Protein AF-0000000072574750 (afdb_homodimer)

InterPro domains:
  IPR000183 Ornithine/DAP/Arg decarboxylase [PR01179] (50-68)
  IPR000183 Ornithine/DAP/Arg decarboxylase [PR01179] (70-82)
  IPR000183 Ornithine/DAP/Arg decarboxylase [PR01179] (172-185)
  IPR000183 Ornithine/DAP/Arg decarboxylase [PR01179] (263-282)
  IPR002433 Ornithine decarboxylase [PR01182] (22-46)
  IPR002433 Ornithine decarboxylase [PR01182] (48-75)
  IPR002433 Ornithine decarboxylase [PR01182] (92-116)
  IPR002433 Ornithine decarboxylase [PR01182] (122-144)
  IPR002433 Ornithine decarboxylase [PR01182] (333-343)
  IPR002433 Ornithine decarboxylase [PTHR11482] (25-386)
  IPR009006 Alanine racemase/group IV decarboxylase, C-terminal [G3DSA:2.40.37.10] (25-384)
  IPR009006 Alanine racemase/group IV decarboxylase, C-terminal [SSF50621] (253-389)
  IPR022644 Orn/DAP/Arg decarboxylase 2, N-terminal [PF02784] (30-273)
  IPR022653 Orn/DAP/Arg decarboxylase 2, pyridoxal-phosphate binding site [PS00878] (50-68)
  IPR029066 PLP-binding barrel [G3DSA:3.20.20.10] (30-271)
  IPR029066 PLP-binding barrel [SSF51419] (25-275)

Secondary structure (DSSP, 8-state):
-PPPPGGGS-HHHHHHHHH--S-EEEE-HHHHHHHHHHHHHHSTTPEEEEEGGG---HHHHHHHHHTT-EEEESSHHHHHHHHHTT--GGGEEE--S---HHHHHHHHHTT--EEEE-SHHHHHHHHHHSTT-EEEEEBP---TTEEE---SSS-B-HHHHHHHHHHHHHTT-EEEEEE----EEE--SHHHHHHHHHHHHHHHHHHHTT---SEEE--S-PPPSS-B-TTSPBP---HHHHHHHHHHHHHHHHHHH-S--EEEE--SHHHHGGGEEEEEEEEEEEEEE-TTS-EEEEEEES--GGGT-GGGGT-B--EE-TT-SSS-EEEEEEE-SSS-TTSB--TTT-EEEEETT--TT-EEEEPS--SSTTTS-BS-GGGPPPPPEEETTS----TT--/-PPPPGGGS-HHHHHHHHH--S-EEEE-HHHHHHHHHHHHHHSTTPEEEEEGGG---HHHHHHHHHTT-EEEESSHHHHHHHHHTT--GGGEEE--S---HHHHHHHHHTT--EEEE-SHHHHHHHHHHSTT-EEEEEBP---TTEEE---SSS-B-HHHHHHHHHHHHHTT-EEEEEE----EEE--SHHHHHHHHHHHHHHHHHHHTT---SEEE--S-PPPSS-B-TTSPBP---HHHHHHHHHHHHHHHHHHH-S--EEEE--SHHHHGGGEEEEEEEEEEEEEE-TTS-EEEEEEES--GGGT-GGGGT-B--EE-TT-SSS-EEEEEEE-SSS-TTSB--TTT--EEEETT--TT-EEEEPS--SSTTTS-BS-GGGPPPPPEEETTS----GGG-

Sequence (804 aa):
MSPLTAADLGAPLAAALAAATEDRLVYDLAGIERRHDTLRNELPGVHVRFAMKACPVDEVLAALAGRGAGADAASPGEVEQALRAGVPAGRVHYGNTVKSDRNIAEAHRLGVRTFATDSLQDVAALAVHAPGARVFCRVATGGAGALWGLSNKFGCPPGDAVRVLVAARDAGLVPAGLSVHVGSQQMTSEAWHGAVDDLGDVLRALGRHGIRVDHVNLGGGLPALGYRDRHGAPLDPPLDKIFAVIREGMDELRRIHGGHLDFVVEPGRHLVADHGAIRAHVVRLTERRAADGERQHWLYLSCGKFNGLYEMDALQYRLVFPGHPDGPCVPAVVAGPTCDSDDAYSHEEGLVPVPAALASGDPVWVLSCGAYATSYTTRGFNGFAPLPYAFAGRPERTGADDMSPLTAADLGAPLAAALAAATEDRLVYDLAGIERRHDTLRNELPGVHVRFAMKACPVDEVLAALAGRGAGADAASPGEVEQALRAGVPAGRVHYGNTVKSDRNIAEAHRLGVRTFATDSLQDVAALAVHAPGARVFCRVATGGAGALWGLSNKFGCPPGDAVRVLVAARDAGLVPAGLSVHVGSQQMTSEAWHGAVDDLGDVLRALGRHGIRVDHVNLGGGLPALGYRDRHGAPLDPPLDKIFAVIREGMDELRRIHGGHLDFVVEPGRHLVADHGAIRAHVVRLTERRAADGERQHWLYLSCGKFNGLYEMDALQYRLVFPGHPDGPCVPAVVAGPTCDSDDAYSHEEGLVPVPAALASGDPVWVLSCGAYATSYTTRGFNGFAPLPYAFAGRPERTGADD

Organism: Streptomyces coelicolor (strain ATCC BAA-471 / A3(2) / M145) (NCBI:txid100226)

Nearest PDB structures (foldseek):
  5gjo-assembly1_B  TM=8.994E-01  e=1.526E-34  Selenomonas ruminantium
  2nva-assembly4_H  TM=9.047E-01  e=6.661E-31  Paramecium bursaria Chlorella virus 1
  2nv9-assembly2_C  TM=8.948E-01  e=1.513E-30  Paramecium bursaria Chlorella virus 1
  2nv9-assembly4_H  TM=8.990E-01  e=2.029E-30  Paramecium bursaria Chlorella virus 1
  2nv9-assembly1_B  TM=8.860E-01  e=1.197E-30  Paramecium bursaria Chlorella virus 1

Structure (mmCIF, N/CA/C/O backbone):
data_AF-0000000072574750-model_v1
#
loop_
_entity.id
_entity.type
_entity.pdbx_description
1 polymer 'ornithine decarboxylase'
#
loop_
_atom_site.group_PDB
_atom_site.id
_atom_site.type_symbol
_atom_site.label_atom_id
_atom_site.label_alt_id
_atom_site.label_comp_id
_atom_site.label_asym_id
_atom_site.label_entity_id
_atom_site.label_seq_id
_atom_site.pdbx_PDB_ins_code
_atom_site.Cartn_x
_atom_site.Cartn_y
_atom_site.Cartn_z
_atom_site.occupancy
_atom_site.B_iso_or_equiv
_atom_site.auth_seq_id
_atom_site.auth_comp_id
_atom_site.auth_asym_id
_atom_site.auth_atom_id
_atom_site.pdbx_PDB_model_num
ATOM 1 N N . MET A 1 1 ? -24.797 -9.68 15.492 1 36 1 MET A N 1
ATOM 2 C CA . MET A 1 1 ? -25.016 -8.344 14.938 1 36 1 MET A CA 1
ATOM 3 C C . MET A 1 1 ? -25.797 -8.422 13.633 1 36 1 MET A C 1
ATOM 5 O O . MET A 1 1 ? -25.5 -9.266 12.781 1 36 1 MET A O 1
ATOM 9 N N . SER A 1 2 ? -27.016 -7.941 13.664 1 45.25 2 SER A N 1
ATOM 10 C CA . SER A 1 2 ? -27.922 -7.965 12.516 1 45.25 2 SER A CA 1
ATOM 11 C C . SER A 1 2 ? -27.219 -7.434 11.266 1 45.25 2 SER A C 1
ATOM 13 O O . SER A 1 2 ? -26.375 -6.535 11.352 1 45.25 2 SER A O 1
ATOM 15 N N . PRO A 1 3 ? -27.328 -8.203 10.125 1 52.53 3 PRO A N 1
ATOM 16 C CA . PRO A 1 3 ? -26.766 -7.672 8.883 1 52.53 3 PRO A CA 1
ATOM 17 C C . PRO A 1 3 ? -27.172 -6.223 8.617 1 52.53 3 PRO A C 1
ATOM 19 O O . PRO A 1 3 ? -28.281 -5.824 8.969 1 52.53 3 PRO A O 1
ATOM 22 N N . LEU A 1 4 ? -26.234 -5.352 8.406 1 60.41 4 LEU A N 1
ATOM 23 C CA . LEU A 1 4 ? -26.484 -3.957 8.055 1 60.41 4 LEU A CA 1
ATOM 24 C C . LEU A 1 4 ? -27.344 -3.861 6.809 1 60.41 4 LEU A C 1
ATOM 26 O O . LEU A 1 4 ? -27.297 -4.742 5.945 1 60.41 4 LEU A O 1
ATOM 30 N N . THR A 1 5 ? -28.391 -3.027 6.883 1 65.69 5 THR A N 1
ATOM 31 C CA . THR A 1 5 ? -29.25 -2.789 5.734 1 65.69 5 THR A CA 1
ATOM 32 C C . THR A 1 5 ? -28.938 -1.439 5.094 1 65.69 5 THR A C 1
ATOM 34 O O . THR A 1 5 ? -28.156 -0.651 5.641 1 65.69 5 THR A O 1
ATOM 37 N N . ALA A 1 6 ? -29.391 -1.285 3.928 1 65.44 6 ALA A N 1
ATOM 38 C CA . ALA A 1 6 ? -29.266 -0.043 3.17 1 65.44 6 ALA A CA 1
ATOM 39 C C . ALA A 1 6 ? -29.75 1.151 3.99 1 65.44 6 ALA A C 1
ATOM 41 O O . ALA A 1 6 ? -29.344 2.289 3.736 1 65.44 6 ALA A O 1
ATOM 42 N N . ALA A 1 7 ? -30.391 0.957 5.031 1 55.91 7 ALA A N 1
ATOM 43 C CA . ALA A 1 7 ? -30.953 2.037 5.836 1 55.91 7 ALA A CA 1
ATOM 44 C C . ALA A 1 7 ? -29.859 2.758 6.625 1 55.91 7 ALA A C 1
ATOM 46 O O . ALA A 1 7 ? -30.062 3.877 7.098 1 55.91 7 ALA A O 1
ATOM 47 N N . ASP A 1 8 ? -28.672 2.246 6.633 1 68.25 8 ASP A N 1
ATOM 48 C CA . ASP A 1 8 ? -27.562 2.818 7.383 1 68.25 8 ASP A CA 1
ATOM 49 C C . ASP A 1 8 ? -26.828 3.865 6.551 1 68.25 8 ASP A C 1
ATOM 51 O O . ASP A 1 8 ? -25.938 4.555 7.059 1 68.25 8 ASP A O 1
ATOM 55 N N . LEU A 1 9 ? -27.297 3.943 5.371 1 77.19 9 LEU A N 1
ATOM 56 C CA . LEU A 1 9 ? -26.703 4.898 4.441 1 77.19 9 LEU A CA 1
ATOM 57 C C . LEU A 1 9 ? -27.641 6.086 4.215 1 77.19 9 LEU A C 1
ATOM 59 O O . LEU A 1 9 ? -28.859 5.957 4.348 1 77.19 9 LEU A O 1
ATOM 63 N N . GLY A 1 10 ? -27.016 7.199 3.98 1 83.5 10 GLY A N 1
ATOM 64 C CA . GLY A 1 10 ? -27.828 8.297 3.486 1 83.5 10 GLY A CA 1
ATOM 65 C C . GLY A 1 10 ? -28.562 7.969 2.199 1 83.5 10 GLY A C 1
ATOM 66 O O . GLY A 1 10 ? -28.062 7.211 1.371 1 83.5 10 GLY A O 1
ATOM 67 N N . ALA A 1 11 ? -29.688 8.562 2.025 1 86.81 11 ALA A N 1
ATOM 68 C CA . ALA A 1 11 ? -30.578 8.234 0.915 1 86.81 11 ALA A CA 1
ATOM 69 C C . ALA A 1 11 ? -29.891 8.438 -0.427 1 86.81 11 ALA A C 1
ATOM 71 O O . ALA A 1 11 ? -29.953 7.574 -1.303 1 86.81 11 ALA A O 1
ATOM 72 N N . PRO A 1 12 ? -29.141 9.5 -0.582 1 90.94 12 PRO A N 1
ATOM 73 C CA . PRO A 1 12 ? -28.516 9.711 -1.889 1 90.94 12 PRO A CA 1
ATOM 74 C C . PRO A 1 12 ? -27.469 8.648 -2.213 1 90.94 12 PRO A C 1
ATOM 76 O O . PRO A 1 12 ? -27.391 8.172 -3.348 1 90.94 12 PRO A O 1
ATOM 79 N N . LEU A 1 13 ? -26.688 8.328 -1.253 1 93.06 13 LEU A N 1
ATOM 80 C CA . LEU A 1 13 ? -25.641 7.332 -1.451 1 93.06 13 LEU A CA 1
ATOM 81 C C . LEU A 1 13 ? -26.25 5.961 -1.728 1 93.06 13 LEU A C 1
ATOM 83 O O . LEU A 1 13 ? -25.797 5.246 -2.629 1 93.06 13 LEU A O 1
ATOM 87 N N . ALA A 1 14 ? -27.25 5.629 -0.996 1 93.94 14 ALA A N 1
ATOM 88 C CA . ALA A 1 14 ? -27.938 4.352 -1.186 1 93.94 14 ALA A CA 1
ATOM 89 C C . ALA A 1 14 ? -28.531 4.25 -2.586 1 93.94 14 ALA A C 1
ATOM 91 O O . ALA A 1 14 ? -28.422 3.211 -3.242 1 93.94 14 ALA A O 1
ATOM 92 N N . ALA A 1 15 ? -29.141 5.293 -3.016 1 94.69 15 ALA A N 1
ATOM 93 C CA . ALA A 1 15 ? -29.75 5.312 -4.336 1 94.69 15 ALA A CA 1
ATOM 94 C C . ALA A 1 15 ? -28.703 5.164 -5.438 1 94.69 15 ALA A C 1
ATOM 96 O O . ALA A 1 15 ? -28.922 4.445 -6.414 1 94.69 15 ALA A O 1
ATOM 97 N N . ALA A 1 16 ? -27.641 5.848 -5.262 1 95.44 16 ALA A N 1
ATOM 98 C CA . ALA A 1 16 ? -26.578 5.793 -6.254 1 95.44 16 ALA A CA 1
ATOM 99 C C . ALA A 1 16 ? -25.969 4.395 -6.328 1 95.44 16 ALA A C 1
ATOM 101 O O . ALA A 1 16 ? -25.688 3.891 -7.418 1 95.44 16 ALA A O 1
ATOM 102 N N . LEU A 1 17 ? -25.75 3.799 -5.203 1 95.88 17 LEU A N 1
ATOM 103 C CA . LEU A 1 17 ? -25.188 2.451 -5.145 1 95.88 17 LEU A CA 1
ATOM 104 C C . LEU A 1 17 ? -26.141 1.441 -5.777 1 95.88 17 LEU A C 1
ATOM 106 O O . LEU A 1 17 ? -25.703 0.545 -6.504 1 95.88 17 LEU A O 1
ATOM 110 N N . ALA A 1 18 ? -27.375 1.605 -5.539 1 94.81 18 ALA A N 1
ATOM 111 C CA . ALA A 1 18 ? -28.391 0.719 -6.109 1 94.81 18 ALA A CA 1
ATOM 112 C C . ALA A 1 18 ? -28.438 0.857 -7.629 1 94.81 18 ALA A C 1
ATOM 114 O O . ALA A 1 18 ? -28.688 -0.121 -8.336 1 94.81 18 ALA A O 1
ATOM 115 N N . ALA A 1 19 ? -28.188 2.033 -8.094 1 94.44 19 ALA A N 1
ATOM 116 C CA . ALA A 1 19 ? -28.281 2.316 -9.523 1 94.44 19 ALA A CA 1
ATOM 117 C C . ALA A 1 19 ? -27.016 1.874 -10.258 1 94.44 19 ALA A C 1
ATOM 119 O O . ALA A 1 19 ? -27.047 1.62 -11.461 1 94.44 19 ALA A O 1
ATOM 120 N N . ALA A 1 20 ? -25.938 1.776 -9.547 1 93.56 20 ALA A N 1
ATOM 121 C CA . ALA A 1 20 ? -24.672 1.432 -10.172 1 93.56 20 ALA A CA 1
ATOM 122 C C . ALA A 1 20 ? -24.688 -0.007 -10.68 1 93.56 20 ALA A C 1
ATOM 124 O O . ALA A 1 20 ? -25.172 -0.908 -10 1 93.56 20 ALA A O 1
ATOM 125 N N . THR A 1 21 ? -24.078 -0.237 -11.898 1 92.19 21 THR A N 1
ATOM 126 C CA . THR A 1 21 ? -24.031 -1.575 -12.477 1 92.19 21 THR A CA 1
ATOM 127 C C . THR A 1 21 ? -22.609 -2.107 -12.516 1 92.19 21 THR A C 1
ATOM 129 O O . THR A 1 21 ? -22.391 -3.297 -12.758 1 92.19 21 THR A O 1
ATOM 132 N N . GLU A 1 22 ? -21.703 -1.204 -12.297 1 95 22 GLU A N 1
ATOM 133 C CA . GLU A 1 22 ? -20.281 -1.572 -12.297 1 95 22 GLU A CA 1
ATOM 134 C C . GLU A 1 22 ? -19.625 -1.218 -10.969 1 95 22 GLU A C 1
ATOM 136 O O . GLU A 1 22 ? -20.156 -0.414 -10.195 1 95 22 GLU A O 1
ATOM 141 N N . ASP A 1 23 ? -18.562 -1.897 -10.711 1 97.31 23 ASP A N 1
ATOM 142 C CA . ASP A 1 23 ? -17.781 -1.574 -9.516 1 97.31 23 ASP A CA 1
ATOM 143 C C . ASP A 1 23 ? -17.297 -0.129 -9.547 1 97.31 23 ASP A C 1
ATOM 145 O O . ASP A 1 23 ? -16.719 0.314 -10.547 1 97.31 23 ASP A O 1
ATOM 149 N N . ARG A 1 24 ? -17.484 0.576 -8.477 1 97.31 24 ARG A N 1
ATOM 150 C CA . ARG A 1 24 ? -17.078 1.975 -8.445 1 97.31 24 ARG A CA 1
ATOM 151 C C . ARG A 1 24 ? -17.172 2.539 -7.031 1 97.31 24 ARG A C 1
ATOM 153 O O . ARG A 1 24 ? -17.875 1.977 -6.18 1 97.31 24 ARG A O 1
ATOM 160 N N . LEU A 1 25 ? -16.469 3.545 -6.832 1 97.75 25 LEU A N 1
ATOM 161 C CA . LEU A 1 25 ? -16.578 4.371 -5.633 1 97.75 25 LEU A CA 1
ATOM 162 C C . LEU A 1 25 ? -17.578 5.508 -5.84 1 97.75 25 LEU A C 1
ATOM 164 O O . LEU A 1 25 ? -17.578 6.152 -6.891 1 97.75 25 LEU A O 1
ATOM 168 N N . VAL A 1 26 ? -18.469 5.691 -4.855 1 97.69 26 VAL A N 1
ATOM 169 C CA . VAL A 1 26 ? -19.453 6.758 -4.957 1 97.69 26 VAL A CA 1
ATOM 170 C C . VAL A 1 26 ? -19.297 7.723 -3.787 1 97.69 26 VAL A C 1
ATOM 172 O O . VAL A 1 26 ? -19.219 7.301 -2.631 1 97.69 26 VAL A O 1
ATOM 175 N N . TYR A 1 27 ? -19.266 8.984 -4.086 1 98.12 27 TYR A N 1
ATOM 176 C CA . TYR A 1 27 ? -19.188 10.016 -3.059 1 98.12 27 TYR A CA 1
ATOM 177 C C . TYR A 1 27 ? -20.5 10.789 -2.963 1 98.12 27 TYR A C 1
ATOM 179 O O . TYR A 1 27 ? -21.141 11.086 -3.982 1 98.12 27 TYR A O 1
ATOM 187 N N . ASP A 1 28 ? -20.891 11.117 -1.805 1 97.69 28 ASP A N 1
ATOM 188 C CA . ASP A 1 28 ? -21.984 12.031 -1.516 1 97.69 28 ASP A CA 1
ATOM 189 C C . ASP A 1 28 ? -21.469 13.43 -1.2 1 97.69 28 ASP A C 1
ATOM 191 O O . ASP A 1 28 ? -21.25 13.766 -0.036 1 97.69 28 ASP A O 1
ATOM 195 N N . LEU A 1 29 ? -21.406 14.273 -2.227 1 98 29 LEU A N 1
ATOM 196 C CA . LEU A 1 29 ? -20.828 15.609 -2.062 1 98 29 LEU A CA 1
ATOM 197 C C . LEU A 1 29 ? -21.672 16.438 -1.095 1 98 29 LEU A C 1
ATOM 199 O O . LEU A 1 29 ? -21.125 17.172 -0.268 1 98 29 LEU A O 1
ATOM 203 N N . ALA A 1 30 ? -22.953 16.328 -1.163 1 97.12 30 ALA A N 1
ATOM 204 C CA . ALA A 1 30 ? -23.812 17.078 -0.259 1 97.12 30 ALA A CA 1
ATOM 205 C C . ALA A 1 30 ? -23.578 16.688 1.193 1 97.12 30 ALA A C 1
ATOM 207 O O . ALA A 1 30 ? -23.594 17.531 2.088 1 97.12 30 ALA A O 1
ATOM 208 N N . GLY A 1 31 ? -23.438 15.414 1.355 1 97.12 31 GLY A N 1
ATOM 209 C CA . GLY A 1 31 ? -23.109 14.938 2.689 1 97.12 31 GLY A CA 1
ATOM 210 C C . GLY A 1 31 ? -21.797 15.477 3.215 1 97.12 31 GLY A C 1
ATOM 211 O O . GLY A 1 31 ? -21.688 15.844 4.387 1 97.12 31 GLY A O 1
ATOM 212 N N . ILE A 1 32 ? -20.812 15.531 2.406 1 98.44 32 ILE A N 1
ATOM 213 C CA . ILE A 1 32 ? -19.5 16.078 2.76 1 98.44 32 ILE A CA 1
ATOM 214 C C . ILE A 1 32 ? -19.641 17.547 3.127 1 98.44 32 ILE A C 1
ATOM 216 O O . ILE A 1 32 ? -19.094 18 4.141 1 98.44 32 ILE A O 1
ATOM 220 N N . GLU A 1 33 ? -20.375 18.297 2.365 1 98.38 33 GLU A N 1
ATOM 221 C CA . GLU A 1 33 ? -20.609 19.703 2.643 1 98.38 33 GLU A CA 1
ATOM 222 C C . GLU A 1 33 ? -21.328 19.891 3.975 1 98.38 33 GLU A C 1
ATOM 224 O O . GLU A 1 33 ? -20.969 20.781 4.758 1 98.38 33 GLU A O 1
ATOM 229 N N . ARG A 1 34 ? -22.297 19.062 4.219 1 97.62 34 ARG A N 1
ATOM 230 C CA . ARG A 1 34 ? -23.031 19.156 5.477 1 97.62 34 ARG A CA 1
ATOM 231 C C . ARG A 1 34 ? -22.125 18.859 6.664 1 97.62 34 ARG A C 1
ATOM 233 O O . ARG A 1 34 ? -22.234 19.516 7.707 1 97.62 34 ARG A O 1
ATOM 240 N N . ARG A 1 35 ? -21.297 17.906 6.48 1 98 35 ARG A N 1
ATOM 241 C CA . ARG A 1 35 ? -20.359 17.562 7.547 1 98 35 ARG A CA 1
ATOM 242 C C . ARG A 1 35 ? -19.406 18.734 7.828 1 98 35 ARG A C 1
ATOM 244 O O . ARG A 1 35 ? -19.078 19 8.984 1 98 35 ARG A O 1
ATOM 251 N N . HIS A 1 36 ? -18.953 19.375 6.82 1 98.69 36 HIS A N 1
ATOM 252 C CA . HIS A 1 36 ? -18.141 20.562 6.973 1 98.69 36 HIS A CA 1
ATOM 253 C C . HIS A 1 36 ? -18.875 21.641 7.754 1 98.69 36 HIS A C 1
ATOM 255 O O . HIS A 1 36 ? -18.312 22.234 8.68 1 98.69 36 HIS A O 1
ATOM 261 N N . ASP A 1 37 ? -20.094 21.875 7.422 1 98.56 37 ASP A N 1
ATOM 262 C CA . ASP A 1 37 ? -20.891 22.891 8.109 1 98.56 37 ASP A CA 1
ATOM 263 C C . ASP A 1 37 ? -21.094 22.516 9.578 1 98.56 37 ASP A C 1
ATOM 265 O O . ASP A 1 37 ? -21.016 23.391 10.453 1 98.56 37 ASP A O 1
ATOM 269 N N . THR A 1 38 ? -21.328 21.281 9.766 1 98.25 38 THR A N 1
ATOM 270 C CA . THR A 1 38 ? -21.5 20.797 11.141 1 98.25 38 THR A CA 1
ATOM 271 C C . THR A 1 38 ? -20.234 21.031 11.945 1 98.25 38 THR A C 1
ATOM 273 O O . THR A 1 38 ? -20.281 21.438 13.109 1 98.25 38 THR A O 1
ATOM 276 N N . LEU A 1 39 ? -19.125 20.766 11.352 1 98.69 39 LEU A N 1
ATOM 277 C CA . LEU A 1 39 ? -17.844 20.969 12.016 1 98.69 39 LEU A CA 1
ATOM 278 C C . LEU A 1 39 ? -17.656 22.422 12.398 1 98.69 39 LEU A C 1
ATOM 280 O O . LEU A 1 39 ? -17.234 22.734 13.516 1 98.69 39 LEU A O 1
ATOM 284 N N . ARG A 1 40 ? -17.969 23.297 11.531 1 98.25 40 ARG A N 1
ATOM 285 C CA . ARG A 1 40 ? -17.812 24.734 11.789 1 98.25 40 ARG A CA 1
ATOM 286 C C . ARG A 1 40 ? -18.75 25.188 12.914 1 98.25 40 ARG A C 1
ATOM 288 O O . ARG A 1 40 ? -18.406 26.078 13.688 1 98.25 40 ARG A O 1
ATOM 295 N N . ASN A 1 41 ? -19.891 24.562 12.938 1 98.25 41 ASN A N 1
ATOM 296 C CA . ASN A 1 41 ? -20.812 24.859 14.023 1 98.25 41 ASN A CA 1
ATOM 297 C C . ASN A 1 41 ? -20.297 24.344 15.367 1 98.25 41 ASN A C 1
ATOM 299 O O . ASN A 1 41 ? -20.484 24.984 16.406 1 98.25 41 ASN A O 1
ATOM 303 N N . GLU A 1 42 ? -19.688 23.203 15.312 1 98.5 42 GLU A N 1
ATOM 304 C CA . GLU A 1 42 ? -19.172 22.594 16.531 1 98.5 42 GLU A CA 1
ATOM 305 C C . GLU A 1 42 ? -17.938 23.344 17.047 1 98.5 42 GLU A C 1
ATOM 307 O O . GLU A 1 42 ? -17.672 23.359 18.25 1 98.5 42 GLU A O 1
ATOM 312 N N . LEU A 1 43 ? -17.203 23.938 16.141 1 98.5 43 LEU A N 1
ATOM 313 C CA . LEU A 1 43 ? -16 24.703 16.484 1 98.5 43 LEU A CA 1
ATOM 314 C C . LEU A 1 43 ? -16.047 26.094 15.867 1 98.5 43 LEU A C 1
ATOM 316 O O . LEU A 1 43 ? -15.281 26.406 14.953 1 98.5 43 LEU A O 1
ATOM 320 N N . PRO A 1 44 ? -16.844 26.922 16.453 1 96.81 44 PRO A N 1
ATOM 321 C CA . PRO A 1 44 ? -17.016 28.266 15.875 1 96.81 44 PRO A CA 1
ATOM 322 C C . PRO A 1 44 ? -15.711 29.047 15.82 1 96.81 44 PRO A C 1
ATOM 324 O O . PRO A 1 44 ? -14.945 29.047 16.781 1 96.81 44 PRO A O 1
ATOM 327 N N . GLY A 1 45 ? -15.492 29.578 14.648 1 95.5 45 GLY A N 1
ATOM 328 C CA . GLY A 1 45 ? -14.352 30.484 14.5 1 95.5 45 GLY A CA 1
ATOM 329 C C . GLY A 1 45 ? -13.109 29.797 13.969 1 95.5 45 GLY A C 1
ATOM 330 O O . GLY A 1 45 ? -12.133 30.453 13.609 1 95.5 45 GLY A O 1
ATOM 331 N N . VAL A 1 46 ? -13.148 28.516 13.859 1 97.69 46 VAL A N 1
ATOM 332 C CA . VAL A 1 46 ? -11.961 27.812 13.391 1 97.69 46 VAL A CA 1
ATOM 333 C C . VAL A 1 46 ? -11.883 27.891 11.867 1 97.69 46 VAL A C 1
ATOM 335 O O . VAL A 1 46 ? -12.906 27.953 11.188 1 97.69 46 VAL A O 1
ATOM 338 N N . HIS A 1 47 ? -10.688 27.953 11.344 1 98.31 47 HIS A N 1
ATOM 339 C CA . HIS A 1 47 ? -10.445 27.781 9.914 1 98.31 47 HIS A CA 1
ATOM 340 C C . HIS A 1 47 ? -10.234 26.312 9.562 1 98.31 47 HIS A C 1
ATOM 342 O O . HIS A 1 47 ? -9.422 25.625 10.188 1 98.31 47 HIS A O 1
ATOM 348 N N . VAL A 1 48 ? -10.969 25.906 8.57 1 98.81 48 VAL A N 1
ATOM 349 C CA . VAL A 1 48 ? -10.852 24.516 8.141 1 98.81 48 VAL A CA 1
ATOM 350 C C . VAL A 1 48 ? -9.898 24.422 6.949 1 98.81 48 VAL A C 1
ATOM 352 O O . VAL A 1 48 ? -10.062 25.141 5.953 1 98.81 48 VAL A O 1
ATOM 355 N N . ARG A 1 49 ? -8.891 23.688 7.055 1 98.88 49 ARG A N 1
ATOM 356 C CA . ARG A 1 49 ? -8.031 23.25 5.961 1 98.88 49 ARG A CA 1
ATOM 357 C C . ARG A 1 49 ? -8.18 21.75 5.727 1 98.88 49 ARG A C 1
ATOM 359 O O . ARG A 1 49 ? -7.676 20.938 6.516 1 98.88 49 ARG A O 1
ATOM 366 N N . PHE A 1 50 ? -8.75 21.406 4.691 1 98.94 50 PHE A N 1
ATOM 367 C CA . PHE A 1 50 ? -9.008 20 4.398 1 98.94 50 PHE A CA 1
ATOM 368 C C . PHE A 1 50 ? -7.707 19.25 4.125 1 98.94 50 PHE A C 1
ATOM 370 O O . PHE A 1 50 ? -6.93 19.656 3.256 1 98.94 50 PHE A O 1
ATOM 377 N N . ALA A 1 51 ? -7.453 18.188 4.945 1 98.69 51 ALA A N 1
ATOM 378 C CA . ALA A 1 51 ? -6.328 17.312 4.629 1 98.69 51 ALA A CA 1
ATOM 379 C C . ALA A 1 51 ? -6.586 16.531 3.348 1 98.69 51 ALA A C 1
ATOM 381 O O . ALA A 1 51 ? -7.145 15.43 3.389 1 98.69 51 ALA A O 1
ATOM 382 N N . MET A 1 52 ? -6.078 16.922 2.281 1 97.94 52 MET A N 1
ATOM 383 C CA . MET A 1 52 ? -6.57 16.438 0.997 1 97.94 52 MET A CA 1
ATOM 384 C C . MET A 1 52 ? -6.051 15.031 0.716 1 97.94 52 MET A C 1
ATOM 386 O O . MET A 1 52 ? -6.586 14.328 -0.145 1 97.94 52 MET A O 1
ATOM 390 N N . LYS A 1 53 ? -5.039 14.578 1.489 1 97.38 53 LYS A N 1
ATOM 391 C CA . LYS A 1 53 ? -4.582 13.203 1.325 1 97.38 53 LYS A CA 1
ATOM 392 C C . LYS A 1 53 ? -5.723 12.211 1.562 1 97.38 53 LYS A C 1
ATOM 394 O O . LYS A 1 53 ? -5.688 11.086 1.062 1 97.38 53 LYS A O 1
ATOM 399 N N . ALA A 1 54 ? -6.688 12.578 2.336 1 98.25 54 ALA A N 1
ATOM 400 C CA . ALA A 1 54 ? -7.801 11.688 2.658 1 98.25 54 ALA A CA 1
ATOM 401 C C . ALA A 1 54 ? -8.664 11.414 1.427 1 98.25 54 ALA A C 1
ATOM 403 O O . ALA A 1 54 ? -9.258 10.352 1.306 1 98.25 54 ALA A O 1
ATOM 404 N N . CYS A 1 55 ? -8.781 12.391 0.597 1 98.62 55 CYS A N 1
ATOM 405 C CA . CYS A 1 55 ? -9.617 12.273 -0.591 1 98.62 55 CYS A CA 1
ATOM 406 C C . CYS A 1 55 ? -9.234 13.312 -1.637 1 98.62 55 CYS A C 1
ATOM 408 O O . CYS A 1 55 ? -9.945 14.305 -1.824 1 98.62 55 CYS A O 1
ATOM 410 N N . PRO A 1 56 ? -8.172 13.086 -2.389 1 98.44 56 PRO A N 1
ATOM 411 C CA . PRO A 1 56 ? -7.727 14.039 -3.404 1 98.44 56 PRO A CA 1
ATOM 412 C C . PRO A 1 56 ? -8.555 13.969 -4.688 1 98.44 56 PRO A C 1
ATOM 414 O O . PRO A 1 56 ? -8 13.742 -5.766 1 98.44 56 PRO A O 1
ATOM 417 N N . VAL A 1 57 ? -9.805 14.117 -4.59 1 98.25 57 VAL A N 1
ATOM 418 C CA . VAL A 1 57 ? -10.766 14.148 -5.688 1 98.25 57 VAL A CA 1
ATOM 419 C C . VAL A 1 57 ? -11.164 15.586 -5.988 1 98.25 57 VAL A C 1
ATOM 421 O O . VAL A 1 57 ? -11.609 16.312 -5.098 1 98.25 57 VAL A O 1
ATOM 424 N N . ASP A 1 58 ? -11.055 16 -7.203 1 98.38 58 ASP A N 1
ATOM 425 C CA . ASP A 1 58 ? -11.234 17.391 -7.59 1 98.38 58 ASP A CA 1
ATOM 426 C C . ASP A 1 58 ? -12.602 17.922 -7.156 1 98.38 58 ASP A C 1
ATOM 428 O O . ASP A 1 58 ? -12.711 19.031 -6.633 1 98.38 58 ASP A O 1
ATOM 432 N N . GLU A 1 59 ? -13.617 17.141 -7.359 1 98.38 59 GLU A N 1
ATOM 433 C CA . GLU A 1 59 ? -14.977 17.562 -7.043 1 98.38 59 GLU A CA 1
ATOM 434 C C . GLU A 1 59 ? -15.164 17.734 -5.539 1 98.38 59 GLU A C 1
ATOM 436 O O . GLU A 1 59 ? -15.906 18.625 -5.098 1 98.38 59 GLU A O 1
ATOM 441 N N . VAL A 1 60 ? -14.516 16.906 -4.762 1 98.81 60 VAL A N 1
ATOM 442 C CA . VAL A 1 60 ? -14.57 17.031 -3.307 1 98.81 60 VAL A CA 1
ATOM 443 C C . VAL A 1 60 ? -13.852 18.297 -2.865 1 98.81 60 VAL A C 1
ATOM 445 O O . VAL A 1 60 ? -14.375 19.062 -2.055 1 98.81 60 VAL A O 1
ATOM 448 N N . LEU A 1 61 ? -12.641 18.516 -3.436 1 98.88 61 LEU A N 1
ATOM 449 C CA . LEU A 1 61 ? -11.875 19.719 -3.131 1 98.88 61 LEU A CA 1
ATOM 450 C C . LEU A 1 61 ? -12.68 20.984 -3.477 1 98.88 61 LEU A C 1
ATOM 452 O O . LEU A 1 61 ? -12.75 21.922 -2.68 1 98.88 61 LEU A O 1
ATOM 456 N N . ALA A 1 62 ? -13.266 20.938 -4.613 1 98.81 62 ALA A N 1
ATOM 457 C CA . ALA A 1 62 ? -14.039 22.078 -5.078 1 98.81 62 ALA A CA 1
ATOM 458 C C . ALA A 1 62 ? -15.242 22.344 -4.176 1 98.81 62 ALA A C 1
ATOM 460 O O . ALA A 1 62 ? -15.555 23.484 -3.852 1 98.81 62 ALA A O 1
ATOM 461 N N . ALA A 1 63 ? -15.93 21.297 -3.82 1 98.56 63 ALA A N 1
ATOM 462 C CA . ALA A 1 63 ? -17.094 21.422 -2.949 1 98.56 63 ALA A CA 1
ATOM 463 C C . ALA A 1 63 ? -16.719 22.047 -1.612 1 98.56 63 ALA A C 1
ATOM 465 O O . ALA A 1 63 ? -17.391 22.953 -1.134 1 98.56 63 ALA A O 1
ATOM 466 N N . LEU A 1 64 ? -15.688 21.594 -1.049 1 98.88 64 LEU A N 1
ATOM 467 C CA . LEU A 1 64 ? -15.242 22.109 0.244 1 98.88 64 LEU A CA 1
ATOM 468 C C . LEU A 1 64 ? -14.719 23.531 0.115 1 98.88 64 LEU A C 1
ATOM 470 O O . LEU A 1 64 ? -14.977 24.375 0.979 1 98.88 64 LEU A O 1
ATOM 474 N N . ALA A 1 65 ? -13.953 23.781 -0.932 1 98.81 65 ALA A N 1
ATOM 475 C CA . ALA A 1 65 ? -13.492 25.141 -1.191 1 98.81 65 ALA A CA 1
ATOM 476 C C . ALA A 1 65 ? -14.664 26.109 -1.302 1 98.81 65 ALA A C 1
ATOM 478 O O . ALA A 1 65 ? -14.602 27.234 -0.79 1 98.81 65 ALA A O 1
ATOM 479 N N . GLY A 1 66 ? -15.68 25.672 -1.955 1 98.44 66 GLY A N 1
ATOM 480 C CA . GLY A 1 66 ? -16.875 26.484 -2.1 1 98.44 66 GLY A CA 1
ATOM 481 C C . GLY A 1 66 ? -17.531 26.828 -0.773 1 98.44 66 GLY A C 1
ATOM 482 O O . GLY A 1 66 ? -18.234 27.844 -0.659 1 98.44 66 GLY A O 1
ATOM 483 N N . ARG A 1 67 ? -17.297 26.016 0.181 1 98.19 67 ARG A N 1
ATOM 484 C CA . ARG A 1 67 ? -17.844 26.234 1.514 1 98.19 67 ARG A CA 1
ATOM 485 C C . ARG A 1 67 ? -16.875 27.047 2.377 1 98.19 67 ARG A C 1
ATOM 487 O O . ARG A 1 67 ? -17.125 27.25 3.566 1 98.19 67 ARG A O 1
ATOM 494 N N . GLY A 1 68 ? -15.727 27.375 1.812 1 98.06 68 GLY A N 1
ATOM 495 C CA . GLY A 1 68 ? -14.812 28.25 2.521 1 98.06 68 GLY A CA 1
ATOM 496 C C . GLY A 1 68 ? -13.602 27.516 3.082 1 98.06 68 GLY A C 1
ATOM 497 O O . GLY A 1 68 ? -12.719 28.141 3.674 1 98.06 68 GLY A O 1
ATOM 498 N N . ALA A 1 69 ? -13.5 26.25 2.848 1 98.81 69 ALA A N 1
ATOM 499 C CA . ALA A 1 69 ? -12.367 25.484 3.361 1 98.81 69 ALA A CA 1
ATOM 500 C C . ALA A 1 69 ? -11.102 25.766 2.545 1 98.81 69 ALA A C 1
ATOM 502 O O . ALA A 1 69 ? -11.18 26.078 1.355 1 98.81 69 ALA A O 1
ATOM 503 N N . GLY A 1 70 ? -9.992 25.734 3.188 1 98.81 70 GLY A N 1
ATOM 504 C CA . GLY A 1 70 ? -8.711 25.609 2.508 1 98.81 70 GLY A CA 1
ATOM 505 C C . GLY A 1 70 ? -8.234 24.172 2.395 1 98.81 70 GLY A C 1
ATOM 506 O O . GLY A 1 70 ? -9.039 23.234 2.49 1 98.81 70 GLY A O 1
ATOM 507 N N . ALA A 1 71 ? -6.93 24.047 2.098 1 98.88 71 ALA A N 1
ATOM 508 C CA . ALA A 1 71 ? -6.359 22.719 1.931 1 98.88 71 ALA A CA 1
ATOM 509 C C . ALA A 1 71 ? -5.039 22.578 2.682 1 98.88 71 ALA A C 1
ATOM 511 O O . ALA A 1 71 ? -4.238 23.516 2.715 1 98.88 71 ALA A O 1
ATOM 512 N N . ASP A 1 72 ? -4.879 21.5 3.348 1 98.81 72 ASP A N 1
ATOM 513 C CA . ASP A 1 72 ? -3.574 21.016 3.799 1 98.81 72 ASP A CA 1
ATOM 514 C C . ASP A 1 72 ? -2.936 20.094 2.76 1 98.81 72 ASP A C 1
ATOM 516 O O . ASP A 1 72 ? -3.412 18.984 2.533 1 98.81 72 ASP A O 1
ATOM 520 N N . ALA A 1 73 ? -1.864 20.562 2.158 1 98.75 73 ALA A N 1
ATOM 521 C CA . ALA A 1 73 ? -1.217 19.859 1.056 1 98.75 73 ALA A CA 1
ATOM 522 C C . ALA A 1 73 ? 0.164 19.359 1.464 1 98.75 73 ALA A C 1
ATOM 524 O O . ALA A 1 73 ? 0.852 19.984 2.268 1 98.75 73 ALA A O 1
ATOM 525 N N . ALA A 1 74 ? 0.567 18.25 0.815 1 98.31 74 ALA A N 1
ATOM 526 C CA . ALA A 1 74 ? 1.795 17.578 1.247 1 98.31 74 ALA A CA 1
ATOM 527 C C . ALA A 1 74 ? 2.902 17.75 0.211 1 98.31 74 ALA A C 1
ATOM 529 O O . ALA A 1 74 ? 4.059 17.406 0.466 1 98.31 74 ALA A O 1
ATOM 530 N N . SER A 1 75 ? 2.65 18.266 -0.923 1 98.5 75 SER A N 1
ATOM 531 C CA . SER A 1 75 ? 3.598 18.391 -2.027 1 98.5 75 SER A CA 1
ATOM 532 C C . SER A 1 75 ? 3.17 19.469 -3.014 1 98.5 75 SER A C 1
ATOM 534 O O . SER A 1 75 ? 2.027 19.938 -2.975 1 98.5 75 SER A O 1
ATOM 536 N N . PRO A 1 76 ? 4.09 19.875 -3.898 1 98.5 76 PRO A N 1
ATOM 537 C CA . PRO A 1 76 ? 3.674 20.781 -4.969 1 98.5 76 PRO A CA 1
ATOM 538 C C . PRO A 1 76 ? 2.572 20.188 -5.848 1 98.5 76 PRO A C 1
ATOM 540 O O . PRO A 1 76 ? 1.706 20.922 -6.332 1 98.5 76 PRO A O 1
ATOM 543 N N . GLY A 1 77 ? 2.639 18.891 -6.039 1 98.31 77 GLY A N 1
ATOM 544 C CA . GLY A 1 77 ? 1.567 18.25 -6.789 1 98.31 77 GLY A CA 1
ATOM 545 C C . GLY A 1 77 ? 0.199 18.453 -6.168 1 98.31 77 GLY A C 1
ATOM 546 O O . GLY A 1 77 ? -0.76 18.797 -6.867 1 98.31 77 GLY A O 1
ATOM 547 N N . GLU A 1 78 ? 0.093 18.297 -4.926 1 98.75 78 GLU A N 1
ATOM 548 C CA . GLU A 1 78 ? -1.174 18.531 -4.238 1 98.75 78 GLU A CA 1
ATOM 549 C C . GLU A 1 78 ? -1.54 20.016 -4.234 1 98.75 78 GLU A C 1
ATOM 551 O O . GLU A 1 78 ? -2.715 20.359 -4.355 1 98.75 78 GLU A O 1
ATOM 556 N N . VAL A 1 79 ? -0.519 20.875 -4.043 1 98.81 79 VAL A N 1
ATOM 557 C CA . VAL A 1 79 ? -0.768 22.312 -4.094 1 98.81 79 VAL A CA 1
ATOM 558 C C . VAL A 1 79 ? -1.4 22.688 -5.434 1 98.81 79 VAL A C 1
ATOM 560 O O . VAL A 1 79 ? -2.43 23.359 -5.477 1 98.81 79 VAL A O 1
ATOM 563 N N . GLU A 1 80 ? -0.835 22.203 -6.473 1 98.75 80 GLU A N 1
ATOM 564 C CA . GLU A 1 80 ? -1.351 22.5 -7.809 1 98.75 80 GLU A CA 1
ATOM 565 C C . GLU A 1 80 ? -2.785 22 -7.965 1 98.75 80 GLU A C 1
ATOM 567 O O . GLU A 1 80 ? -3.629 22.688 -8.539 1 98.75 80 GLU A O 1
ATOM 572 N N . GLN A 1 81 ? -3.029 20.844 -7.477 1 98.69 81 GLN A N 1
ATOM 573 C CA . GLN A 1 81 ? -4.375 20.281 -7.57 1 98.69 81 GLN A CA 1
ATOM 574 C C . GLN A 1 81 ? -5.375 21.125 -6.793 1 98.69 81 GLN A C 1
ATOM 576 O O . GLN A 1 81 ? -6.477 21.406 -7.281 1 98.69 81 GLN A O 1
ATOM 581 N N . ALA A 1 82 ? -5.016 21.484 -5.594 1 98.88 82 ALA A N 1
ATOM 582 C CA . ALA A 1 82 ? -5.891 22.312 -4.773 1 98.88 82 ALA A CA 1
ATOM 583 C C . ALA A 1 82 ? -6.219 23.625 -5.48 1 98.88 82 ALA A C 1
ATOM 585 O O . ALA A 1 82 ? -7.379 24.047 -5.523 1 98.88 82 ALA A O 1
ATOM 586 N N . LEU A 1 83 ? -5.195 24.266 -6.008 1 98.81 83 LEU A N 1
ATOM 587 C CA . LEU A 1 83 ? -5.391 25.516 -6.719 1 98.81 83 LEU A CA 1
ATOM 588 C C . LEU A 1 83 ? -6.316 25.328 -7.918 1 98.81 83 LEU A C 1
ATOM 590 O O . LEU A 1 83 ? -7.238 26.125 -8.125 1 98.81 83 LEU A O 1
ATOM 594 N N . ARG A 1 84 ? -6.086 24.281 -8.68 1 98.56 84 ARG A N 1
ATOM 595 C CA . ARG A 1 84 ? -6.918 24 -9.844 1 98.56 84 ARG A CA 1
ATOM 596 C C . ARG A 1 84 ? -8.367 23.766 -9.438 1 98.56 84 ARG A C 1
ATOM 598 O O . ARG A 1 84 ? -9.289 24.141 -10.164 1 98.56 84 ARG A O 1
ATOM 605 N N . ALA A 1 85 ? -8.547 23.234 -8.266 1 98.38 85 ALA A N 1
ATOM 606 C CA . ALA A 1 85 ? -9.883 22.906 -7.785 1 98.38 85 ALA A CA 1
ATOM 607 C C . ALA A 1 85 ? -10.57 24.125 -7.188 1 98.38 85 ALA A C 1
ATOM 609 O O . ALA A 1 85 ? -11.719 24.062 -6.758 1 98.38 85 ALA A O 1
ATOM 610 N N . GLY A 1 86 ? -9.859 25.25 -7.051 1 98.5 86 GLY A N 1
ATOM 611 C CA . GLY A 1 86 ? -10.5 26.484 -6.66 1 98.5 86 GLY A CA 1
ATOM 612 C C . GLY A 1 86 ? -10.125 26.938 -5.258 1 98.5 86 GLY A C 1
ATOM 613 O O . GLY A 1 86 ? -10.672 27.922 -4.75 1 98.5 86 GLY A O 1
ATOM 614 N N . VAL A 1 87 ? -9.242 26.312 -4.621 1 98.81 87 VAL A N 1
ATOM 615 C CA . VAL A 1 87 ? -8.766 26.766 -3.316 1 98.81 87 VAL A CA 1
ATOM 616 C C . VAL A 1 87 ? -7.84 27.953 -3.488 1 98.81 87 VAL A C 1
ATOM 618 O O . VAL A 1 87 ? -6.848 27.891 -4.215 1 98.81 87 VAL A O 1
ATOM 621 N N . PRO A 1 88 ? -8.141 29.078 -2.844 1 98.5 88 PRO A N 1
ATOM 622 C CA . PRO A 1 88 ? -7.195 30.188 -2.912 1 98.5 88 PRO A CA 1
ATOM 623 C C . PRO A 1 88 ? -5.832 29.859 -2.307 1 98.5 88 PRO A C 1
ATOM 625 O O . PRO A 1 88 ? -5.762 29.172 -1.28 1 98.5 88 PRO A O 1
ATOM 628 N N . ALA A 1 89 ? -4.773 30.312 -2.949 1 98.38 89 ALA A N 1
ATOM 629 C CA . ALA A 1 89 ? -3.416 30.016 -2.502 1 98.38 89 ALA A CA 1
ATOM 630 C C . ALA A 1 89 ? -3.221 30.391 -1.039 1 98.38 89 ALA A C 1
ATOM 632 O O . ALA A 1 89 ? -2.523 29.703 -0.293 1 98.38 89 ALA A O 1
ATOM 633 N N . GLY A 1 90 ? -3.885 31.453 -0.643 1 98.06 90 GLY A N 1
ATOM 634 C CA . GLY A 1 90 ? -3.756 31.953 0.719 1 98.06 90 GLY A CA 1
ATOM 635 C C . GLY A 1 90 ? -4.383 31.031 1.75 1 98.06 90 GLY A C 1
ATOM 636 O O . GLY A 1 90 ? -4.129 31.172 2.947 1 98.06 90 GLY A O 1
ATOM 637 N N . ARG A 1 91 ? -5.141 30.047 1.286 1 98.44 91 ARG A N 1
ATOM 638 C CA . ARG A 1 91 ? -5.77 29.109 2.203 1 98.44 91 ARG A CA 1
ATOM 639 C C . ARG A 1 91 ? -5.152 27.719 2.068 1 98.44 91 ARG A C 1
ATOM 641 O O . ARG A 1 91 ? -5.719 26.734 2.545 1 98.44 91 ARG A O 1
ATOM 648 N N . VAL A 1 92 ? -4.035 27.641 1.399 1 98.69 92 VAL A N 1
ATOM 649 C CA . VAL A 1 92 ? -3.303 26.375 1.293 1 98.69 92 VAL A CA 1
ATOM 650 C C . VAL A 1 92 ? -2.133 26.375 2.275 1 98.69 92 VAL A C 1
ATOM 652 O O . VAL A 1 92 ? -1.333 27.312 2.299 1 98.69 92 VAL A O 1
ATOM 655 N N . HIS A 1 93 ? -2.121 25.406 3.074 1 98.31 93 HIS A N 1
ATOM 656 C CA . HIS A 1 93 ? -0.995 25.141 3.961 1 98.31 93 HIS A CA 1
ATOM 657 C C . HIS A 1 93 ? -0.136 24 3.426 1 98.31 93 HIS A C 1
ATOM 659 O O . HIS A 1 93 ? -0.646 22.906 3.135 1 98.31 93 HIS A O 1
ATOM 665 N N . TYR A 1 94 ? 1.134 24.297 3.184 1 98.56 94 TYR A N 1
ATOM 666 C CA . TYR A 1 94 ? 2.045 23.172 2.949 1 98.56 94 TYR A CA 1
ATOM 667 C C . TYR A 1 94 ? 2.422 22.5 4.258 1 98.56 94 TYR A C 1
ATOM 669 O O . TYR A 1 94 ? 3.447 22.828 4.863 1 98.56 94 TYR A O 1
ATOM 677 N N . GLY A 1 95 ? 1.672 21.469 4.602 1 98 95 GLY A N 1
ATOM 678 C CA . GLY A 1 95 ? 1.699 20.922 5.949 1 98 95 GLY A CA 1
ATOM 679 C C . GLY A 1 95 ? 2.752 19.844 6.137 1 98 95 GLY A C 1
ATOM 680 O O . GLY A 1 95 ? 3.08 19.484 7.266 1 98 95 GLY A O 1
ATOM 681 N N . ASN A 1 96 ? 3.287 19.281 5.094 1 97.88 96 ASN A N 1
ATOM 682 C CA . ASN A 1 96 ? 4.324 18.25 5.168 1 97.88 96 ASN A CA 1
ATOM 683 C C . ASN A 1 96 ? 5.66 18.844 5.617 1 97.88 96 ASN A C 1
ATOM 685 O O . ASN A 1 96 ? 6.18 19.766 4.992 1 97.88 96 ASN A O 1
ATOM 689 N N . THR A 1 97 ? 6.254 18.344 6.641 1 97.12 97 THR A N 1
ATOM 690 C CA . THR A 1 97 ? 7.508 18.875 7.148 1 97.12 97 THR A CA 1
ATOM 691 C C . THR A 1 97 ? 8.695 18.359 6.344 1 97.12 97 THR A C 1
ATOM 693 O O . THR A 1 97 ? 9.812 18.844 6.484 1 97.12 97 THR A O 1
ATOM 696 N N . VAL A 1 98 ? 8.43 17.406 5.488 1 96.25 98 VAL A N 1
ATOM 697 C CA . VAL A 1 98 ? 9.445 16.844 4.602 1 96.25 98 VAL A CA 1
ATOM 698 C C . VAL A 1 98 ? 9.367 17.531 3.236 1 96.25 98 VAL A C 1
ATOM 700 O O . VAL A 1 98 ? 8.453 17.266 2.449 1 96.25 98 VAL A O 1
ATOM 703 N N . LYS A 1 99 ? 10.344 18.328 2.945 1 97.94 99 LYS A N 1
ATOM 704 C CA . LYS A 1 99 ? 10.352 19.078 1.696 1 97.94 99 LYS A CA 1
ATOM 705 C C . LYS A 1 99 ? 11.781 19.234 1.168 1 97.94 99 LYS A C 1
ATOM 707 O O . LYS A 1 99 ? 12.688 19.578 1.924 1 97.94 99 LYS A O 1
ATOM 712 N N . SER A 1 100 ? 11.898 19.031 -0.072 1 98.38 100 SER A N 1
ATOM 713 C CA . SER A 1 100 ? 13.164 19.375 -0.722 1 98.38 100 SER A CA 1
ATOM 714 C C . SER A 1 100 ? 13.258 20.875 -0.992 1 98.38 100 SER A C 1
ATOM 716 O O . SER A 1 100 ? 12.258 21.578 -0.926 1 98.38 100 SER A O 1
ATOM 718 N N . ASP A 1 101 ? 14.5 21.312 -1.3 1 98.81 101 ASP A N 1
ATOM 719 C CA . ASP A 1 101 ? 14.68 22.703 -1.698 1 98.81 101 ASP A CA 1
ATOM 720 C C . ASP A 1 101 ? 13.812 23.047 -2.908 1 98.81 101 ASP A C 1
ATOM 722 O O . ASP A 1 101 ? 13.141 24.078 -2.924 1 98.81 101 ASP A O 1
ATOM 726 N N . ARG A 1 102 ? 13.812 22.156 -3.811 1 98.19 102 ARG A N 1
ATOM 727 C CA . ARG A 1 102 ? 13.039 22.359 -5.035 1 98.19 102 ARG A CA 1
ATOM 728 C C . ARG A 1 102 ? 11.547 22.438 -4.734 1 98.19 102 ARG A C 1
ATOM 730 O O . ARG A 1 102 ? 10.836 23.266 -5.305 1 98.19 102 ARG A O 1
ATOM 737 N N . ASN A 1 103 ? 11.078 21.562 -3.904 1 98.62 103 ASN A N 1
ATOM 738 C CA . ASN A 1 103 ? 9.664 21.562 -3.551 1 98.62 103 ASN A CA 1
ATOM 739 C C . ASN A 1 103 ? 9.25 22.859 -2.865 1 98.62 103 ASN A C 1
ATOM 741 O O . ASN A 1 103 ? 8.164 23.391 -3.129 1 98.62 103 ASN A O 1
ATOM 745 N N . ILE A 1 104 ? 10.078 23.328 -1.952 1 98.88 104 ILE A N 1
ATOM 746 C CA . ILE A 1 104 ? 9.789 24.578 -1.262 1 98.88 104 ILE A CA 1
ATOM 747 C C . ILE A 1 104 ? 9.672 25.719 -2.277 1 98.88 104 ILE A C 1
ATOM 749 O O . ILE A 1 104 ? 8.688 26.453 -2.275 1 98.88 104 ILE A O 1
ATOM 753 N N . ALA A 1 105 ? 10.648 25.812 -3.123 1 98.88 105 ALA A N 1
ATOM 754 C CA . ALA A 1 105 ? 10.664 26.875 -4.121 1 98.88 105 ALA A CA 1
ATOM 755 C C . ALA A 1 105 ? 9.445 26.812 -5.031 1 98.88 105 ALA A C 1
ATOM 757 O O . ALA A 1 105 ? 8.836 27.828 -5.355 1 98.88 105 ALA A O 1
ATOM 758 N N . GLU A 1 106 ? 9.133 25.641 -5.418 1 98.75 106 GLU A N 1
ATOM 759 C CA . GLU A 1 106 ? 7.996 25.438 -6.312 1 98.75 106 GLU A CA 1
ATOM 760 C C . GLU A 1 106 ? 6.688 25.844 -5.641 1 98.75 106 GLU A C 1
ATOM 762 O O . GLU A 1 106 ? 5.859 26.531 -6.238 1 98.75 106 GLU A O 1
ATOM 767 N N . ALA A 1 107 ? 6.48 25.375 -4.453 1 98.81 107 ALA A N 1
ATOM 768 C CA . ALA A 1 107 ? 5.27 25.734 -3.723 1 98.81 107 ALA A CA 1
ATOM 769 C C . ALA A 1 107 ? 5.176 27.25 -3.531 1 98.81 107 ALA A C 1
ATOM 771 O O . ALA A 1 107 ? 4.102 27.828 -3.68 1 98.81 107 ALA A O 1
ATOM 772 N N . HIS A 1 108 ? 6.281 27.859 -3.199 1 98.88 108 HIS A N 1
ATOM 773 C CA . HIS A 1 108 ? 6.332 29.297 -3.029 1 98.88 108 HIS A CA 1
ATOM 774 C C . HIS A 1 108 ? 5.973 30.016 -4.324 1 98.88 108 HIS A C 1
ATOM 776 O O . HIS A 1 108 ? 5.23 31 -4.309 1 98.88 108 HIS A O 1
ATOM 782 N N . ARG A 1 109 ? 6.469 29.531 -5.402 1 98.62 109 ARG A N 1
ATOM 783 C CA . ARG A 1 109 ? 6.168 30.109 -6.707 1 98.62 109 ARG A CA 1
ATOM 784 C C . ARG A 1 109 ? 4.68 30 -7.023 1 98.62 109 ARG A C 1
ATOM 786 O O . ARG A 1 109 ? 4.105 30.875 -7.656 1 98.62 109 ARG A O 1
ATOM 793 N N . LEU A 1 110 ? 4.047 28.938 -6.539 1 98.62 110 LEU A N 1
ATOM 794 C CA . LEU A 1 110 ? 2.629 28.703 -6.785 1 98.62 110 LEU A CA 1
ATOM 795 C C . LEU A 1 110 ? 1.762 29.594 -5.902 1 98.62 110 LEU A C 1
ATOM 797 O O . LEU A 1 110 ? 0.536 29.609 -6.035 1 98.62 110 LEU A O 1
ATOM 801 N N . GLY A 1 111 ? 2.383 30.266 -4.953 1 98.62 111 GLY A N 1
ATOM 802 C CA . GLY A 1 111 ? 1.655 31.266 -4.18 1 98.62 111 GLY A CA 1
ATOM 803 C C . GLY A 1 111 ? 1.484 30.875 -2.723 1 98.62 111 GLY A C 1
ATOM 804 O O . GLY A 1 111 ? 0.929 31.641 -1.931 1 98.62 111 GLY A O 1
ATOM 805 N N . VAL A 1 112 ? 1.951 29.719 -2.367 1 98.75 112 VAL A N 1
ATOM 806 C CA . VAL A 1 112 ? 1.867 29.281 -0.977 1 98.75 112 VAL A CA 1
ATOM 807 C C . VAL A 1 112 ? 2.785 30.141 -0.111 1 98.75 112 VAL A C 1
ATOM 809 O O . VAL A 1 112 ? 3.934 30.406 -0.479 1 98.75 112 VAL A O 1
ATOM 812 N N . ARG A 1 113 ? 2.279 30.531 1.058 1 98.69 113 ARG A N 1
ATOM 813 C CA . ARG A 1 113 ? 3.076 31.391 1.934 1 98.69 113 ARG A CA 1
ATOM 814 C C . ARG A 1 113 ? 3.17 30.797 3.336 1 98.69 113 ARG A C 1
ATOM 816 O O . ARG A 1 113 ? 3.895 31.328 4.188 1 98.69 113 ARG A O 1
ATOM 823 N N . THR A 1 114 ? 2.455 29.766 3.586 1 98.69 114 THR A N 1
ATOM 824 C CA . THR A 1 114 ? 2.438 29.125 4.898 1 98.69 114 THR A CA 1
ATOM 825 C C . THR A 1 114 ? 3.014 27.719 4.824 1 98.69 114 THR A C 1
ATOM 827 O O . THR A 1 114 ? 2.5 26.859 4.09 1 98.69 114 THR A O 1
ATOM 830 N N . PHE A 1 115 ? 4.062 27.469 5.582 1 98.88 115 PHE A N 1
ATOM 831 C CA . PHE A 1 115 ? 4.789 26.203 5.57 1 98.88 115 PHE A CA 1
ATOM 832 C C . PHE A 1 115 ? 4.918 25.641 6.98 1 98.88 115 PHE A C 1
ATOM 834 O O . PHE A 1 115 ? 5.145 26.391 7.938 1 98.88 115 PHE A O 1
ATOM 841 N N . ALA A 1 116 ? 4.797 24.375 7.094 1 98.69 116 ALA A N 1
ATOM 842 C CA . ALA A 1 116 ? 5.121 23.688 8.344 1 98.69 116 ALA A CA 1
ATOM 843 C C . ALA A 1 116 ? 6.586 23.266 8.375 1 98.69 116 ALA A C 1
ATOM 845 O O . ALA A 1 116 ? 7.168 22.953 7.34 1 98.69 116 ALA A O 1
ATOM 846 N N . THR A 1 117 ? 7.168 23.25 9.523 1 98.12 117 THR A N 1
ATOM 847 C CA . THR A 1 117 ? 8.531 22.781 9.742 1 98.12 117 THR A CA 1
ATOM 848 C C . THR A 1 117 ? 8.664 22.156 11.125 1 98.12 117 THR A C 1
ATOM 850 O O . THR A 1 117 ? 7.75 22.25 11.953 1 98.12 117 THR A O 1
ATOM 853 N N . ASP A 1 118 ? 9.758 21.406 11.336 1 96.81 118 ASP A N 1
ATOM 854 C CA . ASP A 1 118 ? 10.016 20.812 12.648 1 96.81 118 ASP A CA 1
ATOM 855 C C . ASP A 1 118 ? 11.516 20.656 12.891 1 96.81 118 ASP A C 1
ATOM 857 O O . ASP A 1 118 ? 11.93 19.906 13.773 1 96.81 118 ASP A O 1
ATOM 861 N N . SER A 1 119 ? 12.32 21.328 12.008 1 96.44 119 SER A N 1
ATOM 862 C CA . SER A 1 119 ? 13.766 21.188 12.133 1 96.44 119 SER A CA 1
ATOM 863 C C . SER A 1 119 ? 14.492 22.453 11.688 1 96.44 119 SER A C 1
ATOM 865 O O . SER A 1 119 ? 13.961 23.219 10.891 1 96.44 119 SER A O 1
ATOM 867 N N . LEU A 1 120 ? 15.688 22.609 12.234 1 97.19 120 LEU A N 1
ATOM 868 C CA . LEU A 1 120 ? 16.5 23.766 11.875 1 97.19 120 LEU A CA 1
ATOM 869 C C . LEU A 1 120 ? 16.938 23.672 10.414 1 97.19 120 LEU A C 1
ATOM 871 O O . LEU A 1 120 ? 17.078 24.703 9.742 1 97.19 120 LEU A O 1
ATOM 875 N N . GLN A 1 121 ? 17.156 22.5 9.922 1 97.88 121 GLN A N 1
ATOM 876 C CA . GLN A 1 121 ? 17.578 22.297 8.547 1 97.88 121 GLN A CA 1
ATOM 877 C C . GLN A 1 121 ? 16.5 22.75 7.566 1 97.88 121 GLN A C 1
ATOM 879 O O . GLN A 1 121 ? 16.797 23.375 6.543 1 97.88 121 GLN A O 1
ATOM 884 N N . ASP A 1 122 ? 15.289 22.453 7.895 1 98.25 122 ASP A N 1
ATOM 885 C CA . ASP A 1 122 ? 14.188 22.875 7.047 1 98.25 122 ASP A CA 1
ATOM 886 C C . ASP A 1 122 ? 13.984 24.391 7.125 1 98.25 122 ASP A C 1
ATOM 888 O O . ASP A 1 122 ? 13.656 25.031 6.125 1 98.25 122 ASP A O 1
ATOM 892 N N . VAL A 1 123 ? 14.156 24.953 8.305 1 98.62 123 VAL A N 1
ATOM 893 C CA . VAL A 1 123 ? 14.055 26.391 8.469 1 98.62 123 VAL A CA 1
ATOM 894 C C . VAL A 1 123 ? 15.078 27.094 7.566 1 98.62 123 VAL A C 1
ATOM 896 O O . VAL A 1 123 ? 14.742 28.047 6.875 1 98.62 123 VAL A O 1
ATOM 899 N N . ALA A 1 124 ? 16.281 26.578 7.594 1 98.62 124 ALA A N 1
ATOM 900 C CA . ALA A 1 124 ? 17.328 27.172 6.758 1 98.62 124 ALA A CA 1
ATOM 901 C C . ALA A 1 124 ? 16.938 27.109 5.281 1 98.62 124 ALA A C 1
ATOM 903 O O . ALA A 1 124 ? 17.172 28.062 4.535 1 98.62 124 ALA A O 1
ATOM 904 N N . ALA A 1 125 ? 16.391 26.047 4.863 1 98.81 125 ALA A N 1
ATOM 905 C CA . ALA A 1 125 ? 15.969 25.891 3.477 1 98.81 125 ALA A CA 1
ATOM 906 C C . ALA A 1 125 ? 14.828 26.844 3.141 1 98.81 125 ALA A C 1
ATOM 908 O O . ALA A 1 125 ? 14.82 27.469 2.07 1 98.81 125 ALA A O 1
ATOM 909 N N . LEU A 1 126 ? 13.875 26.922 4.023 1 98.88 126 LEU A N 1
ATOM 910 C CA . LEU A 1 126 ? 12.75 27.828 3.818 1 98.88 126 LEU A CA 1
ATOM 911 C C . LEU A 1 126 ? 13.234 29.266 3.672 1 98.88 126 LEU A C 1
ATOM 913 O O . LEU A 1 126 ? 12.734 30.016 2.828 1 98.88 126 LEU A O 1
ATOM 917 N N . ALA A 1 127 ? 14.164 29.656 4.488 1 98.88 127 ALA A N 1
ATOM 918 C CA . ALA A 1 127 ? 14.695 31.016 4.445 1 98.88 127 ALA A CA 1
ATOM 919 C C . ALA A 1 127 ? 15.258 31.344 3.066 1 98.88 127 ALA A C 1
ATOM 921 O O . ALA A 1 127 ? 15.156 32.469 2.602 1 98.88 127 ALA A O 1
ATOM 922 N N . VAL A 1 128 ? 15.828 30.344 2.447 1 98.81 128 VAL A N 1
ATOM 923 C CA . VAL A 1 128 ? 16.469 30.547 1.152 1 98.81 128 VAL A CA 1
ATOM 924 C C . VAL A 1 128 ? 15.43 30.453 0.039 1 98.81 128 VAL A C 1
ATOM 926 O O . VAL A 1 128 ? 15.391 31.297 -0.855 1 98.81 128 VAL A O 1
ATOM 929 N N . HIS A 1 129 ? 14.539 29.5 0.069 1 98.88 129 HIS A N 1
ATOM 930 C CA . HIS A 1 129 ? 13.742 29.141 -1.095 1 98.88 129 HIS A CA 1
ATOM 931 C C . HIS A 1 129 ? 12.32 29.672 -0.986 1 98.88 129 HIS A C 1
ATOM 933 O O . HIS A 1 129 ? 11.57 29.656 -1.964 1 98.88 129 HIS A O 1
ATOM 939 N N . ALA A 1 130 ? 11.914 30.156 0.158 1 98.88 130 ALA A N 1
ATOM 940 C CA . ALA A 1 130 ? 10.648 30.844 0.399 1 98.88 130 ALA A CA 1
ATOM 941 C C . ALA A 1 130 ? 10.828 32.031 1.349 1 98.88 130 ALA A C 1
ATOM 943 O O . ALA A 1 130 ? 10.242 32.062 2.432 1 98.88 130 ALA A O 1
ATOM 944 N N . PRO A 1 131 ? 11.578 33 0.938 1 98.62 131 PRO A N 1
ATOM 945 C CA . PRO A 1 131 ? 11.891 34.125 1.833 1 98.62 131 PRO A CA 1
ATOM 946 C C . PRO A 1 131 ? 10.641 34.844 2.324 1 98.62 131 PRO A C 1
ATOM 948 O O . PRO A 1 131 ? 9.727 35.094 1.539 1 98.62 131 PRO A O 1
ATOM 951 N N . GLY A 1 132 ? 10.586 35.094 3.621 1 98.62 132 GLY A N 1
ATOM 952 C CA . GLY A 1 132 ? 9.484 35.844 4.227 1 98.62 132 GLY A CA 1
ATOM 953 C C . GLY A 1 132 ? 8.273 34.969 4.52 1 98.62 132 GLY A C 1
ATOM 954 O O . GLY A 1 132 ? 7.246 35.469 4.98 1 98.62 132 GLY A O 1
ATOM 955 N N . ALA A 1 133 ? 8.422 33.719 4.301 1 98.75 133 ALA A N 1
ATOM 956 C CA . ALA A 1 133 ? 7.297 32.812 4.484 1 98.75 133 ALA A CA 1
ATOM 957 C C . ALA A 1 133 ? 6.855 32.75 5.945 1 98.75 133 ALA A C 1
ATOM 959 O O . ALA A 1 133 ? 7.648 33.062 6.848 1 98.75 133 ALA A O 1
ATOM 960 N N . ARG A 1 134 ? 5.598 32.5 6.078 1 98.81 134 ARG A N 1
ATOM 961 C CA . ARG A 1 134 ? 5.023 32.188 7.383 1 98.81 134 ARG A CA 1
ATOM 962 C C . ARG A 1 134 ? 5.258 30.719 7.754 1 98.81 134 ARG A C 1
ATOM 964 O O . ARG A 1 134 ? 5.023 29.828 6.945 1 98.81 134 ARG A O 1
ATOM 971 N N . VAL A 1 135 ? 5.734 30.453 9.008 1 98.69 135 VAL A N 1
ATOM 972 C CA . VAL A 1 135 ? 6.109 29.078 9.336 1 98.69 135 VAL A CA 1
ATOM 973 C C . VAL A 1 135 ? 5.359 28.625 10.578 1 98.69 135 VAL A C 1
ATOM 975 O O . VAL A 1 135 ? 5.191 29.391 11.531 1 98.69 135 VAL A O 1
ATOM 978 N N . PHE A 1 136 ? 4.828 27.453 10.492 1 98.75 136 PHE A N 1
ATOM 979 C CA . PHE A 1 136 ? 4.273 26.719 11.617 1 98.75 136 PHE A CA 1
ATOM 980 C C . PHE A 1 136 ? 5.242 25.641 12.094 1 98.75 136 PHE A C 1
ATOM 982 O O . PHE A 1 136 ? 5.723 24.828 11.297 1 98.75 136 PHE A O 1
ATOM 989 N N . CYS A 1 137 ? 5.516 25.609 13.359 1 98.44 137 CYS A N 1
ATOM 990 C CA . CYS A 1 137 ? 6.32 24.5 13.883 1 98.44 137 CYS A CA 1
ATOM 991 C C . CYS A 1 137 ? 5.438 23.344 14.344 1 98.44 137 CYS A C 1
ATOM 993 O O . CYS A 1 137 ? 4.551 23.531 15.172 1 98.44 137 CYS A O 1
ATOM 995 N N . ARG A 1 138 ? 5.641 22.203 13.758 1 97.12 138 ARG A N 1
ATOM 996 C CA . ARG A 1 138 ? 4.93 21 14.156 1 97.12 138 ARG A CA 1
ATOM 997 C C . ARG A 1 138 ? 5.492 20.422 15.453 1 97.12 138 ARG A C 1
ATOM 999 O O . ARG A 1 138 ? 6.668 20.062 15.516 1 97.12 138 ARG A O 1
ATOM 1006 N N . VAL A 1 139 ? 4.605 20.359 16.453 1 95.62 139 VAL A N 1
ATOM 1007 C CA . VAL A 1 139 ? 4.977 19.797 17.75 1 95.62 139 VAL A CA 1
ATOM 1008 C C . VAL A 1 139 ? 4.566 18.328 17.828 1 95.62 139 VAL A C 1
ATOM 1010 O O . VAL A 1 139 ? 3.439 17.984 17.469 1 95.62 139 VAL A O 1
ATOM 1013 N N . ALA A 1 140 ? 5.484 17.5 18.297 1 92.38 140 ALA A N 1
ATOM 1014 C CA . ALA A 1 140 ? 5.23 16.062 18.359 1 92.38 140 ALA A CA 1
ATOM 1015 C C . ALA A 1 140 ? 4.188 15.727 19.422 1 92.38 140 ALA A C 1
ATOM 1017 O O . ALA A 1 140 ? 4.18 16.328 20.5 1 92.38 140 ALA A O 1
ATOM 1018 N N . THR A 1 141 ? 3.354 14.805 19.016 1 87.94 141 THR A N 1
ATOM 1019 C CA . THR A 1 141 ? 2.398 14.242 19.969 1 87.94 141 THR A CA 1
ATOM 1020 C C . THR A 1 141 ? 2.559 12.727 20.062 1 87.94 141 THR A C 1
ATOM 1022 O O . THR A 1 141 ? 3.205 12.117 19.203 1 87.94 141 THR A O 1
ATOM 1025 N N . GLY A 1 142 ? 2.061 12.047 21.094 1 82.12 142 GLY A N 1
ATOM 1026 C CA . GLY A 1 142 ? 2.24 10.617 21.281 1 82.12 142 GLY A CA 1
ATOM 1027 C C . GLY A 1 142 ? 1.312 9.781 20.422 1 82.12 142 GLY A C 1
ATOM 1028 O O . GLY A 1 142 ? 1.606 8.617 20.141 1 82.12 142 GLY A O 1
ATOM 1029 N N . GLY A 1 143 ? 0.211 10.258 20.016 1 83.88 143 GLY A N 1
ATOM 1030 C CA . GLY A 1 143 ? -0.699 9.516 19.156 1 83.88 143 GLY A CA 1
ATOM 1031 C C . GLY A 1 143 ? -1.557 8.523 19.906 1 83.88 143 GLY A C 1
ATOM 1032 O O . GLY A 1 143 ? -2.33 7.773 19.312 1 83.88 143 GLY A O 1
ATOM 1033 N N . ALA A 1 144 ? -1.38 8.391 21.219 1 90.44 144 ALA A N 1
ATOM 1034 C CA . ALA A 1 144 ? -2.145 7.43 22 1 90.44 144 ALA A CA 1
ATOM 1035 C C . ALA A 1 144 ? -3.645 7.609 21.781 1 90.44 144 ALA A C 1
ATOM 1037 O O . ALA A 1 144 ? -4.133 8.742 21.703 1 90.44 144 ALA A O 1
ATOM 1038 N N . GLY A 1 145 ? -4.344 6.48 21.641 1 94.19 145 GLY A N 1
ATOM 1039 C CA . GLY A 1 145 ? -5.785 6.516 21.453 1 94.19 145 GLY A CA 1
ATOM 1040 C C . GLY A 1 145 ? -6.199 6.441 20 1 94.19 145 GLY A C 1
ATOM 1041 O O . GLY A 1 145 ? -7.344 6.105 19.688 1 94.19 145 GLY A O 1
ATOM 1042 N N . ALA A 1 146 ? -5.289 6.812 19.125 1 95.5 146 ALA A N 1
ATOM 1043 C CA . ALA A 1 146 ? -5.594 6.777 17.703 1 95.5 146 ALA A CA 1
ATOM 1044 C C . ALA A 1 146 ? -5.383 5.379 17.125 1 95.5 146 ALA A C 1
ATOM 1046 O O . ALA A 1 146 ? -4.621 4.582 17.672 1 95.5 146 ALA A O 1
ATOM 1047 N N . LEU A 1 147 ? -6.082 5.047 16.047 1 94.56 147 LEU A N 1
ATOM 1048 C CA . LEU A 1 147 ? -5.785 3.803 15.352 1 94.56 147 LEU A CA 1
ATOM 1049 C C . LEU A 1 147 ? -4.414 3.871 14.688 1 94.56 147 LEU A C 1
ATOM 1051 O O . LEU A 1 147 ? -3.672 2.887 14.68 1 94.56 147 LEU A O 1
ATOM 1055 N N . TRP A 1 148 ? -4.137 5.043 14.102 1 92.62 148 TRP A N 1
ATOM 1056 C CA . TRP A 1 148 ? -2.816 5.312 13.547 1 92.62 148 TRP A CA 1
ATOM 1057 C C . TRP A 1 148 ? -2.172 6.512 14.234 1 92.62 148 TRP A C 1
ATOM 1059 O O . TRP A 1 148 ? -2.613 7.648 14.062 1 92.62 148 TRP A O 1
ATOM 1069 N N . GLY A 1 149 ? -1.133 6.348 14.859 1 86 149 GLY A N 1
ATOM 1070 C CA . GLY A 1 149 ? -0.505 7.363 15.688 1 86 149 GLY A CA 1
ATOM 1071 C C . GLY A 1 149 ? 0.221 8.43 14.883 1 86 149 GLY A C 1
ATOM 1072 O O . GLY A 1 149 ? 0.31 9.578 15.305 1 86 149 GLY A O 1
ATOM 1073 N N . LEU A 1 150 ? 0.738 8.055 13.727 1 77.31 150 LEU A N 1
ATOM 1074 C CA . LEU A 1 150 ? 1.472 8.953 12.844 1 77.31 150 LEU A CA 1
ATOM 1075 C C . LEU A 1 150 ? 2.588 9.664 13.594 1 77.31 150 LEU A C 1
ATOM 1077 O O . LEU A 1 150 ? 2.752 10.883 13.461 1 77.31 150 LEU A O 1
ATOM 1081 N N . SER A 1 151 ? 3.342 8.953 14.391 1 78.56 151 SER A N 1
ATOM 1082 C CA . SER A 1 151 ? 4.328 9.578 15.273 1 78.56 151 SER A CA 1
ATOM 1083 C C . SER A 1 151 ? 5.75 9.305 14.789 1 78.56 151 SER A C 1
ATOM 1085 O O . SER A 1 151 ? 5.949 8.586 13.812 1 78.56 151 SER A O 1
ATOM 1087 N N . ASN A 1 152 ? 6.602 10.078 15.281 1 84.94 152 ASN A N 1
ATOM 1088 C CA . ASN A 1 152 ? 8.047 9.898 15.188 1 84.94 152 ASN A CA 1
ATOM 1089 C C . ASN A 1 152 ? 8.609 10.539 13.922 1 84.94 152 ASN A C 1
ATOM 1091 O O . ASN A 1 152 ? 9.641 11.203 13.961 1 84.94 152 ASN A O 1
ATOM 1095 N N . LYS A 1 153 ? 7.938 10.312 12.812 1 91.44 153 LYS A N 1
ATOM 1096 C CA . LYS A 1 153 ? 8.477 10.828 11.562 1 91.44 153 LYS A CA 1
ATOM 1097 C C . LYS A 1 153 ? 8.367 12.344 11.5 1 91.44 153 LYS A C 1
ATOM 1099 O O . LYS A 1 153 ? 9.141 13 10.797 1 91.44 153 LYS A O 1
ATOM 1104 N N . PHE A 1 154 ? 7.43 12.859 12.281 1 91.19 154 PHE A N 1
ATOM 1105 C CA . PHE A 1 154 ? 7.117 14.281 12.188 1 91.19 154 PHE A CA 1
ATOM 1106 C C . PHE A 1 154 ? 7.082 14.922 13.57 1 91.19 154 PHE A C 1
ATOM 1108 O O . PHE A 1 154 ? 6.723 14.273 14.555 1 91.19 154 PHE A O 1
ATOM 1115 N N . GLY A 1 155 ? 7.383 16.188 13.539 1 92.44 155 GLY A N 1
ATOM 1116 C CA . GLY A 1 155 ? 7.238 16.953 14.773 1 92.44 155 GLY A CA 1
ATOM 1117 C C . GLY A 1 155 ? 8.477 16.938 15.641 1 92.44 155 GLY A C 1
ATOM 1118 O O . GLY A 1 155 ? 9.219 15.945 15.656 1 92.44 155 GLY A O 1
ATOM 1119 N N . CYS A 1 156 ? 8.719 17.953 16.375 1 92.19 156 CYS A N 1
ATOM 1120 C CA . CYS A 1 156 ? 9.797 18.031 17.344 1 92.19 156 CYS A CA 1
ATOM 1121 C C . CYS A 1 156 ? 9.25 18.188 18.75 1 92.19 156 CYS A C 1
ATOM 1123 O O . CYS A 1 156 ? 8.094 18.547 18.938 1 92.19 156 CYS A O 1
ATOM 1125 N N . PRO A 1 157 ? 10.016 17.828 19.688 1 90.5 157 PRO A N 1
ATOM 1126 C CA . PRO A 1 157 ? 9.57 18.047 21.078 1 90.5 157 PRO A CA 1
ATOM 1127 C C . PRO A 1 157 ? 9.281 19.516 21.375 1 90.5 157 PRO A C 1
ATOM 1129 O O . PRO A 1 157 ? 9.867 20.406 20.75 1 90.5 157 PRO A O 1
ATOM 1132 N N . PRO A 1 158 ? 8.398 19.734 22.359 1 88.38 158 PRO A N 1
ATOM 1133 C CA . PRO A 1 158 ? 8.008 21.109 22.688 1 88.38 158 PRO A CA 1
ATOM 1134 C C . PRO A 1 158 ? 9.203 22.016 22.938 1 88.38 158 PRO A C 1
ATOM 1136 O O . PRO A 1 158 ? 9.219 23.156 22.469 1 88.38 158 PRO A O 1
ATOM 1139 N N . GLY A 1 159 ? 10.188 21.578 23.672 1 86.69 159 GLY A N 1
ATOM 1140 C CA . GLY A 1 159 ? 11.367 22.391 23.906 1 86.69 159 GLY A CA 1
ATOM 1141 C C . GLY A 1 159 ? 12.094 22.797 22.641 1 86.69 159 GLY A C 1
ATOM 1142 O O . GLY A 1 159 ? 12.609 23.906 22.531 1 86.69 159 GLY A O 1
ATOM 1143 N N . ASP A 1 160 ? 12.078 22 21.656 1 93.31 160 ASP A N 1
ATOM 1144 C CA . ASP A 1 160 ? 12.742 22.266 20.375 1 93.31 160 ASP A CA 1
ATOM 1145 C C . ASP A 1 160 ? 11.906 23.203 19.516 1 93.31 160 ASP A C 1
ATOM 1147 O O . ASP A 1 160 ? 12.445 23.906 18.656 1 93.31 160 ASP A O 1
ATOM 1151 N N . ALA A 1 161 ? 10.68 23.188 19.75 1 96.5 161 ALA A N 1
ATOM 1152 C CA . ALA A 1 161 ? 9.805 24.031 18.953 1 96.5 161 ALA A CA 1
ATOM 1153 C C . ALA A 1 161 ? 10.164 25.516 19.141 1 96.5 161 ALA A C 1
ATOM 1155 O O . ALA A 1 161 ? 10.133 26.281 18.188 1 96.5 161 ALA A O 1
ATOM 1156 N N . VAL A 1 162 ? 10.508 25.891 20.375 1 97.12 162 VAL A N 1
ATOM 1157 C CA . VAL A 1 162 ? 10.922 27.266 20.656 1 97.12 162 VAL A CA 1
ATOM 1158 C C . VAL A 1 162 ? 12.188 27.594 19.859 1 97.12 162 VAL A C 1
ATOM 1160 O O . VAL A 1 162 ? 12.266 28.641 19.203 1 97.12 162 VAL A O 1
ATOM 1163 N N . ARG A 1 163 ? 13.109 26.672 19.875 1 96.5 163 ARG A N 1
ATOM 1164 C CA . ARG A 1 163 ? 14.359 26.859 19.156 1 96.5 163 ARG A CA 1
ATOM 1165 C C . ARG A 1 163 ? 14.102 27.016 17.656 1 96.5 163 ARG A C 1
ATOM 1167 O O . ARG A 1 163 ? 14.711 27.859 17 1 96.5 163 ARG A O 1
ATOM 1174 N N . VAL A 1 164 ? 13.234 26.297 17.109 1 98 164 VAL A N 1
ATOM 1175 C CA . VAL A 1 164 ? 12.906 26.281 15.695 1 98 164 VAL A CA 1
ATOM 1176 C C . VAL A 1 164 ? 12.289 27.625 15.297 1 98 164 VAL A C 1
ATOM 1178 O O . VAL A 1 164 ? 12.695 28.234 14.305 1 98 164 VAL A O 1
ATOM 1181 N N . LEU A 1 165 ? 11.367 28.125 16.062 1 98.69 165 LEU A N 1
ATOM 1182 C CA . LEU A 1 165 ? 10.672 29.344 15.695 1 98.69 165 LEU A CA 1
ATOM 1183 C C . LEU A 1 165 ? 11.57 30.562 15.93 1 98.69 165 LEU A C 1
ATOM 1185 O O . LEU A 1 165 ? 11.492 31.547 15.188 1 98.69 165 LEU A O 1
ATOM 1189 N N . VAL A 1 166 ? 12.414 30.5 16.953 1 98.5 166 VAL A N 1
ATOM 1190 C CA . VAL A 1 166 ? 13.398 31.562 17.141 1 98.5 166 VAL A CA 1
ATOM 1191 C C . VAL A 1 166 ? 14.344 31.609 15.938 1 98.5 166 VAL A C 1
ATOM 1193 O O . VAL A 1 166 ? 14.609 32.688 15.391 1 98.5 166 VAL A O 1
ATOM 1196 N N . ALA A 1 167 ? 14.812 30.469 15.523 1 98.44 167 ALA A N 1
ATOM 1197 C CA . ALA A 1 167 ? 15.664 30.375 14.344 1 98.44 167 ALA A CA 1
ATOM 1198 C C . ALA A 1 167 ? 14.953 30.922 13.109 1 98.44 167 ALA A C 1
ATOM 1200 O O . ALA A 1 167 ? 15.562 31.562 12.258 1 98.44 167 ALA A O 1
ATOM 1201 N N . ALA A 1 168 ? 13.695 30.609 12.984 1 98.81 168 ALA A N 1
ATOM 1202 C CA . ALA A 1 168 ? 12.906 31.109 11.852 1 98.81 168 ALA A CA 1
ATOM 1203 C C . ALA A 1 168 ? 12.867 32.625 11.836 1 98.81 168 ALA A C 1
ATOM 1205 O O . ALA A 1 168 ? 13.117 33.25 10.797 1 98.81 168 ALA A O 1
ATOM 1206 N N . ARG A 1 169 ? 12.539 33.188 12.984 1 98.69 169 ARG A N 1
ATOM 1207 C CA . ARG A 1 169 ? 12.531 34.625 13.102 1 98.69 169 ARG A CA 1
ATOM 1208 C C . ARG A 1 169 ? 13.883 35.219 12.695 1 98.69 169 ARG A C 1
ATOM 1210 O O . ARG A 1 169 ? 13.945 36.156 11.891 1 98.69 169 ARG A O 1
ATOM 1217 N N . ASP A 1 170 ? 14.906 34.656 13.234 1 98.56 170 ASP A N 1
ATOM 1218 C CA . ASP A 1 170 ? 16.25 35.156 13.008 1 98.56 170 ASP A CA 1
ATOM 1219 C C . ASP A 1 170 ? 16.656 35.031 11.539 1 98.56 170 ASP A C 1
ATOM 1221 O O . ASP A 1 170 ? 17.531 35.75 11.055 1 98.56 170 ASP A O 1
ATOM 1225 N N . ALA A 1 171 ? 16.062 34.125 10.836 1 98.69 171 ALA A N 1
ATOM 1226 C CA . ALA A 1 171 ? 16.375 33.875 9.438 1 98.69 171 ALA A CA 1
ATOM 1227 C C . ALA A 1 171 ? 15.5 34.688 8.508 1 98.69 171 ALA A C 1
ATOM 1229 O O . ALA A 1 171 ? 15.57 34.562 7.285 1 98.69 171 ALA A O 1
ATOM 1230 N N . GLY A 1 172 ? 14.625 35.5 9.031 1 98.62 172 GLY A N 1
ATOM 1231 C CA . GLY A 1 172 ? 13.805 36.375 8.227 1 98.62 172 GLY A CA 1
ATOM 1232 C C . GLY A 1 172 ? 12.453 35.812 7.883 1 98.62 172 GLY A C 1
ATOM 1233 O O . GLY A 1 172 ? 11.719 36.344 7.059 1 98.62 172 GLY A O 1
ATOM 1234 N N . LEU A 1 173 ? 12.141 34.688 8.461 1 98.88 173 LEU A N 1
ATOM 1235 C CA . LEU A 1 173 ? 10.812 34.125 8.305 1 98.88 173 LEU A CA 1
ATOM 1236 C C . LEU A 1 173 ? 9.859 34.656 9.375 1 98.88 173 LEU A C 1
ATOM 1238 O O . LEU A 1 173 ? 10.289 35.344 10.297 1 98.88 173 LEU A O 1
ATOM 1242 N N . VAL A 1 174 ? 8.562 34.406 9.195 1 98.81 174 VAL A N 1
ATOM 1243 C CA . VAL A 1 174 ? 7.559 34.844 10.164 1 98.81 174 VAL A CA 1
ATOM 1244 C C . VAL A 1 174 ? 7.121 33.656 11.023 1 98.81 174 VAL A C 1
ATOM 1246 O O . VAL A 1 174 ? 6.441 32.75 10.531 1 98.81 174 VAL A O 1
ATOM 1249 N N . PRO A 1 175 ? 7.516 33.625 12.289 1 98.69 175 PRO A N 1
ATOM 1250 C CA . PRO A 1 175 ? 6.938 32.594 13.172 1 98.69 175 PRO A CA 1
ATOM 1251 C C . PRO A 1 175 ? 5.434 32.781 13.367 1 98.69 175 PRO A C 1
ATOM 1253 O O . PRO A 1 175 ? 5.004 33.5 14.266 1 98.69 175 PRO A O 1
ATOM 1256 N N . ALA A 1 176 ? 4.695 32.062 12.617 1 98.44 176 ALA A N 1
ATOM 1257 C CA . ALA A 1 176 ? 3.268 32.344 12.5 1 98.44 176 ALA A CA 1
ATOM 1258 C C . ALA A 1 176 ? 2.457 31.438 13.445 1 98.44 176 ALA A C 1
ATOM 1260 O O . ALA A 1 176 ? 1.36 31.812 13.867 1 98.44 176 ALA A O 1
ATOM 1261 N N . GLY A 1 177 ? 3.01 30.266 13.703 1 98.56 177 GLY A N 1
ATOM 1262 C CA . GLY A 1 177 ? 2.133 29.438 14.516 1 98.56 177 GLY A CA 1
ATOM 1263 C C . GLY A 1 177 ? 2.76 28.109 14.914 1 98.56 177 GLY A C 1
ATOM 1264 O O . GLY A 1 177 ? 3.945 27.891 14.672 1 98.56 177 GLY A O 1
ATOM 1265 N N . LEU A 1 178 ? 1.943 27.297 15.672 1 98.62 178 LEU A N 1
ATOM 1266 C CA . LEU A 1 178 ? 2.227 25.922 16.078 1 98.62 178 LEU A CA 1
ATOM 1267 C C . LEU A 1 178 ? 1.204 24.953 15.477 1 98.62 178 LEU A C 1
ATOM 1269 O O . LEU A 1 178 ? 0.047 25.328 15.273 1 98.62 178 LEU A O 1
ATOM 1273 N N . SER A 1 179 ? 1.688 23.812 15.156 1 98.06 179 SER A N 1
ATOM 1274 C CA . SER A 1 179 ? 0.772 22.781 14.664 1 98.06 179 SER A CA 1
ATOM 1275 C C . SER A 1 179 ? 0.993 21.453 15.375 1 98.06 179 SER A C 1
ATOM 1277 O O . SER A 1 179 ? 2.096 21.172 15.844 1 98.06 179 SER A O 1
ATOM 1279 N N . VAL A 1 180 ? -0.093 20.656 15.477 1 96.88 180 VAL A N 1
ATOM 1280 C CA . VAL A 1 180 ? -0.038 19.312 16.047 1 96.88 180 VAL A CA 1
ATOM 1281 C C . VAL A 1 180 ? -0.883 18.359 15.203 1 96.88 180 VAL A C 1
ATOM 1283 O O . VAL A 1 180 ? -1.667 18.797 14.359 1 96.88 180 VAL A O 1
ATOM 1286 N N . HIS A 1 181 ? -0.693 17.141 15.367 1 95.81 181 HIS A N 1
ATOM 1287 C CA . HIS A 1 181 ? -1.556 16.062 14.891 1 95.81 181 HIS A CA 1
ATOM 1288 C C . HIS A 1 181 ? -1.669 14.945 15.93 1 95.81 181 HIS A C 1
ATOM 1290 O O . HIS A 1 181 ? -0.658 14.383 16.359 1 95.81 181 HIS A O 1
ATOM 1296 N N . VAL A 1 182 ? -2.846 14.594 16.266 1 95.88 182 VAL A N 1
ATOM 1297 C CA . VAL A 1 182 ? -3.037 13.719 17.422 1 95.88 182 VAL A CA 1
ATOM 1298 C C . VAL A 1 182 ? -3.203 12.273 16.953 1 95.88 182 VAL A C 1
ATOM 1300 O O . VAL A 1 182 ? -3.586 11.406 17.75 1 95.88 182 VAL A O 1
ATOM 1303 N N . GLY A 1 183 ? -2.971 12.031 15.711 1 95.5 183 GLY A N 1
ATOM 1304 C CA . GLY A 1 183 ? -3.166 10.703 15.148 1 95.5 183 GLY A CA 1
ATOM 1305 C C . GLY A 1 183 ? -4.473 10.562 14.383 1 95.5 183 GLY A C 1
ATOM 1306 O O . GLY A 1 183 ? -5.398 11.352 14.586 1 95.5 183 GLY A O 1
ATOM 1307 N N . SER A 1 184 ? -4.547 9.555 13.516 1 96.19 184 SER A N 1
ATOM 1308 C CA . SER A 1 184 ? -5.723 9.359 12.672 1 96.19 184 SER A CA 1
ATOM 1309 C C . SER A 1 184 ? -6.75 8.469 13.359 1 96.19 184 SER A C 1
ATOM 1311 O O . SER A 1 184 ? -6.387 7.496 14.031 1 96.19 184 SER A O 1
ATOM 1313 N N . GLN A 1 185 ? -8.031 8.773 13.18 1 97.69 185 GLN A N 1
ATOM 1314 C CA . GLN A 1 185 ? -9.117 8.039 13.836 1 97.69 185 GLN A CA 1
ATOM 1315 C C . GLN A 1 185 ? -8.922 8.016 15.344 1 97.69 185 GLN A C 1
ATOM 1317 O O . GLN A 1 185 ? -8.859 6.945 15.953 1 97.69 185 GLN A O 1
ATOM 1322 N N . GLN A 1 186 ? -8.828 9.219 15.875 1 97.69 186 GLN A N 1
ATOM 1323 C CA . GLN A 1 186 ? -8.609 9.359 17.312 1 97.69 186 GLN A CA 1
ATOM 1324 C C . GLN A 1 186 ? -9.852 8.938 18.094 1 97.69 186 GLN A C 1
ATOM 1326 O O . GLN A 1 186 ? -10.945 9.453 17.859 1 97.69 186 GLN A O 1
ATOM 1331 N N . MET A 1 187 ? -9.656 8.078 19.047 1 97.62 187 MET A N 1
ATOM 1332 C CA . MET A 1 187 ? -10.789 7.465 19.75 1 97.62 187 MET A CA 1
ATOM 1333 C C . MET A 1 187 ? -10.977 8.086 21.125 1 97.62 187 MET A C 1
ATOM 1335 O O . MET A 1 187 ? -11.906 7.727 21.844 1 97.62 187 MET A O 1
ATOM 1339 N N . THR A 1 188 ? -10.133 9.07 21.484 1 96.94 188 THR A N 1
ATOM 1340 C CA . THR A 1 188 ? -10.227 9.641 22.812 1 96.94 188 THR A CA 1
ATOM 1341 C C . THR A 1 188 ? -10.078 11.156 22.781 1 96.94 188 THR A C 1
ATOM 1343 O O . THR A 1 188 ? -9.477 11.703 21.859 1 96.94 188 THR A O 1
ATOM 1346 N N . SER A 1 189 ? -10.641 11.789 23.781 1 96.88 189 SER A N 1
ATOM 1347 C CA . SER A 1 189 ? -10.477 13.227 23.922 1 96.88 189 SER A CA 1
ATOM 1348 C C . SER A 1 189 ? -9.156 13.562 24.609 1 96.88 189 SER A C 1
ATOM 1350 O O . SER A 1 189 ? -8.648 14.68 24.5 1 96.88 189 SER A O 1
ATOM 1352 N N . GLU A 1 190 ? -8.539 12.625 25.297 1 96.19 190 GLU A N 1
ATOM 1353 C CA . GLU A 1 190 ? -7.316 12.82 26.078 1 96.19 190 GLU A CA 1
ATOM 1354 C C . GLU A 1 190 ? -6.16 13.266 25.188 1 96.19 190 GLU A C 1
ATOM 1356 O O . GLU A 1 190 ? -5.297 14.031 25.625 1 96.19 190 GLU A O 1
ATOM 1361 N N . ALA A 1 191 ? -6.207 12.812 24.031 1 95.44 191 ALA A N 1
ATOM 1362 C CA . ALA A 1 191 ? -5.152 13.188 23.094 1 95.44 191 ALA A CA 1
ATOM 1363 C C . ALA A 1 191 ? -5.121 14.703 22.875 1 95.44 191 ALA A C 1
ATOM 1365 O O . ALA A 1 191 ? -4.047 15.305 22.828 1 95.44 191 ALA A O 1
ATOM 1366 N N . TRP A 1 192 ? -6.254 15.344 22.797 1 96.25 192 TRP A N 1
ATOM 1367 C CA . TRP A 1 192 ? -6.305 16.797 22.594 1 96.25 192 TRP A CA 1
ATOM 1368 C C . TRP A 1 192 ? -5.961 17.531 23.891 1 96.25 192 TRP A C 1
ATOM 1370 O O . TRP A 1 192 ? -5.383 18.609 23.859 1 96.25 192 TRP A O 1
ATOM 1380 N N . HIS A 1 193 ? -6.285 16.938 25.031 1 96.25 193 HIS A N 1
ATOM 1381 C CA . HIS A 1 193 ? -5.84 17.516 26.281 1 96.25 193 HIS A CA 1
ATOM 1382 C C . HIS A 1 193 ? -4.32 17.609 26.344 1 96.25 193 HIS A C 1
ATOM 1384 O O . HIS A 1 193 ? -3.771 18.656 26.703 1 96.25 193 HIS A O 1
ATOM 1390 N N . GLY A 1 194 ? -3.742 16.531 26.047 1 95.06 194 GLY A N 1
ATOM 1391 C CA . GLY A 1 194 ? -2.287 16.5 26.031 1 95.06 194 GLY A CA 1
ATOM 1392 C C . GLY A 1 194 ? -1.691 17.484 25.031 1 95.06 194 GLY A C 1
ATOM 1393 O O . GLY A 1 194 ? -0.708 18.172 25.344 1 95.06 194 GLY A O 1
ATOM 1394 N N . ALA A 1 195 ? -2.26 17.578 23.875 1 95.62 195 ALA A N 1
ATOM 1395 C CA . ALA A 1 195 ? -1.791 18.516 22.859 1 95.62 195 ALA A CA 1
ATOM 1396 C C . ALA A 1 195 ? -1.894 19.953 23.344 1 95.62 195 ALA A C 1
ATOM 1398 O O . ALA A 1 195 ? -0.97 20.75 23.141 1 95.62 195 ALA A O 1
ATOM 1399 N N . VAL A 1 196 ? -3.01 20.297 23.953 1 97 196 VAL A N 1
ATOM 1400 C CA . VAL A 1 196 ? -3.244 21.641 24.469 1 97 196 VAL A CA 1
ATOM 1401 C C . VAL A 1 196 ? -2.203 21.984 25.531 1 97 196 VAL A C 1
ATOM 1403 O O . VAL A 1 196 ? -1.663 23.094 25.547 1 97 196 VAL A O 1
ATOM 1406 N N . ASP A 1 197 ? -1.915 21 26.359 1 96.69 197 ASP A N 1
ATOM 1407 C CA . ASP A 1 197 ? -0.899 21.203 27.391 1 96.69 197 ASP A CA 1
ATOM 1408 C C . ASP A 1 197 ? 0.459 21.516 26.766 1 96.69 197 ASP A C 1
ATOM 1410 O O . ASP A 1 197 ? 1.12 22.484 27.156 1 96.69 197 ASP A O 1
ATOM 1414 N N . ASP A 1 198 ? 0.85 20.75 25.859 1 95.38 198 ASP A N 1
ATOM 1415 C CA . ASP A 1 198 ? 2.131 20.922 25.188 1 95.38 198 ASP A CA 1
ATOM 1416 C C . ASP A 1 198 ? 2.184 22.266 24.469 1 95.38 198 ASP A C 1
ATOM 1418 O O . ASP A 1 198 ? 3.176 23 24.562 1 95.38 198 ASP A O 1
ATOM 1422 N N . LEU A 1 199 ? 1.135 22.578 23.75 1 97.75 199 LEU A N 1
ATOM 1423 C CA . LEU A 1 199 ? 1.063 23.828 23.016 1 97.75 199 LEU A CA 1
ATOM 1424 C C . LEU A 1 199 ? 1.127 25.016 23.969 1 97.75 199 LEU A C 1
ATOM 1426 O O . LEU A 1 199 ? 1.791 26.016 23.672 1 97.75 199 LEU A O 1
ATOM 1430 N N . GLY A 1 200 ? 0.393 24.891 25.062 1 97.75 200 GLY A N 1
ATOM 1431 C CA . GLY A 1 200 ? 0.435 25.953 26.062 1 97.75 200 GLY A CA 1
ATOM 1432 C C . GLY A 1 200 ? 1.833 26.219 26.578 1 97.75 200 GLY A C 1
ATOM 1433 O O . GLY A 1 200 ? 2.242 27.375 26.719 1 97.75 200 GLY A O 1
ATOM 1434 N N . ASP A 1 201 ? 2.539 25.188 26.844 1 96.94 201 ASP A N 1
ATOM 1435 C CA . ASP A 1 201 ? 3.914 25.312 27.312 1 96.94 201 ASP A CA 1
ATOM 1436 C C . ASP A 1 201 ? 4.785 26.016 26.281 1 96.94 201 ASP A C 1
ATOM 1438 O O . ASP A 1 201 ? 5.578 26.906 26.641 1 96.94 201 ASP A O 1
ATOM 1442 N N . VAL A 1 202 ? 4.625 25.688 25.094 1 97.69 202 VAL A N 1
ATOM 1443 C CA . VAL A 1 202 ? 5.426 26.297 24.031 1 97.69 202 VAL A CA 1
ATOM 1444 C C . VAL A 1 202 ? 5.047 27.766 23.859 1 97.69 202 VAL A C 1
ATOM 1446 O O . VAL A 1 202 ? 5.922 28.609 23.703 1 97.69 202 VAL A O 1
ATOM 1449 N N . LEU A 1 203 ? 3.76 28.047 23.922 1 97.94 203 LEU A N 1
ATOM 1450 C CA . LEU A 1 203 ? 3.297 29.438 23.781 1 97.94 203 LEU A CA 1
ATOM 1451 C C . LEU A 1 203 ? 3.891 30.312 24.875 1 97.94 203 LEU A C 1
ATOM 1453 O O . LEU A 1 203 ? 4.344 31.422 24.594 1 97.94 203 LEU A O 1
ATOM 1457 N N . ARG A 1 204 ? 3.898 29.797 26.125 1 97.12 204 ARG A N 1
ATOM 1458 C CA . ARG A 1 204 ? 4.488 30.531 27.234 1 97.12 204 ARG A CA 1
ATOM 1459 C C . ARG A 1 204 ? 5.969 30.812 26.984 1 97.12 204 ARG A C 1
ATOM 1461 O O . ARG A 1 204 ? 6.441 31.938 27.172 1 97.12 204 ARG A O 1
ATOM 1468 N N . ALA A 1 205 ? 6.613 29.797 26.547 1 97.25 205 ALA A N 1
ATOM 1469 C CA . ALA A 1 205 ? 8.047 29.922 26.312 1 97.25 205 ALA A CA 1
ATOM 1470 C C . ALA A 1 205 ? 8.344 30.891 25.172 1 97.25 205 ALA A C 1
ATOM 1472 O O . ALA A 1 205 ? 9.297 31.656 25.234 1 97.25 205 ALA A O 1
ATOM 1473 N N . LEU A 1 206 ? 7.59 30.844 24.094 1 97.62 206 LEU A N 1
ATOM 1474 C CA . LEU A 1 206 ? 7.75 31.75 22.969 1 97.62 206 LEU A CA 1
ATOM 1475 C C . LEU A 1 206 ? 7.551 33.188 23.406 1 97.62 206 LEU A C 1
ATOM 1477 O O . LEU A 1 206 ? 8.266 34.094 22.938 1 97.62 206 LEU A O 1
ATOM 1481 N N . GLY A 1 207 ? 6.559 33.406 24.281 1 95.88 207 GLY A N 1
ATOM 1482 C CA . GLY A 1 207 ? 6.336 34.75 24.812 1 95.88 207 GLY A CA 1
ATOM 1483 C C . GLY A 1 207 ? 7.562 35.312 25.484 1 95.88 207 GLY A C 1
ATOM 1484 O O . GLY A 1 207 ? 7.84 36.531 25.359 1 95.88 207 GLY A O 1
ATOM 1485 N N . ARG A 1 208 ? 8.328 34.531 26.125 1 95.88 208 ARG A N 1
ATOM 1486 C CA . ARG A 1 208 ? 9.539 34.969 26.812 1 95.88 208 ARG A CA 1
ATOM 1487 C C . ARG A 1 208 ? 10.617 35.344 25.828 1 95.88 208 ARG A C 1
ATOM 1489 O O . ARG A 1 208 ? 11.547 36.094 26.172 1 95.88 208 ARG A O 1
ATOM 1496 N N . HIS A 1 209 ? 10.508 34.875 24.672 1 96.31 209 HIS A N 1
ATOM 1497 C CA . HIS A 1 209 ? 11.469 35.219 23.625 1 96.31 209 HIS A CA 1
ATOM 1498 C C . HIS A 1 209 ? 10.938 36.312 22.719 1 96.31 209 HIS A C 1
ATOM 1500 O O . HIS A 1 209 ? 11.508 36.594 21.672 1 96.31 209 HIS A O 1
ATOM 1506 N N . GLY A 1 210 ? 9.758 36.875 23.062 1 96.06 210 GLY A N 1
ATOM 1507 C CA . GLY A 1 210 ? 9.188 38 22.328 1 96.06 210 GLY A CA 1
ATOM 1508 C C . GLY A 1 210 ? 8.492 37.562 21.047 1 96.06 210 GLY A C 1
ATOM 1509 O O . GLY A 1 210 ? 8.289 38.375 20.141 1 96.06 210 GLY A O 1
ATOM 1510 N N . ILE A 1 211 ? 8.234 36.312 20.906 1 97 211 ILE A N 1
ATOM 1511 C CA . ILE A 1 211 ? 7.539 35.781 19.734 1 97 211 ILE A CA 1
ATOM 1512 C C . ILE A 1 211 ? 6.066 35.562 20.062 1 97 211 ILE A C 1
ATOM 1514 O O . ILE A 1 211 ? 5.738 34.812 20.984 1 97 211 ILE A O 1
ATOM 1518 N N . ARG A 1 212 ? 5.215 36.219 19.359 1 96.06 212 ARG A N 1
ATOM 1519 C CA . ARG A 1 212 ? 3.77 36.062 19.469 1 96.06 212 ARG A CA 1
ATOM 1520 C C . ARG A 1 212 ? 3.195 35.469 18.172 1 96.06 212 ARG A C 1
ATOM 1522 O O . ARG A 1 212 ? 3.064 36.188 17.188 1 96.06 212 ARG A O 1
ATOM 1529 N N . VAL A 1 213 ? 2.844 34.281 18.219 1 98 213 VAL A N 1
ATOM 1530 C CA . VAL A 1 213 ? 2.277 33.656 17.016 1 98 213 VAL A CA 1
ATOM 1531 C C . VAL A 1 213 ? 0.835 34.125 16.828 1 98 213 VAL A C 1
ATOM 1533 O O . VAL A 1 213 ? 0.212 34.625 17.766 1 98 213 VAL A O 1
ATOM 1536 N N . ASP A 1 214 ? 0.305 33.938 15.664 1 97.69 214 ASP A N 1
ATOM 1537 C CA . ASP A 1 214 ? -1.061 34.406 15.445 1 97.69 214 ASP A CA 1
ATOM 1538 C C . ASP A 1 214 ? -2.006 33.25 15.188 1 97.69 214 ASP A C 1
ATOM 1540 O O . ASP A 1 214 ? -3.225 33.406 15.156 1 97.69 214 ASP A O 1
ATOM 1544 N N . HIS A 1 215 ? -1.396 32.031 15.062 1 98.38 215 HIS A N 1
ATOM 1545 C CA . HIS A 1 215 ? -2.246 30.875 14.797 1 98.38 215 HIS A CA 1
ATOM 1546 C C . HIS A 1 215 ? -1.798 29.656 15.609 1 98.38 215 HIS A C 1
ATOM 1548 O O . HIS A 1 215 ? -0.61 29.516 15.898 1 98.38 215 HIS A O 1
ATOM 1554 N N . VAL A 1 216 ? -2.77 28.812 15.914 1 98.69 216 VAL A N 1
ATOM 1555 C CA . VAL A 1 216 ? -2.543 27.438 16.328 1 98.69 216 VAL A CA 1
ATOM 1556 C C . VAL A 1 216 ? -3.344 26.484 15.445 1 98.69 216 VAL A C 1
ATOM 1558 O O . VAL A 1 216 ? -4.547 26.672 15.258 1 98.69 216 VAL A O 1
ATOM 1561 N N . ASN A 1 217 ? -2.646 25.562 14.836 1 98.69 217 ASN A N 1
ATOM 1562 C CA . ASN A 1 217 ? -3.25 24.516 14.039 1 98.69 217 ASN A CA 1
ATOM 1563 C C . ASN A 1 217 ? -3.42 23.219 14.844 1 98.69 217 ASN A C 1
ATOM 1565 O O . ASN A 1 217 ? -2.441 22.531 15.133 1 98.69 217 ASN A O 1
ATOM 1569 N N . LEU A 1 218 ? -4.652 22.938 15.094 1 98 218 LEU A N 1
ATOM 1570 C CA . LEU A 1 218 ? -4.953 21.812 15.969 1 98 218 LEU A CA 1
ATOM 1571 C C . LEU A 1 218 ? -4.973 20.5 15.18 1 98 218 LEU A C 1
ATOM 1573 O O . LEU A 1 218 ? -5.309 19.453 15.719 1 98 218 LEU A O 1
ATOM 1577 N N . GLY A 1 219 ? -4.676 20.547 13.953 1 96.75 219 GLY A N 1
ATOM 1578 C CA . GLY A 1 219 ? -4.383 19.391 13.117 1 96.75 219 GLY A CA 1
ATOM 1579 C C . GLY A 1 219 ? -5.609 18.547 12.828 1 96.75 219 GLY A C 1
ATOM 1580 O O . GLY A 1 219 ? -6.73 19.047 12.805 1 96.75 219 GLY A O 1
ATOM 1581 N N . GLY A 1 220 ? -5.289 17.312 12.367 1 95.69 220 GLY A N 1
ATOM 1582 C CA . GLY A 1 220 ? -6.309 16.312 12.102 1 95.69 220 GLY A CA 1
ATOM 1583 C C . GLY A 1 220 ? -6.504 15.336 13.25 1 95.69 220 GLY A C 1
ATOM 1584 O O . GLY A 1 220 ? -6.164 15.648 14.398 1 95.69 220 GLY A O 1
ATOM 1585 N N . GLY A 1 221 ? -7.207 14.266 12.859 1 96.69 221 GLY A N 1
ATOM 1586 C CA . GLY A 1 221 ? -7.395 13.203 13.828 1 96.69 221 GLY A CA 1
ATOM 1587 C C . GLY A 1 221 ? -8.852 12.945 14.164 1 96.69 221 GLY A C 1
ATOM 1588 O O . GLY A 1 221 ? -9.188 11.898 14.727 1 96.69 221 GLY A O 1
ATOM 1589 N N . LEU A 1 222 ? -9.734 13.922 13.812 1 98.44 222 LEU A N 1
ATOM 1590 C CA . LEU A 1 222 ? -11.156 13.734 14.07 1 98.44 222 LEU A CA 1
ATOM 1591 C C . LEU A 1 222 ? -11.664 12.453 13.406 1 98.44 222 LEU A C 1
ATOM 1593 O O . LEU A 1 222 ? -11.359 12.195 12.242 1 98.44 222 LEU A O 1
ATOM 1597 N N . PRO A 1 223 ? -12.391 11.695 14.078 1 98.31 223 PRO A N 1
ATOM 1598 C CA . PRO A 1 223 ? -12.719 10.336 13.641 1 98.31 223 PRO A CA 1
ATOM 1599 C C . PRO A 1 223 ? -13.945 10.289 12.727 1 98.31 223 PRO A C 1
ATOM 1601 O O . PRO A 1 223 ? -14.773 11.211 12.75 1 98.31 223 PRO A O 1
ATOM 1604 N N . ALA A 1 224 ? -13.945 9.297 11.906 1 97.69 224 ALA A N 1
ATOM 1605 C CA . ALA A 1 224 ? -15.172 8.859 11.25 1 97.69 224 ALA A CA 1
ATOM 1606 C C . ALA A 1 224 ? -16.016 8 12.18 1 97.69 224 ALA A C 1
ATOM 1608 O O . ALA A 1 224 ? -15.562 7.59 13.25 1 97.69 224 ALA A O 1
ATOM 1609 N N . LEU A 1 225 ? -17.234 7.738 11.773 1 96.06 225 LEU A N 1
ATOM 1610 C CA . LEU A 1 225 ? -18.156 7.121 12.719 1 96.06 225 LEU A CA 1
ATOM 1611 C C . LEU A 1 225 ? -18.594 5.746 12.227 1 96.06 225 LEU A C 1
ATOM 1613 O O . LEU A 1 225 ? -19.188 4.969 12.984 1 96.06 225 LEU A O 1
ATOM 1617 N N . GLY A 1 226 ? -18.234 5.363 11.055 1 95.31 226 GLY A N 1
ATOM 1618 C CA . GLY A 1 226 ? -18.844 4.184 10.453 1 95.31 226 GLY A CA 1
ATOM 1619 C C . GLY A 1 226 ? -17.922 2.973 10.461 1 95.31 226 GLY A C 1
ATOM 1620 O O . GLY A 1 226 ? -18.266 1.928 9.906 1 95.31 226 GLY A O 1
ATOM 1621 N N . TYR A 1 227 ? -16.797 3.045 11.164 1 96.75 227 TYR A N 1
ATOM 1622 C CA . TYR A 1 227 ? -15.805 1.973 11.117 1 96.75 227 TYR A CA 1
ATOM 1623 C C . TYR A 1 227 ? -16.078 0.928 12.195 1 96.75 227 TYR A C 1
ATOM 1625 O O . TYR A 1 227 ? -16.75 1.216 13.188 1 96.75 227 TYR A O 1
ATOM 1633 N N . ARG A 1 228 ? -15.586 -0.252 11.938 1 97.06 228 ARG A N 1
ATOM 1634 C CA . ARG A 1 228 ? -15.422 -1.3 12.938 1 97.06 228 ARG A CA 1
ATOM 1635 C C . ARG A 1 228 ? -13.945 -1.571 13.211 1 97.06 228 ARG A C 1
ATOM 1637 O O . ARG A 1 228 ? -13.094 -1.295 12.359 1 97.06 228 ARG A O 1
ATOM 1644 N N . ASP A 1 229 ? -13.68 -2.039 14.398 1 96.38 229 ASP A N 1
ATOM 1645 C CA . ASP A 1 229 ? -12.289 -2.391 14.672 1 96.38 229 ASP A CA 1
ATOM 1646 C C . ASP A 1 229 ? -11.914 -3.715 14.008 1 96.38 229 ASP A C 1
ATOM 1648 O O . ASP A 1 229 ? -12.734 -4.324 13.32 1 96.38 229 ASP A O 1
ATOM 1652 N N . ARG A 1 230 ? -10.727 -4.18 14.164 1 94.69 230 ARG A N 1
ATOM 1653 C CA . ARG A 1 230 ? -10.188 -5.344 13.469 1 94.69 230 ARG A CA 1
ATOM 1654 C C . ARG A 1 230 ? -10.922 -6.617 13.883 1 94.69 230 ARG A C 1
ATOM 1656 O O . ARG A 1 230 ? -10.805 -7.648 13.219 1 94.69 230 ARG A O 1
ATOM 1663 N N . HIS A 1 231 ? -11.711 -6.566 14.961 1 94.88 231 HIS A N 1
ATOM 1664 C CA . HIS A 1 231 ? -12.453 -7.723 15.461 1 94.88 231 HIS A CA 1
ATOM 1665 C C . HIS A 1 231 ? -13.922 -7.641 15.078 1 94.88 231 HIS A C 1
ATOM 1667 O O . HIS A 1 231 ? -14.703 -8.547 15.391 1 94.88 231 HIS A O 1
ATOM 1673 N N . GLY A 1 232 ? -14.266 -6.582 14.445 1 95 232 GLY A N 1
ATOM 1674 C CA . GLY A 1 232 ? -15.633 -6.461 13.953 1 95 232 GLY A CA 1
ATOM 1675 C C . GLY A 1 232 ? -16.531 -5.652 14.875 1 95 232 GLY A C 1
ATOM 1676 O O . GLY A 1 232 ? -17.703 -5.461 14.578 1 95 232 GLY A O 1
ATOM 1677 N N . ALA A 1 233 ? -16.047 -5.148 15.914 1 96 233 ALA A N 1
ATOM 1678 C CA . ALA A 1 233 ? -16.828 -4.324 16.828 1 96 233 ALA A CA 1
ATOM 1679 C C . ALA A 1 233 ? -16.906 -2.879 16.344 1 96 233 ALA A C 1
ATOM 1681 O O . ALA A 1 233 ? -15.914 -2.336 15.844 1 96 233 ALA A O 1
ATOM 1682 N N . PRO A 1 234 ? -18.047 -2.252 16.516 1 95.75 234 PRO A N 1
ATOM 1683 C CA . PRO A 1 234 ? -18.156 -0.854 16.109 1 95.75 234 PRO A CA 1
ATOM 1684 C C . PRO A 1 234 ? -17.172 0.061 16.828 1 95.75 234 PRO A C 1
ATOM 1686 O O . PRO A 1 234 ? -16.953 -0.097 18.047 1 95.75 234 PRO A O 1
ATOM 1689 N N . LEU A 1 235 ? -16.578 0.963 16.109 1 96.69 235 LEU A N 1
ATOM 1690 C CA . LEU A 1 235 ? -15.805 2.047 16.703 1 96.69 235 LEU A CA 1
ATOM 1691 C C . LEU A 1 235 ? -16.703 3.24 17.031 1 96.69 235 LEU A C 1
ATOM 1693 O O . LEU A 1 235 ? -17.297 3.832 16.125 1 96.69 235 LEU A O 1
ATOM 1697 N N . ASP A 1 236 ? -16.75 3.586 18.297 1 96.44 236 ASP A N 1
ATOM 1698 C CA . ASP A 1 236 ? -17.656 4.641 18.75 1 96.44 236 ASP A CA 1
ATOM 1699 C C . ASP A 1 236 ? -16.891 5.742 19.484 1 96.44 236 ASP A C 1
ATOM 1701 O O . ASP A 1 236 ? -16.953 5.836 20.703 1 96.44 236 ASP A O 1
ATOM 1705 N N . PRO A 1 237 ? -16.234 6.598 18.719 1 97.31 237 PRO A N 1
ATOM 1706 C CA . PRO A 1 237 ? -15.523 7.695 19.391 1 97.31 237 PRO A CA 1
ATOM 1707 C C . PRO A 1 237 ? -16.469 8.688 20.062 1 97.31 237 PRO A C 1
ATOM 1709 O O . PRO A 1 237 ? -17.547 8.977 19.547 1 97.31 237 PRO A O 1
ATOM 1712 N N . PRO A 1 238 ? -16.109 9.203 21.234 1 97.56 238 PRO A N 1
ATOM 1713 C CA . PRO A 1 238 ? -16.922 10.219 21.906 1 97.56 238 PRO A CA 1
ATOM 1714 C C . PRO A 1 238 ? -16.781 11.602 21.266 1 97.56 238 PRO A C 1
ATOM 1716 O O . PRO A 1 238 ? -16.203 12.508 21.875 1 97.56 238 PRO A O 1
ATOM 1719 N N . LEU A 1 239 ? -17.438 11.805 20.188 1 97.56 239 LEU A N 1
ATOM 1720 C CA . LEU A 1 239 ? -17.234 12.977 19.344 1 97.56 239 LEU A CA 1
ATOM 1721 C C . LEU A 1 239 ? -17.656 14.25 20.078 1 97.56 239 LEU A C 1
ATOM 1723 O O . LEU A 1 239 ? -16.953 15.266 20.016 1 97.56 239 LEU A O 1
ATOM 1727 N N . ASP A 1 240 ? -18.75 14.203 20.781 1 97.75 240 ASP A N 1
ATOM 1728 C CA . ASP A 1 240 ? -19.219 15.375 21.516 1 97.75 240 ASP A CA 1
ATOM 1729 C C . ASP A 1 240 ? -18.188 15.805 22.562 1 97.75 240 ASP A C 1
ATOM 1731 O O . ASP A 1 240 ? -17.922 17 22.719 1 97.75 240 ASP A O 1
ATOM 1735 N N . LYS A 1 241 ? -17.734 14.852 23.25 1 98.31 241 LYS A N 1
ATOM 1736 C CA . LYS A 1 241 ? -16.719 15.148 24.266 1 98.31 241 LYS A CA 1
ATOM 1737 C C . LYS A 1 241 ? -15.445 15.672 23.609 1 98.31 241 LYS A C 1
ATOM 1739 O O . LYS A 1 241 ? -14.797 16.562 24.156 1 98.31 241 LYS A O 1
ATOM 1744 N N . ILE A 1 242 ? -15.07 15.133 22.516 1 98.38 242 ILE A N 1
ATOM 1745 C CA . ILE A 1 242 ? -13.898 15.586 21.781 1 98.38 242 ILE A CA 1
ATOM 1746 C C . ILE A 1 242 ? -14.055 17.062 21.422 1 98.38 242 ILE A C 1
ATOM 1748 O O . ILE A 1 242 ? -13.164 17.875 21.688 1 98.38 242 ILE A O 1
ATOM 1752 N N . PHE A 1 243 ? -15.188 17.438 20.875 1 98.62 243 PHE A N 1
ATOM 1753 C CA . PHE A 1 243 ? -15.414 18.828 20.484 1 98.62 243 PHE A CA 1
ATOM 1754 C C . PHE A 1 243 ? -15.406 19.734 21.719 1 98.62 243 PHE A C 1
ATOM 1756 O O . PHE A 1 243 ? -14.883 20.844 21.656 1 98.62 243 PHE A O 1
ATOM 1763 N N . ALA A 1 244 ? -15.938 19.25 22.766 1 98.5 244 ALA A N 1
ATOM 1764 C CA . ALA A 1 244 ? -15.93 20.031 23.984 1 98.5 244 ALA A CA 1
ATOM 1765 C C . ALA A 1 244 ? -14.508 20.312 24.453 1 98.5 244 ALA A C 1
ATOM 1767 O O . ALA A 1 244 ? -14.172 21.453 24.812 1 98.5 244 ALA A O 1
ATOM 1768 N N . VAL A 1 245 ? -13.742 19.297 24.438 1 98.19 245 VAL A N 1
ATOM 1769 C CA . VAL A 1 245 ? -12.359 19.406 24.891 1 98.19 245 VAL A CA 1
ATOM 1770 C C . VAL A 1 245 ? -11.586 20.344 23.969 1 98.19 245 VAL A C 1
ATOM 1772 O O . VAL A 1 245 ? -10.766 21.141 24.422 1 98.19 245 VAL A O 1
ATOM 1775 N N . ILE A 1 246 ? -11.836 20.297 22.719 1 98.56 246 ILE A N 1
ATOM 1776 C CA . ILE A 1 246 ? -11.172 21.172 21.75 1 98.56 246 ILE A CA 1
ATOM 1777 C C . ILE A 1 246 ? -11.57 22.625 22.016 1 98.56 246 ILE A C 1
ATOM 1779 O O . ILE A 1 246 ? -10.711 23.5 22.062 1 98.56 246 ILE A O 1
ATOM 1783 N N . ARG A 1 247 ? -12.844 22.891 22.25 1 98.5 247 ARG A N 1
ATOM 1784 C CA . ARG A 1 247 ? -13.312 24.234 22.531 1 98.5 247 ARG A CA 1
ATOM 1785 C C . ARG A 1 247 ? -12.664 24.781 23.812 1 98.5 247 ARG A C 1
ATOM 1787 O O . ARG A 1 247 ? -12.18 25.906 23.828 1 98.5 247 ARG A O 1
ATOM 1794 N N . GLU A 1 248 ? -12.664 23.938 24.781 1 98.25 248 GLU A N 1
ATOM 1795 C CA . GLU A 1 248 ? -12.047 24.344 26.047 1 98.25 248 GLU A CA 1
ATOM 1796 C C . GLU A 1 248 ? -10.555 24.594 25.859 1 98.25 248 GLU A C 1
ATOM 1798 O O . GLU A 1 248 ? -10.008 25.531 26.453 1 98.25 248 GLU A O 1
ATOM 1803 N N . GLY A 1 249 ? -9.961 23.75 25.109 1 98.31 249 GLY A N 1
ATOM 1804 C CA . GLY A 1 249 ? -8.547 23.922 24.828 1 98.31 249 GLY A CA 1
ATOM 1805 C C . GLY A 1 249 ? -8.242 25.219 24.078 1 98.31 249 GLY A C 1
ATOM 1806 O O . GLY A 1 249 ? -7.258 25.891 24.391 1 98.31 249 GLY A O 1
ATOM 1807 N N . MET A 1 250 ? -9.055 25.578 23.141 1 98.38 250 MET A N 1
ATOM 1808 C CA . MET A 1 250 ? -8.898 26.828 22.406 1 98.38 250 MET A CA 1
ATOM 1809 C C . MET A 1 250 ? -8.969 28.016 23.359 1 98.38 250 MET A C 1
ATOM 1811 O O . MET A 1 250 ? -8.148 28.938 23.281 1 98.38 250 MET A O 1
ATOM 1815 N N . ASP A 1 251 ? -9.922 27.969 24.234 1 97.94 251 ASP A N 1
ATOM 1816 C CA . ASP A 1 251 ? -10.07 29.031 25.219 1 97.94 251 ASP A CA 1
ATOM 1817 C C . ASP A 1 251 ? -8.844 29.109 26.125 1 97.94 251 ASP A C 1
ATOM 1819 O O . ASP A 1 251 ? -8.359 30.203 26.438 1 97.94 251 ASP A O 1
ATOM 1823 N N . GLU A 1 252 ? -8.391 28 26.516 1 98.12 252 GLU A N 1
ATOM 1824 C CA . GLU A 1 252 ? -7.211 27.953 27.375 1 98.12 252 GLU A CA 1
ATOM 1825 C C . GLU A 1 252 ? -5.988 28.531 26.672 1 98.12 252 GLU A C 1
ATOM 1827 O O . GLU A 1 252 ? -5.238 29.312 27.266 1 98.12 252 GLU A O 1
ATOM 1832 N N . LEU A 1 253 ? -5.797 28.156 25.469 1 98.5 253 LEU A N 1
ATOM 1833 C CA . LEU A 1 253 ? -4.648 28.641 24.703 1 98.5 253 LEU A CA 1
ATOM 1834 C C . LEU A 1 253 ? -4.742 30.141 24.484 1 98.5 253 LEU A C 1
ATOM 1836 O O . LEU A 1 253 ? -3.727 30.844 24.5 1 98.5 253 LEU A O 1
ATOM 1840 N N . ARG A 1 254 ? -5.93 30.688 24.312 1 97.62 254 ARG A N 1
ATOM 1841 C CA . ARG A 1 254 ? -6.113 32.125 24.188 1 97.62 254 ARG A CA 1
ATOM 1842 C C . ARG A 1 254 ? -5.715 32.844 25.469 1 97.62 254 ARG A C 1
ATOM 1844 O O . ARG A 1 254 ? -5.078 33.906 25.438 1 97.62 254 ARG A O 1
ATOM 1851 N N . ARG A 1 255 ? -6.082 32.25 26.516 1 97.5 255 ARG A N 1
ATOM 1852 C CA . ARG A 1 255 ? -5.742 32.844 27.797 1 97.5 255 ARG A CA 1
ATOM 1853 C C . ARG A 1 255 ? -4.23 32.875 28 1 97.5 255 ARG A C 1
ATOM 1855 O O . ARG A 1 255 ? -3.684 33.875 28.438 1 97.5 255 ARG A O 1
ATOM 1862 N N . ILE A 1 256 ? -3.631 31.797 27.672 1 97.12 256 ILE A N 1
ATOM 1863 C CA . ILE A 1 256 ? -2.186 31.688 27.828 1 97.12 256 ILE A CA 1
ATOM 1864 C C . ILE A 1 256 ? -1.495 32.688 26.906 1 97.12 256 ILE A C 1
ATOM 1866 O O . ILE A 1 256 ? -0.547 33.375 27.312 1 97.12 256 ILE A O 1
ATOM 1870 N N . HIS A 1 257 ? -2.016 32.781 25.719 1 95.44 257 HIS A N 1
ATOM 1871 C CA . HIS A 1 257 ? -1.441 33.656 24.688 1 95.44 257 HIS A CA 1
ATOM 1872 C C . HIS A 1 257 ? -1.628 35.125 25.062 1 95.44 257 HIS A C 1
ATOM 1874 O O . HIS A 1 257 ? -0.722 35.938 24.859 1 95.44 257 HIS A O 1
ATOM 1880 N N . GLY A 1 258 ? -2.734 35.531 25.531 1 92.38 258 GLY A N 1
ATOM 1881 C CA . GLY A 1 258 ? -3.023 36.875 26 1 92.38 258 GLY A CA 1
ATOM 1882 C C . GLY A 1 258 ? -3.389 37.812 24.891 1 92.38 258 GLY A C 1
ATOM 1883 O O . GLY A 1 258 ? -3.514 39.031 25.125 1 92.38 258 GLY A O 1
ATOM 1884 N N . GLY A 1 259 ? -3.494 37.375 23.672 1 88.31 259 GLY A N 1
ATOM 1885 C CA . GLY A 1 259 ? -3.887 38.188 22.531 1 88.31 259 GLY A CA 1
ATOM 1886 C C . GLY A 1 259 ? -4.742 37.438 21.531 1 88.31 259 GLY A C 1
ATOM 1887 O O . GLY A 1 259 ? -5.422 36.469 21.875 1 88.31 259 GLY A O 1
ATOM 1888 N N . HIS A 1 260 ? -4.773 38.031 20.422 1 92.81 260 HIS A N 1
ATOM 1889 C CA . HIS A 1 260 ? -5.551 37.406 19.344 1 92.81 260 HIS A CA 1
ATOM 1890 C C . HIS A 1 260 ? -4.883 36.125 18.844 1 92.81 260 HIS A C 1
ATOM 1892 O O . HIS A 1 260 ? -3.693 36.125 18.516 1 92.81 260 HIS A O 1
ATOM 1898 N N . LEU A 1 261 ? -5.562 35.094 18.891 1 97.56 261 LEU A N 1
ATOM 1899 C CA . LEU A 1 261 ? -5.082 33.781 18.438 1 97.56 261 LEU A CA 1
ATOM 1900 C C . LEU A 1 261 ? -6.137 33.062 17.609 1 97.56 261 LEU A C 1
ATOM 1902 O O . LEU A 1 261 ? -7.242 32.812 18.078 1 97.56 261 LEU A O 1
ATOM 1906 N N . ASP A 1 262 ? -5.812 32.844 16.328 1 98.25 262 ASP A N 1
ATOM 1907 C CA . ASP A 1 262 ? -6.707 32.094 15.438 1 98.25 262 ASP A CA 1
ATOM 1908 C C . ASP A 1 262 ? -6.414 30.594 15.484 1 98.25 262 ASP A C 1
ATOM 1910 O O . ASP A 1 262 ? -5.301 30.188 15.836 1 98.25 262 ASP A O 1
ATOM 1914 N N . PHE A 1 263 ? -7.434 29.828 15.156 1 98.69 263 PHE A N 1
ATOM 1915 C CA . PHE A 1 263 ? -7.281 28.375 15.203 1 98.69 263 PHE A CA 1
ATOM 1916 C C . PHE A 1 263 ? -7.609 27.75 13.859 1 98.69 263 PHE A C 1
ATOM 1918 O O . PHE A 1 263 ? -8.539 28.188 13.172 1 98.69 263 PHE A O 1
ATOM 1925 N N . VAL A 1 264 ? -6.812 26.75 13.484 1 98.62 264 VAL A N 1
ATOM 1926 C CA . VAL A 1 264 ? -6.992 25.953 12.281 1 98.62 264 VAL A CA 1
ATOM 1927 C C . VAL A 1 264 ? -7.188 24.484 12.656 1 98.62 264 VAL A C 1
ATOM 1929 O O . VAL A 1 264 ? -6.609 24.016 13.633 1 98.62 264 VAL A O 1
ATOM 1932 N N . VAL A 1 265 ? -8.055 23.797 11.984 1 98.69 265 VAL A N 1
ATOM 1933 C CA . VAL A 1 265 ? -8.141 22.344 12.055 1 98.69 265 VAL A CA 1
ATOM 1934 C C . VAL A 1 265 ? -7.969 21.75 10.656 1 98.69 265 VAL A C 1
ATOM 1936 O O . VAL A 1 265 ? -8.273 22.406 9.656 1 98.69 265 VAL A O 1
ATOM 1939 N N . GLU A 1 266 ? -7.477 20.516 10.625 1 98.62 266 GLU A N 1
ATOM 1940 C CA . GLU A 1 266 ? -7.203 19.875 9.344 1 98.62 266 GLU A CA 1
ATOM 1941 C C . GLU A 1 266 ? -7.926 18.531 9.242 1 98.62 266 GLU A C 1
ATOM 1943 O O . GLU A 1 266 ? -7.293 17.5 9.047 1 98.62 266 GLU A O 1
ATOM 1948 N N . PRO A 1 267 ? -9.25 18.547 9.242 1 98.69 267 PRO A N 1
ATOM 1949 C CA . PRO A 1 267 ? -9.992 17.281 9.125 1 98.69 267 PRO A CA 1
ATOM 1950 C C . PRO A 1 267 ? -9.844 16.641 7.75 1 98.69 267 PRO A C 1
ATOM 1952 O O . PRO A 1 267 ? -9.773 17.344 6.734 1 98.69 267 PRO A O 1
ATOM 1955 N N . GLY A 1 268 ? -9.641 15.32 7.691 1 98.44 268 GLY A N 1
ATOM 1956 C CA . GLY A 1 268 ? -9.711 14.5 6.496 1 98.44 268 GLY A CA 1
ATOM 1957 C C . GLY A 1 268 ? -10.812 13.453 6.555 1 98.44 268 GLY A C 1
ATOM 1958 O O . GLY A 1 268 ? -11.953 13.727 6.18 1 98.44 268 GLY A O 1
ATOM 1959 N N . ARG A 1 269 ? -10.461 12.414 7.324 1 97.62 269 ARG A N 1
ATOM 1960 C CA . ARG A 1 269 ? -11.352 11.273 7.52 1 97.62 269 ARG A CA 1
ATOM 1961 C C . ARG A 1 269 ? -12.727 11.719 8.008 1 97.62 269 ARG A C 1
ATOM 1963 O O . ARG A 1 269 ? -13.75 11.234 7.523 1 97.62 269 ARG A O 1
ATOM 1970 N N . HIS A 1 270 ? -12.789 12.617 8.859 1 98.62 270 HIS A N 1
ATOM 1971 C CA . HIS A 1 270 ? -14.016 13.078 9.5 1 98.62 270 HIS A CA 1
ATOM 1972 C C . HIS A 1 270 ? -15 13.633 8.477 1 98.62 270 HIS A C 1
ATOM 1974 O O . HIS A 1 270 ? -16.219 13.469 8.625 1 98.62 270 HIS A O 1
ATOM 1980 N N . LEU A 1 271 ? -14.5 14.219 7.461 1 98.75 271 LEU A N 1
ATOM 1981 C CA . LEU A 1 271 ? -15.367 14.906 6.508 1 98.75 271 LEU A CA 1
ATOM 1982 C C . LEU A 1 271 ? -15.852 13.945 5.426 1 98.75 271 LEU A C 1
ATOM 1984 O O . LEU A 1 271 ? -16.953 14.109 4.898 1 98.75 271 LEU A O 1
ATOM 1988 N N . VAL A 1 272 ? -15.039 12.922 5.094 1 98.69 272 VAL A N 1
ATOM 1989 C CA . VAL A 1 272 ? -15.344 12.289 3.812 1 98.69 272 VAL A CA 1
ATOM 1990 C C . VAL A 1 272 ? -15.602 10.797 4.023 1 98.69 272 VAL A C 1
ATOM 1992 O O . VAL A 1 272 ? -16.25 10.156 3.195 1 98.69 272 VAL A O 1
ATOM 1995 N N . ALA A 1 273 ? -15.133 10.164 5.051 1 98.25 273 ALA A N 1
ATOM 1996 C CA . ALA A 1 273 ? -15.133 8.711 5.195 1 98.25 273 ALA A CA 1
ATOM 1997 C C . ALA A 1 273 ? -16.547 8.148 5.066 1 98.25 273 ALA A C 1
ATOM 1999 O O . ALA A 1 273 ? -16.797 7.262 4.242 1 98.25 273 ALA A O 1
ATOM 2000 N N . ASP A 1 274 ? -17.516 8.734 5.805 1 97.56 274 ASP A N 1
ATOM 2001 C CA . ASP A 1 274 ? -18.859 8.18 5.902 1 97.56 274 ASP A CA 1
ATOM 2002 C C . ASP A 1 274 ? -19.719 8.617 4.719 1 97.56 274 ASP A C 1
ATOM 2004 O O . ASP A 1 274 ? -20.875 8.203 4.602 1 97.56 274 ASP A O 1
ATOM 2008 N N . HIS A 1 275 ? -19.141 9.398 3.832 1 97.94 275 HIS A N 1
ATOM 2009 C CA . HIS A 1 275 ? -19.891 9.914 2.695 1 97.94 275 HIS A CA 1
ATOM 2010 C C . HIS A 1 275 ? -19.344 9.367 1.38 1 97.94 275 HIS A C 1
ATOM 2012 O O . HIS A 1 275 ? -19.547 9.969 0.323 1 97.94 275 HIS A O 1
ATOM 2018 N N . GLY A 1 276 ? -18.594 8.312 1.471 1 97.62 276 GLY A N 1
ATOM 2019 C CA . GLY A 1 276 ? -18.156 7.492 0.352 1 97.62 276 GLY A CA 1
ATOM 2020 C C . GLY A 1 276 ? -18.406 6.012 0.562 1 97.62 276 GLY A C 1
ATOM 2021 O O . GLY A 1 276 ? -18.25 5.504 1.675 1 97.62 276 GLY A O 1
ATOM 2022 N N . ALA A 1 277 ? -18.797 5.367 -0.487 1 97.62 277 ALA A N 1
ATOM 2023 C CA . ALA A 1 277 ? -19.016 3.926 -0.454 1 97.62 277 ALA A CA 1
ATOM 2024 C C . ALA A 1 277 ? -18.641 3.279 -1.783 1 97.62 277 ALA A C 1
ATOM 2026 O O . ALA A 1 277 ? -18.625 3.945 -2.822 1 97.62 277 ALA A O 1
ATOM 2027 N N . ILE A 1 278 ? -18.328 2.004 -1.71 1 97.94 278 ILE A N 1
ATOM 2028 C CA . ILE A 1 278 ? -17.938 1.266 -2.906 1 97.94 278 ILE A CA 1
ATOM 2029 C C . ILE A 1 278 ? -19.016 0.251 -3.264 1 97.94 278 ILE A C 1
ATOM 2031 O O . ILE A 1 278 ? -19.5 -0.484 -2.396 1 97.94 278 ILE A O 1
ATOM 2035 N N . ARG A 1 279 ? -19.484 0.302 -4.449 1 97.62 279 ARG A N 1
ATOM 2036 C CA . ARG A 1 279 ? -20.172 -0.841 -5.031 1 97.62 279 ARG A CA 1
ATOM 2037 C C . ARG A 1 279 ? -19.188 -1.834 -5.637 1 97.62 279 ARG A C 1
ATOM 2039 O O . ARG A 1 279 ? -18.469 -1.504 -6.578 1 97.62 279 ARG A O 1
ATOM 2046 N N . ALA A 1 280 ? -19.094 -2.953 -5.066 1 98.19 280 ALA A N 1
ATOM 2047 C CA . ALA A 1 280 ? -18.297 -4.074 -5.547 1 98.19 280 ALA A CA 1
ATOM 2048 C C . ALA A 1 280 ? -19.172 -5.297 -5.812 1 98.19 280 ALA A C 1
ATOM 2050 O O . ALA A 1 280 ? -20.391 -5.188 -5.895 1 98.19 280 ALA A O 1
ATOM 2051 N N . HIS A 1 281 ? -18.578 -6.398 -6.094 1 98.69 281 HIS A N 1
ATOM 2052 C CA . HIS A 1 281 ? -19.328 -7.633 -6.242 1 98.69 281 HIS A CA 1
ATOM 2053 C C . HIS A 1 281 ? -18.578 -8.82 -5.66 1 98.69 281 HIS A C 1
ATOM 2055 O O . HIS A 1 281 ? -17.359 -8.734 -5.438 1 98.69 281 HIS A O 1
ATOM 2061 N N . VAL A 1 282 ? -19.312 -9.836 -5.363 1 98.75 282 VAL A N 1
ATOM 2062 C CA . VAL A 1 282 ? -18.781 -11.086 -4.844 1 98.75 282 VAL A CA 1
ATOM 2063 C C . VAL A 1 282 ? -18.031 -11.828 -5.953 1 98.75 282 VAL A C 1
ATOM 2065 O O . VAL A 1 282 ? -18.562 -12.039 -7.039 1 98.75 282 VAL A O 1
ATOM 2068 N N . VAL A 1 283 ? -16.766 -12.117 -5.668 1 98.75 283 VAL A N 1
ATOM 2069 C CA . VAL A 1 283 ? -16 -12.984 -6.559 1 98.75 283 VAL A CA 1
ATOM 2070 C C . VAL A 1 283 ? -16.406 -14.438 -6.328 1 98.75 283 VAL A C 1
ATOM 2072 O O . VAL A 1 283 ? -16.812 -15.133 -7.266 1 98.75 283 VAL A O 1
ATOM 2075 N N . ARG A 1 284 ? -16.297 -14.859 -5.043 1 98.62 284 ARG A N 1
ATOM 2076 C CA . ARG A 1 284 ? -16.719 -16.219 -4.703 1 98.62 284 ARG A CA 1
ATOM 2077 C C . ARG A 1 284 ? -16.734 -16.422 -3.193 1 98.62 284 ARG A C 1
ATOM 2079 O O . ARG A 1 284 ? -15.922 -15.836 -2.473 1 98.62 284 ARG A O 1
ATOM 2086 N N . LEU A 1 285 ? -17.688 -17.109 -2.682 1 98.44 285 LEU A N 1
ATOM 2087 C CA . LEU A 1 285 ? -17.688 -17.656 -1.33 1 98.44 285 LEU A CA 1
ATOM 2088 C C . LEU A 1 285 ? -17.234 -19.109 -1.337 1 98.44 285 LEU A C 1
ATOM 2090 O O . LEU A 1 285 ? -17.812 -19.938 -2.031 1 98.44 285 LEU A O 1
ATOM 2094 N N . THR A 1 286 ? -16.156 -19.375 -0.625 1 97.06 286 THR A N 1
ATOM 2095 C CA . THR A 1 286 ? -15.609 -20.734 -0.601 1 97.06 286 THR A CA 1
ATOM 2096 C C . THR A 1 286 ? -15.578 -21.281 0.824 1 97.06 286 THR A C 1
ATOM 2098 O O . THR A 1 286 ? -15.789 -20.531 1.784 1 97.06 286 THR A O 1
ATOM 2101 N N . GLU A 1 287 ? -15.422 -22.562 0.864 1 93.69 287 GLU A N 1
ATOM 2102 C CA . GLU A 1 287 ? -15.219 -23.281 2.123 1 93.69 287 GLU A CA 1
ATOM 2103 C C . GLU A 1 287 ? -13.953 -24.125 2.078 1 93.69 287 GLU A C 1
ATOM 2105 O O . GLU A 1 287 ? -13.734 -24.875 1.121 1 93.69 287 GLU A O 1
ATOM 2110 N N . ARG A 1 288 ? -13.094 -23.891 3.049 1 85 288 ARG A N 1
ATOM 2111 C CA . ARG A 1 288 ? -11.867 -24.672 3.156 1 85 288 ARG A CA 1
ATOM 2112 C C . ARG A 1 288 ? -11.672 -25.188 4.574 1 85 288 ARG A C 1
ATOM 2114 O O . ARG A 1 288 ? -12.234 -24.641 5.527 1 85 288 ARG A O 1
ATOM 2121 N N . ARG A 1 289 ? -10.945 -26.234 4.633 1 83 289 ARG A N 1
ATOM 2122 C CA . ARG A 1 289 ? -10.602 -26.734 5.961 1 83 289 ARG A CA 1
ATOM 2123 C C . ARG A 1 289 ? -9.344 -26.047 6.492 1 83 289 ARG A C 1
ATOM 2125 O O . ARG A 1 289 ? -8.328 -25.969 5.801 1 83 289 ARG A O 1
ATOM 2132 N N . ALA A 1 290 ? -9.469 -25.547 7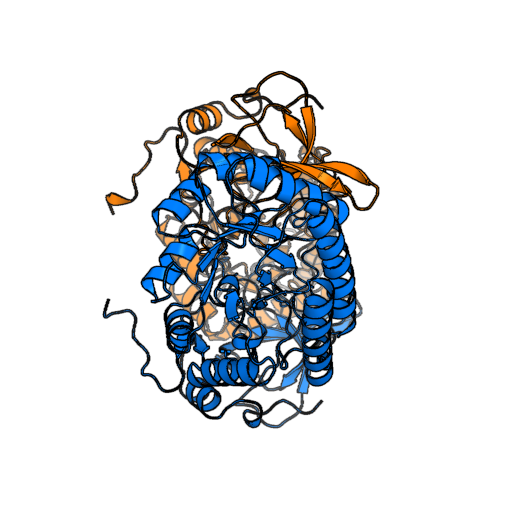.652 1 74.31 290 ALA A N 1
ATOM 2133 C CA . ALA A 1 290 ? -8.305 -24.938 8.297 1 74.31 290 ALA A CA 1
ATOM 2134 C C . ALA A 1 290 ? -7.332 -26.016 8.781 1 74.31 290 ALA A C 1
ATOM 2136 O O . ALA A 1 290 ? -7.605 -27.203 8.656 1 74.31 290 ALA A O 1
ATOM 2137 N N . ALA A 1 291 ? -6.164 -25.516 9.109 1 66.06 291 ALA A N 1
ATOM 2138 C CA . ALA A 1 291 ? -5.109 -26.422 9.57 1 66.06 291 ALA A CA 1
ATOM 2139 C C . ALA A 1 291 ? -5.605 -27.312 10.703 1 66.06 291 ALA A C 1
ATOM 2141 O O . ALA A 1 291 ? -5.176 -28.453 10.8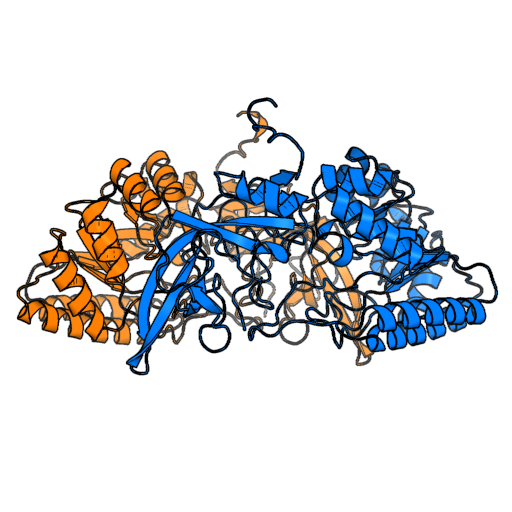36 1 66.06 291 ALA A O 1
ATOM 2142 N N . ASP A 1 292 ? -6.566 -26.812 11.484 1 72 292 ASP A N 1
ATOM 2143 C CA . ASP A 1 292 ? -7.078 -27.547 12.633 1 72 292 ASP A CA 1
ATOM 2144 C C . ASP A 1 292 ? -8.242 -28.453 12.227 1 72 292 ASP A C 1
ATOM 2146 O O . ASP A 1 292 ? -8.844 -29.125 13.07 1 72 292 ASP A O 1
ATOM 2150 N N . GLY A 1 293 ? -8.531 -28.422 11.008 1 77.25 293 GLY A N 1
ATOM 2151 C CA . GLY A 1 293 ? -9.57 -29.297 10.5 1 77.25 293 GLY A CA 1
ATOM 2152 C C . GLY A 1 293 ? -10.938 -28.641 10.453 1 77.25 293 GLY A C 1
ATOM 2153 O O . GLY A 1 293 ? -11.883 -29.203 9.891 1 77.25 293 GLY A O 1
ATOM 2154 N N . GLU A 1 294 ? -10.961 -27.5 11.031 1 84 294 GLU A N 1
ATOM 2155 C CA . GLU A 1 294 ? -12.25 -26.812 11.07 1 84 294 GLU A CA 1
ATOM 2156 C C . GLU A 1 294 ? -12.562 -26.141 9.742 1 84 294 GLU A C 1
ATOM 2158 O O . GLU A 1 294 ? -11.664 -25.641 9.062 1 84 294 GLU A O 1
ATOM 2163 N N . ARG A 1 295 ? -13.844 -26.156 9.469 1 88.81 295 ARG A N 1
ATOM 2164 C CA . ARG A 1 295 ? -14.312 -25.5 8.25 1 88.81 295 ARG A CA 1
ATOM 2165 C C . ARG A 1 295 ? -14.273 -23.984 8.383 1 88.81 295 ARG A C 1
ATOM 2167 O O . ARG A 1 295 ? -14.68 -23.438 9.414 1 88.81 295 ARG A O 1
ATOM 2174 N N . GLN A 1 296 ? -13.727 -23.406 7.406 1 92.56 296 GLN A N 1
ATOM 2175 C CA . GLN A 1 296 ? -13.641 -21.938 7.371 1 92.56 296 GLN A CA 1
ATOM 2176 C C . GLN A 1 296 ? -14.125 -21.391 6.031 1 92.56 296 GLN A C 1
ATOM 2178 O O . GLN A 1 296 ? -13.727 -21.875 4.973 1 92.56 296 GLN A O 1
ATOM 2183 N N . HIS A 1 297 ? -15.016 -20.391 6.129 1 96.38 297 HIS A N 1
ATOM 2184 C CA . HIS A 1 297 ? -15.508 -19.734 4.922 1 96.38 297 HIS A CA 1
ATOM 2185 C C . HIS A 1 297 ? -14.609 -18.562 4.535 1 96.38 297 HIS A C 1
ATOM 2187 O O . HIS A 1 297 ? -14.125 -17.844 5.402 1 96.38 297 HIS A O 1
ATOM 2193 N N . TRP A 1 298 ? -14.383 -18.453 3.262 1 97.25 298 TRP A N 1
ATOM 2194 C CA . TRP A 1 298 ? -13.688 -17.312 2.684 1 97.25 298 TRP A CA 1
ATOM 2195 C C . TRP A 1 298 ? -14.562 -16.594 1.656 1 97.25 298 TRP A C 1
ATOM 2197 O O . TRP A 1 298 ? -15.039 -17.219 0.703 1 97.25 298 TRP A O 1
ATOM 2207 N N . LEU A 1 299 ? -14.797 -15.344 1.882 1 98.5 299 LEU A N 1
ATOM 2208 C CA . LEU A 1 299 ? -15.5 -14.5 0.915 1 98.5 299 LEU A CA 1
ATOM 2209 C C . LEU A 1 299 ? -14.523 -13.594 0.172 1 98.5 299 LEU A C 1
ATOM 2211 O O . LEU A 1 299 ? -13.883 -12.734 0.778 1 98.5 299 LEU A O 1
ATOM 2215 N N . TYR A 1 300 ? -14.445 -13.836 -1.084 1 98.62 300 TYR A N 1
ATOM 2216 C CA . TYR A 1 300 ? -13.594 -13 -1.931 1 98.62 300 TYR A CA 1
ATOM 2217 C C . TYR A 1 300 ? -14.414 -11.938 -2.648 1 98.62 300 TYR A C 1
ATOM 2219 O O . TYR A 1 300 ? -15.453 -12.242 -3.24 1 98.62 300 TYR A O 1
ATOM 2227 N N . LEU A 1 301 ? -13.922 -10.719 -2.605 1 98.75 301 LEU A N 1
ATOM 2228 C CA . LEU A 1 301 ? -14.586 -9.586 -3.232 1 98.75 301 LEU A CA 1
ATOM 2229 C C . LEU A 1 301 ? -13.766 -9.047 -4.395 1 98.75 301 LEU A C 1
ATOM 2231 O O . LEU A 1 301 ? -12.586 -9.383 -4.539 1 98.75 301 LEU A O 1
ATOM 2235 N N . SER A 1 302 ? -14.406 -8.242 -5.199 1 98.44 302 SER A N 1
ATOM 2236 C CA . SER A 1 302 ? -13.758 -7.652 -6.367 1 98.44 302 SER A CA 1
ATOM 2237 C C . SER A 1 302 ? -12.883 -6.465 -5.977 1 98.44 302 SER A C 1
ATOM 2239 O O . SER A 1 302 ? -12.109 -5.961 -6.793 1 98.44 302 SER A O 1
ATOM 2241 N N . CYS A 1 303 ? -12.977 -6.055 -4.766 1 97.38 303 CYS A N 1
ATOM 2242 C CA . CYS A 1 303 ? -12.18 -4.949 -4.246 1 97.38 303 CYS A CA 1
ATOM 2243 C C . CYS A 1 303 ? -11.523 -5.328 -2.924 1 97.38 303 CYS A C 1
ATOM 2245 O O . CYS A 1 303 ? -12.109 -6.055 -2.121 1 97.38 303 CYS A O 1
ATOM 2247 N N . GLY A 1 304 ? -10.281 -4.844 -2.746 1 97.94 304 GLY A N 1
ATOM 2248 C CA . GLY A 1 304 ? -9.547 -5.129 -1.524 1 97.94 304 GLY A CA 1
ATOM 2249 C C . GLY A 1 304 ? -8.492 -4.09 -1.211 1 97.94 304 GLY A C 1
ATOM 2250 O O . GLY A 1 304 ? -8.68 -2.902 -1.476 1 97.94 304 GLY A O 1
ATOM 2251 N N . LYS A 1 305 ? -7.473 -4.512 -0.593 1 97.62 305 LYS A N 1
ATOM 2252 C CA . LYS A 1 305 ? -6.43 -3.66 -0.024 1 97.62 305 LYS A CA 1
ATOM 2253 C C . LYS A 1 305 ? -5.832 -2.74 -1.083 1 97.62 305 LYS A C 1
ATOM 2255 O O . LYS A 1 305 ? -5.625 -1.551 -0.834 1 97.62 305 LYS A O 1
ATOM 2260 N N . PHE A 1 306 ? -5.645 -3.18 -2.291 1 97.69 306 PHE A N 1
ATOM 2261 C CA . PHE A 1 306 ? -4.77 -2.486 -3.227 1 97.69 306 PHE A CA 1
ATOM 2262 C C . PHE A 1 306 ? -5.582 -1.663 -4.219 1 97.69 306 PHE A C 1
ATOM 2264 O O . PHE A 1 306 ? -5.016 -0.942 -5.047 1 97.69 306 PHE A O 1
ATOM 2271 N N . ASN A 1 307 ? -6.855 -1.731 -4.176 1 94.06 307 ASN A N 1
ATOM 2272 C CA . ASN A 1 307 ? -7.664 -0.938 -5.094 1 94.06 307 ASN A CA 1
ATOM 2273 C C . ASN A 1 307 ? -8.859 -0.302 -4.379 1 94.06 307 ASN A C 1
ATOM 2275 O O . ASN A 1 307 ? -9.945 -0.214 -4.945 1 94.06 307 ASN A O 1
ATOM 2279 N N . GLY A 1 308 ? -8.625 0.04 -3.041 1 91.31 308 GLY A N 1
ATOM 2280 C CA . GLY A 1 308 ? -9.68 0.841 -2.439 1 91.31 308 GLY A CA 1
ATOM 2281 C C . GLY A 1 308 ? -9.773 0.675 -0.935 1 91.31 308 GLY A C 1
ATOM 2282 O O . GLY A 1 308 ? -10.32 1.536 -0.241 1 91.31 308 GLY A O 1
ATOM 2283 N N . LEU A 1 309 ? -9.266 -0.418 -0.426 1 97.25 309 LEU A N 1
ATOM 2284 C CA . LEU A 1 309 ? -9.445 -0.71 0.993 1 97.25 309 LEU A CA 1
ATOM 2285 C C . LEU A 1 309 ? -8.094 -0.914 1.678 1 97.25 309 LEU A C 1
ATOM 2287 O O . LEU A 1 309 ? -7.895 -1.916 2.367 1 97.25 309 LEU A O 1
ATOM 2291 N N . TYR A 1 310 ? -7.246 0.027 1.468 1 96.94 310 TYR A N 1
ATOM 2292 C CA . TYR A 1 310 ? -5.871 -0.082 1.938 1 96.94 310 TYR A CA 1
ATOM 2293 C C . TYR A 1 310 ? -5.824 -0.273 3.449 1 96.94 310 TYR A C 1
ATOM 2295 O O . TYR A 1 310 ? -4.957 -0.984 3.965 1 96.94 310 TYR A O 1
ATOM 2303 N N . GLU A 1 311 ? -6.781 0.247 4.207 1 96.69 311 GLU A N 1
ATOM 2304 C CA . GLU A 1 311 ? -6.711 0.309 5.664 1 96.69 311 GLU A CA 1
ATOM 2305 C C . GLU A 1 311 ? -7.348 -0.923 6.301 1 96.69 311 GLU A C 1
ATOM 2307 O O . GLU A 1 311 ? -7.539 -0.971 7.52 1 96.69 311 GLU A O 1
ATOM 2312 N N . MET A 1 312 ? -7.59 -1.941 5.555 1 96.31 312 MET A N 1
ATOM 2313 C CA . MET A 1 312 ? -8.305 -3.121 6.031 1 96.31 312 MET A CA 1
ATOM 2314 C C . MET A 1 312 ? -7.461 -3.902 7.031 1 96.31 312 MET A C 1
ATOM 2316 O O . MET A 1 312 ? -7.965 -4.797 7.711 1 96.31 312 MET A O 1
ATOM 2320 N N . ASP A 1 313 ? -6.219 -3.555 7.141 1 92.81 313 ASP A N 1
ATOM 2321 C CA . ASP A 1 313 ? -5.387 -4.227 8.133 1 92.81 313 ASP A CA 1
ATOM 2322 C C . ASP A 1 313 ? -5.695 -3.725 9.539 1 92.81 313 ASP A C 1
ATOM 2324 O O . ASP A 1 313 ? -5.371 -4.387 10.531 1 92.81 313 ASP A O 1
ATOM 2328 N N . ALA A 1 314 ? -6.312 -2.537 9.617 1 94.06 314 ALA A N 1
ATOM 2329 C CA . ALA A 1 314 ? -6.496 -1.93 10.93 1 94.06 314 ALA A CA 1
ATOM 2330 C C . ALA A 1 314 ? -7.977 -1.815 11.281 1 94.06 314 ALA A C 1
ATOM 2332 O O . ALA A 1 314 ? -8.336 -1.623 12.445 1 94.06 314 ALA A O 1
ATOM 2333 N N . LEU A 1 315 ? -8.789 -1.89 10.258 1 95.69 315 LEU A N 1
ATOM 2334 C CA . LEU A 1 315 ? -10.219 -1.748 10.516 1 95.69 315 LEU A CA 1
ATOM 2335 C C . LEU A 1 315 ? -11.031 -2.598 9.547 1 95.69 315 LEU A C 1
ATOM 2337 O O . LEU A 1 315 ? -10.492 -3.121 8.57 1 95.69 315 LEU A O 1
ATOM 2341 N N . GLN A 1 316 ? -12.289 -2.805 9.938 1 97.19 316 GLN A N 1
ATOM 2342 C CA . GLN A 1 316 ? -13.25 -3.449 9.047 1 97.19 316 GLN A CA 1
ATOM 2343 C C . GLN A 1 316 ? -14.297 -2.451 8.555 1 97.19 316 GLN A C 1
ATOM 2345 O O . GLN A 1 316 ? -14.758 -1.602 9.32 1 97.19 316 GLN A O 1
ATOM 2350 N N . TYR A 1 317 ? -14.586 -2.557 7.332 1 97.25 317 TYR A N 1
ATOM 2351 C CA . TYR A 1 317 ? -15.688 -1.804 6.742 1 97.25 317 TYR A CA 1
ATOM 2352 C C . TYR A 1 317 ? -17 -2.58 6.84 1 97.25 317 TYR A C 1
ATOM 2354 O O . TYR A 1 317 ? -17 -3.811 6.75 1 97.25 317 TYR A O 1
ATOM 2362 N N . ARG A 1 318 ? -18.062 -1.885 7.051 1 96.12 318 ARG A N 1
ATOM 2363 C CA . ARG A 1 318 ? -19.375 -2.533 7.027 1 96.12 318 ARG A CA 1
ATOM 2364 C C . ARG A 1 318 ? -19.75 -2.951 5.609 1 96.12 318 ARG A C 1
ATOM 2366 O O . ARG A 1 318 ? -19.516 -2.205 4.656 1 96.12 318 ARG A O 1
ATOM 2373 N N . LEU A 1 319 ? -20.328 -4.133 5.52 1 97 319 LEU A N 1
ATOM 2374 C CA . LEU A 1 319 ? -20.75 -4.672 4.23 1 97 319 LEU A CA 1
ATOM 2375 C C . LEU A 1 319 ? -22.266 -4.805 4.164 1 97 319 LEU A C 1
ATOM 2377 O O . LEU A 1 319 ? -22.906 -5.199 5.141 1 97 319 LEU A O 1
ATOM 2381 N N . VAL A 1 320 ? -22.797 -4.402 3.037 1 96.44 320 VAL A N 1
ATOM 2382 C CA . VAL A 1 320 ? -24.203 -4.594 2.748 1 96.44 320 VAL A CA 1
ATOM 2383 C C . VAL A 1 320 ? -24.375 -5.449 1.495 1 96.44 320 VAL A C 1
ATOM 2385 O O . VAL A 1 320 ? -23.719 -5.203 0.477 1 96.44 320 VAL A O 1
ATOM 2388 N N . PHE A 1 321 ? -25.188 -6.473 1.636 1 97.06 321 PHE A N 1
ATOM 2389 C CA . PHE A 1 321 ? -25.531 -7.324 0.506 1 97.06 321 PHE A CA 1
ATOM 2390 C C . PHE A 1 321 ? -26.969 -7.102 0.08 1 97.06 321 PHE A C 1
ATOM 2392 O O . PHE A 1 321 ? -27.875 -7.816 0.52 1 97.06 321 PHE A O 1
ATOM 2399 N N . PRO A 1 322 ? -27.141 -6.176 -0.888 1 95.12 322 PRO A N 1
ATOM 2400 C CA . PRO A 1 322 ? -28.516 -5.754 -1.198 1 95.12 322 PRO A CA 1
ATOM 2401 C C . PRO A 1 322 ? -29.359 -6.891 -1.761 1 95.12 322 PRO A C 1
ATOM 2403 O O . PRO A 1 322 ? -30.594 -6.867 -1.631 1 95.12 322 PRO A O 1
ATOM 2406 N N . GLY A 1 323 ? -28.812 -7.883 -2.33 1 95.12 323 GLY A N 1
ATOM 2407 C CA . GLY A 1 323 ? -29.547 -9.016 -2.881 1 95.12 323 GLY A CA 1
ATOM 2408 C C . GLY A 1 323 ? -29.875 -10.07 -1.846 1 95.12 323 GLY A C 1
ATOM 2409 O O . GLY A 1 323 ? -30.594 -11.031 -2.139 1 95.12 323 GLY A O 1
ATOM 2410 N N . HIS A 1 324 ? -29.328 -9.914 -0.677 1 95.88 324 HIS A N 1
ATOM 2411 C CA . HIS A 1 324 ? -29.516 -10.891 0.394 1 95.88 324 HIS A CA 1
ATOM 2412 C C . HIS A 1 324 ? -29.844 -10.195 1.713 1 95.88 324 HIS A C 1
ATOM 2414 O O . HIS A 1 324 ? -29.109 -10.336 2.693 1 95.88 324 HIS A O 1
ATOM 2420 N N . PRO A 1 325 ? -31.016 -9.555 1.834 1 89.56 325 PRO A N 1
ATOM 2421 C CA . PRO A 1 325 ? -31.359 -8.781 3.027 1 89.56 325 PRO A CA 1
ATOM 2422 C C . PRO A 1 325 ? -31.703 -9.672 4.227 1 89.56 325 PRO A C 1
ATOM 2424 O O . PRO A 1 325 ? -31.594 -9.227 5.375 1 89.56 325 PRO A O 1
ATOM 2427 N N . ASP A 1 326 ? -32.031 -10.938 3.896 1 89 326 ASP A N 1
ATOM 2428 C CA . ASP A 1 326 ? -32.406 -11.883 4.945 1 89 326 ASP A CA 1
ATOM 2429 C C . ASP A 1 326 ? -31.781 -13.258 4.695 1 89 326 ASP A C 1
ATOM 2431 O O . ASP A 1 326 ? -31.062 -13.445 3.713 1 89 326 ASP A O 1
ATOM 2435 N N . GLY A 1 327 ? -31.812 -14.07 5.699 1 91.38 327 GLY A N 1
ATOM 2436 C CA . GLY A 1 327 ? -31.312 -15.422 5.555 1 91.38 327 GLY A CA 1
ATOM 2437 C C . GLY A 1 327 ? -30.156 -15.734 6.492 1 91.38 327 GLY A C 1
ATOM 2438 O O . GLY A 1 327 ? -29.672 -14.852 7.195 1 91.38 327 GLY A O 1
ATOM 2439 N N . PRO A 1 328 ? -29.781 -16.938 6.457 1 96.5 328 PRO A N 1
ATOM 2440 C CA . PRO A 1 328 ? -28.703 -17.344 7.355 1 96.5 328 PRO A CA 1
ATOM 2441 C C . PRO A 1 328 ? -27.344 -16.797 6.945 1 96.5 328 PRO A C 1
ATOM 2443 O O . PRO A 1 328 ? -27.078 -16.641 5.75 1 96.5 328 PRO A O 1
ATOM 2446 N N . CYS A 1 329 ? -26.547 -16.5 7.934 1 96.81 329 CYS A N 1
ATOM 2447 C CA . CYS A 1 329 ? -25.188 -16.016 7.715 1 96.81 329 CYS A CA 1
ATOM 2448 C C . CYS A 1 329 ? -24.156 -17.016 8.227 1 96.81 329 CYS A C 1
ATOM 2450 O O . CYS A 1 329 ? -24.484 -17.859 9.062 1 96.81 329 CYS A O 1
ATOM 2452 N N . VAL A 1 330 ? -23.031 -16.906 7.695 1 96.75 330 VAL A N 1
ATOM 2453 C CA . VAL A 1 330 ? -21.891 -17.688 8.172 1 96.75 330 VAL A CA 1
ATOM 2454 C C . VAL A 1 330 ? -20.719 -16.75 8.43 1 96.75 330 VAL A C 1
ATOM 2456 O O . VAL A 1 330 ? -20.547 -15.75 7.734 1 96.75 330 VAL A O 1
ATOM 2459 N N . PRO A 1 331 ? -19.922 -17.062 9.43 1 95.94 331 PRO A N 1
ATOM 2460 C CA . PRO A 1 331 ? -18.672 -16.297 9.602 1 95.94 331 PRO A CA 1
ATOM 2461 C C . PRO A 1 331 ? -17.656 -16.562 8.492 1 95.94 331 PRO A C 1
ATOM 2463 O O . PRO A 1 331 ? -17.406 -17.719 8.148 1 95.94 331 PRO A O 1
ATOM 2466 N N . ALA A 1 332 ? -17.109 -15.555 7.926 1 97.38 332 ALA A N 1
ATOM 2467 C CA . ALA A 1 332 ? -16.172 -15.727 6.82 1 97.38 332 ALA A CA 1
ATOM 2468 C C . ALA A 1 332 ? -14.992 -14.758 6.938 1 97.38 332 ALA A C 1
ATOM 2470 O O . ALA A 1 332 ? -15.133 -13.672 7.496 1 97.38 332 ALA A O 1
ATOM 2471 N N . VAL A 1 333 ? -13.828 -15.234 6.469 1 96.69 333 VAL A N 1
ATOM 2472 C CA . VAL A 1 333 ? -12.727 -14.312 6.191 1 96.69 333 VAL A CA 1
ATOM 2473 C C . VAL A 1 333 ? -13.008 -13.547 4.902 1 96.69 333 VAL A C 1
ATOM 2475 O O . VAL A 1 333 ? -13.227 -14.148 3.848 1 96.69 333 VAL A O 1
ATOM 2478 N N . VAL A 1 334 ? -13 -12.258 4.98 1 98.12 334 VAL A N 1
ATOM 2479 C CA . VAL A 1 334 ? -13.234 -11.438 3.797 1 98.12 334 VAL A CA 1
ATOM 2480 C C . VAL A 1 334 ? -11.898 -11.016 3.188 1 98.12 334 VAL A C 1
ATOM 2482 O O . VAL A 1 334 ? -11.008 -10.547 3.896 1 98.12 334 VAL A O 1
ATOM 2485 N N . ALA A 1 335 ? -11.773 -11.234 1.881 1 98 335 ALA A N 1
ATOM 2486 C CA . ALA A 1 335 ? -10.523 -10.961 1.178 1 98 335 ALA A CA 1
ATOM 2487 C C . ALA A 1 335 ? -10.781 -10.305 -0.172 1 98 335 ALA A C 1
ATOM 2489 O O . ALA A 1 335 ? -11.891 -10.391 -0.708 1 98 335 ALA A O 1
ATOM 2490 N N . GLY A 1 336 ? -9.75 -9.594 -0.627 1 98.25 336 GLY A N 1
ATOM 2491 C CA . GLY A 1 336 ? -9.812 -8.992 -1.951 1 98.25 336 GLY A CA 1
ATOM 2492 C C . GLY A 1 336 ? -9.391 -9.945 -3.057 1 98.25 336 GLY A C 1
ATOM 2493 O O . GLY A 1 336 ? -9.156 -11.133 -2.809 1 98.25 336 GLY A O 1
ATOM 2494 N N . PRO A 1 337 ? -9.242 -9.414 -4.223 1 98.12 337 PRO A N 1
ATOM 2495 C CA . PRO A 1 337 ? -9.133 -10.289 -5.395 1 98.12 337 PRO A CA 1
ATOM 2496 C C . PRO A 1 337 ? -7.684 -10.641 -5.73 1 98.12 337 PRO A C 1
ATOM 2498 O O . PRO A 1 337 ? -7.438 -11.516 -6.566 1 98.12 337 PRO A O 1
ATOM 2501 N N . THR A 1 338 ? -6.695 -10.016 -5.109 1 97.56 338 THR A N 1
ATOM 2502 C CA . THR A 1 338 ? -5.316 -10.164 -5.555 1 97.56 338 THR A CA 1
ATOM 2503 C C . THR A 1 338 ? -4.699 -11.438 -4.992 1 97.56 338 THR A C 1
ATOM 2505 O O . THR A 1 338 ? -5.289 -12.094 -4.129 1 97.56 338 THR A O 1
ATOM 2508 N N . CYS A 1 339 ? -3.498 -11.781 -5.457 1 95.19 339 CYS A N 1
ATOM 2509 C CA . CYS A 1 339 ? -2.793 -12.969 -4.996 1 95.19 339 CYS A CA 1
ATOM 2510 C C . CYS A 1 339 ? -1.875 -12.641 -3.824 1 95.19 339 CYS A C 1
ATOM 2512 O O . CYS A 1 339 ? -0.909 -13.359 -3.566 1 95.19 339 CYS A O 1
ATOM 2514 N N . ASP A 1 340 ? -2.143 -11.523 -3.201 1 95.62 340 ASP A N 1
ATOM 2515 C CA . ASP A 1 340 ? -1.407 -11.125 -2.006 1 95.62 340 ASP A CA 1
ATOM 2516 C C . ASP A 1 340 ? -2.197 -11.445 -0.741 1 95.62 340 ASP A C 1
ATOM 2518 O O . ASP A 1 340 ? -3.344 -11.016 -0.59 1 95.62 340 ASP A O 1
ATOM 2522 N N . SER A 1 341 ? -1.564 -12.141 0.15 1 93.25 341 SER A N 1
ATOM 2523 C CA . SER A 1 341 ? -2.248 -12.594 1.356 1 93.25 341 SER A CA 1
ATOM 2524 C C . SER A 1 341 ? -2.596 -11.422 2.268 1 93.25 341 SER A C 1
ATOM 2526 O O . SER A 1 341 ? -3.428 -11.555 3.17 1 93.25 341 SER A O 1
ATOM 2528 N N . ASP A 1 342 ? -1.976 -10.234 2.045 1 93.88 342 ASP A N 1
ATOM 2529 C CA . ASP A 1 342 ? -2.301 -9.039 2.82 1 93.88 342 ASP A CA 1
ATOM 2530 C C . ASP A 1 342 ? -3.654 -8.469 2.406 1 93.88 342 ASP A C 1
ATOM 2532 O O . ASP A 1 342 ? -4.215 -7.621 3.105 1 93.88 342 ASP A O 1
ATOM 2536 N N . ASP A 1 343 ? -4.113 -8.938 1.32 1 97.06 343 ASP A N 1
ATOM 2537 C CA . ASP A 1 343 ? -5.395 -8.484 0.793 1 97.06 343 ASP A CA 1
ATOM 2538 C C . ASP A 1 343 ? -6.551 -9.242 1.435 1 97.06 343 ASP A C 1
ATOM 2540 O O . ASP A 1 343 ? -7.395 -9.812 0.733 1 97.06 343 ASP A O 1
ATOM 2544 N N . ALA A 1 344 ? -6.551 -9.258 2.826 1 97.38 344 ALA A N 1
ATOM 2545 C CA . ALA A 1 344 ? -7.566 -9.984 3.586 1 97.38 344 ALA A CA 1
ATOM 2546 C C . ALA A 1 344 ? -7.645 -9.477 5.023 1 97.38 344 ALA A C 1
ATOM 2548 O O . ALA A 1 344 ? -6.66 -8.969 5.562 1 97.38 344 ALA A O 1
ATOM 2549 N N . TYR A 1 345 ? -8.875 -9.609 5.625 1 96.88 345 TYR A N 1
ATOM 2550 C CA . TYR A 1 345 ? -8.969 -9.484 7.074 1 96.88 345 TYR A CA 1
ATOM 2551 C C . TYR A 1 345 ? -8.266 -10.641 7.766 1 96.88 345 TYR A C 1
ATOM 2553 O O . TYR A 1 345 ? -7.914 -11.633 7.125 1 96.88 345 TYR A O 1
ATOM 2561 N N . SER A 1 346 ? -8.094 -10.492 9.047 1 92.81 346 SER A N 1
ATOM 2562 C CA . SER A 1 346 ? -7.488 -11.562 9.828 1 92.81 346 SER A CA 1
ATOM 2563 C C . SER A 1 346 ? -8.367 -12.812 9.828 1 92.81 346 SER A C 1
ATOM 2565 O O . SER A 1 346 ? -9.555 -12.742 10.148 1 92.81 346 SER A O 1
ATOM 2567 N N . HIS A 1 347 ? -7.734 -13.898 9.508 1 88.81 347 HIS A N 1
ATOM 2568 C CA . HIS A 1 347 ? -8.477 -15.156 9.469 1 88.81 347 HIS A CA 1
ATOM 2569 C C . HIS A 1 347 ? -8.742 -15.68 10.875 1 88.81 347 HIS A C 1
ATOM 2571 O O . HIS A 1 347 ? -9.594 -16.562 11.07 1 88.81 347 HIS A O 1
ATOM 2577 N N . GLU A 1 348 ? -8.055 -15.156 11.781 1 87.06 348 GLU A N 1
ATOM 2578 C CA . GLU A 1 348 ? -8.211 -15.617 13.156 1 87.06 348 GLU A CA 1
ATOM 2579 C C . GLU A 1 348 ? -9.172 -14.727 13.93 1 87.06 348 GLU A C 1
ATOM 2581 O O . GLU A 1 348 ? -10.016 -15.219 14.688 1 87.06 348 GLU A O 1
ATOM 2586 N N . GLU A 1 349 ? -9.109 -13.43 13.68 1 90.12 349 GLU A N 1
ATOM 2587 C CA . GLU A 1 349 ? -9.805 -12.5 14.57 1 90.12 349 GLU A CA 1
ATOM 2588 C C . GLU A 1 349 ? -10.773 -11.617 13.797 1 90.12 349 GLU A C 1
ATOM 2590 O O . GLU A 1 349 ? -11.547 -10.867 14.398 1 90.12 349 GLU A O 1
ATOM 2595 N N . GLY A 1 350 ? -10.758 -11.75 12.539 1 93.31 350 GLY A N 1
ATOM 2596 C CA . GLY A 1 350 ? -11.492 -10.773 11.742 1 93.31 350 GLY A CA 1
ATOM 2597 C C . GLY A 1 350 ? -12.609 -11.398 10.922 1 93.31 350 GLY A C 1
ATOM 2598 O O . GLY A 1 350 ? -12.82 -11.016 9.766 1 93.31 350 GLY A O 1
ATOM 2599 N N . LEU A 1 351 ? -13.328 -12.344 11.445 1 95.38 351 LEU A N 1
ATOM 2600 C CA . LEU A 1 351 ? -14.398 -12.977 10.688 1 95.38 351 LEU A CA 1
ATOM 2601 C C . LEU A 1 351 ? -15.609 -12.055 10.586 1 95.38 351 LEU A C 1
ATOM 2603 O O . LEU A 1 351 ? -15.945 -11.359 11.547 1 95.38 351 LEU A O 1
ATOM 2607 N N . VAL A 1 352 ? -16.25 -12.078 9.469 1 97.06 352 VAL A N 1
ATOM 2608 C CA . VAL A 1 352 ? -17.406 -11.234 9.188 1 97.06 352 VAL A CA 1
ATOM 2609 C C . VAL A 1 352 ? -18.609 -12.109 8.875 1 97.06 352 VAL A C 1
ATOM 2611 O O . VAL A 1 352 ? -18.516 -13.055 8.086 1 97.06 352 VAL A O 1
ATOM 2614 N N . PRO A 1 353 ? -19.75 -11.867 9.531 1 96.62 353 PRO A N 1
ATOM 2615 C CA . PRO A 1 353 ? -20.969 -12.578 9.109 1 96.62 353 PRO A CA 1
ATOM 2616 C C . PRO A 1 353 ? -21.406 -12.203 7.695 1 96.62 353 PRO A C 1
ATOM 2618 O O . PRO A 1 353 ? -21.609 -11.023 7.402 1 96.62 353 PRO A O 1
ATOM 2621 N N . VAL A 1 354 ? -21.531 -13.156 6.844 1 97.81 354 VAL A N 1
ATOM 2622 C CA . VAL A 1 354 ? -21.953 -12.914 5.469 1 97.81 354 VAL A CA 1
ATOM 2623 C C . VAL A 1 354 ? -23.078 -13.883 5.086 1 97.81 354 VAL A C 1
ATOM 2625 O O . VAL A 1 354 ? -23.172 -14.977 5.645 1 97.81 354 VAL A O 1
ATOM 2628 N N . PRO A 1 355 ? -23.953 -13.477 4.152 1 98 355 PRO A N 1
ATOM 2629 C CA . PRO A 1 355 ? -25 -14.414 3.73 1 98 355 PRO A CA 1
ATOM 2630 C C . PRO A 1 355 ? -24.438 -15.719 3.17 1 98 355 PRO A C 1
ATOM 2632 O O . PRO A 1 355 ? -23.547 -15.695 2.33 1 98 355 PRO A O 1
ATOM 2635 N N . ALA A 1 356 ? -25 -16.828 3.549 1 97.62 356 ALA A N 1
ATOM 2636 C CA . ALA A 1 356 ? -24.531 -18.141 3.139 1 97.62 356 ALA A CA 1
ATOM 2637 C C . ALA A 1 356 ? -24.844 -18.406 1.669 1 97.62 356 ALA A C 1
ATOM 2639 O O . ALA A 1 356 ? -24.219 -19.25 1.031 1 97.62 356 ALA A O 1
ATOM 2640 N N . ALA A 1 357 ? -25.781 -17.672 1.116 1 97.56 357 ALA A N 1
ATOM 2641 C CA . ALA A 1 357 ? -26.297 -17.953 -0.221 1 97.56 357 ALA A CA 1
ATOM 2642 C C . ALA A 1 357 ? -25.609 -17.078 -1.27 1 97.56 357 ALA A C 1
ATOM 2644 O O . ALA A 1 357 ? -26.062 -16.984 -2.41 1 97.56 357 ALA A O 1
ATOM 2645 N N . LEU A 1 358 ? -24.531 -16.469 -0.902 1 98.31 358 LEU A N 1
ATOM 2646 C CA . LEU A 1 358 ? -23.859 -15.57 -1.836 1 98.31 358 LEU A CA 1
ATOM 2647 C C . LEU A 1 358 ? -23.359 -16.328 -3.064 1 98.31 358 LEU A C 1
ATOM 2649 O O . LEU A 1 358 ? -22.875 -17.453 -2.945 1 98.31 358 LEU A O 1
ATOM 2653 N N . ALA A 1 359 ? -23.516 -15.68 -4.195 1 97.81 359 ALA A N 1
ATOM 2654 C CA . ALA A 1 359 ? -23.031 -16.203 -5.469 1 97.81 359 ALA A CA 1
ATOM 2655 C C . ALA A 1 359 ? -22.109 -15.211 -6.164 1 97.81 359 ALA A C 1
ATOM 2657 O O . ALA A 1 359 ? -22.172 -14.008 -5.91 1 97.81 359 ALA A O 1
ATOM 2658 N N . SER A 1 360 ? -21.25 -15.742 -7.043 1 98.5 360 SER A N 1
ATOM 2659 C CA . SER A 1 360 ? -20.375 -14.883 -7.836 1 98.5 360 SER A CA 1
ATOM 2660 C C . SER A 1 360 ? -21.172 -13.852 -8.617 1 98.5 360 SER A C 1
ATOM 2662 O O . SER A 1 360 ? -22.172 -14.188 -9.258 1 98.5 360 SER A O 1
ATOM 2664 N N . GLY A 1 361 ? -20.781 -12.594 -8.508 1 97.94 361 GLY A N 1
ATOM 2665 C CA . GLY A 1 361 ? -21.469 -11.523 -9.227 1 97.94 361 GLY A CA 1
ATOM 2666 C C . GLY A 1 361 ? -22.422 -10.734 -8.359 1 97.94 361 GLY A C 1
ATOM 2667 O O . GLY A 1 361 ? -22.828 -9.625 -8.727 1 97.94 361 GLY A O 1
ATOM 2668 N N . ASP A 1 362 ? -22.875 -11.305 -7.188 1 98.12 362 ASP A N 1
ATOM 2669 C CA . ASP A 1 362 ? -23.75 -10.562 -6.289 1 98.12 362 ASP A CA 1
ATOM 2670 C C . ASP A 1 362 ? -23.125 -9.227 -5.902 1 98.12 362 ASP A C 1
ATOM 2672 O O . ASP A 1 362 ? -21.938 -9.148 -5.621 1 98.12 362 ASP A O 1
ATOM 2676 N N . PRO A 1 363 ? -23.969 -8.18 -5.926 1 97.81 363 PRO A N 1
ATOM 2677 C CA . PRO A 1 363 ? -23.438 -6.883 -5.488 1 97.81 363 PRO A CA 1
ATOM 2678 C C . PRO A 1 363 ? -23.156 -6.836 -3.988 1 97.81 363 PRO A C 1
ATOM 2680 O O . PRO A 1 363 ? -23.844 -7.496 -3.207 1 97.81 363 PRO A O 1
ATOM 2683 N N . VAL A 1 364 ? -22.203 -6.09 -3.633 1 98 364 VAL A N 1
ATOM 2684 C CA . VAL A 1 364 ? -21.875 -5.781 -2.244 1 98 364 VAL A CA 1
ATOM 2685 C C . VAL A 1 364 ? -21.516 -4.305 -2.115 1 98 364 VAL A C 1
ATOM 2687 O O . VAL A 1 364 ? -20.812 -3.752 -2.971 1 98 364 VAL A O 1
ATOM 2690 N N . TRP A 1 365 ? -22.078 -3.693 -1.122 1 97.75 365 TRP A N 1
ATOM 2691 C CA . TRP A 1 365 ? -21.719 -2.312 -0.81 1 97.75 365 TRP A CA 1
ATOM 2692 C C . TRP A 1 365 ? -20.781 -2.252 0.388 1 97.75 365 TRP A C 1
ATOM 2694 O O . TRP A 1 365 ? -21.047 -2.844 1.435 1 97.75 365 TRP A O 1
ATOM 2704 N N . VAL A 1 366 ? -19.656 -1.638 0.203 1 97.81 366 VAL A N 1
ATOM 2705 C CA . VAL A 1 366 ? -18.703 -1.385 1.285 1 97.81 366 VAL A CA 1
ATOM 2706 C C . VAL A 1 366 ? -18.859 0.053 1.776 1 97.81 366 VAL A C 1
ATOM 2708 O O . VAL A 1 366 ? -18.641 1.001 1.018 1 97.81 366 VAL A O 1
ATOM 2711 N N . LEU A 1 367 ? -19.141 0.212 3.043 1 96.94 367 LEU A N 1
ATOM 2712 C CA . LEU A 1 367 ? -19.531 1.521 3.557 1 96.94 367 LEU A CA 1
ATOM 2713 C C . LEU A 1 367 ? -18.344 2.23 4.195 1 96.94 367 LEU A C 1
ATOM 2715 O O . LEU A 1 367 ? -17.328 1.604 4.488 1 96.94 367 LEU A O 1
ATOM 2719 N N . SER A 1 368 ? -18.406 3.586 4.293 1 96.94 368 SER A N 1
ATOM 2720 C CA . SER A 1 368 ? -17.453 4.445 4.98 1 96.94 368 SER A CA 1
ATOM 2721 C C . SER A 1 368 ? -16.078 4.367 4.332 1 96.94 368 SER A C 1
ATOM 2723 O O . SER A 1 368 ? -15.062 4.297 5.031 1 96.94 368 SER A O 1
ATOM 2725 N N . CYS A 1 369 ? -16.094 4.312 3.002 1 96.06 369 CYS A N 1
ATOM 2726 C CA . CYS A 1 369 ? -14.844 4.199 2.254 1 96.06 369 CYS A CA 1
ATOM 2727 C C . CYS A 1 369 ? -14.477 5.523 1.598 1 96.06 369 CYS A C 1
ATOM 2729 O O . CYS A 1 369 ? -13.75 5.551 0.604 1 96.06 369 CYS A O 1
ATOM 2731 N N . GLY A 1 370 ? -14.984 6.562 2.115 1 97.75 370 GLY A N 1
ATOM 2732 C CA . GLY A 1 370 ? -14.75 7.836 1.451 1 97.75 370 GLY A CA 1
ATOM 2733 C C . GLY A 1 370 ? -13.336 8.359 1.654 1 97.75 370 GLY A C 1
ATOM 2734 O O . GLY A 1 370 ? -12.859 9.195 0.882 1 97.75 370 GLY A O 1
ATOM 2735 N N . ALA A 1 371 ? -12.75 7.906 2.695 1 98.31 371 ALA A N 1
ATOM 2736 C CA . ALA A 1 371 ? -11.398 8.367 3 1 98.31 371 ALA A CA 1
ATOM 2737 C C . ALA A 1 371 ? -10.352 7.344 2.57 1 98.31 371 ALA A C 1
ATOM 2739 O O . ALA A 1 371 ? -10.508 6.148 2.828 1 98.31 371 ALA A O 1
ATOM 2740 N N . TYR A 1 372 ? -9.289 7.812 1.828 1 97.38 372 TYR A N 1
ATOM 2741 C CA . TYR A 1 372 ? -8.023 7.141 1.534 1 97.38 372 TYR A CA 1
ATOM 2742 C C . TYR A 1 372 ? -8.227 6.016 0.529 1 97.38 372 TYR A C 1
ATOM 2744 O O . TYR A 1 372 ? -7.273 5.344 0.139 1 97.38 372 TYR A O 1
ATOM 2752 N N . ALA A 1 373 ? -9.469 5.824 0.039 1 96.81 373 ALA A N 1
ATOM 2753 C CA . ALA A 1 373 ? -9.711 4.816 -0.991 1 96.81 373 ALA A CA 1
ATOM 2754 C C . ALA A 1 373 ? -9.031 5.199 -2.303 1 96.81 373 ALA A C 1
ATOM 2756 O O . ALA A 1 373 ? -8.383 4.363 -2.936 1 96.81 373 ALA A O 1
ATOM 2757 N N . THR A 1 374 ? -9.125 6.426 -2.676 1 96.25 374 THR A N 1
ATOM 2758 C CA . THR A 1 374 ? -8.508 6.883 -3.918 1 96.25 374 THR A CA 1
ATOM 2759 C C . THR A 1 374 ? -7.027 7.184 -3.709 1 96.25 374 THR A C 1
ATOM 2761 O O . THR A 1 374 ? -6.223 7.043 -4.633 1 96.25 374 THR A O 1
ATOM 2764 N N . SER A 1 375 ? -6.68 7.582 -2.506 1 96 375 SER A N 1
ATOM 2765 C CA . SER A 1 375 ? -5.328 8.055 -2.221 1 96 375 SER A CA 1
ATOM 2766 C C . SER A 1 375 ? -4.324 6.906 -2.244 1 96 375 SER A C 1
ATOM 2768 O O . SER A 1 375 ? -3.262 7.016 -2.859 1 96 375 SER A O 1
ATOM 2770 N N . TYR A 1 376 ? -4.676 5.809 -1.603 1 96.25 376 TYR A N 1
ATOM 2771 C CA . TYR A 1 376 ? -3.742 4.699 -1.444 1 96.25 376 TYR A CA 1
ATOM 2772 C C . TYR A 1 376 ? -3.895 3.691 -2.576 1 96.25 376 TYR A C 1
ATOM 2774 O O . TYR A 1 376 ? -3.16 2.703 -2.639 1 96.25 376 TYR A O 1
ATOM 2782 N N . THR A 1 377 ? -4.691 3.889 -3.555 1 96.69 377 THR A N 1
ATOM 2783 C CA . THR A 1 377 ? -4.961 2.916 -4.605 1 96.69 377 THR A CA 1
ATOM 2784 C C . THR A 1 377 ? -3.748 2.752 -5.516 1 96.69 377 THR A C 1
ATOM 2786 O O . THR A 1 377 ? -3.102 3.736 -5.883 1 96.69 377 THR A O 1
ATOM 2789 N N . THR A 1 378 ? -3.424 1.458 -5.809 1 97.19 378 THR A N 1
ATOM 2790 C CA . THR A 1 378 ? -2.305 1.17 -6.699 1 97.19 378 THR A CA 1
ATOM 2791 C C . THR A 1 378 ? -2.697 1.412 -8.156 1 97.19 378 THR A C 1
ATOM 2793 O O . THR A 1 378 ? -3.883 1.525 -8.477 1 97.19 378 THR A O 1
ATOM 2796 N N . ARG A 1 379 ? -1.721 1.457 -8.992 1 95.19 379 ARG A N 1
ATOM 2797 C CA . ARG A 1 379 ? -1.93 1.688 -10.422 1 95.19 379 ARG A CA 1
ATOM 2798 C C . ARG A 1 379 ? -2.596 0.484 -11.078 1 95.19 379 ARG A C 1
ATOM 2800 O O . ARG A 1 379 ? -3.34 0.633 -12.047 1 95.19 379 ARG A O 1
ATOM 2807 N N . GLY A 1 380 ? -2.371 -0.688 -10.602 1 95.75 380 GLY A N 1
ATOM 2808 C CA . GLY A 1 380 ? -2.895 -1.884 -11.242 1 95.75 380 GLY A CA 1
ATOM 2809 C C . GLY A 1 380 ? -2.273 -3.164 -10.719 1 95.75 380 GLY A C 1
ATOM 2810 O O . GLY A 1 380 ? -1.966 -4.074 -11.484 1 95.75 380 GLY A O 1
ATOM 2811 N N . PHE A 1 381 ? -2.123 -3.25 -9.422 1 97.12 381 PHE A N 1
ATOM 2812 C CA . PHE A 1 381 ? -1.514 -4.438 -8.836 1 97.12 381 PHE A CA 1
ATOM 2813 C C . PHE A 1 381 ? -2.273 -5.695 -9.242 1 97.12 381 PHE A C 1
ATOM 2815 O O . PHE A 1 381 ? -3.502 -5.746 -9.141 1 97.12 381 PHE A O 1
ATOM 2822 N N . ASN A 1 382 ? -1.603 -6.762 -9.773 1 97.69 382 ASN A N 1
ATOM 2823 C CA . ASN A 1 382 ? -2.119 -8.047 -10.227 1 97.69 382 ASN A CA 1
ATOM 2824 C C . ASN A 1 382 ? -3.098 -7.887 -11.391 1 97.69 382 ASN A C 1
ATOM 2826 O O . ASN A 1 382 ? -3.918 -8.766 -11.641 1 97.69 382 ASN A O 1
ATOM 2830 N N . GLY A 1 383 ? -3.023 -6.691 -12.008 1 97.25 383 GLY A N 1
ATOM 2831 C CA . GLY A 1 383 ? -3.875 -6.461 -13.156 1 97.25 383 GLY A CA 1
ATOM 2832 C C . GLY A 1 383 ? -5.258 -5.957 -12.789 1 97.25 383 GLY A C 1
ATOM 2833 O O . GLY A 1 383 ? -6.16 -5.938 -13.633 1 97.25 383 GLY A O 1
ATOM 2834 N N . PHE A 1 384 ? -5.457 -5.609 -11.555 1 97.06 384 PHE A N 1
ATOM 2835 C CA . PHE A 1 384 ? -6.719 -5.031 -11.109 1 97.06 384 PHE A CA 1
ATOM 2836 C C . PHE A 1 384 ? -6.652 -3.51 -11.133 1 97.06 384 PHE A C 1
ATOM 2838 O O . PHE A 1 384 ? -5.922 -2.904 -10.344 1 97.06 384 PHE A O 1
ATOM 2845 N N . ALA A 1 385 ? -7.465 -2.922 -11.922 1 94.5 385 ALA A N 1
ATOM 2846 C CA . ALA A 1 385 ? -7.449 -1.479 -12.141 1 94.5 385 ALA A CA 1
ATOM 2847 C C . ALA A 1 385 ? -8.016 -0.735 -10.93 1 94.5 385 ALA A C 1
ATOM 2849 O O . ALA A 1 385 ? -8.82 -1.289 -10.172 1 94.5 385 ALA A O 1
ATOM 2850 N N . PRO A 1 386 ? -7.59 0.522 -10.758 1 95.31 386 PRO A N 1
ATOM 2851 C CA . PRO A 1 386 ? -8.273 1.354 -9.758 1 95.31 386 PRO A CA 1
ATOM 2852 C C . PRO A 1 386 ? -9.766 1.498 -10.031 1 95.31 386 PRO A C 1
ATOM 2854 O O . PRO A 1 386 ? -10.188 1.47 -11.195 1 95.31 386 PRO A O 1
ATOM 2857 N N . LEU A 1 387 ? -10.539 1.702 -8.984 1 96.31 387 LEU A N 1
ATOM 2858 C CA . LEU A 1 387 ? -11.969 1.919 -9.148 1 96.31 387 LEU A CA 1
ATOM 2859 C C . LEU A 1 387 ? -12.25 3.311 -9.703 1 96.31 387 LEU A C 1
ATOM 2861 O O . LEU A 1 387 ? -11.68 4.297 -9.242 1 96.31 387 LEU A O 1
ATOM 2865 N N . PRO A 1 388 ? -13.078 3.35 -10.695 1 95.56 388 PRO A N 1
ATOM 2866 C CA . PRO A 1 388 ? -13.602 4.676 -11.031 1 95.56 388 PRO A CA 1
ATOM 2867 C C . PRO A 1 388 ? -14.5 5.25 -9.938 1 95.56 388 PRO A C 1
ATOM 2869 O O . PRO A 1 388 ? -15.008 4.508 -9.094 1 95.56 388 PRO A O 1
ATOM 2872 N N . TYR A 1 389 ? -14.617 6.555 -9.836 1 95.62 389 TYR A N 1
ATOM 2873 C CA . TYR A 1 389 ? -15.508 7.121 -8.836 1 95.62 389 TYR A CA 1
ATOM 2874 C C . TYR A 1 389 ? -16.609 7.953 -9.492 1 95.62 389 TYR A C 1
ATOM 2876 O O . TYR A 1 389 ? -16.453 8.406 -10.633 1 95.62 389 TYR A O 1
ATOM 2884 N N . ALA A 1 390 ? -17.719 8.023 -8.836 1 96.94 390 ALA A N 1
ATOM 2885 C CA . ALA A 1 390 ? -18.906 8.781 -9.227 1 96.94 390 ALA A CA 1
ATOM 2886 C C . ALA A 1 390 ? -19.469 9.562 -8.039 1 96.94 390 ALA A C 1
ATOM 2888 O O . ALA A 1 390 ? -18.953 9.477 -6.926 1 96.94 390 ALA A O 1
ATOM 2889 N N . PHE A 1 391 ? -20.5 10.383 -8.359 1 97.06 391 PHE A N 1
ATOM 2890 C CA . PHE A 1 391 ? -21.094 11.234 -7.332 1 97.06 391 PHE A CA 1
ATOM 2891 C C . PHE A 1 391 ? -22.594 11.008 -7.238 1 97.06 391 PHE A C 1
ATOM 2893 O O . PHE A 1 391 ? -23.281 10.969 -8.258 1 97.06 391 PHE A O 1
ATOM 2900 N N . ALA A 1 392 ? -23.016 10.852 -6.031 1 94.81 392 ALA A N 1
ATOM 2901 C CA . ALA A 1 392 ? -24.438 10.641 -5.809 1 94.81 392 ALA A CA 1
ATOM 2902 C C . ALA A 1 392 ? -25.25 11.805 -6.355 1 94.81 392 ALA A C 1
ATOM 2904 O O . ALA A 1 392 ? -24.938 12.969 -6.094 1 94.81 392 ALA A O 1
ATOM 2905 N N . GLY A 1 393 ? -26.312 11.469 -7.086 1 89.81 393 GLY A N 1
ATOM 2906 C CA . GLY A 1 393 ? -27.203 12.484 -7.609 1 89.81 393 GLY A CA 1
ATOM 2907 C C . GLY A 1 393 ? -26.703 13.117 -8.898 1 89.81 393 GLY A C 1
ATOM 2908 O O . GLY A 1 393 ? -27.344 14.031 -9.43 1 89.81 393 GLY A O 1
ATOM 2909 N N . ARG A 1 394 ? -25.547 12.75 -9.391 1 87.12 394 ARG A N 1
ATOM 2910 C CA . ARG A 1 394 ? -25.016 13.258 -10.648 1 87.12 394 ARG A CA 1
ATOM 2911 C C . ARG A 1 394 ? -24.875 12.141 -11.672 1 87.12 394 ARG A C 1
ATOM 2913 O O . ARG A 1 394 ? -24.641 10.984 -11.312 1 87.12 394 ARG A O 1
ATOM 2920 N N . PRO A 1 395 ? -25.141 12.586 -12.891 1 76.5 395 PRO A N 1
ATOM 2921 C CA . PRO A 1 395 ? -24.984 11.547 -13.914 1 76.5 395 PRO A CA 1
ATOM 2922 C C . PRO A 1 395 ? -23.562 11.023 -14.008 1 76.5 395 PRO A C 1
ATOM 2924 O O . PRO A 1 395 ? -22.609 11.742 -13.68 1 76.5 395 PRO A O 1
ATOM 2927 N N . GLU A 1 396 ? -23.391 9.836 -14.242 1 67.62 396 GLU A N 1
ATOM 2928 C CA . GLU A 1 396 ? -22.078 9.211 -14.391 1 67.62 396 GLU A CA 1
ATOM 2929 C C . GLU A 1 396 ? -21.312 9.805 -15.57 1 67.62 396 GLU A C 1
ATOM 2931 O O . GLU A 1 396 ? -21.906 10.117 -16.609 1 67.62 396 GLU A O 1
ATOM 2936 N N . ARG A 1 397 ? -20.25 10.625 -15.312 1 52.72 397 ARG A N 1
ATOM 2937 C CA . ARG A 1 397 ? -19.469 11.078 -16.453 1 52.72 397 ARG A CA 1
ATOM 2938 C C . ARG A 1 397 ? -18.781 9.898 -17.141 1 52.72 397 ARG A C 1
ATOM 2940 O O . ARG A 1 397 ? -18.125 9.086 -16.484 1 52.72 397 ARG A O 1
ATOM 2947 N N . THR A 1 398 ? -19.297 9.375 -18.062 1 44.56 398 THR A N 1
ATOM 2948 C CA . THR A 1 398 ? -18.594 8.383 -18.875 1 44.56 398 THR A CA 1
ATOM 2949 C C . THR A 1 398 ? -17.312 8.961 -19.438 1 44.56 398 THR A C 1
ATOM 2951 O O . THR A 1 398 ? -17.266 10.133 -19.828 1 44.56 398 THR A O 1
ATOM 2954 N N . GLY A 1 399 ? -16.156 8.688 -18.797 1 38.22 399 GLY A N 1
ATOM 2955 C CA . GLY A 1 399 ? -14.812 9.039 -19.219 1 38.22 399 GLY A CA 1
ATOM 2956 C C . GLY A 1 399 ? -14.695 9.211 -20.719 1 38.22 399 GLY A C 1
ATOM 2957 O O . GLY A 1 399 ? -13.594 9.383 -21.25 1 38.22 399 GLY A O 1
ATOM 2958 N N . ALA A 1 400 ? -15.492 8.82 -21.641 1 33.72 400 ALA A N 1
ATOM 2959 C CA . ALA A 1 400 ? -15.266 8.992 -23.078 1 33.72 400 ALA A CA 1
ATOM 2960 C C . ALA A 1 400 ? -15.227 10.477 -23.453 1 33.72 400 ALA A C 1
ATOM 2962 O O . ALA A 1 400 ? -14.891 10.82 -24.594 1 33.72 400 ALA A O 1
ATOM 2963 N N . ASP A 1 401 ? -15.906 11.344 -22.719 1 31.92 401 ASP A N 1
ATOM 2964 C CA . ASP A 1 401 ? -16.016 12.68 -23.297 1 31.92 401 ASP A CA 1
ATOM 2965 C C . ASP A 1 401 ? -14.75 13.492 -23.047 1 31.92 401 ASP A C 1
ATOM 2967 O O . ASP A 1 401 ? -14.695 14.68 -23.375 1 31.92 401 ASP A O 1
ATOM 2971 N N . ASP A 1 402 ? -13.867 13.188 -22.125 1 26.52 402 ASP A N 1
ATOM 2972 C CA . ASP A 1 402 ? -12.688 14.023 -22.312 1 26.52 402 ASP A CA 1
ATOM 2973 C C . ASP A 1 402 ? -11.766 13.445 -23.391 1 26.52 402 ASP A C 1
ATOM 2975 O O . ASP A 1 402 ? -11.547 12.234 -23.438 1 26.52 402 ASP A O 1
ATOM 2979 N N . MET B 1 1 ? 29.984 -1.463 8.477 1 36.06 1 MET B N 1
ATOM 2980 C CA . MET B 1 1 ? 29.828 -1.939 7.105 1 36.06 1 MET B CA 1
ATOM 2981 C C . MET B 1 1 ? 30.156 -0.834 6.105 1 36.06 1 MET B C 1
ATOM 2983 O O . MET B 1 1 ? 29.734 0.311 6.281 1 36.06 1 MET B O 1
ATOM 2987 N N . SER B 1 2 ? 31.234 -1 5.387 1 45.06 2 SER B N 1
ATOM 2988 C CA . SER B 1 2 ? 31.703 -0.027 4.402 1 45.06 2 SER B CA 1
ATOM 2989 C C . SER B 1 2 ? 30.578 0.422 3.484 1 45.06 2 SER B C 1
ATOM 2991 O O . SER B 1 2 ? 29.672 -0.361 3.17 1 45.06 2 SER B O 1
ATOM 2993 N N . PRO B 1 3 ? 30.422 1.777 3.305 1 52.19 3 PRO B N 1
ATOM 2994 C CA . PRO B 1 3 ? 29.422 2.244 2.346 1 52.19 3 PRO B CA 1
ATOM 2995 C C . PRO B 1 3 ? 29.5 1.519 1.004 1 52.19 3 PRO B C 1
ATOM 2997 O O . PRO B 1 3 ? 30.594 1.154 0.563 1 52.19 3 PRO B O 1
ATOM 3000 N N . LEU B 1 4 ? 28.422 0.941 0.552 1 60.44 4 LEU B N 1
ATOM 3001 C CA . LEU B 1 4 ? 28.328 0.292 -0.751 1 60.44 4 LEU B CA 1
ATOM 3002 C C . LEU B 1 4 ? 28.75 1.252 -1.863 1 60.44 4 LEU B C 1
ATOM 3004 O O . LEU B 1 4 ? 28.578 2.467 -1.735 1 60.44 4 LEU B O 1
ATOM 3008 N N . THR B 1 5 ? 29.625 0.771 -2.756 1 65.25 5 THR B N 1
ATOM 3009 C CA . THR B 1 5 ? 30.031 1.564 -3.906 1 65.25 5 THR B CA 1
ATOM 3010 C C . THR B 1 5 ? 29.344 1.074 -5.18 1 65.25 5 THR B C 1
ATOM 3012 O O . THR B 1 5 ? 28.672 0.04 -5.172 1 65.25 5 THR B O 1
ATOM 3015 N N . ALA B 1 6 ? 29.391 1.876 -6.156 1 64.69 6 ALA B N 1
ATOM 3016 C CA . ALA B 1 6 ? 28.859 1.569 -7.48 1 64.69 6 ALA B CA 1
ATOM 3017 C C . ALA B 1 6 ? 29.391 0.233 -7.988 1 64.69 6 ALA B C 1
ATOM 3019 O O . ALA B 1 6 ? 28.766 -0.408 -8.836 1 64.69 6 ALA B O 1
ATOM 3020 N N . ALA B 1 7 ? 30.359 -0.277 -7.418 1 55.59 7 ALA B N 1
ATOM 3021 C CA . ALA B 1 7 ? 30.969 -1.514 -7.883 1 55.59 7 ALA B CA 1
ATOM 3022 C C . ALA B 1 7 ? 30.094 -2.721 -7.57 1 55.59 7 ALA B C 1
ATOM 3024 O O . ALA B 1 7 ? 30.266 -3.793 -8.156 1 55.59 7 ALA B O 1
ATOM 3025 N N . ASP B 1 8 ? 29.078 -2.545 -6.801 1 68.31 8 ASP B N 1
ATOM 3026 C CA . ASP B 1 8 ? 28.172 -3.627 -6.398 1 68.31 8 ASP B CA 1
ATOM 3027 C C . ASP B 1 8 ? 27.078 -3.836 -7.43 1 68.31 8 ASP B C 1
ATOM 3029 O O . ASP B 1 8 ? 26.312 -4.797 -7.34 1 68.31 8 ASP B O 1
ATOM 3033 N N . LEU B 1 9 ? 27.125 -2.957 -8.359 1 77.12 9 LEU B N 1
ATOM 3034 C CA . LEU B 1 9 ? 26.156 -3.018 -9.438 1 77.12 9 LEU B CA 1
ATOM 3035 C C . LEU B 1 9 ? 26.781 -3.525 -10.727 1 77.12 9 LEU B C 1
ATOM 3037 O O . LEU B 1 9 ? 28 -3.361 -10.93 1 77.12 9 LEU B O 1
ATOM 3041 N N . GLY B 1 10 ? 25.984 -4.207 -11.477 1 83.62 10 GLY B N 1
ATOM 3042 C CA . GLY B 1 10 ? 26.438 -4.484 -12.828 1 83.62 10 GLY B CA 1
ATOM 3043 C C . GLY B 1 10 ? 26.766 -3.229 -13.617 1 83.62 10 GLY B C 1
ATOM 3044 O O . GLY B 1 10 ? 26.141 -2.189 -13.422 1 83.62 10 GLY B O 1
ATOM 3045 N N . ALA B 1 11 ? 27.688 -3.344 -14.516 1 86.81 11 ALA B N 1
ATOM 3046 C CA . ALA B 1 11 ? 28.219 -2.199 -15.258 1 86.81 11 ALA B CA 1
ATOM 3047 C C . ALA B 1 11 ? 27.109 -1.469 -16 1 86.81 11 ALA B C 1
ATOM 3049 O O . ALA B 1 11 ? 27 -0.241 -15.938 1 86.81 11 ALA B O 1
ATOM 3050 N N . PRO B 1 12 ? 26.203 -2.186 -16.625 1 90.94 12 PRO B N 1
ATOM 3051 C CA . PRO B 1 12 ? 25.172 -1.47 -17.375 1 90.94 12 PRO B CA 1
ATOM 3052 C C . PRO B 1 12 ? 24.234 -0.665 -16.484 1 90.94 12 PRO B C 1
ATOM 3054 O O . PRO B 1 12 ? 23.891 0.47 -16.812 1 90.94 12 PRO B O 1
ATOM 3057 N N . LEU B 1 13 ? 23.859 -1.242 -15.422 1 93.12 13 LEU B N 1
ATOM 3058 C CA . LEU B 1 13 ? 22.953 -0.571 -14.492 1 93.12 13 LEU B CA 1
ATOM 3059 C C . LEU B 1 13 ? 23.641 0.643 -13.859 1 93.12 13 LEU B C 1
ATOM 3061 O O . LEU B 1 13 ? 23.031 1.711 -13.758 1 93.12 13 LEU B O 1
ATOM 3065 N N . ALA B 1 14 ? 24.859 0.479 -13.484 1 93.94 14 ALA B N 1
ATOM 3066 C CA . ALA B 1 14 ? 25.625 1.577 -12.891 1 93.94 14 ALA B CA 1
ATOM 3067 C C . ALA B 1 14 ? 25.75 2.74 -13.867 1 93.94 14 ALA B C 1
ATOM 3069 O O . ALA B 1 14 ? 25.594 3.902 -13.492 1 93.94 14 ALA B O 1
ATOM 3070 N N . ALA B 1 15 ? 26.031 2.426 -15.086 1 94.62 15 ALA B N 1
ATOM 3071 C CA . ALA B 1 15 ? 26.188 3.455 -16.109 1 94.62 15 ALA B CA 1
ATOM 3072 C C . ALA B 1 15 ? 24.875 4.203 -16.344 1 94.62 15 ALA B C 1
ATOM 3074 O O . ALA B 1 15 ? 24.875 5.43 -16.5 1 94.62 15 ALA B O 1
ATOM 3075 N N . ALA B 1 16 ? 23.844 3.465 -16.391 1 95.44 16 ALA B N 1
ATOM 3076 C CA . ALA B 1 16 ? 22.531 4.074 -16.625 1 95.44 16 ALA B CA 1
ATOM 3077 C C . ALA B 1 16 ? 22.141 4.988 -15.469 1 95.44 16 ALA B C 1
ATOM 3079 O O . ALA B 1 16 ? 21.609 6.078 -15.688 1 95.44 16 ALA B O 1
ATOM 3080 N N . LEU B 1 17 ? 22.375 4.547 -14.273 1 95.88 17 LEU B N 1
ATOM 3081 C CA . LEU B 1 17 ? 22.062 5.34 -13.086 1 95.88 17 LEU B CA 1
ATOM 3082 C C . LEU B 1 17 ? 22.891 6.613 -13.055 1 95.88 17 LEU B C 1
ATOM 3084 O O . LEU B 1 17 ? 22.391 7.688 -12.711 1 95.88 17 LEU B O 1
ATOM 3088 N N . ALA B 1 18 ? 24.109 6.512 -13.414 1 94.75 18 ALA B N 1
ATOM 3089 C CA . ALA B 1 18 ? 25 7.664 -13.453 1 94.75 18 ALA B CA 1
ATOM 3090 C C . ALA B 1 18 ? 24.562 8.672 -14.5 1 94.75 18 ALA B C 1
ATOM 3092 O O . ALA B 1 18 ? 24.703 9.883 -14.312 1 94.75 18 ALA B O 1
ATOM 3093 N N . ALA B 1 19 ? 24 8.172 -15.555 1 94.38 19 ALA B N 1
ATOM 3094 C CA . ALA B 1 19 ? 23.609 9.023 -16.672 1 94.38 19 ALA B CA 1
ATOM 3095 C C . ALA B 1 19 ? 22.25 9.68 -16.406 1 94.38 19 ALA B C 1
ATOM 3097 O O . ALA B 1 19 ? 21.938 10.727 -16.984 1 94.38 19 ALA B O 1
ATOM 3098 N N . ALA B 1 20 ? 21.469 9.078 -15.555 1 93.56 20 ALA B N 1
ATOM 3099 C CA . ALA B 1 20 ? 20.125 9.586 -15.289 1 93.56 20 ALA B CA 1
ATOM 3100 C C . ALA B 1 20 ? 20.188 10.938 -14.578 1 93.56 20 ALA B C 1
ATOM 3102 O O . ALA B 1 20 ? 21 11.133 -13.672 1 93.56 20 ALA B O 1
ATOM 3103 N N . THR B 1 21 ? 19.25 11.875 -14.969 1 92.06 21 THR B N 1
ATOM 3104 C CA . THR B 1 21 ? 19.219 13.195 -14.352 1 92.06 21 THR B CA 1
ATOM 3105 C C . THR B 1 21 ? 17.953 13.383 -13.539 1 92.06 21 THR B C 1
ATOM 3107 O O . THR B 1 21 ? 17.828 14.336 -12.766 1 92.06 21 THR B O 1
ATOM 3110 N N . GLU B 1 22 ? 17.031 12.484 -13.766 1 94.94 22 GLU B N 1
ATOM 3111 C CA . GLU B 1 22 ? 15.758 12.539 -13.047 1 94.94 22 GLU B CA 1
ATOM 3112 C C . GLU B 1 22 ? 15.516 11.242 -12.273 1 94.94 22 GLU B C 1
ATOM 3114 O O . GLU B 1 22 ? 16.141 10.219 -12.547 1 94.94 22 GLU B O 1
ATOM 3119 N N . ASP B 1 23 ? 14.688 11.375 -11.281 1 97.31 23 ASP B N 1
ATOM 3120 C CA . ASP B 1 23 ? 14.305 10.18 -10.531 1 97.31 23 ASP B CA 1
ATOM 3121 C C . ASP B 1 23 ? 13.625 9.156 -11.438 1 97.31 23 ASP B C 1
ATOM 3123 O O . ASP B 1 23 ? 12.703 9.5 -12.188 1 97.31 23 ASP B O 1
ATOM 3127 N N . ARG B 1 24 ? 14.039 7.938 -11.344 1 97.31 24 ARG B N 1
ATOM 3128 C CA . ARG B 1 24 ? 13.469 6.906 -12.203 1 97.31 24 ARG B CA 1
ATOM 3129 C C . ARG B 1 24 ? 13.93 5.516 -11.773 1 97.31 24 ARG B C 1
ATOM 3131 O O . ARG B 1 24 ? 14.93 5.383 -11.062 1 97.31 24 ARG B O 1
ATOM 3138 N N . LEU B 1 25 ? 13.188 4.59 -12.164 1 97.69 25 LEU B N 1
ATOM 3139 C CA . LEU B 1 25 ? 13.547 3.18 -12.055 1 97.69 25 LEU B CA 1
ATOM 3140 C C . LEU B 1 25 ? 14.258 2.699 -13.32 1 97.69 25 LEU B C 1
ATOM 3142 O O . LEU B 1 25 ? 13.836 3.023 -14.43 1 97.69 25 LEU B O 1
ATOM 3146 N N . VAL B 1 26 ? 15.391 1.991 -13.125 1 97.69 26 VAL B N 1
ATOM 3147 C CA . VAL B 1 26 ? 16.141 1.484 -14.273 1 97.69 26 VAL B CA 1
ATOM 3148 C C . VAL B 1 26 ? 16.219 -0.039 -14.203 1 97.69 26 VAL B C 1
ATOM 3150 O O . VAL B 1 26 ? 16.578 -0.598 -13.156 1 97.69 26 VAL B O 1
ATOM 3153 N N . TYR B 1 27 ? 15.922 -0.686 -15.289 1 98.19 27 TYR B N 1
ATOM 3154 C CA . TYR B 1 27 ? 16.031 -2.139 -15.375 1 98.19 27 TYR B CA 1
ATOM 3155 C C . TYR B 1 27 ? 17.172 -2.547 -16.281 1 98.19 27 TYR B C 1
ATOM 3157 O O . TYR B 1 27 ? 17.406 -1.927 -17.328 1 98.19 27 TYR B O 1
ATOM 3165 N N . ASP B 1 28 ? 17.859 -3.545 -15.93 1 97.69 28 ASP B N 1
ATOM 3166 C CA . ASP B 1 28 ? 18.859 -4.215 -16.75 1 97.69 28 ASP B CA 1
ATOM 3167 C C . ASP B 1 28 ? 18.281 -5.465 -17.406 1 97.69 28 ASP B C 1
ATOM 3169 O O . ASP B 1 28 ? 18.375 -6.566 -16.859 1 97.69 28 ASP B O 1
ATOM 3173 N N . LEU B 1 29 ? 17.766 -5.309 -18.625 1 98.06 29 LEU B N 1
ATOM 3174 C CA . LEU B 1 29 ? 17.094 -6.406 -19.312 1 98.06 29 LEU B CA 1
ATOM 3175 C C . LEU B 1 29 ? 18.062 -7.555 -19.578 1 98.06 29 LEU B C 1
ATOM 3177 O O . LEU B 1 29 ? 17.703 -8.727 -19.422 1 98.06 29 LEU B O 1
ATOM 3181 N N . ALA B 1 30 ? 19.266 -7.258 -19.938 1 97.12 30 ALA B N 1
ATOM 3182 C CA . ALA B 1 30 ? 20.25 -8.297 -20.203 1 97.12 30 ALA B CA 1
ATOM 3183 C C . ALA B 1 30 ? 20.547 -9.109 -18.938 1 97.12 30 ALA B C 1
ATOM 3185 O O . ALA B 1 30 ? 20.719 -10.328 -19 1 97.12 30 ALA B O 1
ATOM 3186 N N . GLY B 1 31 ? 20.641 -8.375 -17.875 1 97.12 31 GLY B N 1
ATOM 3187 C CA . GLY B 1 31 ? 20.828 -9.055 -16.609 1 97.12 31 GLY B CA 1
ATOM 3188 C C . GLY B 1 31 ? 19.688 -9.984 -16.266 1 97.12 31 GLY B C 1
ATOM 3189 O O . GLY B 1 31 ? 19.906 -11.094 -15.766 1 97.12 31 GLY B O 1
ATOM 3190 N N . ILE B 1 32 ? 18.484 -9.586 -16.484 1 98.44 32 ILE B N 1
ATOM 3191 C CA . ILE B 1 32 ? 17.297 -10.391 -16.25 1 98.44 32 ILE B CA 1
ATOM 3192 C C . ILE B 1 32 ? 17.328 -11.641 -17.125 1 98.44 32 ILE B C 1
ATOM 3194 O O . ILE B 1 32 ? 17.078 -12.75 -16.656 1 98.44 32 ILE B O 1
ATOM 3198 N N . GLU B 1 33 ? 17.672 -11.477 -18.359 1 98.38 33 GLU B N 1
ATOM 3199 C CA . GLU B 1 33 ? 17.781 -12.609 -19.281 1 98.38 33 GLU B CA 1
ATOM 3200 C C . GLU B 1 33 ? 18.844 -13.602 -18.828 1 98.38 33 GLU B C 1
ATOM 3202 O O . GLU B 1 33 ? 18.625 -14.812 -18.875 1 98.38 33 GLU B O 1
ATOM 3207 N N . ARG B 1 34 ? 19.953 -13.078 -18.391 1 97.62 34 ARG B N 1
ATOM 3208 C CA . ARG B 1 34 ? 21.031 -13.945 -17.906 1 97.62 34 ARG B CA 1
ATOM 3209 C C . ARG B 1 34 ? 20.594 -14.734 -16.672 1 97.62 34 ARG B C 1
ATOM 3211 O O . ARG B 1 34 ? 20.922 -15.914 -16.531 1 97.62 34 ARG B O 1
ATOM 3218 N N . ARG B 1 35 ? 19.891 -14.062 -15.836 1 98 35 ARG B N 1
ATOM 3219 C CA . ARG B 1 35 ? 19.391 -14.742 -14.641 1 98 35 ARG B CA 1
ATOM 3220 C C . ARG B 1 35 ? 18.438 -15.867 -15.008 1 98 35 ARG B C 1
ATOM 3222 O O . ARG B 1 35 ? 18.453 -16.922 -14.391 1 98 35 ARG B O 1
ATOM 3229 N N . HIS B 1 36 ? 17.609 -15.633 -15.945 1 98.69 36 HIS B N 1
ATOM 3230 C CA . HIS B 1 36 ? 16.703 -16.672 -16.453 1 98.69 36 HIS B CA 1
ATOM 3231 C C . HIS B 1 36 ? 17.5 -17.859 -16.984 1 98.69 36 HIS B C 1
ATOM 3233 O O . HIS B 1 36 ? 17.172 -19.016 -16.672 1 98.69 36 HIS B O 1
ATOM 3239 N N . ASP B 1 37 ? 18.516 -17.594 -17.75 1 98.56 37 ASP B N 1
ATOM 3240 C CA . ASP B 1 37 ? 19.344 -18.672 -18.312 1 98.56 37 ASP B CA 1
ATOM 3241 C C . ASP B 1 37 ? 20.031 -19.453 -17.203 1 98.56 37 ASP B C 1
ATOM 3243 O O . ASP B 1 37 ? 20.109 -20.688 -17.266 1 98.56 37 ASP B O 1
ATOM 3247 N N . THR B 1 38 ? 20.5 -18.719 -16.266 1 98.19 38 THR B N 1
ATOM 3248 C CA . THR B 1 38 ? 21.156 -19.359 -15.133 1 98.19 38 THR B CA 1
ATOM 3249 C C . THR B 1 38 ? 20.188 -20.281 -14.391 1 98.19 38 THR B C 1
ATOM 3251 O O . THR B 1 38 ? 20.547 -21.391 -13.992 1 98.19 38 THR B O 1
ATOM 3254 N N . LEU B 1 39 ? 19 -19.828 -14.219 1 98.69 39 LEU B N 1
ATOM 3255 C CA . LEU B 1 39 ? 17.969 -20.609 -13.547 1 98.69 39 LEU B CA 1
ATOM 3256 C C . LEU B 1 39 ? 17.703 -21.906 -14.305 1 98.69 39 LEU B C 1
ATOM 3258 O O . LEU B 1 39 ? 17.625 -22.984 -13.703 1 98.69 39 LEU B O 1
ATOM 3262 N N . ARG B 1 40 ? 17.609 -21.828 -15.57 1 98.31 40 ARG B N 1
ATOM 3263 C CA . ARG B 1 40 ? 17.344 -23.016 -16.391 1 98.31 40 ARG B CA 1
ATOM 3264 C C . ARG B 1 40 ? 18.516 -24 -16.328 1 98.31 40 ARG B C 1
ATOM 3266 O O . ARG B 1 40 ? 18.297 -25.203 -16.375 1 98.31 40 ARG B O 1
ATOM 3273 N N . ASN B 1 41 ? 19.672 -23.422 -16.219 1 98.25 41 ASN B N 1
ATOM 3274 C CA . ASN B 1 41 ? 20.844 -24.297 -16.062 1 98.25 41 ASN B CA 1
ATOM 3275 C C . ASN B 1 41 ? 20.844 -24.984 -14.703 1 98.25 41 ASN B C 1
ATOM 3277 O O . ASN B 1 41 ? 21.266 -26.141 -14.586 1 98.25 41 ASN B O 1
ATOM 3281 N N . GLU B 1 42 ? 20.438 -24.266 -13.719 1 98.5 42 GLU B N 1
ATOM 3282 C CA . GLU B 1 42 ? 20.406 -24.797 -12.359 1 98.5 42 GLU B CA 1
ATOM 3283 C C . GLU B 1 42 ? 19.312 -25.844 -12.203 1 98.5 42 GLU B C 1
ATOM 3285 O O . GLU B 1 42 ? 19.453 -26.766 -11.391 1 98.5 42 GLU B O 1
ATOM 3290 N N . LEU B 1 43 ? 18.25 -25.688 -12.953 1 98.5 43 LEU B N 1
ATOM 3291 C CA . LEU B 1 43 ? 17.125 -26.625 -12.906 1 98.5 43 LEU B CA 1
ATOM 3292 C C . LEU B 1 43 ? 16.781 -27.125 -14.305 1 98.5 43 LEU B C 1
ATOM 3294 O O . LEU B 1 43 ? 15.727 -26.781 -14.852 1 98.5 43 LEU B O 1
ATOM 3298 N N . PRO B 1 44 ? 17.594 -28 -14.797 1 96.81 44 PRO B N 1
ATOM 3299 C CA . PRO B 1 44 ? 17.375 -28.469 -16.172 1 96.81 44 PRO B CA 1
ATOM 3300 C C . PRO B 1 44 ? 16.031 -29.141 -16.359 1 96.81 44 PRO B C 1
ATOM 3302 O O . PRO B 1 44 ? 15.609 -29.953 -15.523 1 96.81 44 PRO B O 1
ATOM 3305 N N . GLY B 1 45 ? 15.352 -28.688 -17.391 1 95.5 45 GLY B N 1
ATOM 3306 C CA . GLY B 1 45 ? 14.117 -29.359 -17.766 1 95.5 45 GLY B CA 1
ATOM 3307 C C . GLY B 1 45 ? 12.875 -28.688 -17.219 1 95.5 45 GLY B C 1
ATOM 3308 O O . GLY B 1 45 ? 11.758 -29 -17.594 1 95.5 45 GLY B O 1
ATOM 3309 N N . VAL B 1 46 ? 13.07 -27.734 -16.375 1 97.69 46 VAL B N 1
ATOM 3310 C CA . VAL B 1 46 ? 11.914 -27.078 -15.773 1 97.69 46 VAL B CA 1
ATOM 3311 C C . VAL B 1 46 ? 11.344 -26.047 -16.75 1 97.69 46 VAL B C 1
ATOM 3313 O O . VAL B 1 46 ? 12.086 -25.469 -17.547 1 97.69 46 VAL B O 1
ATOM 3316 N N . HIS B 1 47 ? 10.07 -25.875 -16.734 1 98.31 47 HIS B N 1
ATOM 3317 C CA . HIS B 1 47 ? 9.414 -24.766 -17.422 1 98.31 47 HIS B CA 1
ATOM 3318 C C . HIS B 1 47 ? 9.305 -23.547 -16.516 1 98.31 47 HIS B C 1
ATOM 3320 O O . HIS B 1 47 ? 8.836 -23.641 -15.383 1 98.31 47 HIS B O 1
ATOM 3326 N N . VAL B 1 48 ? 9.734 -22.453 -17.078 1 98.81 48 VAL B N 1
ATOM 3327 C CA . VAL B 1 48 ? 9.688 -21.219 -16.297 1 98.81 48 VAL B CA 1
ATOM 3328 C C . VAL B 1 48 ? 8.43 -20.422 -16.656 1 98.81 48 VAL B C 1
ATOM 3330 O O . VAL B 1 48 ? 8.172 -20.172 -17.844 1 98.81 48 VAL B O 1
ATOM 3333 N N . ARG B 1 49 ? 7.621 -20.141 -15.75 1 98.88 49 ARG B N 1
ATOM 3334 C CA . ARG B 1 49 ? 6.539 -19.172 -15.836 1 98.88 49 ARG B CA 1
ATOM 3335 C C . ARG B 1 49 ? 6.812 -17.969 -14.945 1 98.88 49 ARG B C 1
ATOM 3337 O O . ARG B 1 49 ? 6.719 -18.062 -13.719 1 98.88 49 ARG B O 1
ATOM 3344 N N . PHE B 1 50 ? 7.07 -16.906 -15.516 1 98.94 50 PHE B N 1
ATOM 3345 C CA . PHE B 1 50 ? 7.418 -15.703 -14.766 1 98.94 50 PHE B CA 1
ATOM 3346 C C . PHE B 1 50 ? 6.215 -15.188 -13.984 1 98.94 50 PHE B C 1
ATOM 3348 O O . PHE B 1 50 ? 5.152 -14.938 -14.562 1 98.94 50 PHE B O 1
ATOM 3355 N N . ALA B 1 51 ? 6.383 -15.109 -12.625 1 98.69 51 ALA B N 1
ATOM 3356 C CA . ALA B 1 51 ? 5.352 -14.445 -11.828 1 98.69 51 ALA B CA 1
ATOM 3357 C C . ALA B 1 51 ? 5.301 -12.953 -12.133 1 98.69 51 ALA B C 1
ATOM 3359 O O . ALA B 1 51 ? 5.992 -12.156 -11.492 1 98.69 51 ALA B O 1
ATOM 3360 N N . MET B 1 52 ? 4.438 -12.523 -12.93 1 98 52 MET B N 1
ATOM 3361 C CA . MET B 1 52 ? 4.562 -11.195 -13.523 1 98 52 MET B CA 1
ATOM 3362 C C . MET B 1 52 ? 4.191 -10.109 -12.516 1 98 52 MET B C 1
ATOM 3364 O O . MET B 1 52 ? 4.523 -8.938 -12.703 1 98 52 MET B O 1
ATOM 3368 N N . LYS B 1 53 ? 3.543 -10.508 -11.391 1 97.44 53 LYS B N 1
ATOM 3369 C CA . LYS B 1 53 ? 3.256 -9.516 -10.359 1 97.44 53 LYS B CA 1
ATOM 3370 C C . LYS B 1 53 ? 4.539 -8.859 -9.859 1 97.44 53 LYS B C 1
ATOM 3372 O O . LYS B 1 53 ? 4.504 -7.738 -9.344 1 97.44 53 LYS B O 1
ATOM 3377 N N . ALA B 1 54 ? 5.645 -9.523 -9.945 1 98.25 54 ALA B N 1
ATOM 3378 C CA . ALA B 1 54 ? 6.918 -8.992 -9.461 1 98.25 54 ALA B CA 1
ATOM 3379 C C . ALA B 1 54 ? 7.367 -7.801 -10.289 1 98.25 54 ALA B C 1
ATOM 3381 O O . ALA B 1 54 ? 8.047 -6.902 -9.789 1 98.25 54 ALA B O 1
ATOM 3382 N N . CYS B 1 55 ? 7.074 -7.848 -11.547 1 98.62 55 CYS B N 1
ATOM 3383 C CA . CYS B 1 55 ? 7.504 -6.789 -12.453 1 98.62 55 CYS B CA 1
ATOM 3384 C C . CYS B 1 55 ? 6.668 -6.797 -13.727 1 98.62 55 CYS B C 1
ATOM 3386 O O . CYS B 1 55 ? 7.141 -7.227 -14.781 1 98.62 55 CYS B O 1
ATOM 3388 N N . PRO B 1 56 ? 5.461 -6.254 -13.688 1 98.44 56 PRO B N 1
ATOM 3389 C CA . PRO B 1 56 ? 4.59 -6.23 -14.867 1 98.44 56 PRO B CA 1
ATOM 3390 C C . PRO B 1 56 ? 4.973 -5.137 -15.859 1 98.44 56 PRO B C 1
ATOM 3392 O O . PRO B 1 56 ? 4.148 -4.277 -16.188 1 98.44 56 PRO B O 1
ATOM 3395 N N . VAL B 1 57 ? 6.152 -5.133 -16.312 1 98.25 57 VAL B N 1
ATOM 3396 C CA . VAL B 1 57 ? 6.703 -4.223 -17.297 1 98.25 57 VAL B CA 1
ATOM 3397 C C . VAL B 1 57 ? 6.781 -4.926 -18.656 1 98.25 57 VAL B C 1
ATOM 3399 O O . VAL B 1 57 ? 7.379 -5.996 -18.766 1 98.25 57 VAL B O 1
ATOM 3402 N N . ASP B 1 58 ? 6.238 -4.352 -19.672 1 98.38 58 ASP B N 1
ATOM 3403 C CA . ASP B 1 58 ? 6.086 -4.992 -20.969 1 98.38 58 ASP B CA 1
ATOM 3404 C C . ASP B 1 58 ? 7.434 -5.465 -21.5 1 98.38 58 ASP B C 1
ATOM 3406 O O . ASP B 1 58 ? 7.547 -6.578 -22.031 1 98.38 58 ASP B O 1
ATOM 3410 N N . GLU B 1 59 ? 8.43 -4.641 -21.391 1 98.38 59 GLU B N 1
ATOM 3411 C CA . GLU B 1 59 ? 9.75 -4.965 -21.938 1 98.38 59 GLU B CA 1
ATOM 3412 C C . GLU B 1 59 ? 10.367 -6.145 -21.203 1 98.38 59 GLU B C 1
ATOM 3414 O O . GLU B 1 59 ? 11.078 -6.957 -21.797 1 98.38 59 GLU B O 1
ATOM 3419 N N . VAL B 1 60 ? 10.117 -6.23 -19.906 1 98.81 60 VAL B N 1
ATOM 3420 C CA . VAL B 1 60 ? 10.617 -7.352 -19.109 1 98.81 60 VAL B CA 1
ATOM 3421 C C . VAL B 1 60 ? 9.898 -8.633 -19.531 1 98.81 60 VAL B C 1
ATOM 3423 O O . VAL B 1 60 ? 10.539 -9.664 -19.75 1 98.81 60 VAL B O 1
ATOM 3426 N N . LEU B 1 61 ? 8.555 -8.547 -19.672 1 98.88 61 LEU B N 1
ATOM 3427 C CA . LEU B 1 61 ? 7.766 -9.695 -20.109 1 98.88 61 LEU B CA 1
ATOM 3428 C C . LEU B 1 61 ? 8.234 -10.18 -21.484 1 98.88 61 LEU B C 1
ATOM 3430 O O . LEU B 1 61 ? 8.422 -11.383 -21.688 1 98.88 61 LEU B O 1
ATOM 3434 N N . ALA B 1 62 ? 8.43 -9.242 -22.344 1 98.81 62 ALA B N 1
ATOM 3435 C CA . ALA B 1 62 ? 8.852 -9.578 -23.703 1 98.81 62 ALA B CA 1
ATOM 3436 C C . ALA B 1 62 ? 10.227 -10.234 -23.703 1 98.81 62 ALA B C 1
ATOM 3438 O O . ALA B 1 62 ? 10.461 -11.203 -24.438 1 98.81 62 ALA B O 1
ATOM 3439 N N . ALA B 1 63 ? 11.133 -9.688 -22.938 1 98.56 63 ALA B N 1
ATOM 3440 C CA . ALA B 1 63 ? 12.484 -10.234 -22.859 1 98.56 63 ALA B CA 1
ATOM 3441 C C . ALA B 1 63 ? 12.461 -11.68 -22.375 1 98.56 63 ALA B C 1
ATOM 3443 O O . ALA B 1 63 ? 13.125 -12.547 -22.953 1 98.56 63 ALA B O 1
ATOM 3444 N N . LEU B 1 64 ? 11.734 -11.922 -21.375 1 98.88 64 LEU B N 1
ATOM 3445 C CA . LEU B 1 64 ? 11.656 -13.266 -20.797 1 98.88 64 LEU B CA 1
ATOM 3446 C C . LEU B 1 64 ? 10.93 -14.211 -21.75 1 98.88 64 LEU B C 1
ATOM 3448 O O . LEU B 1 64 ? 11.328 -15.367 -21.891 1 98.88 64 LEU B O 1
ATOM 3452 N N . ALA B 1 65 ? 9.844 -13.727 -22.328 1 98.81 65 ALA B N 1
ATOM 3453 C CA . ALA B 1 65 ? 9.133 -14.531 -23.328 1 98.81 65 ALA B CA 1
ATOM 3454 C C . ALA B 1 65 ? 10.062 -14.945 -24.453 1 98.81 65 ALA B C 1
ATOM 3456 O O . ALA B 1 65 ? 10.008 -16.078 -24.938 1 98.81 65 ALA B O 1
ATOM 3457 N N . GLY B 1 66 ? 10.867 -14.031 -24.875 1 98.44 66 GLY B N 1
ATOM 3458 C CA . GLY B 1 66 ? 11.836 -14.305 -25.922 1 98.44 66 GLY B CA 1
ATOM 3459 C C . GLY B 1 66 ? 12.812 -15.398 -25.562 1 98.44 66 GLY B C 1
ATOM 3460 O O . GLY B 1 66 ? 13.359 -16.062 -26.438 1 98.44 66 GLY B O 1
ATOM 3461 N N . ARG B 1 67 ? 13.008 -15.578 -24.297 1 98.19 67 ARG B N 1
ATOM 3462 C CA . ARG B 1 67 ? 13.914 -16.625 -23.812 1 98.19 67 ARG B CA 1
ATOM 3463 C C . ARG B 1 67 ? 13.164 -17.922 -23.562 1 98.19 67 ARG B C 1
ATOM 3465 O O . ARG B 1 67 ? 13.742 -18.891 -23.047 1 98.19 67 ARG B O 1
ATOM 3472 N N . GLY B 1 68 ? 11.859 -17.891 -23.781 1 98.06 68 GLY B N 1
ATOM 3473 C CA . GLY B 1 68 ? 11.102 -19.125 -23.688 1 98.06 68 GLY B CA 1
ATOM 3474 C C . GLY B 1 68 ? 10.25 -19.203 -22.438 1 98.06 68 GLY B C 1
ATOM 3475 O O . GLY B 1 68 ? 9.516 -20.188 -22.234 1 98.06 68 GLY B O 1
ATOM 3476 N N . ALA B 1 69 ? 10.258 -18.188 -21.625 1 98.81 69 ALA B N 1
ATOM 3477 C CA . ALA B 1 69 ? 9.469 -18.203 -20.406 1 98.81 69 ALA B CA 1
ATOM 3478 C C . ALA B 1 69 ? 7.988 -17.969 -20.703 1 98.81 69 ALA B C 1
ATOM 3480 O O . ALA B 1 69 ? 7.645 -17.312 -21.688 1 98.81 69 ALA B O 1
ATOM 3481 N N . GLY B 1 70 ? 7.145 -18.594 -19.953 1 98.81 70 GLY B N 1
ATOM 3482 C CA . GLY B 1 70 ? 5.75 -18.188 -19.891 1 98.81 70 GLY B CA 1
ATOM 3483 C C . GLY B 1 70 ? 5.473 -17.203 -18.766 1 98.81 70 GLY B C 1
ATOM 3484 O O . GLY B 1 70 ? 6.383 -16.531 -18.281 1 98.81 70 GLY B O 1
ATOM 3485 N N . ALA B 1 71 ? 4.168 -17.094 -18.453 1 98.88 71 ALA B N 1
ATOM 3486 C CA . ALA B 1 71 ? 3.771 -16.141 -17.406 1 98.88 71 ALA B CA 1
ATOM 3487 C C . ALA B 1 71 ? 2.789 -16.781 -16.438 1 98.88 71 ALA B C 1
ATOM 3489 O O . ALA B 1 71 ? 1.916 -17.547 -16.828 1 98.88 71 ALA B O 1
ATOM 3490 N N . ASP B 1 72 ? 2.998 -16.547 -15.188 1 98.81 72 ASP B N 1
ATOM 3491 C CA . ASP B 1 72 ? 1.984 -16.734 -14.156 1 98.81 72 ASP B CA 1
ATOM 3492 C C . ASP B 1 72 ? 1.188 -15.453 -13.93 1 98.81 72 ASP B C 1
ATOM 3494 O O . ASP B 1 72 ? 1.722 -14.461 -13.422 1 98.81 72 ASP B O 1
ATOM 3498 N N . ALA B 1 73 ? -0.072 -15.484 -14.289 1 98.75 73 ALA B N 1
ATOM 3499 C CA . ALA B 1 73 ? -0.929 -14.297 -14.258 1 98.75 73 ALA B CA 1
ATOM 3500 C C . ALA B 1 73 ? -2.025 -14.445 -13.203 1 98.75 73 ALA B C 1
ATOM 3502 O O . ALA B 1 73 ? -2.508 -15.555 -12.953 1 98.75 73 ALA B O 1
ATOM 3503 N N . ALA B 1 74 ? -2.451 -13.289 -12.672 1 98.31 74 ALA B N 1
ATOM 3504 C CA . ALA B 1 74 ? -3.373 -13.328 -11.539 1 98.31 74 ALA B CA 1
ATOM 3505 C C . ALA B 1 74 ? -4.762 -12.844 -11.953 1 98.31 74 ALA B C 1
ATOM 3507 O O . ALA B 1 74 ? -5.715 -12.953 -11.172 1 98.31 74 ALA B O 1
ATOM 3508 N N . SER B 1 75 ? -4.961 -12.344 -13.109 1 98.5 75 SER B N 1
ATOM 3509 C CA . SER B 1 75 ? -6.215 -11.758 -13.57 1 98.5 75 SER B CA 1
ATOM 3510 C C . SER B 1 75 ? -6.277 -11.719 -15.094 1 98.5 75 SER B C 1
ATOM 3512 O O . SER B 1 75 ? -5.262 -11.906 -15.766 1 98.5 75 SER B O 1
ATOM 3514 N N . PRO B 1 76 ? -7.477 -11.484 -15.641 1 98.5 76 PRO B N 1
ATOM 3515 C CA . PRO B 1 76 ? -7.551 -11.266 -17.094 1 98.5 76 PRO B CA 1
ATOM 3516 C C . PRO B 1 76 ? -6.715 -10.078 -17.547 1 98.5 76 PRO B C 1
ATOM 3518 O O . PRO B 1 76 ? -6.156 -10.102 -18.656 1 98.5 76 PRO B O 1
ATOM 3521 N N . GLY B 1 77 ? -6.652 -9.062 -16.703 1 98.31 77 GLY B N 1
ATOM 3522 C CA . GLY B 1 77 ? -5.793 -7.938 -17.047 1 98.31 77 GLY B CA 1
ATOM 3523 C C . GLY B 1 77 ? -4.344 -8.336 -17.25 1 98.31 77 GLY B C 1
ATOM 3524 O O . GLY B 1 77 ? -3.713 -7.922 -18.219 1 98.31 77 GLY B O 1
ATOM 3525 N N . GLU B 1 78 ? -3.83 -9.109 -16.406 1 98.75 78 GLU B N 1
ATOM 3526 C CA . GLU B 1 78 ? -2.455 -9.586 -16.547 1 98.75 78 GLU B CA 1
ATOM 3527 C C . GLU B 1 78 ? -2.32 -10.539 -17.734 1 98.75 78 GLU B C 1
ATOM 3529 O O . GLU B 1 78 ? -1.306 -10.531 -18.422 1 98.75 78 GLU B O 1
ATOM 3534 N N . VAL B 1 79 ? -3.338 -11.414 -17.922 1 98.81 79 VAL B N 1
ATOM 3535 C CA . VAL B 1 79 ? -3.322 -12.312 -19.062 1 98.81 79 VAL B CA 1
ATOM 3536 C C . VAL B 1 79 ? -3.205 -11.508 -20.359 1 98.81 79 VAL B C 1
ATOM 3538 O O . VAL B 1 79 ? -2.348 -11.789 -21.188 1 98.81 79 VAL B O 1
ATOM 3541 N N . GLU B 1 80 ? -4 -10.516 -20.469 1 98.75 80 GLU B N 1
ATOM 3542 C CA . GLU B 1 80 ? -3.979 -9.672 -21.656 1 98.75 80 GLU B CA 1
ATOM 3543 C C . GLU B 1 80 ? -2.611 -9.023 -21.844 1 98.75 80 GLU B C 1
ATOM 3545 O O . GLU B 1 80 ? -2.1 -8.961 -22.969 1 98.75 80 GLU B O 1
ATOM 3550 N N . GLN B 1 81 ? -2.064 -8.547 -20.797 1 98.69 81 GLN B N 1
ATOM 3551 C CA . GLN B 1 81 ? -0.754 -7.91 -20.859 1 98.69 81 GLN B CA 1
ATOM 3552 C C . GLN B 1 81 ? 0.315 -8.898 -21.312 1 98.69 81 GLN B C 1
ATOM 3554 O O . GLN B 1 81 ? 1.153 -8.578 -22.156 1 98.69 81 GLN B O 1
ATOM 3559 N N . ALA B 1 82 ? 0.307 -10.055 -20.719 1 98.88 82 ALA B N 1
ATOM 3560 C CA . ALA B 1 82 ? 1.271 -11.086 -21.094 1 98.88 82 ALA B CA 1
ATOM 3561 C C . ALA B 1 82 ? 1.172 -11.422 -22.578 1 98.88 82 ALA B C 1
ATOM 3563 O O . ALA B 1 82 ? 2.188 -11.508 -23.266 1 98.88 82 ALA B O 1
ATOM 3564 N N . LEU B 1 83 ? -0.048 -11.617 -23.047 1 98.81 83 LEU B N 1
ATOM 3565 C CA . LEU B 1 83 ? -0.268 -11.93 -24.453 1 98.81 83 LEU B CA 1
ATOM 3566 C C . LEU B 1 83 ? 0.25 -10.812 -25.344 1 98.81 83 LEU B C 1
ATOM 3568 O O . LEU B 1 83 ? 0.937 -11.07 -26.344 1 98.81 83 LEU B O 1
ATOM 3572 N N . ARG B 1 84 ? -0.06 -9.586 -24.984 1 98.56 84 ARG B N 1
ATOM 3573 C CA . ARG B 1 84 ? 0.391 -8.43 -25.75 1 98.56 84 ARG B CA 1
ATOM 3574 C C . ARG B 1 84 ? 1.914 -8.359 -25.797 1 98.56 84 ARG B C 1
ATOM 3576 O O . ARG B 1 84 ? 2.496 -7.957 -26.812 1 98.56 84 ARG B O 1
ATOM 3583 N N . ALA B 1 85 ? 2.523 -8.828 -24.75 1 98.38 85 ALA B N 1
ATOM 3584 C CA . ALA B 1 85 ? 3.979 -8.758 -24.641 1 98.38 85 ALA B CA 1
ATOM 3585 C C . ALA B 1 85 ? 4.641 -9.922 -25.375 1 98.38 85 ALA B C 1
ATOM 3587 O O . ALA B 1 85 ? 5.867 -10.016 -25.422 1 98.38 85 ALA B O 1
ATOM 3588 N N . GLY B 1 86 ? 3.855 -10.883 -25.859 1 98.5 86 GLY B N 1
ATOM 3589 C CA . GLY B 1 86 ? 4.406 -11.922 -26.719 1 98.5 86 GLY B CA 1
ATOM 3590 C C . GLY B 1 86 ? 4.434 -13.289 -26.062 1 98.5 86 GLY B C 1
ATOM 3591 O O . GLY B 1 86 ? 4.969 -14.242 -26.641 1 98.5 86 GLY B O 1
ATOM 3592 N N . VAL B 1 87 ? 3.9 -13.438 -24.938 1 98.81 87 VAL B N 1
ATOM 3593 C CA . VAL B 1 87 ? 3.807 -14.75 -24.312 1 98.81 87 VAL B CA 1
ATOM 3594 C C . VAL B 1 87 ? 2.713 -15.57 -24.984 1 98.81 87 VAL B C 1
ATOM 3596 O O . VAL B 1 87 ? 1.562 -15.141 -25.062 1 98.81 87 VAL B O 1
ATOM 3599 N N . PRO B 1 88 ? 3.029 -16.75 -25.484 1 98.5 88 PRO B N 1
ATOM 3600 C CA . PRO B 1 88 ? 1.963 -17.594 -26.031 1 98.5 88 PRO B CA 1
ATOM 3601 C C . PRO B 1 88 ? 0.926 -17.984 -24.984 1 98.5 88 PRO B C 1
ATOM 3603 O O . PRO B 1 88 ? 1.282 -18.281 -23.844 1 98.5 88 PRO B O 1
ATOM 3606 N N . ALA B 1 89 ? -0.336 -17.984 -25.375 1 98.38 89 ALA B N 1
ATOM 3607 C CA . ALA B 1 89 ? -1.427 -18.297 -24.453 1 98.38 89 ALA B CA 1
ATOM 3608 C C . ALA B 1 89 ? -1.2 -19.641 -23.766 1 98.38 89 ALA B C 1
ATOM 3610 O O . ALA B 1 89 ? -1.519 -19.812 -22.594 1 98.38 89 ALA B O 1
ATOM 3611 N N . GLY B 1 90 ? -0.602 -20.562 -24.5 1 98.06 90 GLY B N 1
ATOM 3612 C CA . GLY B 1 90 ? -0.361 -21.906 -23.984 1 98.06 90 GLY B CA 1
ATOM 3613 C C . GLY B 1 90 ? 0.686 -21.938 -22.875 1 98.06 90 GLY B C 1
ATOM 3614 O O . GLY B 1 90 ? 0.805 -22.922 -22.156 1 98.06 90 GLY B O 1
ATOM 3615 N N . ARG B 1 91 ? 1.387 -20.828 -22.703 1 98.44 91 ARG B N 1
ATOM 3616 C CA . ARG B 1 91 ? 2.402 -20.766 -21.656 1 98.44 91 ARG B CA 1
ATOM 3617 C C . ARG B 1 91 ? 1.979 -19.812 -20.547 1 98.44 91 ARG B C 1
ATOM 3619 O O . ARG B 1 91 ? 2.803 -19.391 -19.734 1 98.44 91 ARG B O 1
ATOM 3626 N N . VAL B 1 92 ? 0.729 -19.422 -20.562 1 98.69 92 VAL B N 1
ATOM 3627 C CA . VAL B 1 92 ? 0.186 -18.594 -19.484 1 98.69 92 VAL B CA 1
ATOM 3628 C C . VAL B 1 92 ? -0.603 -19.469 -18.516 1 98.69 92 VAL B C 1
ATOM 3630 O O . VAL B 1 92 ? -1.484 -20.219 -18.922 1 98.69 92 VAL B O 1
ATOM 3633 N N . HIS B 1 93 ? -0.222 -19.391 -17.297 1 98.38 93 HIS B N 1
ATOM 3634 C CA . HIS B 1 93 ? -0.966 -20 -16.203 1 98.38 93 HIS B CA 1
ATOM 3635 C C . HIS B 1 93 ? -1.779 -18.953 -15.445 1 98.38 93 HIS B C 1
ATOM 3637 O O . HIS B 1 93 ? -1.237 -17.938 -15.008 1 98.38 93 HIS B O 1
ATOM 3643 N N . TYR B 1 94 ? -3.09 -19.172 -15.406 1 98.62 94 TYR B N 1
ATOM 3644 C CA . TYR B 1 94 ? -3.859 -18.375 -14.461 1 98.62 94 TYR B CA 1
ATOM 3645 C C . TYR B 1 94 ? -3.705 -18.906 -13.039 1 98.62 94 TYR B C 1
ATOM 3647 O O . TYR B 1 94 ? -4.52 -19.719 -12.586 1 98.62 94 TYR B O 1
ATOM 3655 N N . GLY B 1 95 ? -2.748 -18.359 -12.32 1 98.06 95 GLY B N 1
ATOM 3656 C CA . GLY B 1 95 ? -2.271 -18.969 -11.094 1 98.06 95 GLY B CA 1
ATOM 3657 C C . GLY B 1 95 ? -3.047 -18.516 -9.867 1 98.06 95 GLY B C 1
ATOM 3658 O O . GLY B 1 95 ? -2.945 -19.125 -8.805 1 98.06 95 GLY B O 1
ATOM 3659 N N . ASN B 1 96 ? -3.801 -17.453 -9.93 1 97.88 96 ASN B N 1
ATOM 3660 C CA . ASN B 1 96 ? -4.605 -16.969 -8.82 1 97.88 96 ASN B CA 1
ATOM 3661 C C . ASN B 1 96 ? -5.797 -17.875 -8.539 1 97.88 96 ASN B C 1
ATOM 3663 O O . ASN B 1 96 ? -6.617 -18.125 -9.43 1 97.88 96 ASN B O 1
ATOM 3667 N N . THR B 1 97 ? -5.957 -18.359 -7.359 1 97.19 97 THR B N 1
ATOM 3668 C CA . THR B 1 97 ? -7.051 -19.266 -7.039 1 97.19 97 THR B CA 1
ATOM 3669 C C . THR B 1 97 ? -8.344 -18.5 -6.785 1 97.19 97 THR B C 1
ATOM 3671 O O . THR B 1 97 ? -9.422 -19.094 -6.711 1 97.19 97 THR B O 1
ATOM 3674 N N . VAL B 1 98 ? -8.234 -17.203 -6.707 1 96.25 98 VAL B N 1
ATOM 3675 C CA . VAL B 1 98 ? -9.391 -16.328 -6.531 1 96.25 98 VAL B CA 1
ATOM 3676 C C . VAL B 1 98 ? -9.844 -15.797 -7.891 1 96.25 98 VAL B C 1
ATOM 3678 O O . VAL B 1 98 ? -9.188 -14.922 -8.469 1 96.25 98 VAL B O 1
ATOM 3681 N N . LYS B 1 99 ? -10.969 -16.25 -8.336 1 97.94 99 LYS B N 1
ATOM 3682 C CA . LYS B 1 99 ? -11.484 -15.867 -9.648 1 97.94 99 LYS B CA 1
ATOM 3683 C C . LYS B 1 99 ? -13.008 -15.797 -9.641 1 97.94 99 LYS B C 1
ATOM 3685 O O . LYS B 1 99 ? -13.672 -16.703 -9.133 1 97.94 99 LYS B O 1
ATOM 3690 N N . SER B 1 100 ? -13.484 -14.781 -10.211 1 98.38 100 SER B N 1
ATOM 3691 C CA . SER B 1 100 ? -14.922 -14.719 -10.461 1 98.38 100 SER B CA 1
ATOM 3692 C C . SER B 1 100 ? -15.305 -15.555 -11.68 1 98.38 100 SER B C 1
ATOM 3694 O O . SER B 1 100 ? -14.445 -15.945 -12.469 1 98.38 100 SER B O 1
ATOM 3696 N N . ASP B 1 101 ? -16.625 -15.805 -11.805 1 98.81 101 ASP B N 1
ATOM 3697 C CA . ASP B 1 101 ? -17.125 -16.484 -13 1 98.81 101 ASP B CA 1
ATOM 3698 C C . ASP B 1 101 ? -16.734 -15.719 -14.258 1 98.81 101 ASP B C 1
ATOM 3700 O O . ASP B 1 101 ? -16.25 -16.312 -15.227 1 98.81 101 ASP B O 1
ATOM 3704 N N . ARG B 1 102 ? -16.891 -14.469 -14.172 1 98.19 102 ARG B N 1
ATOM 3705 C CA . ARG B 1 102 ? -16.578 -13.617 -15.32 1 98.19 102 ARG B CA 1
ATOM 3706 C C . ARG B 1 102 ? -15.094 -13.672 -15.656 1 98.19 102 ARG B C 1
ATOM 3708 O O . ARG B 1 102 ? -14.719 -13.719 -16.828 1 98.19 102 ARG B O 1
ATOM 3715 N N . ASN B 1 103 ? -14.266 -13.617 -14.656 1 98.69 103 ASN B N 1
ATOM 3716 C CA . ASN B 1 103 ? -12.828 -13.672 -14.883 1 98.69 103 ASN B CA 1
ATOM 3717 C C . ASN B 1 103 ? -12.406 -14.984 -15.523 1 98.69 103 ASN B C 1
ATOM 3719 O O . ASN B 1 103 ? -11.547 -15 -16.406 1 98.69 103 ASN B O 1
ATOM 3723 N N . ILE B 1 104 ? -12.969 -16.078 -15.055 1 98.88 104 ILE B N 1
ATOM 3724 C CA . ILE B 1 104 ? -12.664 -17.391 -15.617 1 98.88 104 ILE B CA 1
ATOM 3725 C C . ILE B 1 104 ? -13.023 -17.406 -17.109 1 98.88 104 ILE B C 1
ATOM 3727 O O . ILE B 1 104 ? -12.203 -17.766 -17.938 1 98.88 104 ILE B O 1
ATOM 3731 N N . ALA B 1 105 ? -14.219 -17.016 -17.391 1 98.88 105 ALA B N 1
ATOM 3732 C CA . ALA B 1 105 ? -14.703 -17.016 -18.766 1 98.88 105 ALA B CA 1
ATOM 3733 C C . ALA B 1 105 ? -13.828 -16.141 -19.656 1 98.88 105 ALA B C 1
ATOM 3735 O O . ALA B 1 105 ? -13.5 -16.516 -20.781 1 98.88 105 ALA B O 1
ATOM 3736 N N . GLU B 1 106 ? -13.5 -15.008 -19.141 1 98.75 106 GLU B N 1
ATOM 3737 C CA . GLU B 1 106 ? -12.688 -14.07 -19.906 1 98.75 106 GLU B CA 1
ATOM 3738 C C . GLU B 1 106 ? -11.305 -14.641 -20.203 1 98.75 106 GLU B C 1
ATOM 3740 O O . GLU B 1 106 ? -10.812 -14.562 -21.328 1 98.75 106 GLU B O 1
ATOM 3745 N N . ALA B 1 107 ? -10.672 -15.148 -19.188 1 98.81 107 ALA B N 1
ATOM 3746 C CA . ALA B 1 107 ? -9.359 -15.75 -19.391 1 98.81 107 ALA B CA 1
ATOM 3747 C C . ALA B 1 107 ? -9.422 -16.906 -20.391 1 98.81 107 ALA B C 1
ATOM 3749 O O . ALA B 1 107 ? -8.547 -17.047 -21.25 1 98.81 107 ALA B O 1
ATOM 3750 N N . HIS B 1 108 ? -10.438 -17.703 -20.281 1 98.88 108 HIS B N 1
ATOM 3751 C CA . HIS B 1 108 ? -10.633 -18.828 -21.203 1 98.88 108 HIS B CA 1
ATOM 3752 C C . HIS B 1 108 ? -10.805 -18.328 -22.641 1 98.88 108 HIS B C 1
ATOM 3754 O O . HIS B 1 108 ? -10.242 -18.891 -23.578 1 98.88 108 HIS B O 1
ATOM 3760 N N . ARG B 1 109 ? -11.547 -17.281 -22.781 1 98.62 109 ARG B N 1
ATOM 3761 C CA . ARG B 1 109 ? -11.75 -16.688 -24.094 1 98.62 109 ARG B CA 1
ATOM 3762 C C . ARG B 1 109 ? -10.438 -16.172 -24.688 1 98.62 109 ARG B C 1
ATOM 3764 O O . ARG B 1 109 ? -10.227 -16.25 -25.891 1 98.62 109 ARG B O 1
ATOM 3771 N N . LEU B 1 110 ? -9.547 -15.727 -23.828 1 98.62 110 LEU B N 1
ATOM 3772 C CA . LEU B 1 110 ? -8.258 -15.18 -24.25 1 98.62 110 LEU B CA 1
ATOM 3773 C C . LEU B 1 110 ? -7.293 -16.297 -24.625 1 98.62 110 LEU B C 1
ATOM 3775 O O . LEU B 1 110 ? -6.188 -16.031 -25.094 1 98.62 110 LEU B O 1
ATOM 3779 N N . GLY B 1 111 ? -7.676 -17.531 -24.328 1 98.62 111 GLY B N 1
ATOM 3780 C CA . GLY B 1 111 ? -6.883 -18.656 -24.797 1 98.62 111 GLY B CA 1
ATOM 3781 C C . GLY B 1 111 ? -6.211 -19.422 -23.672 1 98.62 111 GLY B C 1
ATOM 3782 O O . GLY B 1 111 ? -5.547 -20.438 -23.906 1 98.62 111 GLY B O 1
ATOM 3783 N N . VAL B 1 112 ? -6.367 -18.969 -22.469 1 98.75 112 VAL B N 1
ATOM 3784 C CA . VAL B 1 112 ? -5.793 -19.656 -21.328 1 98.75 112 VAL B CA 1
ATOM 3785 C C . VAL B 1 112 ? -6.504 -21 -21.125 1 98.75 112 VAL B C 1
ATOM 3787 O O . VAL B 1 112 ? -7.734 -21.062 -21.172 1 98.75 112 VAL B O 1
ATOM 3790 N N . ARG B 1 113 ? -5.719 -22.031 -20.844 1 98.69 113 ARG B N 1
ATOM 3791 C CA . ARG B 1 113 ? -6.316 -23.359 -20.672 1 98.69 113 ARG B CA 1
ATOM 3792 C C . ARG B 1 113 ? -5.879 -23.984 -19.344 1 98.69 113 ARG B C 1
ATOM 3794 O O . ARG B 1 113 ? -6.371 -25.047 -18.953 1 98.69 113 ARG B O 1
ATOM 3801 N N . THR B 1 114 ? -4.98 -23.359 -18.672 1 98.75 114 THR B N 1
ATOM 3802 C CA . THR B 1 114 ? -4.457 -23.875 -17.406 1 98.75 114 THR B CA 1
ATOM 3803 C C . THR B 1 114 ? -4.824 -22.938 -16.25 1 98.75 114 THR B C 1
ATOM 3805 O O . THR B 1 114 ? -4.457 -21.766 -16.266 1 98.75 114 THR B O 1
ATOM 3808 N N . PHE B 1 115 ? -5.531 -23.469 -15.289 1 98.88 115 PHE B N 1
ATOM 3809 C CA . PHE B 1 115 ? -6.039 -22.703 -14.148 1 98.88 115 PHE B CA 1
ATOM 3810 C C . PHE B 1 115 ? -5.637 -23.359 -12.836 1 98.88 115 PHE B C 1
ATOM 3812 O O . PHE B 1 115 ? -5.66 -24.578 -12.711 1 98.88 115 PHE B O 1
ATOM 3819 N N . ALA B 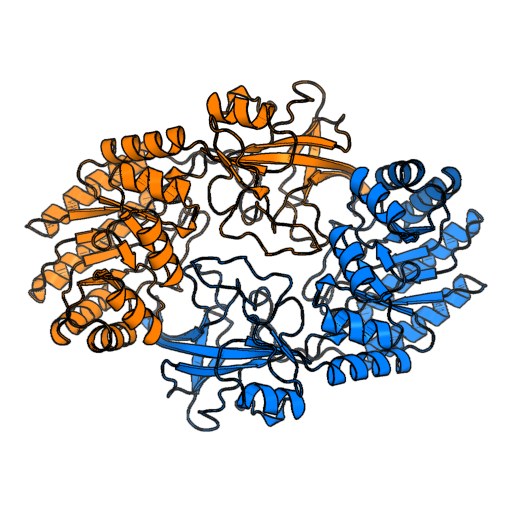1 116 ? -5.301 -22.562 -11.883 1 98.69 116 ALA B N 1
ATOM 3820 C CA . ALA B 1 116 ? -5.113 -23.047 -10.523 1 98.69 116 ALA B CA 1
ATOM 3821 C C . ALA B 1 116 ? -6.422 -23 -9.734 1 98.69 116 ALA B C 1
ATOM 3823 O O . ALA B 1 116 ? -7.254 -22.109 -9.961 1 98.69 116 ALA B O 1
ATOM 3824 N N . THR B 1 117 ? -6.605 -23.891 -8.836 1 98.19 117 THR B N 1
ATOM 3825 C CA . THR B 1 117 ? -7.75 -23.922 -7.93 1 98.19 117 THR B CA 1
ATOM 3826 C C . THR B 1 117 ? -7.352 -24.516 -6.582 1 98.19 117 THR B C 1
ATOM 3828 O O . THR B 1 117 ? -6.25 -25.047 -6.43 1 98.19 117 THR B O 1
ATOM 3831 N N . ASP B 1 118 ? -8.203 -24.312 -5.566 1 96.88 118 ASP B N 1
ATOM 3832 C CA . ASP B 1 118 ? -7.949 -24.891 -4.254 1 96.88 118 ASP B CA 1
ATOM 3833 C C . ASP B 1 118 ? -9.258 -25.172 -3.512 1 96.88 118 ASP B C 1
ATOM 3835 O O . ASP B 1 118 ? -9.258 -25.359 -2.293 1 96.88 118 ASP B O 1
ATOM 3839 N N . SER B 1 119 ? -10.391 -25.094 -4.285 1 96.56 119 SER B N 1
ATOM 3840 C CA . SER B 1 119 ? -11.688 -25.297 -3.645 1 96.56 119 SER B CA 1
ATOM 3841 C C . SER B 1 119 ? -12.68 -25.938 -4.602 1 96.56 119 SER B C 1
ATOM 3843 O O . SER B 1 119 ? -12.547 -25.812 -5.82 1 96.56 119 SER B O 1
ATOM 3845 N N . LEU B 1 120 ? -13.648 -26.609 -4.008 1 97.25 120 LEU B N 1
ATOM 3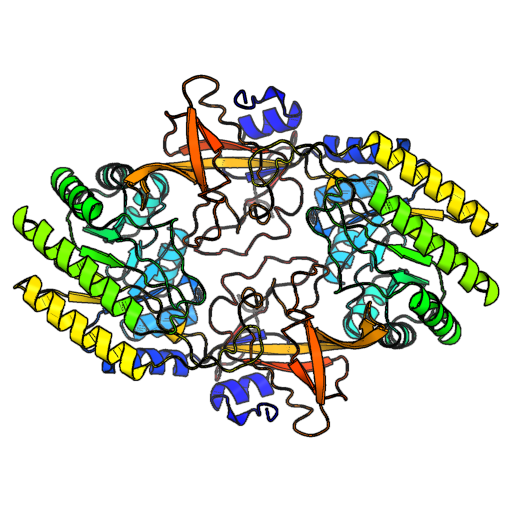846 C CA . LEU B 1 120 ? -14.695 -27.234 -4.805 1 97.25 120 LEU B CA 1
ATOM 3847 C C . LEU B 1 120 ? -15.555 -26.188 -5.504 1 97.25 120 LEU B C 1
ATOM 3849 O O . LEU B 1 120 ? -16.031 -26.422 -6.617 1 97.25 120 LEU B O 1
ATOM 3853 N N . GLN B 1 121 ? -15.75 -25.078 -4.887 1 97.94 121 GLN B N 1
ATOM 3854 C CA . GLN B 1 121 ? -16.562 -24.016 -5.465 1 97.94 121 GLN B CA 1
ATOM 3855 C C . GLN B 1 121 ? -15.914 -23.453 -6.73 1 97.94 121 GLN B C 1
ATOM 3857 O O . GLN B 1 121 ? -16.609 -23.188 -7.715 1 97.94 121 GLN B O 1
ATOM 3862 N N . ASP B 1 122 ? -14.633 -23.312 -6.688 1 98.31 122 ASP B N 1
ATOM 3863 C CA . ASP B 1 122 ? -13.922 -22.844 -7.867 1 98.31 122 ASP B CA 1
ATOM 3864 C C . ASP B 1 122 ? -13.922 -23.891 -8.977 1 98.31 122 ASP B C 1
ATOM 3866 O O . ASP B 1 122 ? -14.031 -23.562 -10.156 1 98.31 122 ASP B O 1
ATOM 3870 N N . VAL B 1 123 ? -13.789 -25.141 -8.609 1 98.62 123 VAL B N 1
ATOM 3871 C CA . VAL B 1 123 ? -13.852 -26.234 -9.578 1 98.62 123 VAL B CA 1
ATOM 3872 C C . VAL B 1 123 ? -15.188 -26.188 -10.312 1 98.62 123 VAL B C 1
ATOM 3874 O O . VAL B 1 123 ? -15.234 -26.297 -11.547 1 98.62 123 VAL B O 1
ATOM 3877 N N . ALA B 1 124 ? -16.234 -26.031 -9.555 1 98.69 124 ALA B N 1
ATOM 3878 C CA . ALA B 1 124 ? -17.562 -25.969 -10.156 1 98.69 124 ALA B CA 1
ATOM 3879 C C . ALA B 1 124 ? -17.656 -24.812 -11.148 1 98.69 124 ALA B C 1
ATOM 3881 O O . ALA B 1 124 ? -18.25 -24.953 -12.219 1 98.69 124 ALA B O 1
ATOM 3882 N N . ALA B 1 125 ? -17.125 -23.734 -10.812 1 98.81 125 ALA B N 1
ATOM 3883 C CA . ALA B 1 125 ? -17.156 -22.562 -11.695 1 98.81 125 ALA B CA 1
ATOM 3884 C C . ALA B 1 125 ? -16.328 -22.812 -12.953 1 98.81 125 ALA B C 1
ATOM 3886 O O . ALA B 1 125 ? -16.734 -22.453 -14.055 1 98.81 125 ALA B O 1
ATOM 3887 N N . LEU B 1 126 ? -15.156 -23.359 -12.758 1 98.88 126 LEU B N 1
ATOM 3888 C CA . LEU B 1 126 ? -14.297 -23.672 -13.891 1 98.88 126 LEU B CA 1
ATOM 3889 C C . LEU B 1 126 ? -15 -24.609 -14.867 1 98.88 126 LEU B C 1
ATOM 3891 O O . LEU B 1 126 ? -14.898 -24.438 -16.078 1 98.88 126 LEU B O 1
ATOM 3895 N N . ALA B 1 127 ? -15.664 -25.578 -14.352 1 98.88 127 ALA B N 1
ATOM 3896 C CA . ALA B 1 127 ? -16.359 -26.547 -15.188 1 98.88 127 ALA B CA 1
ATOM 3897 C C . ALA B 1 127 ? -17.375 -25.859 -16.094 1 98.88 127 ALA B C 1
ATOM 3899 O O . ALA B 1 127 ? -17.594 -26.281 -17.234 1 98.88 127 ALA B O 1
ATOM 3900 N N . VAL B 1 128 ? -17.969 -24.828 -15.578 1 98.81 128 VAL B N 1
ATOM 3901 C CA . VAL B 1 128 ? -19.016 -24.125 -16.328 1 98.81 128 VAL B CA 1
ATOM 3902 C C . VAL B 1 128 ? -18.375 -23.109 -17.266 1 98.81 128 VAL B C 1
ATOM 3904 O O . VAL B 1 128 ? -18.734 -23.031 -18.438 1 98.81 128 VAL B O 1
ATOM 3907 N N . HIS B 1 129 ? -17.406 -22.359 -16.844 1 98.88 129 HIS B N 1
ATOM 3908 C CA . HIS B 1 129 ? -16.969 -21.156 -17.547 1 98.88 129 HIS B CA 1
ATOM 3909 C C . HIS B 1 129 ? -15.68 -21.406 -18.328 1 98.88 129 HIS B C 1
ATOM 3911 O O . HIS B 1 129 ? -15.281 -20.578 -19.156 1 98.88 129 HIS B O 1
ATOM 3917 N N . ALA B 1 130 ? -14.992 -22.484 -18.094 1 98.88 130 ALA B N 1
ATOM 3918 C CA . ALA B 1 130 ? -13.82 -22.953 -18.828 1 98.88 130 ALA B CA 1
ATOM 3919 C C . ALA B 1 130 ? -13.859 -24.453 -19.047 1 98.88 130 ALA B C 1
ATOM 3921 O O . ALA B 1 130 ? -12.969 -25.172 -18.594 1 98.88 130 ALA B O 1
ATOM 3922 N N . PRO B 1 131 ? -14.836 -24.938 -19.766 1 98.62 131 PRO B N 1
ATOM 3923 C CA . PRO B 1 131 ? -15.008 -26.375 -19.922 1 98.62 131 PRO B CA 1
ATOM 3924 C C . PRO B 1 131 ? -13.781 -27.047 -20.531 1 98.62 131 PRO B C 1
ATOM 3926 O O . PRO B 1 131 ? -13.211 -26.547 -21.5 1 98.62 131 PRO B O 1
ATOM 3929 N N . GLY B 1 132 ? -13.359 -28.156 -19.938 1 98.62 132 GLY B N 1
ATOM 3930 C CA . GLY B 1 132 ? -12.242 -28.938 -20.438 1 98.62 132 GLY B CA 1
ATOM 3931 C C . GLY B 1 132 ? -10.891 -28.391 -20.016 1 98.62 132 GLY B C 1
ATOM 3932 O O . GLY B 1 132 ? -9.852 -28.922 -20.422 1 98.62 132 GLY B O 1
ATOM 3933 N N . ALA B 1 133 ? -10.914 -27.391 -19.203 1 98.75 133 ALA B N 1
ATOM 3934 C CA . ALA B 1 133 ? -9.672 -26.75 -18.797 1 98.75 133 ALA B CA 1
ATOM 3935 C C . ALA B 1 133 ? -8.789 -27.703 -18 1 98.75 133 ALA B C 1
ATOM 3937 O O . ALA B 1 133 ? -9.289 -28.672 -17.406 1 98.75 133 ALA B O 1
ATOM 3938 N N . ARG B 1 134 ? -7.523 -27.438 -18.109 1 98.81 134 ARG B N 1
ATOM 3939 C CA . ARG B 1 134 ? -6.531 -28.094 -17.266 1 98.81 134 ARG B CA 1
ATOM 3940 C C . ARG B 1 134 ? -6.434 -27.406 -15.906 1 98.81 134 ARG B C 1
ATOM 3942 O O . ARG B 1 134 ? -6.348 -26.172 -15.836 1 98.81 134 ARG B O 1
ATOM 3949 N N . VAL B 1 135 ? -6.441 -28.203 -14.797 1 98.69 135 VAL B N 1
ATOM 3950 C CA . VAL B 1 135 ? -6.496 -27.547 -13.492 1 98.69 135 VAL B CA 1
ATOM 3951 C C . VAL B 1 135 ? -5.332 -28.031 -12.625 1 98.69 135 VAL B C 1
ATOM 3953 O O . VAL B 1 135 ? -4.977 -29.219 -12.656 1 98.69 135 VAL B O 1
ATOM 3956 N N . PHE B 1 136 ? -4.699 -27.094 -12.008 1 98.75 136 PHE B N 1
ATOM 3957 C CA . PHE B 1 136 ? -3.713 -27.344 -10.961 1 98.75 136 PHE B CA 1
ATOM 3958 C C . PHE B 1 136 ? -4.316 -27.094 -9.586 1 98.75 136 PHE B C 1
ATOM 3960 O O . PHE B 1 136 ? -4.891 -26.031 -9.336 1 98.75 136 PHE B O 1
ATOM 3967 N N . CYS B 1 137 ? -4.18 -28.016 -8.688 1 98.44 137 CYS B N 1
ATOM 3968 C CA . CYS B 1 137 ? -4.617 -27.766 -7.32 1 98.44 137 CYS B CA 1
ATOM 3969 C C . CYS B 1 137 ? -3.479 -27.203 -6.484 1 98.44 137 CYS B C 1
ATOM 3971 O O . CYS B 1 137 ? -2.408 -27.797 -6.387 1 98.44 137 CYS B O 1
ATOM 3973 N N . ARG B 1 138 ? -3.686 -26.031 -5.957 1 97.19 138 ARG B N 1
ATOM 3974 C CA . ARG B 1 138 ? -2.723 -25.391 -5.066 1 97.19 138 ARG B CA 1
ATOM 3975 C C . ARG B 1 138 ? -2.762 -26.016 -3.68 1 97.19 138 ARG B C 1
ATOM 3977 O O . ARG B 1 138 ? -3.793 -25.984 -3.004 1 97.19 138 ARG B O 1
ATOM 3984 N N . VAL B 1 139 ? -1.599 -26.562 -3.277 1 95.75 139 VAL B N 1
ATOM 3985 C CA . VAL B 1 139 ? -1.463 -27.172 -1.96 1 95.75 139 VAL B CA 1
ATOM 3986 C C . VAL B 1 139 ? -0.845 -26.172 -0.985 1 95.75 139 VAL B C 1
ATOM 3988 O O . VAL B 1 139 ? 0.149 -25.516 -1.307 1 95.75 139 VAL B O 1
ATOM 3991 N N . ALA B 1 140 ? -1.448 -26.078 0.188 1 92.5 140 ALA B N 1
ATOM 3992 C CA . ALA B 1 140 ? -0.989 -25.109 1.187 1 92.5 140 ALA B CA 1
ATOM 3993 C C . ALA B 1 140 ? 0.371 -25.516 1.75 1 92.5 140 ALA B C 1
ATOM 3995 O O . ALA B 1 140 ? 0.631 -26.703 1.976 1 92.5 140 ALA B O 1
ATOM 3996 N N . THR B 1 141 ? 1.161 -24.469 1.917 1 88.19 141 THR B N 1
ATOM 3997 C CA . THR B 1 141 ? 2.436 -24.641 2.605 1 88.19 141 THR B CA 1
ATOM 3998 C C . THR B 1 141 ? 2.531 -23.703 3.807 1 88.19 141 THR B C 1
ATOM 4000 O O . THR B 1 141 ? 1.739 -22.766 3.934 1 88.19 141 THR B O 1
ATOM 4003 N N . GLY B 1 142 ? 3.424 -23.922 4.777 1 82.38 142 GLY B N 1
ATOM 4004 C CA . GLY B 1 142 ? 3.518 -23.109 5.984 1 82.38 142 GLY B CA 1
ATOM 4005 C C . GLY B 1 142 ? 4.23 -21.781 5.766 1 82.38 142 GLY B C 1
ATOM 4006 O O . GLY B 1 142 ? 4.031 -20.844 6.52 1 82.38 142 GLY B O 1
ATOM 4007 N N . GLY B 1 143 ? 5.074 -21.672 4.816 1 84.06 143 GLY B N 1
ATOM 4008 C CA . GLY B 1 143 ? 5.762 -20.422 4.531 1 84.06 143 GLY B CA 1
ATOM 4009 C C . GLY B 1 143 ? 6.949 -20.172 5.445 1 84.06 143 GLY B C 1
ATOM 4010 O O . GLY B 1 143 ? 7.598 -19.125 5.355 1 84.06 143 GLY B O 1
ATOM 4011 N N . ALA B 1 144 ? 7.207 -21.047 6.398 1 90.56 144 ALA B N 1
ATOM 4012 C CA . ALA B 1 144 ? 8.312 -20.844 7.336 1 90.56 144 ALA B CA 1
ATOM 4013 C C . ALA B 1 144 ? 9.625 -20.609 6.594 1 90.56 144 ALA B C 1
ATOM 4015 O O . ALA B 1 144 ? 9.898 -21.234 5.574 1 90.56 144 ALA B O 1
ATOM 4016 N N . GLY B 1 145 ? 10.398 -19.641 7.098 1 94.25 145 GLY B N 1
ATOM 4017 C CA . GLY B 1 145 ? 11.688 -19.328 6.5 1 94.25 145 GLY B CA 1
ATOM 4018 C C . GLY B 1 145 ? 11.625 -18.172 5.523 1 94.25 145 GLY B C 1
ATOM 4019 O O . GLY B 1 145 ? 12.648 -17.562 5.215 1 94.25 145 GLY B O 1
ATOM 4020 N N . ALA B 1 146 ? 10.445 -17.922 5.008 1 95.62 146 ALA B N 1
ATOM 4021 C CA . ALA B 1 146 ? 10.281 -16.828 4.055 1 95.62 146 ALA B CA 1
ATOM 4022 C C . ALA B 1 146 ? 10.102 -15.492 4.777 1 95.62 146 ALA B C 1
ATOM 4024 O O . ALA B 1 146 ? 9.68 -15.461 5.938 1 95.62 146 ALA B O 1
ATOM 4025 N N . LEU B 1 147 ? 10.469 -14.391 4.137 1 94.56 147 LEU B N 1
ATOM 4026 C CA . LEU B 1 147 ? 10.141 -13.086 4.695 1 94.56 147 LEU B CA 1
ATOM 4027 C C . LEU B 1 147 ? 8.633 -12.844 4.668 1 94.56 147 LEU B C 1
ATOM 4029 O O . LEU B 1 147 ? 8.07 -12.281 5.609 1 94.56 147 LEU B O 1
ATOM 4033 N N . TRP B 1 148 ? 8.023 -13.266 3.543 1 92.69 148 TRP B N 1
ATOM 4034 C CA . TRP B 1 148 ? 6.566 -13.234 3.422 1 92.69 148 TRP B CA 1
ATOM 4035 C C . TRP B 1 148 ? 6.016 -14.641 3.191 1 92.69 148 TRP B C 1
ATOM 4037 O O . TRP B 1 148 ? 6.211 -15.219 2.123 1 92.69 148 TRP B O 1
ATOM 4047 N N . GLY B 1 149 ? 5.266 -15.125 4.031 1 86.19 149 GLY B N 1
ATOM 4048 C CA . GLY B 1 149 ? 4.797 -16.5 4.012 1 86.19 149 GLY B CA 1
ATOM 4049 C C . GLY B 1 149 ? 3.705 -16.75 2.986 1 86.19 149 GLY B C 1
ATOM 4050 O O . GLY B 1 149 ? 3.586 -17.844 2.451 1 86.19 149 GLY B O 1
ATOM 4051 N N . LEU B 1 150 ? 2.914 -15.734 2.691 1 77.31 150 LEU B N 1
ATOM 4052 C CA . LEU B 1 150 ? 1.818 -15.805 1.731 1 77.31 150 LEU B CA 1
ATOM 4053 C C . LEU B 1 150 ? 0.901 -16.984 2.039 1 77.31 150 LEU B C 1
ATOM 4055 O O . LEU B 1 150 ? 0.517 -17.734 1.136 1 77.31 150 LEU B O 1
ATOM 4059 N N . SER B 1 151 ? 0.549 -17.172 3.283 1 78.69 151 SER B N 1
ATOM 4060 C CA . SER B 1 151 ? -0.189 -18.359 3.695 1 78.69 151 SER B CA 1
ATOM 4061 C C . SER B 1 151 ? -1.639 -18.031 4.027 1 78.69 151 SER B C 1
ATOM 4063 O O . SER B 1 151 ? -2.035 -16.859 3.994 1 78.69 151 SER B O 1
ATOM 4065 N N . ASN B 1 152 ? -2.398 -19.031 4.035 1 85 152 ASN B N 1
ATOM 4066 C CA . ASN B 1 152 ? -3.762 -19.047 4.555 1 85 152 ASN B CA 1
ATOM 4067 C C . ASN B 1 152 ? -4.773 -18.641 3.486 1 85 152 ASN B C 1
ATOM 4069 O O . ASN B 1 152 ? -5.824 -19.266 3.352 1 85 152 ASN B O 1
ATOM 4073 N N . LYS B 1 153 ? -4.465 -17.594 2.764 1 91.69 153 LYS B N 1
ATOM 4074 C CA . LYS B 1 153 ? -5.438 -17.125 1.788 1 91.69 153 LYS B CA 1
ATOM 4075 C C . LYS B 1 153 ? -5.57 -18.094 0.62 1 91.69 153 LYS B C 1
ATOM 4077 O O . LYS B 1 153 ? -6.613 -18.141 -0.035 1 91.69 153 LYS B O 1
ATOM 4082 N N . PHE B 1 154 ? -4.504 -18.859 0.428 1 91.5 154 PHE B N 1
ATOM 4083 C CA . PHE B 1 154 ? -4.441 -19.719 -0.754 1 91.5 154 PHE B CA 1
ATOM 4084 C C . PHE B 1 154 ? -4.07 -21.141 -0.374 1 91.5 154 PHE B C 1
ATOM 4086 O O . PHE B 1 154 ? -3.328 -21.359 0.588 1 91.5 154 PHE B O 1
ATOM 4093 N N . GLY B 1 155 ? -4.543 -22.031 -1.205 1 92.69 155 GLY B N 1
ATOM 4094 C CA . GLY B 1 155 ? -4.129 -23.422 -1.047 1 92.69 155 GLY B CA 1
ATOM 4095 C C . GLY B 1 155 ? -5.016 -24.203 -0.099 1 92.69 155 GLY B C 1
ATOM 4096 O O . GLY B 1 155 ? -5.566 -23.641 0.851 1 92.69 155 GLY B O 1
ATOM 4097 N N . CYS B 1 156 ? -5.156 -25.453 -0.312 1 92.31 156 CYS B N 1
ATOM 4098 C CA . CYS B 1 156 ? -5.879 -26.359 0.565 1 92.31 156 CYS B CA 1
ATOM 4099 C C . CYS B 1 156 ? -4.938 -27.40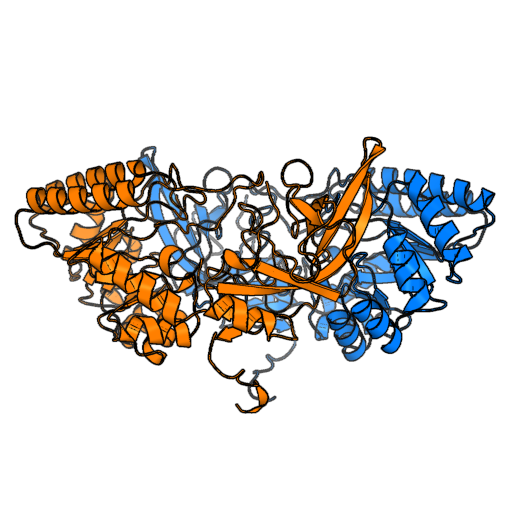6 1.161 1 92.31 156 CYS B C 1
ATOM 4101 O O . CYS B 1 156 ? -3.84 -27.625 0.646 1 92.31 156 CYS B O 1
ATOM 4103 N N . PRO B 1 157 ? -5.309 -27.953 2.234 1 90.69 157 PRO B N 1
ATOM 4104 C CA . PRO B 1 157 ? -4.484 -29.016 2.793 1 90.69 157 PRO B CA 1
ATOM 4105 C C . PRO B 1 157 ? -4.32 -30.203 1.834 1 90.69 157 PRO B C 1
ATOM 4107 O O . PRO B 1 157 ? -5.188 -30.438 0.987 1 90.69 157 PRO B O 1
ATOM 4110 N N . PRO B 1 158 ? -3.221 -30.938 1.99 1 88.44 158 PRO B N 1
ATOM 4111 C CA . PRO B 1 158 ? -2.941 -32.031 1.083 1 88.44 158 PRO B CA 1
ATOM 4112 C C . PRO B 1 158 ? -4.117 -33 0.955 1 88.44 158 PRO B C 1
ATOM 4114 O O . PRO B 1 158 ? -4.438 -33.469 -0.151 1 88.44 158 PRO B O 1
ATOM 4117 N N . GLY B 1 159 ? -4.75 -33.375 2.035 1 86.94 159 GLY B N 1
ATOM 4118 C CA . GLY B 1 159 ? -5.895 -34.25 1.963 1 86.94 159 GLY B CA 1
ATOM 4119 C C . GLY B 1 159 ? -7.027 -33.719 1.12 1 86.94 159 GLY B C 1
ATOM 4120 O O . GLY B 1 159 ? -7.703 -34.469 0.409 1 86.94 159 GLY B O 1
ATOM 4121 N N . ASP B 1 160 ? -7.215 -32.469 1.088 1 93.5 160 ASP B N 1
ATOM 4122 C CA . ASP B 1 160 ? -8.273 -31.828 0.323 1 93.5 160 ASP B CA 1
ATOM 4123 C C . ASP B 1 160 ? -7.898 -31.719 -1.152 1 93.5 160 ASP B C 1
ATOM 4125 O O . ASP B 1 160 ? -8.773 -31.641 -2.02 1 93.5 160 ASP B O 1
ATOM 4129 N N . ALA B 1 161 ? -6.668 -31.719 -1.38 1 96.62 161 ALA B N 1
ATOM 4130 C CA . ALA B 1 161 ? -6.215 -31.594 -2.764 1 96.62 161 ALA B CA 1
ATOM 4131 C C . ALA B 1 161 ? -6.703 -32.781 -3.598 1 96.62 161 ALA B C 1
ATOM 4133 O O . ALA B 1 161 ? -7.082 -32.625 -4.758 1 96.62 161 ALA B O 1
ATOM 4134 N N . VAL B 1 162 ? -6.691 -33.969 -3.002 1 97.19 162 VAL B N 1
ATOM 4135 C CA . VAL B 1 162 ? -7.184 -35.156 -3.686 1 97.19 162 VAL B CA 1
ATOM 4136 C C . VAL B 1 162 ? -8.664 -35 -4.016 1 97.19 162 VAL B C 1
ATOM 4138 O O . VAL B 1 162 ? -9.086 -35.25 -5.148 1 97.19 162 VAL B O 1
ATOM 4141 N N . ARG B 1 163 ? -9.398 -34.5 -3.049 1 96.56 163 ARG B N 1
ATOM 4142 C CA . ARG B 1 163 ? -10.828 -34.281 -3.24 1 96.56 163 ARG B CA 1
ATOM 4143 C C . ARG B 1 163 ? -11.078 -33.281 -4.355 1 96.56 163 ARG B C 1
ATOM 4145 O O . ARG B 1 163 ? -11.977 -33.469 -5.176 1 96.56 163 ARG B O 1
ATOM 4152 N N . VAL B 1 164 ? -10.344 -32.281 -4.445 1 98.06 164 VAL B N 1
ATOM 4153 C CA . VAL B 1 164 ? -10.477 -31.203 -5.418 1 98.06 164 VAL B CA 1
ATOM 4154 C C . VAL B 1 164 ? -10.211 -31.734 -6.824 1 98.06 164 VAL B C 1
ATOM 4156 O O . VAL B 1 164 ? -10.992 -31.484 -7.746 1 98.06 164 VAL B O 1
ATOM 4159 N N . LEU B 1 165 ? -9.172 -32.5 -6.988 1 98.69 165 LEU B N 1
ATOM 4160 C CA . LEU B 1 165 ? -8.812 -32.969 -8.32 1 98.69 165 LEU B CA 1
ATOM 4161 C C . LEU B 1 165 ? -9.758 -34.094 -8.773 1 98.69 165 LEU B C 1
ATOM 4163 O O . LEU B 1 165 ? -10.055 -34.219 -9.961 1 98.69 165 LEU B O 1
ATOM 4167 N N . VAL B 1 166 ? -10.219 -34.906 -7.836 1 98.5 166 VAL B N 1
ATOM 4168 C CA . VAL B 1 166 ? -11.234 -35.906 -8.18 1 98.5 166 VAL B CA 1
ATOM 4169 C C . VAL B 1 166 ? -12.5 -35.188 -8.656 1 98.5 166 VAL B C 1
ATOM 4171 O O . VAL B 1 166 ? -13.078 -35.562 -9.68 1 98.5 166 VAL B O 1
ATOM 4174 N N . ALA B 1 167 ? -12.898 -34.188 -7.938 1 98.44 167 ALA B N 1
ATOM 4175 C CA . ALA B 1 167 ? -14.07 -33.406 -8.336 1 98.44 167 ALA B CA 1
ATOM 4176 C C . ALA B 1 167 ? -13.859 -32.781 -9.711 1 98.44 167 ALA B C 1
ATOM 4178 O O . ALA B 1 167 ? -14.797 -32.688 -10.508 1 98.44 167 ALA B O 1
ATOM 4179 N N . ALA B 1 168 ? -12.68 -32.312 -9.969 1 98.81 168 ALA B N 1
ATOM 4180 C CA . ALA B 1 168 ? -12.367 -31.703 -11.266 1 98.81 168 ALA B CA 1
ATOM 4181 C C . ALA B 1 168 ? -12.547 -32.719 -12.391 1 98.81 168 ALA B C 1
ATOM 4183 O O . ALA B 1 168 ? -13.195 -32.438 -13.398 1 98.81 168 ALA B O 1
ATOM 4184 N N . ARG B 1 169 ? -11.961 -33.875 -12.18 1 98.69 169 ARG B N 1
ATOM 4185 C CA . ARG B 1 169 ? -12.125 -34.938 -13.156 1 98.69 169 ARG B CA 1
ATOM 4186 C C . ARG B 1 169 ? -13.602 -35.25 -13.406 1 98.69 169 ARG B C 1
ATOM 4188 O O . ARG B 1 169 ? -14.039 -35.312 -14.555 1 98.69 169 ARG B O 1
ATOM 4195 N N . ASP B 1 170 ? -14.312 -35.375 -12.352 1 98.56 170 ASP B N 1
ATOM 4196 C CA . ASP B 1 170 ? -15.719 -35.781 -12.438 1 98.56 170 ASP B CA 1
ATOM 4197 C C . ASP B 1 170 ? -16.547 -34.656 -13.102 1 98.56 170 ASP B C 1
ATOM 4199 O O . ASP B 1 170 ? -17.609 -34.938 -13.641 1 98.56 170 ASP B O 1
ATOM 4203 N N . ALA B 1 171 ? -16.078 -33.469 -13.078 1 98.69 171 ALA B N 1
ATOM 4204 C CA . ALA B 1 171 ? -16.781 -32.312 -13.656 1 98.69 171 ALA B CA 1
ATOM 4205 C C . ALA B 1 171 ? -16.359 -32.094 -15.102 1 98.69 171 ALA B C 1
ATOM 4207 O O . ALA B 1 171 ? -16.797 -31.141 -15.734 1 98.69 171 ALA B O 1
ATOM 4208 N N . GLY B 1 172 ? -15.477 -32.875 -15.625 1 98.62 172 GLY B N 1
ATOM 4209 C CA . GLY B 1 172 ? -15.086 -32.812 -17.031 1 98.62 172 GLY B CA 1
ATOM 4210 C C . GLY B 1 172 ? -13.836 -31.969 -17.234 1 98.62 172 GLY B C 1
ATOM 4211 O O . GLY B 1 172 ? -13.492 -31.641 -18.375 1 98.62 172 GLY B O 1
ATOM 4212 N N . LEU B 1 173 ? -13.219 -31.594 -16.188 1 98.88 173 LEU B N 1
ATOM 4213 C CA . LEU B 1 173 ? -11.938 -30.906 -16.281 1 98.88 173 LEU B CA 1
ATOM 4214 C C . LEU B 1 173 ? -10.781 -31.906 -16.312 1 98.88 173 LEU B C 1
ATOM 4216 O O . LEU B 1 173 ? -10.984 -33.094 -16.125 1 98.88 173 LEU B O 1
ATOM 4220 N N . VAL B 1 174 ? -9.586 -31.422 -16.641 1 98.81 174 VAL B N 1
ATOM 4221 C CA . VAL B 1 174 ? -8.398 -32.281 -16.672 1 98.81 174 VAL B CA 1
ATOM 4222 C C . VAL B 1 174 ? -7.551 -32.031 -15.43 1 98.81 174 VAL B C 1
ATOM 4224 O O . VAL B 1 174 ? -6.938 -30.953 -15.289 1 98.81 174 VAL B O 1
ATOM 4227 N N . PRO B 1 175 ? -7.52 -3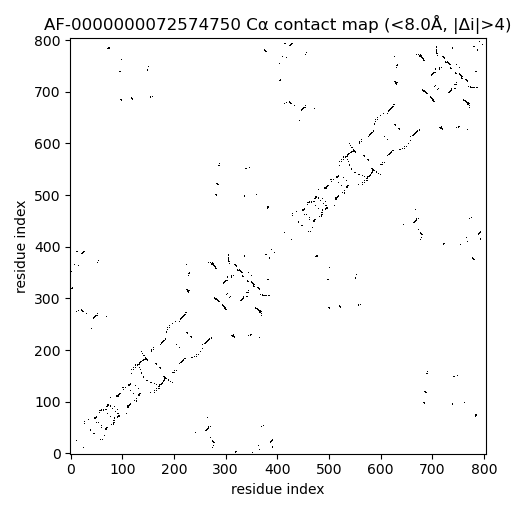2.969 -14.5 1 98.69 175 PRO B N 1
ATOM 4228 C CA . PRO B 1 175 ? -6.555 -32.844 -13.398 1 98.69 175 PRO B CA 1
ATOM 4229 C C . PRO B 1 175 ? -5.105 -32.875 -13.883 1 98.69 175 PRO B C 1
ATOM 4231 O O . PRO B 1 175 ? -4.52 -33.969 -13.984 1 98.69 175 PRO B O 1
ATOM 4234 N N . ALA B 1 176 ? -4.551 -31.75 -14.055 1 98.44 176 ALA B N 1
ATOM 4235 C CA . ALA B 1 176 ? -3.287 -31.656 -14.781 1 98.44 176 ALA B CA 1
ATOM 4236 C C . ALA B 1 176 ? -2.104 -31.609 -13.82 1 98.44 176 ALA B C 1
ATOM 4238 O O . ALA B 1 176 ? -0.993 -32 -14.172 1 98.44 176 ALA B O 1
ATOM 4239 N N . GLY B 1 177 ? -2.373 -31.078 -12.641 1 98.56 177 GLY B N 1
ATOM 4240 C CA . GLY B 1 177 ? -1.177 -30.969 -11.812 1 98.56 177 GLY B CA 1
ATOM 4241 C C . GLY B 1 177 ? -1.454 -30.453 -10.422 1 98.56 177 GLY B C 1
ATOM 4242 O O . GLY B 1 177 ? -2.613 -30.281 -10.031 1 98.56 177 GLY B O 1
ATOM 4243 N N . LEU B 1 178 ? -0.334 -30.328 -9.617 1 98.62 178 LEU B N 1
ATOM 4244 C CA . LEU B 1 178 ? -0.28 -29.719 -8.289 1 98.62 178 LEU B CA 1
ATOM 4245 C C . LEU B 1 178 ? 0.63 -28.5 -8.281 1 98.62 178 LEU B C 1
ATOM 4247 O O . LEU B 1 178 ? 1.601 -28.438 -9.039 1 98.62 178 LEU B O 1
ATOM 4251 N N . SER B 1 179 ? 0.232 -27.562 -7.5 1 98.12 179 SER B N 1
ATOM 4252 C CA . SER B 1 179 ? 1.08 -26.391 -7.359 1 98.12 179 SER B CA 1
ATOM 4253 C C . SER B 1 179 ? 1.287 -26.031 -5.891 1 98.12 179 SER B C 1
ATOM 4255 O O . SER B 1 179 ? 0.441 -26.328 -5.047 1 98.12 179 SER B O 1
ATOM 4257 N N . VAL B 1 180 ? 2.455 -25.406 -5.59 1 96.88 180 VAL B N 1
ATOM 4258 C CA . VAL B 1 180 ? 2.773 -24.922 -4.254 1 96.88 180 VAL B CA 1
ATOM 4259 C C . VAL B 1 180 ? 3.438 -23.547 -4.352 1 96.88 180 VAL B C 1
ATOM 4261 O O . VAL B 1 180 ? 3.836 -23.109 -5.438 1 96.88 180 VAL B O 1
ATOM 4264 N N . HIS B 1 181 ? 3.494 -22.859 -3.301 1 95.94 181 HIS B N 1
ATOM 4265 C CA . HIS B 1 181 ? 4.305 -21.672 -3.092 1 95.94 181 HIS B CA 1
ATOM 4266 C C . HIS B 1 181 ? 4.895 -21.641 -1.686 1 95.94 181 HIS B C 1
ATOM 4268 O O . HIS B 1 181 ? 4.16 -21.719 -0.698 1 95.94 181 HIS B O 1
ATOM 4274 N N . VAL B 1 182 ? 6.152 -21.484 -1.591 1 96 182 VAL B N 1
ATOM 4275 C CA . VAL B 1 182 ? 6.824 -21.703 -0.312 1 96 182 VAL B CA 1
ATOM 4276 C C . VAL B 1 182 ? 7.035 -20.359 0.394 1 96 182 VAL B C 1
ATOM 4278 O O . VAL B 1 182 ? 7.758 -20.281 1.391 1 96 182 VAL B O 1
ATOM 4281 N N . GLY B 1 183 ? 6.461 -19.328 -0.125 1 95.62 183 GLY B N 1
ATOM 4282 C CA . GLY B 1 183 ? 6.652 -18 0.424 1 95.62 183 GLY B CA 1
ATOM 4283 C C . GLY B 1 183 ? 7.66 -17.172 -0.351 1 95.62 183 GLY B C 1
ATOM 4284 O O . GLY B 1 183 ? 8.508 -17.719 -1.062 1 95.62 183 GLY B O 1
ATOM 4285 N N . SER B 1 184 ? 7.582 -15.844 -0.198 1 96.25 184 SER B N 1
ATOM 4286 C CA . SER B 1 184 ? 8.445 -14.938 -0.948 1 96.25 184 SER B CA 1
ATOM 4287 C C . SER B 1 184 ? 9.75 -14.68 -0.203 1 96.25 184 SER B C 1
ATOM 4289 O O . SER B 1 184 ? 9.758 -14.547 1.022 1 96.25 184 SER B O 1
ATOM 4291 N N . GLN B 1 185 ? 10.852 -14.578 -0.944 1 97.69 185 GLN B N 1
ATOM 4292 C CA . GLN B 1 185 ? 12.18 -14.406 -0.358 1 97.69 185 GLN B CA 1
ATOM 4293 C C . GLN B 1 185 ? 12.477 -15.5 0.656 1 97.69 185 GLN B C 1
ATOM 4295 O O . GLN B 1 185 ? 12.758 -15.219 1.823 1 97.69 185 GLN B O 1
ATOM 4300 N N . GLN B 1 186 ? 12.398 -16.703 0.151 1 97.75 186 GLN B N 1
ATOM 4301 C CA . GLN B 1 186 ? 12.625 -17.875 1.004 1 97.75 186 GLN B CA 1
ATOM 4302 C C . GLN B 1 186 ? 14.094 -17.969 1.405 1 97.75 186 GLN B C 1
ATOM 4304 O O . GLN B 1 186 ? 14.977 -18 0.546 1 97.75 186 GLN B O 1
ATOM 4309 N N . MET B 1 187 ? 14.328 -18.109 2.672 1 97.69 187 MET B N 1
ATOM 4310 C CA . MET B 1 187 ? 15.688 -18.031 3.193 1 97.69 187 MET B CA 1
ATOM 4311 C C . MET B 1 187 ? 16.219 -19.422 3.539 1 97.69 187 MET B C 1
ATOM 4313 O O . MET B 1 187 ? 17.359 -19.562 3.957 1 97.69 187 MET B O 1
ATOM 4317 N N . THR B 1 188 ? 15.398 -20.453 3.309 1 96.94 188 THR B N 1
ATOM 4318 C CA . THR B 1 188 ? 15.836 -21.797 3.697 1 96.94 188 THR B CA 1
ATOM 4319 C C . THR B 1 188 ? 15.477 -22.812 2.621 1 96.94 188 THR B C 1
ATOM 4321 O O . THR B 1 188 ? 14.539 -22.609 1.848 1 96.94 188 THR B O 1
ATOM 4324 N N . SER B 1 189 ? 16.234 -23.891 2.602 1 96.88 189 SER B N 1
ATOM 4325 C CA . SER B 1 189 ? 15.914 -25 1.704 1 96.88 189 SER B CA 1
ATOM 4326 C C . SER B 1 189 ? 14.852 -25.906 2.303 1 96.88 189 SER B C 1
ATOM 4328 O O . SER B 1 189 ? 14.18 -26.656 1.58 1 96.88 189 SER B O 1
ATOM 4330 N N . GLU B 1 190 ? 14.609 -25.859 3.594 1 96.25 190 GLU B N 1
ATOM 4331 C CA . GLU B 1 190 ? 13.68 -26.719 4.32 1 96.25 190 GLU B CA 1
ATOM 4332 C C . GLU B 1 190 ? 12.25 -26.547 3.812 1 96.25 190 GLU B C 1
ATOM 4334 O O . GLU B 1 190 ? 11.477 -27.5 3.805 1 96.25 190 GLU B O 1
ATOM 4339 N N . ALA B 1 191 ? 11.992 -25.375 3.41 1 95.44 191 ALA B N 1
ATOM 4340 C CA . ALA B 1 191 ? 10.656 -25.109 2.893 1 95.44 191 ALA B CA 1
ATOM 4341 C C . ALA B 1 191 ? 10.352 -25.984 1.683 1 95.44 191 ALA B C 1
ATOM 4343 O O . ALA B 1 191 ? 9.242 -26.516 1.551 1 95.44 191 ALA B O 1
ATOM 4344 N N . TRP B 1 192 ? 11.289 -26.203 0.81 1 96.25 192 TRP B N 1
ATOM 4345 C CA . TRP B 1 192 ? 11.078 -27.031 -0.369 1 96.25 192 TRP B CA 1
ATOM 4346 C C . TRP B 1 192 ? 11.055 -28.516 0.005 1 96.25 192 TRP B C 1
ATOM 4348 O O . TRP B 1 192 ? 10.352 -29.312 -0.619 1 96.25 192 TRP B O 1
ATOM 4358 N N . HIS B 1 193 ? 11.805 -28.891 1.031 1 96.19 193 HIS B N 1
ATOM 4359 C CA . HIS B 1 193 ? 11.703 -30.25 1.527 1 96.19 193 HIS B CA 1
ATOM 4360 C C . HIS B 1 193 ? 10.281 -30.578 1.977 1 96.19 193 HIS B C 1
ATOM 4362 O O . HIS B 1 193 ? 9.734 -31.625 1.616 1 96.19 193 HIS B O 1
ATOM 4368 N N . GLY B 1 194 ? 9.797 -29.703 2.756 1 95.12 194 GLY B N 1
ATOM 4369 C CA . GLY B 1 194 ? 8.438 -29.891 3.219 1 95.12 194 GLY B CA 1
ATOM 4370 C C . GLY B 1 194 ? 7.422 -29.922 2.09 1 95.12 194 GLY B C 1
ATOM 4371 O O . GLY B 1 194 ? 6.5 -30.734 2.1 1 95.12 194 GLY B O 1
ATOM 4372 N N . ALA B 1 195 ? 7.57 -29.062 1.129 1 95.62 195 ALA B N 1
ATOM 4373 C CA . ALA B 1 195 ? 6.676 -29.016 -0.023 1 95.62 195 ALA B CA 1
ATOM 4374 C C . ALA B 1 195 ? 6.719 -30.328 -0.799 1 95.62 195 ALA B C 1
ATOM 4376 O O . ALA B 1 195 ? 5.676 -30.859 -1.193 1 95.62 195 ALA B O 1
ATOM 4377 N N . VAL B 1 196 ? 7.918 -30.859 -1.013 1 97 196 VAL B N 1
ATOM 4378 C CA . VAL B 1 196 ? 8.102 -32.094 -1.752 1 97 196 VAL B CA 1
ATOM 4379 C C . VAL B 1 196 ? 7.418 -33.25 -1.013 1 97 196 VAL B C 1
ATOM 4381 O O . VAL B 1 196 ? 6.758 -34.094 -1.632 1 97 196 VAL B O 1
ATOM 4384 N N . ASP B 1 197 ? 7.539 -33.219 0.296 1 96.75 197 ASP B N 1
ATOM 4385 C CA . ASP B 1 197 ? 6.879 -34.25 1.102 1 96.75 197 ASP B CA 1
ATOM 4386 C C . ASP B 1 197 ? 5.363 -34.188 0.92 1 96.75 197 ASP B C 1
ATOM 4388 O O . ASP B 1 197 ? 4.73 -35.219 0.67 1 96.75 197 ASP B O 1
ATOM 4392 N N . ASP B 1 198 ? 4.824 -33.062 1.049 1 95.44 198 ASP B N 1
ATOM 4393 C CA . ASP B 1 198 ? 3.385 -32.906 0.905 1 95.44 198 ASP B CA 1
ATOM 4394 C C . ASP B 1 198 ? 2.916 -33.281 -0.493 1 95.44 198 ASP B C 1
ATOM 4396 O O . ASP B 1 198 ? 1.913 -34 -0.642 1 95.44 198 ASP B O 1
ATOM 4400 N N . LEU B 1 199 ? 3.631 -32.844 -1.487 1 97.81 199 LEU B N 1
ATOM 4401 C CA . LEU B 1 199 ? 3.287 -33.156 -2.869 1 97.81 199 LEU B CA 1
ATOM 4402 C C . LEU B 1 199 ? 3.361 -34.656 -3.119 1 97.81 199 LEU B C 1
ATOM 4404 O O . LEU B 1 199 ? 2.506 -35.219 -3.805 1 97.81 199 LEU B O 1
ATOM 4408 N N . GLY B 1 200 ? 4.414 -35.25 -2.59 1 97.75 200 GLY B N 1
ATOM 4409 C CA . GLY B 1 200 ? 4.539 -36.688 -2.721 1 97.75 200 GLY B CA 1
ATOM 4410 C C . GLY B 1 200 ? 3.357 -37.438 -2.148 1 97.75 200 GLY B C 1
ATOM 4411 O O . GLY B 1 200 ? 2.852 -38.375 -2.771 1 97.75 200 GLY B O 1
ATOM 4412 N N . ASP B 1 201 ? 2.92 -37.031 -1.015 1 97 201 ASP B N 1
ATOM 4413 C CA . ASP B 1 201 ? 1.761 -37.656 -0.38 1 97 201 ASP B CA 1
ATOM 4414 C C . ASP B 1 201 ? 0.518 -37.531 -1.257 1 97 201 ASP B C 1
ATOM 4416 O O . ASP B 1 201 ? -0.236 -38.469 -1.423 1 97 201 ASP B O 1
ATOM 4420 N N . VAL B 1 202 ? 0.339 -36.406 -1.815 1 97.75 202 VAL B N 1
ATOM 4421 C CA . VAL B 1 202 ? -0.831 -36.156 -2.65 1 97.75 202 VAL B CA 1
ATOM 4422 C C . VAL B 1 202 ? -0.737 -37 -3.932 1 97.75 202 VAL B C 1
ATOM 4424 O O . VAL B 1 202 ? -1.727 -37.562 -4.371 1 97.75 202 VAL B O 1
ATOM 4427 N N . LEU B 1 203 ? 0.453 -37.062 -4.508 1 97.94 203 LEU B N 1
ATOM 4428 C CA . LEU B 1 203 ? 0.65 -37.812 -5.73 1 97.94 203 LEU B CA 1
ATOM 4429 C C . LEU B 1 203 ? 0.315 -39.281 -5.504 1 97.94 203 LEU B C 1
ATOM 4431 O O . LEU B 1 203 ? -0.355 -39.906 -6.332 1 97.94 203 LEU B O 1
ATOM 4435 N N . ARG B 1 204 ? 0.773 -39.844 -4.359 1 97.12 204 ARG B N 1
ATOM 4436 C CA . ARG B 1 204 ? 0.465 -41.219 -4.023 1 97.12 204 ARG B CA 1
ATOM 4437 C C . ARG B 1 204 ? -1.04 -41.438 -3.906 1 97.12 204 ARG B C 1
ATOM 4439 O O . ARG B 1 204 ? -1.579 -42.406 -4.449 1 97.12 204 ARG B O 1
ATOM 4446 N N . ALA B 1 205 ? -1.646 -40.531 -3.24 1 97.31 205 ALA B N 1
ATOM 4447 C CA . ALA B 1 205 ? -3.086 -40.625 -3.018 1 97.31 205 ALA B CA 1
ATOM 4448 C C . ALA B 1 205 ? -3.855 -40.5 -4.332 1 97.31 205 ALA B C 1
ATOM 4450 O O . ALA B 1 205 ? -4.844 -41.219 -4.547 1 97.31 205 ALA B O 1
ATOM 4451 N N . LEU B 1 206 ? -3.479 -39.625 -5.203 1 97.62 206 LEU B N 1
ATOM 4452 C CA . LEU B 1 206 ? -4.117 -39.438 -6.504 1 97.62 206 LEU B CA 1
ATOM 4453 C C . LEU B 1 206 ? -3.996 -40.719 -7.344 1 97.62 206 LEU B C 1
ATOM 4455 O O . LEU B 1 206 ? -4.934 -41.094 -8.047 1 97.62 206 LEU B O 1
ATOM 4459 N N . GLY B 1 207 ? -2.82 -41.344 -7.266 1 95.81 207 GLY B N 1
ATOM 4460 C CA . GLY B 1 207 ? -2.627 -42.594 -7.961 1 95.81 207 GLY B CA 1
ATOM 4461 C C . GLY B 1 207 ? -3.65 -43.656 -7.578 1 95.81 207 GLY B C 1
ATOM 4462 O O . GLY B 1 207 ? -4.125 -44.406 -8.43 1 95.81 207 GLY B O 1
ATOM 4463 N N . ARG B 1 208 ? -4.047 -43.656 -6.363 1 95.88 208 ARG B N 1
ATOM 4464 C CA . ARG B 1 208 ? -5.023 -44.625 -5.871 1 95.88 208 ARG B CA 1
ATOM 4465 C C . ARG B 1 208 ? -6.414 -44.344 -6.426 1 95.88 208 ARG B C 1
ATOM 4467 O O . ARG B 1 208 ? -7.277 -45.219 -6.449 1 95.88 208 ARG B O 1
ATOM 4474 N N . HIS B 1 209 ? -6.602 -43.156 -6.828 1 96.31 209 HIS B N 1
ATOM 4475 C CA . HIS B 1 209 ? -7.883 -42.781 -7.41 1 96.31 209 HIS B CA 1
ATOM 4476 C C . HIS B 1 209 ? -7.828 -42.812 -8.938 1 96.31 209 HIS B C 1
ATOM 4478 O O . HIS B 1 209 ? -8.742 -42.312 -9.602 1 96.31 209 HIS B O 1
ATOM 4484 N N . GLY B 1 210 ? -6.691 -43.281 -9.508 1 96.06 210 GLY B N 1
ATOM 4485 C CA . GLY B 1 210 ? -6.547 -43.406 -10.945 1 96.06 210 GLY B CA 1
ATOM 4486 C C . GLY B 1 210 ? -6.234 -42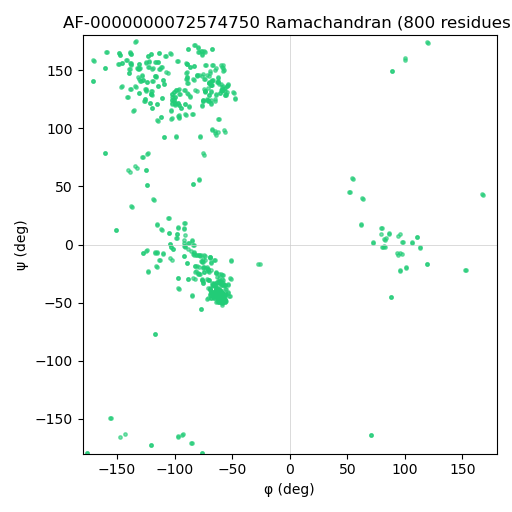.094 -11.641 1 96.06 210 GLY B C 1
ATOM 4487 O O . GLY B 1 210 ? -6.453 -41.969 -12.844 1 96.06 210 GLY B O 1
ATOM 4488 N N . ILE B 1 211 ? -5.859 -41.094 -10.898 1 97 211 ILE B N 1
ATOM 4489 C CA . ILE B 1 211 ? -5.504 -39.812 -11.477 1 97 211 ILE B CA 1
ATOM 4490 C C . ILE B 1 211 ? -3.986 -39.688 -11.578 1 97 211 ILE B C 1
ATOM 4492 O O . ILE B 1 211 ? -3.277 -39.812 -10.578 1 97 211 ILE B O 1
ATOM 4496 N N . ARG B 1 212 ? -3.496 -39.5 -12.758 1 96 212 ARG B N 1
ATOM 4497 C CA . ARG B 1 212 ? -2.086 -39.25 -13.023 1 96 212 ARG B CA 1
ATOM 4498 C C . ARG B 1 212 ? -1.881 -37.844 -13.594 1 96 212 ARG B C 1
ATOM 4500 O O . ARG B 1 212 ? -2.176 -37.594 -14.766 1 96 212 ARG B O 1
ATOM 4507 N N . VAL B 1 213 ? -1.364 -37.031 -12.812 1 98 213 VAL B N 1
ATOM 4508 C CA . VAL B 1 213 ? -1.122 -35.688 -13.281 1 98 213 VAL B CA 1
ATOM 4509 C C . VAL B 1 213 ? 0.103 -35.656 -14.188 1 98 213 VAL B C 1
ATOM 4511 O O . VAL B 1 213 ? 0.903 -36.594 -14.188 1 98 213 VAL B O 1
ATOM 4514 N N . ASP B 1 214 ? 0.262 -34.594 -14.938 1 97.69 214 ASP B N 1
ATOM 4515 C CA . ASP B 1 214 ? 1.409 -34.562 -15.836 1 97.69 214 ASP B CA 1
ATOM 4516 C C . ASP B 1 214 ? 2.381 -33.438 -15.445 1 97.69 214 ASP B C 1
ATOM 4518 O O . ASP B 1 214 ? 3.49 -33.375 -15.977 1 97.69 214 ASP B O 1
ATOM 4522 N N . HIS B 1 215 ? 1.937 -32.625 -14.453 1 98.38 215 HIS B N 1
ATOM 4523 C CA . HIS B 1 215 ? 2.812 -31.531 -14.055 1 98.38 215 HIS B CA 1
ATOM 4524 C C . HIS B 1 215 ? 2.818 -31.359 -12.539 1 98.38 215 HIS B C 1
ATOM 4526 O O . HIS B 1 215 ? 1.819 -31.641 -11.875 1 98.38 215 HIS B O 1
ATOM 4532 N N . VAL B 1 216 ? 3.945 -30.859 -12.055 1 98.69 216 VAL B N 1
ATOM 4533 C CA . VAL B 1 216 ? 4.059 -30.266 -10.727 1 98.69 216 VAL B CA 1
ATOM 4534 C C . VAL B 1 216 ? 4.664 -28.859 -10.844 1 98.69 216 VAL B C 1
ATOM 4536 O O . VAL B 1 216 ? 5.707 -28.688 -11.469 1 98.69 216 VAL B O 1
ATOM 4539 N N . ASN B 1 217 ? 3.955 -27.906 -10.336 1 98.69 217 ASN B N 1
ATOM 4540 C CA . ASN B 1 217 ? 4.422 -26.531 -10.25 1 98.69 217 ASN B CA 1
ATOM 4541 C C . ASN B 1 217 ? 5.016 -26.219 -8.875 1 98.69 217 ASN B C 1
ATOM 4543 O O . ASN B 1 217 ? 4.285 -26.094 -7.895 1 98.69 217 ASN B O 1
ATOM 4547 N N . LEU B 1 218 ? 6.293 -26.031 -8.898 1 98 218 LEU B N 1
ATOM 4548 C CA . LEU B 1 218 ? 7.008 -25.859 -7.645 1 98 218 LEU B CA 1
ATOM 4549 C C . LEU B 1 218 ? 6.965 -24.391 -7.188 1 98 218 LEU B C 1
ATOM 4551 O O . LEU B 1 218 ? 7.598 -24.031 -6.195 1 98 218 LEU B O 1
ATOM 4555 N N . GLY B 1 219 ? 6.285 -23.594 -7.887 1 96.81 219 GLY B N 1
ATOM 4556 C CA . GLY B 1 219 ? 5.918 -22.25 -7.469 1 96.81 219 GLY B CA 1
ATOM 4557 C C . GLY B 1 219 ? 7.094 -21.297 -7.43 1 96.81 219 GLY B C 1
ATOM 4558 O O . GLY B 1 219 ? 8.07 -21.469 -8.164 1 96.81 219 GLY B O 1
ATOM 4559 N N . GLY B 1 220 ? 6.828 -20.172 -6.727 1 95.88 220 GLY B N 1
ATOM 4560 C CA . GLY B 1 220 ? 7.848 -19.156 -6.496 1 95.88 220 GLY B CA 1
ATOM 4561 C C . GLY B 1 220 ? 8.531 -19.297 -5.148 1 95.88 220 GLY B C 1
ATOM 4562 O O . GLY B 1 220 ? 8.539 -20.375 -4.562 1 95.88 220 GLY B O 1
ATOM 4563 N N . GLY B 1 221 ? 9.211 -18.188 -4.844 1 96.81 221 GLY B N 1
ATOM 4564 C CA . GLY B 1 221 ? 9.844 -18.141 -3.535 1 96.81 221 GLY B CA 1
ATOM 4565 C C . GLY B 1 221 ? 11.352 -18 -3.607 1 96.81 221 GLY B C 1
ATOM 4566 O O . GLY B 1 221 ? 11.992 -17.656 -2.615 1 96.81 221 GLY B O 1
ATOM 4567 N N . LEU B 1 222 ? 11.938 -18.281 -4.809 1 98.44 222 LEU B N 1
ATOM 4568 C CA . LEU B 1 222 ? 13.383 -18.141 -4.965 1 98.44 222 LEU B CA 1
ATOM 4569 C C . LEU B 1 222 ? 13.828 -16.719 -4.613 1 98.44 222 LEU B C 1
ATOM 4571 O O . LEU B 1 222 ? 13.219 -15.742 -5.051 1 98.44 222 LEU B O 1
ATOM 4575 N N . PRO B 1 223 ? 14.828 -16.594 -3.879 1 98.31 223 PRO B N 1
ATOM 4576 C CA . PRO B 1 223 ? 15.188 -15.312 -3.273 1 98.31 223 PRO B CA 1
ATOM 4577 C C . PRO B 1 223 ? 16.062 -14.453 -4.188 1 98.31 223 PRO B C 1
ATOM 4579 O O . PRO B 1 223 ? 16.703 -14.969 -5.098 1 98.31 223 PRO B O 1
ATOM 4582 N N . ALA B 1 224 ? 15.945 -13.18 -3.975 1 97.75 224 ALA B N 1
ATOM 4583 C CA . ALA B 1 224 ? 16.953 -12.234 -4.453 1 97.75 224 ALA B CA 1
ATOM 4584 C C . ALA B 1 224 ? 18.156 -12.203 -3.523 1 97.75 224 ALA B C 1
ATOM 4586 O O . ALA B 1 224 ? 18.125 -12.766 -2.428 1 97.75 224 ALA B O 1
ATOM 4587 N N . LEU B 1 225 ? 19.188 -11.562 -3.959 1 96.06 225 LEU B N 1
ATOM 4588 C CA . LEU B 1 225 ? 20.453 -11.688 -3.223 1 96.06 225 LEU B CA 1
ATOM 4589 C C . LEU B 1 225 ? 20.891 -10.336 -2.67 1 96.06 225 LEU B C 1
ATOM 4591 O O . LEU B 1 225 ? 21.797 -10.273 -1.829 1 96.06 225 LEU B O 1
ATOM 4595 N N . GLY B 1 226 ? 20.25 -9.289 -3.006 1 95.31 226 GLY B N 1
ATOM 4596 C CA . GLY B 1 226 ? 20.797 -7.969 -2.715 1 95.31 226 GLY B CA 1
ATOM 4597 C C . GLY B 1 226 ? 20.109 -7.285 -1.548 1 95.31 226 GLY B C 1
ATOM 4598 O O . GLY B 1 226 ? 20.391 -6.125 -1.25 1 95.31 226 GLY B O 1
ATOM 4599 N N . TYR B 1 227 ? 19.25 -8.008 -0.804 1 96.75 227 TYR B N 1
ATOM 4600 C CA . TYR B 1 227 ? 18.453 -7.383 0.252 1 96.75 227 TYR B CA 1
ATOM 4601 C C . TYR B 1 227 ? 19.203 -7.41 1.581 1 96.75 227 TYR B C 1
ATOM 4603 O O . TYR B 1 227 ? 20.094 -8.234 1.778 1 96.75 227 TYR B O 1
ATOM 4611 N N . ARG B 1 228 ? 18.844 -6.492 2.426 1 97.12 228 ARG B N 1
ATOM 4612 C CA . ARG B 1 228 ? 19.141 -6.531 3.854 1 97.12 228 ARG B CA 1
ATOM 4613 C C . ARG B 1 228 ? 17.875 -6.75 4.68 1 97.12 228 ARG B C 1
ATOM 4615 O O . ARG B 1 228 ? 16.781 -6.449 4.223 1 97.12 228 ARG B O 1
ATOM 4622 N N . ASP B 1 229 ? 18.062 -7.336 5.84 1 96.44 229 ASP B N 1
ATOM 4623 C CA . ASP B 1 229 ? 16.891 -7.488 6.699 1 96.44 229 ASP B CA 1
ATOM 4624 C C . ASP B 1 229 ? 16.531 -6.164 7.363 1 96.44 229 ASP B C 1
ATOM 4626 O O . ASP B 1 229 ? 17.172 -5.141 7.121 1 96.44 229 ASP B O 1
ATOM 4630 N N . ARG B 1 230 ? 15.523 -6.129 8.156 1 94.75 230 ARG B N 1
ATOM 4631 C CA . ARG B 1 230 ? 14.961 -4.91 8.734 1 94.75 230 ARG B CA 1
ATOM 4632 C C . ARG B 1 230 ? 15.953 -4.238 9.672 1 94.75 230 ARG B C 1
ATOM 4634 O O . ARG B 1 230 ? 15.773 -3.078 10.047 1 94.75 230 ARG B O 1
ATOM 4641 N N . HIS B 1 231 ? 17.031 -4.93 10.055 1 94.94 231 HIS B N 1
ATOM 4642 C CA . HIS B 1 231 ? 18.031 -4.398 10.961 1 94.94 231 HIS B CA 1
ATOM 4643 C C . HIS B 1 231 ? 19.281 -3.971 10.203 1 94.94 231 HIS B C 1
ATOM 4645 O O . HIS B 1 231 ? 20.234 -3.471 10.812 1 94.94 231 HIS B O 1
ATOM 4651 N N . GLY B 1 232 ? 19.266 -4.188 8.945 1 95 232 GLY B N 1
ATOM 4652 C CA . GLY B 1 232 ? 20.375 -3.725 8.125 1 95 232 GLY B CA 1
ATOM 4653 C C . GLY B 1 232 ? 21.391 -4.809 7.828 1 95 232 GLY B C 1
ATOM 4654 O O . GLY B 1 232 ? 22.375 -4.566 7.133 1 95 232 GLY B O 1
ATOM 4655 N N . ALA B 1 233 ? 21.188 -5.98 8.258 1 96.06 233 ALA B N 1
ATOM 4656 C CA . ALA B 1 233 ? 22.109 -7.09 7.98 1 96.06 233 ALA B CA 1
ATOM 4657 C C . ALA B 1 233 ? 21.812 -7.707 6.617 1 96.06 233 ALA B C 1
ATOM 4659 O O . ALA B 1 233 ? 20.656 -7.855 6.23 1 96.06 233 ALA B O 1
ATOM 4660 N N . PRO B 1 234 ? 22.859 -8.102 5.922 1 95.75 234 PRO B N 1
ATOM 4661 C CA . PRO B 1 234 ? 22.625 -8.734 4.617 1 95.75 234 PRO B CA 1
ATOM 4662 C C . PRO B 1 234 ? 21.812 -10.023 4.719 1 95.75 234 PRO B C 1
ATOM 4664 O O . PRO B 1 234 ? 22.016 -10.812 5.648 1 95.75 234 PRO B O 1
ATOM 4667 N N . LEU B 1 235 ? 20.891 -10.188 3.812 1 96.75 235 LEU B N 1
ATOM 4668 C CA . LEU B 1 235 ? 20.203 -11.461 3.643 1 96.75 235 LEU B CA 1
ATOM 4669 C C . LEU B 1 235 ? 20.969 -12.375 2.697 1 96.75 235 LEU B C 1
ATOM 4671 O O . LEU B 1 235 ? 21.172 -12.047 1.525 1 96.75 235 LEU B O 1
ATOM 4675 N N . ASP B 1 236 ? 21.391 -13.516 3.203 1 96.44 236 ASP B N 1
ATOM 4676 C CA . ASP B 1 236 ? 22.234 -14.43 2.432 1 96.44 236 ASP B CA 1
ATOM 4677 C C . ASP B 1 236 ? 21.578 -15.812 2.328 1 96.44 236 ASP B C 1
ATOM 4679 O O . ASP B 1 236 ? 22.016 -16.75 3.002 1 96.44 236 ASP B O 1
ATOM 4683 N N . PRO B 1 237 ? 20.609 -15.945 1.45 1 97.31 237 PRO B N 1
ATOM 4684 C CA . PRO B 1 237 ? 20 -17.266 1.29 1 97.31 237 PRO B CA 1
ATOM 4685 C C . PRO B 1 237 ? 20.953 -18.297 0.699 1 97.31 237 PRO B C 1
ATOM 4687 O O . PRO B 1 237 ? 21.766 -17.969 -0.167 1 97.31 237 PRO B O 1
ATOM 4690 N N . PRO B 1 238 ? 20.922 -19.547 1.162 1 97.56 238 PRO B N 1
ATOM 4691 C CA . PRO B 1 238 ? 21.75 -20.609 0.59 1 97.56 238 PRO B CA 1
ATOM 4692 C C . PRO B 1 238 ? 21.234 -21.094 -0.757 1 97.56 238 PRO B C 1
ATOM 4694 O O . PRO B 1 238 ? 20.75 -22.234 -0.858 1 97.56 238 PRO B O 1
ATOM 4697 N N . LEU B 1 239 ? 21.469 -20.359 -1.772 1 97.56 239 LEU B N 1
ATOM 4698 C CA . LEU B 1 239 ? 20.844 -20.578 -3.074 1 97.56 239 LEU B CA 1
ATOM 4699 C C . LEU B 1 239 ? 21.297 -21.906 -3.674 1 97.56 239 LEU B C 1
ATOM 4701 O O . LEU B 1 239 ? 20.469 -22.641 -4.223 1 97.56 239 LEU B O 1
ATOM 4705 N N . ASP B 1 240 ? 22.562 -22.219 -3.555 1 97.75 240 ASP B N 1
ATOM 4706 C CA . ASP B 1 240 ? 23.062 -23.484 -4.094 1 97.75 240 ASP B CA 1
ATOM 4707 C C . ASP B 1 240 ? 22.359 -24.672 -3.438 1 97.75 240 ASP B C 1
ATOM 4709 O O . ASP B 1 240 ? 21.984 -25.625 -4.117 1 97.75 240 ASP B O 1
ATOM 4713 N N . LYS B 1 241 ? 22.281 -24.594 -2.178 1 98.31 241 LYS B N 1
ATOM 4714 C CA . LYS B 1 241 ? 21.609 -25.656 -1.45 1 98.31 241 LYS B CA 1
ATOM 4715 C C . LYS B 1 241 ? 20.125 -25.734 -1.827 1 98.31 241 LYS B C 1
ATOM 4717 O O . LYS B 1 241 ? 19.562 -26.812 -1.933 1 98.31 241 LYS B O 1
ATOM 4722 N N . ILE B 1 242 ? 19.516 -24.641 -1.992 1 98.44 242 ILE B N 1
ATOM 4723 C CA . ILE B 1 242 ? 18.109 -24.578 -2.402 1 98.44 242 ILE B CA 1
ATOM 4724 C C . ILE B 1 242 ? 17.938 -25.297 -3.74 1 98.44 242 ILE B C 1
ATOM 4726 O O . ILE B 1 242 ? 17.062 -26.156 -3.877 1 98.44 242 ILE B O 1
ATOM 4730 N N . PHE B 1 243 ? 18.766 -24.984 -4.707 1 98.62 243 PHE B N 1
ATOM 4731 C CA . PHE B 1 243 ? 18.672 -25.625 -6.02 1 98.62 243 PHE B CA 1
ATOM 4732 C C . PHE B 1 243 ? 18.922 -27.125 -5.914 1 98.62 243 PHE B C 1
ATOM 4734 O O . PHE B 1 243 ? 18.25 -27.922 -6.586 1 98.62 243 PHE B O 1
ATOM 4741 N N . ALA B 1 244 ? 19.812 -27.469 -5.086 1 98.5 244 ALA B N 1
ATOM 4742 C CA . ALA B 1 244 ? 20.078 -28.891 -4.891 1 98.5 244 ALA B CA 1
ATOM 4743 C C . ALA B 1 244 ? 18.859 -29.609 -4.352 1 98.5 244 ALA B C 1
ATOM 4745 O O . ALA B 1 244 ? 18.5 -30.688 -4.84 1 98.5 244 ALA B O 1
ATOM 4746 N N . VAL B 1 245 ? 18.281 -29.016 -3.383 1 98.19 245 VAL B N 1
ATOM 4747 C CA . VAL B 1 245 ? 17.109 -29.609 -2.75 1 98.19 245 VAL B CA 1
ATOM 4748 C C . VAL B 1 245 ? 15.961 -29.688 -3.754 1 98.19 245 VAL B C 1
ATOM 4750 O O . VAL B 1 245 ? 15.219 -30.672 -3.787 1 98.19 245 VAL B O 1
ATOM 4753 N N . ILE B 1 246 ? 15.812 -28.734 -4.566 1 98.56 246 ILE B N 1
ATOM 4754 C CA . ILE B 1 246 ? 14.758 -28.719 -5.578 1 98.56 246 ILE B CA 1
ATOM 4755 C C . ILE B 1 246 ? 15.008 -29.828 -6.586 1 98.56 246 ILE B C 1
ATOM 4757 O O . ILE B 1 246 ? 14.094 -30.594 -6.926 1 98.56 246 ILE B O 1
ATOM 4761 N N . ARG B 1 247 ? 16.234 -30 -7.039 1 98.44 247 ARG B N 1
ATOM 4762 C CA . ARG B 1 247 ? 16.578 -31.062 -7.984 1 98.44 247 ARG B CA 1
ATOM 4763 C C . ARG B 1 247 ? 16.297 -32.438 -7.387 1 98.44 247 ARG B C 1
ATOM 4765 O O . ARG B 1 247 ? 15.68 -33.281 -8.031 1 98.44 247 ARG B O 1
ATOM 4772 N N . GLU B 1 248 ? 16.719 -32.562 -6.188 1 98.25 248 GLU B N 1
ATOM 4773 C CA . GLU B 1 248 ? 16.469 -33.844 -5.496 1 98.25 248 GLU B CA 1
ATOM 4774 C C . GLU B 1 248 ? 14.984 -34.094 -5.324 1 98.25 248 GLU B C 1
ATOM 4776 O O . GLU B 1 248 ? 14.523 -35.219 -5.465 1 98.25 248 GLU B O 1
ATOM 4781 N N . GLY B 1 249 ? 14.312 -33.062 -4.996 1 98.38 249 GLY B N 1
ATOM 4782 C CA . GLY B 1 249 ? 12.867 -33.156 -4.852 1 98.38 249 GLY B CA 1
ATOM 4783 C C . GLY B 1 249 ? 12.164 -33.531 -6.141 1 98.38 249 GLY B C 1
ATOM 4784 O O . GLY B 1 249 ? 11.242 -34.375 -6.133 1 98.38 249 GLY B O 1
ATOM 4785 N N . MET B 1 250 ? 12.578 -33 -7.238 1 98.38 250 MET B N 1
ATOM 4786 C CA . MET B 1 250 ? 12.023 -33.344 -8.547 1 98.38 250 MET B CA 1
ATOM 4787 C C . MET B 1 250 ? 12.227 -34.812 -8.836 1 98.38 250 MET B C 1
ATOM 4789 O O . MET B 1 250 ? 11.305 -35.5 -9.281 1 98.38 250 MET B O 1
ATOM 4793 N N . ASP B 1 251 ? 13.398 -35.281 -8.555 1 97.94 251 ASP B N 1
ATOM 4794 C CA . ASP B 1 251 ? 13.703 -36.688 -8.758 1 97.94 251 ASP B CA 1
ATOM 4795 C C . ASP B 1 251 ? 12.82 -37.594 -7.875 1 97.94 251 ASP B C 1
ATOM 4797 O O . ASP B 1 251 ? 12.312 -38.625 -8.328 1 97.94 251 ASP B O 1
ATOM 4801 N N . GLU B 1 252 ? 12.68 -37.188 -6.691 1 98.12 252 GLU B N 1
ATOM 4802 C CA . GLU B 1 252 ? 11.852 -37.938 -5.754 1 98.12 252 GLU B CA 1
ATOM 4803 C C . GLU B 1 252 ? 10.398 -38 -6.219 1 98.12 252 GLU B C 1
ATOM 4805 O O . GLU B 1 252 ? 9.766 -39.031 -6.188 1 98.12 252 GLU B O 1
ATOM 4810 N N . LEU B 1 253 ? 9.891 -36.906 -6.641 1 98.44 253 LEU B N 1
ATOM 4811 C CA . LEU B 1 253 ? 8.508 -36.844 -7.098 1 98.44 253 LEU B CA 1
ATOM 4812 C C . LEU B 1 253 ? 8.305 -37.688 -8.352 1 98.44 253 LEU B C 1
ATOM 4814 O O . LEU B 1 253 ? 7.266 -38.312 -8.516 1 98.44 253 LEU B O 1
ATOM 4818 N N . ARG B 1 254 ? 9.289 -37.75 -9.211 1 97.62 254 ARG B N 1
ATOM 4819 C CA . ARG B 1 254 ? 9.219 -38.625 -10.383 1 97.62 254 ARG B CA 1
ATOM 4820 C C . ARG B 1 254 ? 9.156 -40.094 -9.984 1 97.62 254 ARG B C 1
ATOM 4822 O O . ARG B 1 254 ? 8.398 -40.875 -10.562 1 97.62 254 ARG B O 1
ATOM 4829 N N . ARG B 1 255 ? 9.906 -40.375 -9.023 1 97.44 255 ARG B N 1
ATOM 4830 C CA . ARG B 1 255 ? 9.914 -41.75 -8.547 1 97.44 255 ARG B CA 1
ATOM 4831 C C . ARG B 1 255 ? 8.555 -42.125 -7.965 1 97.44 255 ARG B C 1
ATOM 4833 O O . ARG B 1 255 ? 8.039 -43.219 -8.258 1 97.44 255 ARG B O 1
ATOM 4840 N N . ILE B 1 256 ? 8.047 -41.25 -7.227 1 97.06 256 ILE B N 1
ATOM 4841 C CA . ILE B 1 256 ? 6.754 -41.5 -6.598 1 97.06 256 ILE B CA 1
ATOM 4842 C C . ILE B 1 256 ? 5.672 -41.625 -7.668 1 97.06 256 ILE B C 1
ATOM 4844 O O . ILE B 1 256 ? 4.816 -42.5 -7.598 1 97.06 256 ILE B O 1
ATOM 4848 N N . HIS B 1 257 ? 5.77 -40.719 -8.609 1 95.38 257 HIS B N 1
ATOM 4849 C CA . HIS B 1 257 ? 4.781 -40.656 -9.68 1 95.38 257 HIS B CA 1
ATOM 4850 C C . HIS B 1 257 ? 4.859 -41.875 -10.578 1 95.38 257 HIS B C 1
ATOM 4852 O O . HIS B 1 257 ? 3.832 -42.406 -11.016 1 95.38 257 HIS B O 1
ATOM 4858 N N . GLY B 1 258 ? 5.996 -42.375 -10.93 1 92.31 258 GLY B N 1
ATOM 4859 C CA . GLY B 1 258 ? 6.223 -43.562 -11.711 1 92.31 258 GLY B CA 1
ATOM 4860 C C . GLY B 1 258 ? 6.035 -43.375 -13.203 1 92.31 258 GLY B C 1
ATOM 4861 O O . GLY B 1 258 ? 5.93 -44.344 -13.961 1 92.31 258 GLY B O 1
ATOM 4862 N N . GLY B 1 259 ? 5.867 -42.156 -13.664 1 87.75 259 GLY B N 1
ATOM 4863 C CA . GLY B 1 259 ? 5.727 -41.812 -15.07 1 87.75 259 GLY B CA 1
ATOM 4864 C C . GLY B 1 259 ? 6.305 -40.469 -15.414 1 87.75 259 GLY B C 1
ATOM 4865 O O . GLY B 1 259 ? 7.168 -39.938 -14.703 1 87.75 259 GLY B O 1
ATOM 4866 N N . HIS B 1 260 ? 5.906 -40.094 -16.547 1 92.75 260 HIS B N 1
ATOM 4867 C CA . HIS B 1 260 ? 6.379 -38.781 -17 1 92.75 260 HIS B CA 1
ATOM 4868 C C . HIS B 1 260 ? 5.785 -37.656 -16.172 1 92.75 260 HIS B C 1
ATOM 4870 O O . HIS B 1 260 ? 4.57 -37.594 -15.969 1 92.75 260 HIS B O 1
ATOM 4876 N N . LEU B 1 261 ? 6.602 -36.875 -15.625 1 97.56 261 LEU B N 1
ATOM 4877 C CA . LEU B 1 261 ? 6.203 -35.75 -14.805 1 97.56 261 LEU B CA 1
ATOM 4878 C C . LEU B 1 261 ? 7.035 -34.5 -15.141 1 97.56 261 LEU B C 1
ATOM 4880 O O . LEU B 1 261 ? 8.258 -34.531 -15 1 97.56 261 LEU B O 1
ATOM 4884 N N . ASP B 1 262 ? 6.367 -33.469 -15.664 1 98.25 262 ASP B N 1
ATOM 4885 C CA . ASP B 1 262 ? 7.035 -32.188 -15.953 1 98.25 262 ASP B CA 1
ATOM 4886 C C . ASP B 1 262 ? 6.988 -31.25 -14.758 1 98.25 262 ASP B C 1
ATOM 4888 O O . ASP B 1 262 ? 6.109 -31.391 -13.898 1 98.25 262 ASP B O 1
ATOM 4892 N N . PHE B 1 263 ? 7.949 -30.344 -14.727 1 98.69 263 PHE B N 1
ATOM 4893 C CA . PHE B 1 263 ? 8.031 -29.422 -13.602 1 98.69 263 PHE B CA 1
ATOM 4894 C C . PHE B 1 263 ? 7.996 -27.984 -14.078 1 98.69 263 PHE B C 1
ATOM 4896 O O . PHE B 1 263 ? 8.594 -27.656 -15.109 1 98.69 263 PHE B O 1
ATOM 4903 N N . VAL B 1 264 ? 7.273 -27.156 -13.344 1 98.69 264 VAL B N 1
ATOM 4904 C CA . VAL B 1 264 ? 7.176 -25.719 -13.562 1 98.69 264 VAL B CA 1
ATOM 4905 C C . VAL B 1 264 ? 7.688 -24.969 -12.336 1 98.69 264 VAL B C 1
ATOM 4907 O O . VAL B 1 264 ? 7.527 -25.438 -11.203 1 98.69 264 VAL B O 1
ATOM 4910 N N . VAL B 1 265 ? 8.383 -23.891 -12.523 1 98.69 265 VAL B N 1
ATOM 4911 C CA . VAL B 1 265 ? 8.695 -22.953 -11.461 1 98.69 265 VAL B CA 1
ATOM 4912 C C . VAL B 1 265 ? 8.18 -21.562 -11.836 1 98.69 265 VAL B C 1
ATOM 4914 O O . VAL B 1 265 ? 8.055 -21.234 -13.023 1 98.69 265 VAL B O 1
ATOM 4917 N N . GLU B 1 266 ? 7.875 -20.766 -10.82 1 98.62 266 GLU B N 1
ATOM 4918 C CA . GLU B 1 266 ? 7.305 -19.453 -11.055 1 98.62 266 GLU B CA 1
ATOM 4919 C C . GLU B 1 266 ? 8.141 -18.359 -10.375 1 98.62 266 GLU B C 1
ATOM 4921 O O . GLU B 1 266 ? 7.629 -17.609 -9.547 1 98.62 266 GLU B O 1
ATOM 4926 N N . PRO B 1 267 ? 9.383 -18.188 -10.797 1 98.69 267 PRO B N 1
ATOM 4927 C CA . PRO B 1 267 ? 10.211 -17.141 -10.195 1 98.69 267 PRO B CA 1
ATOM 4928 C C . PRO B 1 267 ? 9.727 -15.734 -10.523 1 98.69 267 PRO B C 1
ATOM 4930 O O . PRO B 1 267 ? 9.242 -15.484 -11.633 1 98.69 267 PRO B O 1
ATOM 4933 N N . GLY B 1 268 ? 9.711 -14.828 -9.547 1 98.44 268 GLY B N 1
ATOM 4934 C CA . GLY B 1 268 ? 9.516 -13.398 -9.719 1 98.44 268 GLY B CA 1
ATOM 4935 C C . GLY B 1 268 ? 10.719 -12.578 -9.273 1 98.44 268 GLY B C 1
ATOM 4936 O O . GLY B 1 268 ? 11.625 -12.328 -10.07 1 98.44 268 GLY B O 1
ATOM 4937 N N . ARG B 1 269 ? 10.781 -12.469 -7.938 1 97.69 269 ARG B N 1
ATOM 4938 C CA . ARG B 1 269 ? 11.844 -11.711 -7.273 1 97.69 269 ARG B CA 1
ATOM 4939 C C . ARG B 1 269 ? 13.219 -12.18 -7.738 1 97.69 269 ARG B C 1
ATOM 4941 O O . ARG B 1 269 ? 14.102 -11.359 -8.008 1 97.69 269 ARG B O 1
ATOM 4948 N N . HIS B 1 270 ? 13.43 -13.391 -7.875 1 98.62 270 HIS B N 1
ATOM 4949 C CA . HIS B 1 270 ? 14.719 -13.992 -8.203 1 98.62 270 HIS B CA 1
ATOM 4950 C C . HIS B 1 270 ? 15.234 -13.492 -9.547 1 98.62 270 HIS B C 1
ATOM 4952 O O . HIS B 1 270 ? 16.438 -13.328 -9.727 1 98.62 270 HIS B O 1
ATOM 4958 N N . LEU B 1 271 ? 14.352 -13.227 -10.445 1 98.75 271 LEU B N 1
ATOM 4959 C CA . LEU B 1 271 ? 14.773 -12.883 -11.797 1 98.75 271 LEU B CA 1
ATOM 4960 C C . LEU B 1 271 ? 15.023 -11.383 -11.93 1 98.75 271 LEU B C 1
ATOM 4962 O O . LEU B 1 271 ? 15.867 -10.961 -12.719 1 98.75 271 LEU B O 1
ATOM 4966 N N . VAL B 1 272 ? 14.305 -10.57 -11.133 1 98.69 272 VAL B N 1
ATOM 4967 C CA . VAL B 1 272 ? 14.273 -9.18 -11.562 1 98.69 272 VAL B CA 1
ATOM 4968 C C . VAL B 1 272 ? 14.797 -8.281 -10.438 1 98.69 272 VAL B C 1
ATOM 4970 O O . VAL B 1 272 ? 15.234 -7.156 -10.688 1 98.69 272 VAL B O 1
ATOM 4973 N N . ALA B 1 273 ? 14.766 -8.664 -9.195 1 98.25 273 ALA B N 1
ATOM 4974 C CA . ALA B 1 273 ? 15.016 -7.777 -8.062 1 98.25 273 ALA B CA 1
ATOM 4975 C C . ALA B 1 273 ? 16.375 -7.102 -8.18 1 98.25 273 ALA B C 1
ATOM 4977 O O . ALA B 1 273 ? 16.484 -5.875 -8.117 1 98.25 273 ALA B O 1
ATOM 4978 N N . ASP B 1 274 ? 17.438 -7.891 -8.453 1 97.56 274 ASP B N 1
ATOM 4979 C CA . ASP B 1 274 ? 18.812 -7.395 -8.422 1 97.56 274 ASP B CA 1
ATOM 4980 C C . ASP B 1 274 ? 19.188 -6.715 -9.734 1 97.56 274 ASP B C 1
ATOM 4982 O O . ASP B 1 274 ? 20.297 -6.188 -9.875 1 97.56 274 ASP B O 1
ATOM 4986 N N . HIS B 1 275 ? 18.234 -6.691 -10.656 1 97.94 275 HIS B N 1
ATOM 4987 C CA . HIS B 1 275 ? 18.516 -6.113 -11.969 1 97.94 275 HIS B CA 1
ATOM 4988 C C . HIS B 1 275 ? 17.672 -4.867 -12.211 1 97.94 275 HIS B C 1
ATOM 4990 O O . HIS B 1 275 ? 17.438 -4.492 -13.359 1 97.94 275 HIS B O 1
ATOM 4996 N N . GLY B 1 276 ? 17.141 -4.332 -11.164 1 97.62 276 GLY B N 1
ATOM 4997 C CA . GLY B 1 276 ? 16.484 -3.029 -11.125 1 97.62 276 GLY B CA 1
ATOM 4998 C C . GLY B 1 276 ? 17 -2.143 -10 1 97.62 276 GLY B C 1
ATOM 4999 O O . GLY B 1 276 ? 17.281 -2.623 -8.906 1 97.62 276 GLY B O 1
ATOM 5000 N N . ALA B 1 277 ? 17.125 -0.886 -10.305 1 97.62 277 ALA B N 1
ATOM 5001 C CA . ALA B 1 277 ? 17.547 0.099 -9.312 1 97.62 277 ALA B CA 1
ATOM 5002 C C . ALA B 1 277 ? 16.859 1.442 -9.547 1 97.62 277 ALA B C 1
ATOM 5004 O O . ALA B 1 277 ? 16.438 1.74 -10.664 1 97.62 277 ALA B O 1
ATOM 5005 N N . ILE B 1 278 ? 16.781 2.205 -8.484 1 97.94 278 ILE B N 1
ATOM 5006 C CA . ILE B 1 278 ? 16.141 3.514 -8.562 1 97.94 278 ILE B CA 1
ATOM 5007 C C . ILE B 1 278 ? 17.188 4.613 -8.398 1 97.94 278 ILE B C 1
ATOM 5009 O O . ILE B 1 278 ? 18.016 4.555 -7.484 1 97.94 278 ILE B O 1
ATOM 5013 N N . ARG B 1 279 ? 17.234 5.5 -9.305 1 97.62 279 ARG B N 1
ATOM 5014 C CA . ARG B 1 279 ? 17.859 6.789 -9.055 1 97.62 279 ARG B CA 1
ATOM 5015 C C . ARG B 1 279 ? 16.891 7.762 -8.398 1 97.62 279 ARG B C 1
ATOM 5017 O O . ARG B 1 279 ? 15.867 8.109 -8.984 1 97.62 279 ARG B O 1
ATOM 5024 N N . ALA B 1 280 ? 17.141 8.094 -7.211 1 98.19 280 ALA B N 1
ATOM 5025 C CA . ALA B 1 280 ? 16.391 9.086 -6.441 1 98.19 280 ALA B CA 1
ATOM 5026 C C . ALA B 1 280 ? 17.297 10.227 -6 1 98.19 280 ALA B C 1
ATOM 5028 O O . ALA B 1 280 ? 18.406 10.391 -6.527 1 98.19 280 ALA B O 1
ATOM 5029 N N . HIS B 1 281 ? 16.812 11.086 -5.191 1 98.69 281 HIS B N 1
ATOM 5030 C CA . HIS B 1 281 ? 17.656 12.141 -4.629 1 98.69 281 HIS B CA 1
ATOM 5031 C C . HIS B 1 281 ? 17.281 12.422 -3.176 1 98.69 281 HIS B C 1
ATOM 5033 O O . HIS B 1 281 ? 16.203 12.031 -2.715 1 98.69 281 HIS B O 1
ATOM 5039 N N . VAL B 1 282 ? 18.219 13 -2.5 1 98.75 282 VAL B N 1
ATOM 5040 C CA . VAL B 1 282 ? 18.047 13.398 -1.105 1 98.75 282 VAL B CA 1
ATOM 5041 C C . VAL B 1 282 ? 17.109 14.594 -1.02 1 98.75 282 VAL B C 1
ATOM 5043 O O . VAL B 1 282 ? 17.297 15.602 -1.708 1 98.75 282 VAL B O 1
ATOM 5046 N N . VAL B 1 283 ? 16.047 14.414 -0.231 1 98.75 283 VAL B N 1
ATOM 5047 C CA . VAL B 1 283 ? 15.18 15.539 0.089 1 98.75 283 VAL B CA 1
ATOM 5048 C C . VAL B 1 283 ? 15.836 16.422 1.15 1 98.75 283 VAL B C 1
ATOM 5050 O O . VAL B 1 283 ? 16.016 17.609 0.944 1 98.75 283 VAL B O 1
ATOM 5053 N N . ARG B 1 284 ? 16.188 15.75 2.281 1 98.62 284 ARG B N 1
ATOM 5054 C CA . ARG B 1 284 ? 16.891 16.484 3.332 1 98.62 284 ARG B CA 1
ATOM 5055 C C . ARG B 1 284 ? 17.406 15.539 4.406 1 98.62 284 ARG B C 1
ATOM 5057 O O . ARG B 1 284 ? 16.797 14.508 4.684 1 98.62 284 ARG B O 1
ATOM 5064 N N . LEU B 1 285 ? 18.562 15.766 4.91 1 98.44 285 LEU B N 1
ATOM 5065 C CA . LEU B 1 285 ? 19.078 15.156 6.141 1 98.44 285 LEU B CA 1
ATOM 5066 C C . LEU B 1 285 ? 18.844 16.094 7.332 1 98.44 285 LEU B C 1
ATOM 5068 O O . LEU B 1 285 ? 19.297 17.234 7.32 1 98.44 285 LEU B O 1
ATOM 5072 N N . THR B 1 286 ? 18.094 15.609 8.297 1 97 286 THR B N 1
ATOM 5073 C CA . THR B 1 286 ? 17.781 16.422 9.461 1 97 286 THR B CA 1
ATOM 5074 C C . THR B 1 286 ? 18.281 15.766 10.742 1 97 286 THR B C 1
ATOM 5076 O O . THR B 1 286 ? 18.672 14.594 10.727 1 97 286 THR B O 1
ATOM 5079 N N . GLU B 1 287 ? 18.328 16.578 11.75 1 93.62 287 GLU B N 1
ATOM 5080 C CA . GLU B 1 287 ? 18.625 16.125 13.102 1 93.62 287 GLU B CA 1
ATOM 5081 C C . GLU B 1 287 ? 17.547 16.562 14.094 1 93.62 287 GLU B C 1
ATOM 5083 O O . GLU B 1 287 ? 17.141 17.719 14.109 1 93.62 287 GLU B O 1
ATOM 5088 N N . ARG B 1 288 ? 17.016 15.57 14.797 1 84.81 288 ARG B N 1
ATOM 5089 C CA . ARG B 1 288 ? 16.016 15.852 15.812 1 84.81 288 ARG B CA 1
ATOM 5090 C C . ARG B 1 288 ? 16.359 15.156 17.125 1 84.81 288 ARG B C 1
ATOM 5092 O O . ARG B 1 288 ? 17.078 14.164 17.141 1 84.81 288 ARG B O 1
ATOM 5099 N N . ARG B 1 289 ? 15.859 15.727 18.141 1 82.75 289 ARG B N 1
ATOM 5100 C CA . ARG B 1 289 ? 16.016 15.055 19.422 1 82.75 289 ARG B CA 1
ATOM 5101 C C . ARG B 1 289 ? 14.906 14.039 19.672 1 82.75 289 ARG B C 1
ATOM 5103 O O . ARG B 1 289 ? 13.727 14.352 19.5 1 82.75 289 ARG B O 1
ATOM 5110 N N . ALA B 1 290 ? 15.305 12.875 19.969 1 74 290 ALA B N 1
ATOM 5111 C CA . ALA B 1 290 ? 14.32 11.844 20.297 1 74 290 ALA B CA 1
ATOM 5112 C C . ALA B 1 290 ? 13.719 12.078 21.688 1 74 290 ALA B C 1
ATOM 5114 O O . ALA B 1 290 ? 14.125 13.008 22.391 1 74 290 ALA B O 1
ATOM 5115 N N . ALA B 1 291 ? 12.648 11.367 21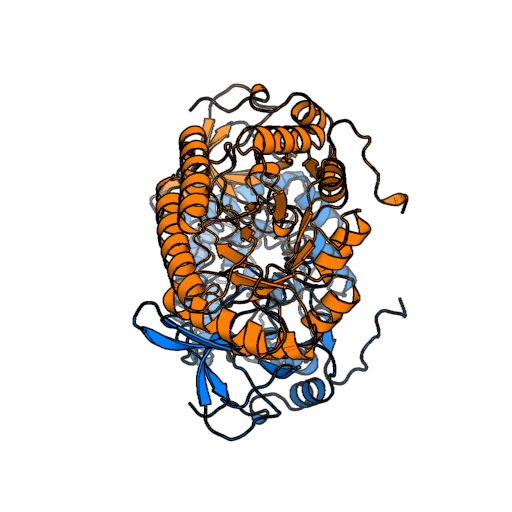.891 1 65.94 291 ALA B N 1
ATOM 5116 C CA . ALA B 1 291 ? 11.938 11.492 23.156 1 65.94 291 ALA B CA 1
ATOM 5117 C C . ALA B 1 291 ? 12.891 11.336 24.344 1 65.94 291 ALA B C 1
ATOM 5119 O O . ALA B 1 291 ? 12.703 11.961 25.391 1 65.94 291 ALA B O 1
ATOM 5120 N N . ASP B 1 292 ? 13.953 10.555 24.156 1 71.56 292 ASP B N 1
ATOM 5121 C CA . ASP B 1 292 ? 14.906 10.297 25.234 1 71.56 292 ASP B CA 1
ATOM 5122 C C . ASP B 1 292 ? 16 11.367 25.266 1 71.56 292 ASP B C 1
ATOM 5124 O O . ASP B 1 292 ? 16.922 11.289 26.078 1 71.56 292 ASP B O 1
ATOM 5128 N N . GLY B 1 293 ? 15.883 12.266 24.422 1 77.06 293 GLY B N 1
ATOM 5129 C CA . GLY B 1 293 ? 16.828 13.375 24.406 1 77.06 293 GLY B CA 1
ATOM 5130 C C . GLY B 1 293 ? 18 13.148 23.469 1 77.06 293 GLY B C 1
ATOM 5131 O O . GLY B 1 293 ? 18.797 14.062 23.234 1 77.06 293 GLY B O 1
ATOM 5132 N N . GLU B 1 294 ? 18.031 11.961 22.969 1 83.75 294 GLU B N 1
ATOM 5133 C CA . GLU B 1 294 ? 19.156 11.641 22.094 1 83.75 294 GLU B CA 1
ATOM 5134 C C . GLU B 1 294 ? 18.938 12.188 20.688 1 83.75 294 GLU B C 1
ATOM 5136 O O . GLU B 1 294 ? 17.812 12.211 20.203 1 83.75 294 GLU B O 1
ATOM 5141 N N . ARG B 1 295 ? 20.062 12.578 20.141 1 88.69 295 ARG B N 1
ATOM 5142 C CA . ARG B 1 295 ? 20.031 13.094 18.781 1 88.69 295 ARG B CA 1
ATOM 5143 C C . ARG B 1 295 ? 19.828 11.961 17.781 1 88.69 295 ARG B C 1
ATOM 5145 O O . ARG B 1 295 ? 20.453 10.906 17.891 1 88.69 295 ARG B O 1
ATOM 5152 N N . GLN B 1 296 ? 18.922 12.18 16.922 1 92.44 296 GLN B N 1
ATOM 5153 C CA . GLN B 1 296 ? 18.625 11.211 15.875 1 92.44 296 GLN B CA 1
ATOM 5154 C C . GLN B 1 296 ? 18.578 11.875 14.5 1 92.44 296 GLN B C 1
ATOM 5156 O O . GLN B 1 296 ? 17.938 12.906 14.32 1 92.44 296 GLN B O 1
ATOM 5161 N N . HIS B 1 297 ? 19.312 11.258 13.555 1 96.38 297 HIS B N 1
ATOM 5162 C CA . HIS B 1 297 ? 19.297 11.758 12.18 1 96.38 297 HIS B CA 1
ATOM 5163 C C . HIS B 1 297 ? 18.172 11.117 11.383 1 96.38 297 HIS B C 1
ATOM 5165 O O . HIS B 1 297 ? 17.875 9.93 11.539 1 96.38 297 HIS B O 1
ATOM 5171 N N . TRP B 1 298 ? 17.531 11.922 10.586 1 97.19 298 TRP B N 1
ATOM 5172 C CA . TRP B 1 298 ? 16.531 11.469 9.625 1 97.19 298 TRP B CA 1
ATOM 5173 C C . TRP B 1 298 ? 16.922 11.852 8.203 1 97.19 298 TRP B C 1
ATOM 5175 O O . TRP B 1 298 ? 17.156 13.031 7.91 1 97.19 298 TRP B O 1
ATOM 5185 N N . LEU B 1 299 ? 17.047 10.867 7.367 1 98.5 299 LEU B N 1
ATOM 5186 C CA . LEU B 1 299 ? 17.281 11.094 5.945 1 98.5 299 LEU B CA 1
ATOM 5187 C C . LEU B 1 299 ? 15.992 10.875 5.141 1 98.5 299 LEU B C 1
ATOM 5189 O O . LEU B 1 299 ? 15.469 9.766 5.094 1 98.5 299 LEU B O 1
ATOM 5193 N N . TYR B 1 300 ? 15.562 11.93 4.566 1 98.62 300 TYR B N 1
ATOM 5194 C CA . TYR B 1 300 ? 14.375 11.859 3.713 1 98.62 300 TYR B CA 1
ATOM 5195 C C . TYR B 1 300 ? 14.773 11.773 2.242 1 98.62 300 TYR B C 1
ATOM 5197 O O . TYR B 1 300 ? 15.602 12.547 1.769 1 98.62 300 TYR B O 1
ATOM 5205 N N . LEU B 1 301 ? 14.141 10.852 1.548 1 98.75 301 LEU B N 1
ATOM 5206 C CA . LEU B 1 301 ? 14.406 10.625 0.131 1 98.75 301 LEU B CA 1
ATOM 5207 C C . LEU B 1 301 ? 13.195 10.984 -0.716 1 98.75 301 LEU B C 1
ATOM 5209 O O . LEU B 1 301 ? 12.094 11.156 -0.189 1 98.75 301 LEU B O 1
ATOM 5213 N N . SER B 1 302 ? 13.43 11.109 -1.998 1 98.44 302 SER B N 1
ATOM 5214 C CA . SER B 1 302 ? 12.375 11.461 -2.936 1 98.44 302 SER B CA 1
ATOM 5215 C C . SER B 1 302 ? 11.508 10.25 -3.273 1 98.44 302 SER B C 1
ATOM 5217 O O . SER B 1 302 ? 10.445 10.391 -3.893 1 98.44 302 SER B O 1
ATOM 5219 N N . CYS B 1 303 ? 11.914 9.117 -2.855 1 97.31 303 CYS B N 1
ATOM 5220 C CA . CYS B 1 303 ? 11.164 7.887 -3.078 1 97.31 303 CYS B CA 1
ATOM 5221 C C . CYS B 1 303 ? 11.023 7.09 -1.785 1 97.31 303 CYS B C 1
ATOM 5223 O O . CYS B 1 303 ? 11.93 7.086 -0.953 1 97.31 303 CYS B O 1
ATOM 5225 N N . GLY B 1 304 ? 9.859 6.449 -1.631 1 97.88 304 GLY B N 1
ATOM 5226 C CA . GLY B 1 304 ? 9.602 5.652 -0.443 1 97.88 304 GLY B CA 1
ATOM 5227 C C . GLY B 1 304 ? 8.555 4.574 -0.664 1 97.88 304 GLY B C 1
ATOM 5228 O O . GLY B 1 304 ? 8.484 3.986 -1.745 1 97.88 304 GLY B O 1
ATOM 5229 N N . LYS B 1 305 ? 7.852 4.27 0.343 1 97.62 305 LYS B N 1
ATOM 5230 C CA . LYS B 1 305 ? 6.934 3.137 0.411 1 97.62 305 LYS B CA 1
ATOM 5231 C C . LYS B 1 305 ? 5.902 3.197 -0.712 1 97.62 305 LYS B C 1
ATOM 5233 O O . LYS B 1 305 ? 5.617 2.184 -1.354 1 97.62 305 LYS B O 1
ATOM 5238 N N . PHE B 1 306 ? 5.41 4.34 -1.074 1 97.62 306 PHE B N 1
ATOM 5239 C CA . PHE B 1 306 ? 4.191 4.426 -1.874 1 97.62 306 PHE B CA 1
ATOM 5240 C C . PHE B 1 306 ? 4.523 4.699 -3.336 1 97.62 306 PHE B C 1
ATOM 5242 O O . PHE B 1 306 ? 3.631 4.734 -4.184 1 97.62 306 PHE B O 1
ATOM 5249 N N . ASN B 1 307 ? 5.754 4.887 -3.656 1 94.06 307 ASN B N 1
ATOM 5250 C CA . ASN B 1 307 ? 6.113 5.133 -5.051 1 94.06 307 ASN B CA 1
ATOM 5251 C C . ASN B 1 307 ? 7.367 4.359 -5.445 1 94.06 307 ASN B C 1
ATOM 5253 O O . ASN B 1 307 ? 8.203 4.875 -6.191 1 94.06 307 ASN B O 1
ATOM 5257 N N . GLY B 1 308 ? 7.512 3.127 -4.812 1 91.38 308 GLY B N 1
ATOM 5258 C CA . GLY B 1 308 ? 8.578 2.301 -5.355 1 91.38 308 GLY B CA 1
ATOM 5259 C C . GLY B 1 308 ? 9.172 1.347 -4.34 1 91.38 308 GLY B C 1
ATOM 5260 O O . GLY B 1 308 ? 9.789 0.345 -4.707 1 91.38 308 GLY B O 1
ATOM 5261 N N . LEU B 1 309 ? 9.016 1.648 -3.082 1 97.25 309 LEU B N 1
ATOM 5262 C CA . LEU B 1 309 ? 9.68 0.85 -2.055 1 97.25 309 LEU B CA 1
ATOM 5263 C C . LEU B 1 309 ? 8.664 0.298 -1.06 1 97.25 309 LEU B C 1
ATOM 5265 O O . LEU B 1 309 ? 8.828 0.447 0.153 1 97.25 309 LEU B O 1
ATOM 5269 N N . TYR B 1 310 ? 7.664 -0.312 -1.594 1 96.88 310 TYR B N 1
ATOM 5270 C CA . TYR B 1 310 ? 6.535 -0.776 -0.792 1 96.88 310 TYR B CA 1
ATOM 5271 C C . TYR B 1 310 ? 7 -1.741 0.293 1 96.88 310 TYR B C 1
ATOM 5273 O O . TYR B 1 310 ? 6.453 -1.753 1.397 1 96.88 310 TYR B O 1
ATOM 5281 N N . GLU B 1 311 ? 8.062 -2.498 0.08 1 96.75 311 GLU B N 1
ATOM 5282 C CA . GLU B 1 311 ? 8.453 -3.6 0.956 1 96.75 311 GLU B CA 1
ATOM 5283 C C . GLU B 1 311 ? 9.422 -3.131 2.035 1 96.75 311 GLU B C 1
ATOM 5285 O O . GLU B 1 311 ? 10 -3.947 2.758 1 96.75 311 GLU B O 1
ATOM 5290 N N . MET B 1 312 ? 9.562 -1.867 2.229 1 96.31 312 MET B N 1
ATOM 5291 C CA . MET B 1 312 ? 10.547 -1.312 3.15 1 96.31 312 MET B CA 1
ATOM 5292 C C . MET B 1 312 ? 10.172 -1.623 4.598 1 96.31 312 MET B C 1
ATOM 5294 O O . MET B 1 312 ? 10.984 -1.438 5.504 1 96.31 312 MET B O 1
ATOM 5298 N N . ASP B 1 313 ? 8.992 -2.113 4.797 1 92.75 313 ASP B N 1
ATOM 5299 C CA . ASP B 1 313 ? 8.617 -2.492 6.156 1 92.75 313 ASP B CA 1
ATOM 5300 C C . ASP B 1 313 ? 9.281 -3.805 6.566 1 92.75 313 ASP B C 1
ATOM 5302 O O . ASP B 1 313 ? 9.383 -4.113 7.754 1 92.75 313 ASP B O 1
ATOM 5306 N N . ALA B 1 314 ? 9.719 -4.574 5.57 1 94.06 314 ALA B N 1
ATOM 5307 C CA . ALA B 1 314 ? 10.219 -5.91 5.883 1 94.06 314 ALA B CA 1
ATOM 5308 C C . ALA B 1 314 ? 11.703 -6.035 5.543 1 94.06 314 ALA B C 1
ATOM 5310 O O . ALA B 1 314 ? 12.375 -6.957 6.004 1 94.06 314 ALA B O 1
ATOM 5311 N N . LEU B 1 315 ? 12.156 -5.129 4.711 1 95.69 315 LEU B N 1
ATOM 5312 C CA . LEU B 1 315 ? 13.555 -5.211 4.312 1 95.69 315 LEU B CA 1
ATOM 5313 C C . LEU B 1 315 ? 14.133 -3.82 4.07 1 95.69 315 LEU B C 1
ATOM 5315 O O . LEU B 1 315 ? 13.391 -2.836 4.016 1 95.69 315 LEU B O 1
ATOM 5319 N N . GLN B 1 316 ? 15.461 -3.791 4.062 1 97.19 316 GLN B N 1
ATOM 5320 C CA . GLN B 1 316 ? 16.172 -2.58 3.672 1 97.19 316 GLN B CA 1
ATOM 5321 C C . GLN B 1 316 ? 16.859 -2.756 2.322 1 97.19 316 GLN B C 1
ATOM 5323 O O . GLN B 1 316 ? 17.422 -3.818 2.037 1 97.19 316 GLN B O 1
ATOM 5328 N N . TYR B 1 317 ? 16.766 -1.759 1.546 1 97.25 317 TYR B N 1
ATOM 5329 C CA . TYR B 1 317 ? 17.516 -1.691 0.292 1 97.25 317 TYR B CA 1
ATOM 5330 C C . TYR B 1 317 ? 18.875 -1.051 0.503 1 97.25 317 TYR B C 1
ATOM 5332 O O . TYR B 1 317 ? 19.031 -0.146 1.329 1 97.25 317 TYR B O 1
ATOM 5340 N N . ARG B 1 318 ? 19.844 -1.521 -0.2 1 96.12 318 ARG B N 1
ATOM 5341 C CA . ARG B 1 318 ? 21.156 -0.879 -0.158 1 96.12 318 ARG B CA 1
ATOM 5342 C C . ARG B 1 318 ? 21.125 0.478 -0.853 1 96.12 318 ARG B C 1
ATOM 5344 O O . ARG B 1 318 ? 20.5 0.625 -1.908 1 96.12 318 ARG B O 1
ATOM 5351 N N . LEU B 1 319 ? 21.797 1.432 -0.239 1 97 319 LEU B N 1
ATOM 5352 C CA . LEU B 1 319 ? 21.859 2.785 -0.777 1 97 319 LEU B CA 1
ATOM 5353 C C . LEU B 1 319 ? 23.281 3.137 -1.205 1 97 319 LEU B C 1
ATOM 5355 O O . LEU B 1 319 ? 24.25 2.789 -0.519 1 97 319 LEU B O 1
ATOM 5359 N N . VAL B 1 320 ? 23.359 3.752 -2.346 1 96.44 320 VAL B N 1
ATOM 5360 C CA . VAL B 1 320 ? 24.625 4.289 -2.836 1 96.44 320 VAL B CA 1
ATOM 5361 C C . VAL B 1 320 ? 24.5 5.797 -3.039 1 96.44 320 VAL B C 1
ATOM 5363 O O . VAL B 1 320 ? 23.531 6.273 -3.637 1 96.44 320 VAL B O 1
ATOM 5366 N N . PHE B 1 321 ? 25.453 6.504 -2.475 1 97 321 PHE B N 1
ATOM 5367 C CA . PHE B 1 321 ? 25.531 7.949 -2.66 1 97 321 PHE B CA 1
ATOM 5368 C C . PHE B 1 321 ? 26.719 8.305 -3.547 1 97 321 PHE B C 1
ATOM 5370 O O . PHE B 1 321 ? 27.812 8.602 -3.047 1 97 321 PHE B O 1
ATOM 5377 N N . PRO B 1 322 ? 26.453 8.398 -4.852 1 95.12 322 PRO B N 1
ATOM 5378 C CA . PRO B 1 322 ? 27.578 8.531 -5.781 1 95.12 322 PRO B CA 1
ATOM 5379 C C . PRO B 1 322 ? 28.359 9.828 -5.578 1 95.12 322 PRO B C 1
ATOM 5381 O O . PRO B 1 322 ? 29.547 9.898 -5.902 1 95.12 322 PRO B O 1
ATOM 5384 N N . GLY B 1 323 ? 27.797 10.828 -5.047 1 95.06 323 GLY B N 1
ATOM 5385 C CA . GLY B 1 323 ? 28.469 12.094 -4.797 1 95.06 323 GLY B CA 1
ATOM 5386 C C . GLY B 1 323 ? 29.266 12.109 -3.5 1 95.06 323 GLY B C 1
ATOM 5387 O O . GLY B 1 323 ? 29.969 13.078 -3.213 1 95.06 323 GLY B O 1
ATOM 5388 N N . HIS B 1 324 ? 29.094 11.094 -2.719 1 95.81 324 HIS B N 1
ATOM 5389 C CA . HIS B 1 324 ? 29.734 11 -1.416 1 95.81 324 HIS B CA 1
ATOM 5390 C C . HIS B 1 324 ? 30.375 9.633 -1.209 1 95.81 324 HIS B C 1
ATOM 5392 O O . HIS B 1 324 ? 30.016 8.906 -0.278 1 95.81 324 HIS B O 1
ATOM 5398 N N . PRO B 1 325 ? 31.422 9.273 -1.971 1 89.5 325 PRO B N 1
ATOM 5399 C CA . PRO B 1 325 ? 32.031 7.938 -1.908 1 89.5 325 PRO B CA 1
ATOM 5400 C C . PRO B 1 325 ? 32.844 7.715 -0.633 1 89.5 325 PRO B C 1
ATOM 5402 O O . PRO B 1 325 ? 33.031 6.57 -0.223 1 89.5 325 PRO B O 1
ATOM 5405 N N . ASP B 1 326 ? 33.219 8.867 -0.02 1 88.94 326 ASP B N 1
ATOM 5406 C CA . ASP B 1 326 ? 34.031 8.797 1.193 1 88.94 326 ASP B CA 1
ATOM 5407 C C . ASP B 1 326 ? 33.562 9.82 2.223 1 88.94 326 ASP B C 1
ATOM 5409 O O . ASP B 1 326 ? 32.625 10.562 1.98 1 88.94 326 ASP B O 1
ATOM 5413 N N . GLY B 1 327 ? 34 9.648 3.42 1 91.38 327 GLY B N 1
ATOM 5414 C CA . GLY B 1 327 ? 33.688 10.602 4.469 1 91.38 327 GLY B CA 1
ATOM 5415 C C . GLY B 1 327 ? 32.938 9.977 5.637 1 91.38 327 GLY B C 1
ATOM 5416 O O . GLY B 1 327 ? 32.594 8.805 5.586 1 91.38 327 GLY B O 1
ATOM 5417 N N . PRO B 1 328 ? 32.781 10.758 6.594 1 96.5 328 PRO B N 1
ATOM 5418 C CA . PRO B 1 328 ? 32.094 10.234 7.789 1 96.5 328 PRO B CA 1
ATOM 5419 C C . PRO B 1 328 ? 30.625 9.969 7.566 1 96.5 328 PRO B C 1
ATOM 5421 O O . PRO B 1 328 ? 29.969 10.688 6.805 1 96.5 328 PRO B O 1
ATOM 5424 N N . CYS B 1 329 ? 30.141 8.93 8.211 1 96.81 329 CYS B N 1
ATOM 5425 C CA . CYS B 1 329 ? 28.719 8.57 8.156 1 96.81 329 CYS B CA 1
ATOM 5426 C C . CYS B 1 329 ? 28.062 8.734 9.516 1 96.81 329 CYS B C 1
ATOM 5428 O O . CYS B 1 329 ? 28.75 8.766 10.539 1 96.81 329 CYS B O 1
ATOM 5430 N N . VAL B 1 330 ? 26.828 8.891 9.477 1 96.75 330 VAL B N 1
ATOM 5431 C CA . VAL B 1 330 ? 26.016 8.914 10.688 1 96.75 330 VAL B CA 1
ATOM 5432 C C . VAL B 1 330 ? 24.859 7.934 10.555 1 96.75 330 VAL B C 1
ATOM 5434 O O . VAL B 1 330 ? 24.328 7.727 9.453 1 96.75 330 VAL B O 1
ATOM 5437 N N . PRO B 1 331 ? 24.469 7.301 11.641 1 95.94 331 PRO B N 1
ATOM 5438 C CA . PRO B 1 331 ? 23.25 6.484 11.586 1 95.94 331 PRO B CA 1
ATOM 5439 C C . PRO B 1 331 ? 21.984 7.324 11.414 1 95.94 331 PRO B C 1
ATOM 5441 O O . PRO B 1 331 ? 21.797 8.32 12.125 1 95.94 331 PRO B O 1
ATOM 5444 N N . ALA B 1 332 ? 21.141 6.973 10.516 1 97.31 332 ALA B N 1
ATOM 5445 C CA . ALA B 1 332 ? 19.938 7.758 10.25 1 97.31 332 ALA B CA 1
ATOM 5446 C C . ALA B 1 332 ? 18.734 6.852 10 1 97.31 332 ALA B C 1
ATOM 5448 O O . ALA B 1 332 ? 18.891 5.73 9.508 1 97.31 332 ALA B O 1
ATOM 5449 N N . VAL B 1 333 ? 17.562 7.344 10.414 1 96.69 333 VAL B N 1
ATOM 5450 C CA . VAL B 1 333 ? 16.312 6.766 9.93 1 96.69 333 VAL B CA 1
ATOM 5451 C C . VAL B 1 333 ? 16.062 7.219 8.492 1 96.69 333 VAL B C 1
ATOM 5453 O O . VAL B 1 333 ? 16.031 8.414 8.211 1 96.69 333 VAL B O 1
ATOM 5456 N N . VAL B 1 334 ? 15.906 6.285 7.613 1 98.12 334 VAL B N 1
ATOM 5457 C CA . VAL B 1 334 ? 15.633 6.613 6.219 1 98.12 334 VAL B CA 1
ATOM 5458 C C . VAL B 1 334 ? 14.125 6.582 5.965 1 98.12 334 VAL B C 1
ATOM 5460 O O . VAL B 1 334 ? 13.445 5.625 6.344 1 98.12 334 VAL B O 1
ATOM 5463 N N . ALA B 1 335 ? 13.617 7.656 5.355 1 98 335 ALA B N 1
ATOM 5464 C CA . ALA B 1 335 ? 12.188 7.805 5.121 1 98 335 ALA B CA 1
ATOM 5465 C C . ALA B 1 335 ? 11.914 8.367 3.73 1 98 335 ALA B C 1
ATOM 5467 O O . ALA B 1 335 ? 12.789 8.977 3.115 1 98 335 ALA B O 1
ATOM 5468 N N . GLY B 1 336 ? 10.695 8.07 3.268 1 98.25 336 GLY B N 1
ATOM 5469 C CA . GLY B 1 336 ? 10.25 8.625 2 1 98.25 336 GLY B CA 1
ATOM 5470 C C . GLY B 1 336 ? 9.641 10.008 2.139 1 98.25 336 GLY B C 1
ATOM 5471 O O . GLY B 1 336 ? 9.664 10.602 3.221 1 98.25 336 GLY B O 1
ATOM 5472 N N . PRO B 1 337 ? 9.055 10.477 1.089 1 98.12 337 PRO B N 1
ATOM 5473 C CA . PRO B 1 337 ? 8.703 11.898 1.029 1 98.12 337 PRO B CA 1
ATOM 5474 C C . PRO B 1 337 ? 7.293 12.18 1.541 1 98.12 337 PRO B C 1
ATOM 5476 O O . PRO B 1 337 ? 6.922 13.336 1.734 1 98.12 337 PRO B O 1
ATOM 5479 N N . THR B 1 338 ? 6.477 11.156 1.783 1 97.5 338 THR B N 1
ATOM 5480 C CA . THR B 1 338 ? 5.059 11.391 2.051 1 97.5 338 THR B CA 1
ATOM 5481 C C . THR B 1 338 ? 4.84 11.758 3.516 1 97.5 338 THR B C 1
ATOM 5483 O O . THR B 1 338 ? 5.758 11.656 4.332 1 97.5 338 THR B O 1
ATOM 5486 N N . CYS B 1 339 ? 3.611 12.164 3.854 1 95.12 339 CYS B N 1
ATOM 5487 C CA . CYS B 1 339 ? 3.262 12.531 5.219 1 95.12 339 CYS B CA 1
ATOM 5488 C C . CYS B 1 339 ? 2.727 11.328 5.992 1 95.12 339 CYS B C 1
ATOM 5490 O O . CYS B 1 339 ? 2.006 11.492 6.977 1 95.12 339 CYS B O 1
ATOM 5492 N N . ASP B 1 340 ? 3.02 10.164 5.48 1 95.56 340 ASP B N 1
ATOM 5493 C CA . ASP B 1 340 ? 2.648 8.93 6.16 1 95.56 340 ASP B CA 1
ATOM 5494 C C . ASP B 1 340 ? 3.834 8.344 6.926 1 95.56 340 ASP B C 1
ATOM 5496 O O . ASP B 1 340 ? 4.895 8.102 6.348 1 95.56 340 ASP B O 1
ATOM 5500 N N . SER B 1 341 ? 3.617 8.086 8.172 1 93.31 341 SER B N 1
ATOM 5501 C CA . SER B 1 341 ? 4.703 7.621 9.031 1 93.31 341 SER B CA 1
ATOM 5502 C C . SER B 1 341 ? 5.156 6.219 8.633 1 93.31 341 SER B C 1
ATOM 5504 O O . SER B 1 341 ? 6.238 5.777 9.023 1 93.31 341 SER B O 1
ATOM 5506 N N . ASP B 1 342 ? 4.344 5.492 7.824 1 93.94 342 ASP B N 1
ATOM 5507 C CA . ASP B 1 342 ? 4.727 4.168 7.344 1 93.94 342 ASP B CA 1
ATOM 5508 C C . ASP B 1 342 ? 5.777 4.266 6.242 1 93.94 342 ASP B C 1
ATOM 5510 O O . ASP B 1 342 ? 6.406 3.268 5.883 1 93.94 342 ASP B O 1
ATOM 5514 N N . ASP B 1 343 ? 5.938 5.434 5.773 1 97.06 343 ASP B N 1
ATOM 5515 C CA . ASP B 1 343 ? 6.91 5.684 4.715 1 97.06 343 ASP B CA 1
ATOM 5516 C C . ASP B 1 343 ? 8.305 5.898 5.289 1 97.06 343 ASP B C 1
ATOM 5518 O O . ASP B 1 343 ? 8.953 6.902 4.996 1 97.06 343 ASP B O 1
ATOM 5522 N N . ALA B 1 344 ? 8.742 4.902 6.164 1 97.44 344 ALA B N 1
ATOM 5523 C CA . ALA B 1 344 ? 10.039 4.988 6.832 1 97.44 344 ALA B CA 1
ATOM 5524 C C . ALA B 1 344 ? 10.492 3.619 7.324 1 97.44 344 ALA B C 1
ATOM 5526 O O . ALA B 1 344 ? 9.664 2.746 7.598 1 97.44 344 ALA B O 1
ATOM 5527 N N . TYR B 1 345 ? 11.859 3.445 7.398 1 96.94 345 TYR B N 1
ATOM 5528 C CA . TYR B 1 345 ? 12.383 2.328 8.172 1 96.94 345 TYR B CA 1
ATOM 5529 C C . TYR B 1 345 ? 12.109 2.52 9.664 1 96.94 345 TYR B C 1
ATOM 5531 O O . TYR B 1 345 ? 11.727 3.609 10.094 1 96.94 345 TYR B O 1
ATOM 5539 N N . SER B 1 346 ? 12.32 1.472 10.391 1 93.06 346 SER B N 1
ATOM 5540 C CA . SER B 1 346 ? 12.148 1.552 11.844 1 93.06 346 SER B CA 1
ATOM 5541 C C . SER B 1 346 ? 13.148 2.52 12.469 1 93.06 346 SER B C 1
ATOM 5543 O O . SER B 1 346 ? 14.352 2.396 12.25 1 93.06 346 SER B O 1
ATOM 5545 N N . HIS B 1 347 ? 12.609 3.412 13.25 1 88.94 347 HIS B N 1
ATOM 5546 C CA . HIS B 1 347 ? 13.477 4.391 13.898 1 88.94 347 HIS B CA 1
ATOM 5547 C C . HIS B 1 347 ? 14.242 3.766 15.062 1 88.94 347 HIS B C 1
ATOM 5549 O O . HIS B 1 347 ? 15.234 4.332 15.531 1 88.94 347 HIS B O 1
ATOM 5555 N N . GLU B 1 348 ? 13.805 2.658 15.453 1 87.25 348 GLU B N 1
ATOM 5556 C CA . GLU B 1 348 ? 14.445 1.999 16.594 1 87.25 348 GLU B CA 1
ATOM 5557 C C . GLU B 1 348 ? 15.461 0.964 16.125 1 87.25 348 GLU B C 1
ATOM 5559 O O . GLU B 1 348 ? 16.562 0.865 16.672 1 87.25 348 GLU B O 1
ATOM 5564 N N . GLU B 1 349 ? 15.141 0.264 15.047 1 90.31 349 GLU B N 1
ATOM 5565 C CA . GLU B 1 349 ? 15.93 -0.915 14.711 1 90.31 349 GLU B CA 1
ATOM 5566 C C . GLU B 1 349 ? 16.484 -0.825 13.289 1 90.31 349 GLU B C 1
ATOM 5568 O O . GLU B 1 349 ? 17.281 -1.661 12.867 1 90.31 349 GLU B O 1
ATOM 5573 N N . GLY B 1 350 ? 16.094 0.181 12.602 1 93.5 350 GLY B N 1
ATOM 5574 C CA . GLY B 1 350 ? 16.391 0.197 11.18 1 93.5 350 GLY B CA 1
ATOM 5575 C C . GLY B 1 350 ? 17.281 1.363 10.766 1 93.5 350 GLY B C 1
ATOM 5576 O O . GLY B 1 350 ? 17.078 1.961 9.711 1 93.5 350 GLY B O 1
ATOM 5577 N N . LEU B 1 351 ? 18.25 1.738 11.555 1 95.5 351 LEU B N 1
ATOM 5578 C CA . LEU B 1 351 ? 19.109 2.861 11.211 1 95.5 351 LEU B CA 1
ATOM 5579 C C . LEU B 1 351 ? 20.078 2.477 10.102 1 95.5 351 LEU B C 1
ATOM 5581 O O . LEU B 1 351 ? 20.594 1.356 10.086 1 95.5 351 LEU B O 1
ATOM 5585 N N . VAL B 1 352 ? 20.328 3.389 9.234 1 97.06 352 VAL B N 1
ATOM 5586 C CA . VAL B 1 352 ? 21.219 3.188 8.086 1 97.06 352 VAL B CA 1
ATOM 5587 C C . VAL B 1 352 ? 22.375 4.176 8.141 1 97.06 352 VAL B C 1
ATOM 5589 O O . VAL B 1 352 ? 22.172 5.371 8.367 1 97.06 352 VAL B O 1
ATOM 5592 N N . PRO B 1 353 ? 23.625 3.689 8.008 1 96.62 353 PRO B N 1
ATOM 5593 C CA . PRO B 1 353 ? 24.719 4.648 7.879 1 96.62 353 PRO B CA 1
ATOM 5594 C C . PRO B 1 353 ? 24.625 5.473 6.598 1 96.62 353 PRO B C 1
ATOM 5596 O O . PRO B 1 353 ? 24.562 4.914 5.5 1 96.62 353 PRO B O 1
ATOM 5599 N N . VAL B 1 354 ? 24.625 6.75 6.711 1 97.81 354 VAL B N 1
ATOM 5600 C CA . VAL B 1 354 ? 24.547 7.637 5.555 1 97.81 354 VAL B CA 1
ATOM 5601 C C . VAL B 1 354 ? 25.609 8.727 5.668 1 97.81 354 VAL B C 1
ATOM 5603 O O . VAL B 1 354 ? 26.031 9.078 6.773 1 97.81 354 VAL B O 1
ATOM 5606 N N . PRO B 1 355 ? 26.078 9.258 4.52 1 98 355 PRO B N 1
ATOM 5607 C CA . PRO B 1 355 ? 27.062 10.344 4.605 1 98 355 PRO B CA 1
ATOM 5608 C C . PRO B 1 355 ? 26.547 11.547 5.379 1 98 355 PRO B C 1
ATOM 5610 O O . PRO B 1 355 ? 25.438 12.016 5.129 1 98 355 PRO B O 1
ATOM 5613 N N . ALA B 1 356 ? 27.344 12.102 6.238 1 97.62 356 ALA B N 1
ATOM 5614 C CA . ALA B 1 356 ? 26.969 13.227 7.086 1 97.62 356 ALA B CA 1
ATOM 5615 C C . ALA B 1 356 ? 26.828 14.508 6.266 1 97.62 356 ALA B C 1
ATOM 5617 O O . ALA B 1 356 ? 26.156 15.453 6.68 1 97.62 356 ALA B O 1
ATOM 5618 N N . ALA B 1 357 ? 27.438 14.539 5.102 1 97.56 357 ALA B N 1
ATOM 5619 C CA . ALA B 1 357 ? 27.531 15.766 4.316 1 97.56 357 ALA B CA 1
ATOM 5620 C C . ALA B 1 357 ? 26.438 15.828 3.258 1 97.56 357 ALA B C 1
ATOM 5622 O O . ALA B 1 357 ? 26.5 16.656 2.344 1 97.56 357 ALA B O 1
ATOM 5623 N N . LEU B 1 358 ? 25.453 15 3.383 1 98.31 358 LEU B N 1
ATOM 5624 C CA . LEU B 1 358 ? 24.391 14.977 2.373 1 98.31 358 LEU B CA 1
ATOM 5625 C C . LEU B 1 358 ? 23.656 16.312 2.322 1 98.31 358 LEU B C 1
ATOM 5627 O O . LEU B 1 358 ? 23.391 16.922 3.361 1 98.31 358 LEU B O 1
ATOM 5631 N N . ALA B 1 359 ? 23.344 16.703 1.113 1 97.81 359 ALA B N 1
ATOM 5632 C CA . ALA B 1 359 ? 22.562 17.922 0.861 1 97.81 359 ALA B CA 1
ATOM 5633 C C . ALA B 1 359 ? 21.328 17.609 0.012 1 97.81 359 ALA B C 1
ATOM 5635 O O . ALA B 1 359 ? 21.297 16.625 -0.724 1 97.81 359 ALA B O 1
ATOM 5636 N N . SER B 1 360 ? 20.328 18.484 0.118 1 98.56 360 SER B N 1
ATOM 5637 C CA . SER B 1 360 ? 19.125 18.359 -0.711 1 98.56 360 SER B CA 1
ATOM 5638 C C . SER B 1 360 ? 19.484 18.328 -2.193 1 98.56 360 SER B C 1
ATOM 5640 O O . SER B 1 360 ? 20.266 19.156 -2.662 1 98.56 360 SER B O 1
ATOM 5642 N N . GLY B 1 361 ? 18.984 17.344 -2.908 1 97.94 361 GLY B N 1
ATOM 5643 C CA . GLY B 1 361 ? 19.234 17.234 -4.336 1 97.94 361 GLY B CA 1
ATOM 5644 C C . GLY B 1 361 ? 20.297 16.219 -4.68 1 97.94 361 GLY B C 1
ATOM 5645 O O . GLY B 1 361 ? 20.406 15.781 -5.832 1 97.94 361 GLY B O 1
ATOM 5646 N N . ASP B 1 362 ? 21.172 15.82 -3.688 1 98.12 362 ASP B N 1
ATOM 5647 C CA . ASP B 1 362 ? 22.172 14.789 -3.951 1 98.12 362 ASP B CA 1
ATOM 5648 C C . ASP B 1 362 ? 21.531 13.516 -4.484 1 98.12 362 ASP B C 1
ATOM 5650 O O . ASP B 1 362 ? 20.484 13.094 -3.988 1 98.12 362 ASP B O 1
ATOM 5654 N N . PRO B 1 363 ? 22.156 12.945 -5.516 1 97.81 363 PRO B N 1
ATOM 5655 C CA . PRO B 1 363 ? 21.625 11.672 -6.012 1 97.81 363 PRO B CA 1
ATOM 5656 C C . PRO B 1 363 ? 21.828 10.523 -5.035 1 97.81 363 PRO B C 1
ATOM 5658 O O . PRO B 1 363 ? 22.812 10.508 -4.297 1 97.81 363 PRO B O 1
ATOM 5661 N N . VAL B 1 364 ? 20.922 9.625 -5.047 1 98 364 VAL B N 1
ATOM 5662 C CA . VAL B 1 364 ? 21.016 8.367 -4.312 1 98 364 VAL B CA 1
ATOM 5663 C C . VAL B 1 364 ? 20.516 7.223 -5.184 1 98 364 VAL B C 1
ATOM 5665 O O . VAL B 1 364 ? 19.516 7.367 -5.891 1 98 364 VAL B O 1
ATOM 5668 N N . TRP B 1 365 ? 21.281 6.168 -5.191 1 97.75 365 TRP B N 1
ATOM 5669 C CA . TRP B 1 365 ? 20.844 4.961 -5.883 1 97.75 365 TRP B CA 1
ATOM 5670 C C . TRP B 1 365 ? 20.328 3.92 -4.891 1 97.75 365 TRP B C 1
ATOM 5672 O O . TRP B 1 365 ? 21 3.607 -3.906 1 97.75 365 TRP B O 1
ATOM 5682 N N . VAL B 1 366 ? 19.125 3.475 -5.094 1 97.81 366 VAL B N 1
ATOM 5683 C CA . VAL B 1 366 ? 18.547 2.391 -4.309 1 97.81 366 VAL B CA 1
ATOM 5684 C C . VAL B 1 366 ? 18.641 1.081 -5.09 1 97.81 366 VAL B C 1
ATOM 5686 O O . VAL B 1 366 ? 18.062 0.955 -6.172 1 97.81 366 VAL B O 1
ATOM 5689 N N . LEU B 1 367 ? 19.297 0.102 -4.523 1 96.94 367 LEU B N 1
ATOM 5690 C CA . LEU B 1 367 ? 19.641 -1.101 -5.273 1 96.94 367 LEU B CA 1
ATOM 5691 C C . LEU B 1 367 ? 18.625 -2.209 -5.023 1 96.94 367 LEU B C 1
ATOM 5693 O O . LEU B 1 367 ? 17.844 -2.137 -4.07 1 96.94 367 LEU B O 1
ATOM 5697 N N . SER B 1 368 ? 18.516 -3.193 -5.953 1 96.94 368 SER B N 1
ATOM 5698 C CA . SER B 1 368 ? 17.719 -4.406 -5.852 1 96.94 368 SER B CA 1
ATOM 5699 C C . SER B 1 368 ? 16.234 -4.082 -5.75 1 96.94 368 SER B C 1
ATOM 5701 O O . SER B 1 368 ? 15.516 -4.684 -4.953 1 96.94 368 SER B O 1
ATOM 5703 N N . CYS B 1 369 ? 15.844 -3.08 -6.543 1 96.12 369 CYS B N 1
ATOM 5704 C CA . CYS B 1 369 ? 14.453 -2.643 -6.523 1 96.12 369 CYS B CA 1
ATOM 5705 C C . CYS B 1 369 ? 13.711 -3.117 -7.77 1 96.12 369 CYS B C 1
ATOM 5707 O O . CYS B 1 369 ? 12.711 -2.52 -8.172 1 96.12 369 CYS B O 1
ATOM 5709 N N . GLY B 1 370 ? 14.203 -4.121 -8.367 1 97.81 370 GLY B N 1
ATOM 5710 C CA . GLY B 1 370 ? 13.586 -4.539 -9.617 1 97.81 370 GLY B CA 1
ATOM 5711 C C . GLY B 1 370 ? 12.258 -5.238 -9.422 1 97.81 370 GLY B C 1
ATOM 5712 O O . GLY B 1 370 ? 11.445 -5.309 -10.352 1 97.81 370 GLY B O 1
ATOM 5713 N N . ALA B 1 371 ? 12.102 -5.766 -8.266 1 98.31 371 ALA B N 1
ATOM 5714 C CA . ALA B 1 371 ? 10.859 -6.492 -7.988 1 98.31 371 ALA B CA 1
ATOM 5715 C C . ALA B 1 371 ? 9.891 -5.629 -7.188 1 98.31 371 ALA B C 1
ATOM 5717 O O . ALA B 1 371 ? 10.281 -4.977 -6.215 1 98.31 371 ALA B O 1
ATOM 5718 N N . TYR B 1 372 ? 8.586 -5.562 -7.641 1 97.38 372 TYR B N 1
ATOM 5719 C CA . TYR B 1 372 ? 7.406 -5.07 -6.941 1 97.38 372 TYR B CA 1
ATOM 5720 C C . TYR B 1 372 ? 7.438 -3.551 -6.816 1 97.38 372 TYR B C 1
ATOM 5722 O O . TYR B 1 372 ? 6.508 -2.947 -6.277 1 97.38 372 TYR B O 1
ATOM 5730 N N . ALA B 1 373 ? 8.477 -2.889 -7.371 1 96.75 373 ALA B N 1
ATOM 5731 C CA . ALA B 1 373 ? 8.523 -1.429 -7.355 1 96.75 373 ALA B CA 1
ATOM 5732 C C . ALA B 1 373 ? 7.422 -0.833 -8.227 1 96.75 373 ALA B C 1
ATOM 5734 O O . ALA B 1 373 ? 6.746 0.114 -7.82 1 96.75 373 ALA B O 1
ATOM 5735 N N . THR B 1 374 ? 7.199 -1.396 -9.367 1 96.31 374 THR B N 1
ATOM 5736 C CA . THR B 1 374 ? 6.168 -0.893 -10.266 1 96.31 374 THR B CA 1
ATOM 5737 C C . THR B 1 374 ? 4.801 -1.454 -9.891 1 96.31 374 THR B C 1
ATOM 5739 O O . THR B 1 374 ? 3.775 -0.806 -10.109 1 96.31 374 THR B O 1
ATOM 5742 N N . SER B 1 375 ? 4.789 -2.645 -9.32 1 95.94 375 SER B N 1
ATOM 5743 C CA . SER B 1 375 ? 3.545 -3.359 -9.055 1 95.94 375 SER B CA 1
ATOM 5744 C C . SER B 1 375 ? 2.766 -2.709 -7.914 1 95.94 375 SER B C 1
ATOM 5746 O O . SER B 1 375 ? 1.561 -2.48 -8.031 1 95.94 375 SER B O 1
ATOM 5748 N N . TYR B 1 376 ? 3.451 -2.408 -6.828 1 96.19 376 TYR B N 1
ATOM 5749 C CA . TYR B 1 376 ? 2.791 -1.898 -5.633 1 96.19 376 TYR B CA 1
ATOM 5750 C C . TYR B 1 376 ? 2.738 -0.375 -5.648 1 96.19 376 TYR B C 1
ATOM 5752 O O . TYR B 1 376 ? 2.211 0.243 -4.719 1 96.19 376 TYR B O 1
ATOM 5760 N N . THR B 1 377 ? 3.078 0.318 -6.652 1 96.62 377 THR B N 1
ATOM 5761 C CA . THR B 1 377 ? 3.152 1.774 -6.688 1 96.62 377 THR B CA 1
ATOM 5762 C C . THR B 1 377 ? 1.756 2.387 -6.75 1 96.62 377 THR B C 1
ATOM 5764 O O . THR B 1 377 ? 0.894 1.9 -7.488 1 96.62 377 THR B O 1
ATOM 5767 N N . THR B 1 378 ? 1.545 3.424 -5.891 1 97.25 378 THR B N 1
ATOM 5768 C CA . THR B 1 378 ? 0.261 4.117 -5.883 1 97.25 378 THR B CA 1
ATOM 5769 C C . THR B 1 378 ? 0.142 5.047 -7.086 1 97.25 378 THR B C 1
ATOM 5771 O O . THR B 1 378 ? 1.139 5.352 -7.746 1 97.25 378 THR B O 1
ATOM 5774 N N . ARG B 1 379 ? -1.043 5.508 -7.324 1 95.31 379 ARG B N 1
ATOM 5775 C CA . ARG B 1 379 ? -1.318 6.406 -8.438 1 95.31 379 ARG B CA 1
ATOM 5776 C C . ARG B 1 379 ? -0.728 7.789 -8.188 1 95.31 379 ARG B C 1
ATOM 5778 O O . ARG B 1 379 ? -0.352 8.492 -9.133 1 95.31 379 ARG B O 1
ATOM 5785 N N . GLY B 1 380 ? -0.632 8.203 -6.98 1 95.81 380 GLY B N 1
ATOM 5786 C CA . GLY B 1 380 ? -0.174 9.555 -6.68 1 95.81 380 GLY B CA 1
ATOM 5787 C C . GLY B 1 380 ? -0.411 9.953 -5.234 1 95.81 380 GLY B C 1
ATOM 5788 O O . GLY B 1 380 ? -0.805 11.086 -4.957 1 95.81 380 GLY B O 1
ATOM 5789 N N . PHE B 1 381 ? -0.136 9.055 -4.328 1 97.25 381 PHE B N 1
ATOM 5790 C CA . PHE B 1 381 ? -0.357 9.344 -2.916 1 97.25 381 PHE B CA 1
ATOM 5791 C C . PHE B 1 381 ? 0.402 10.602 -2.5 1 97.25 381 PHE B C 1
ATOM 5793 O O . PHE B 1 381 ? 1.594 10.734 -2.787 1 97.25 381 PHE B O 1
ATOM 5800 N N . ASN B 1 382 ? -0.239 11.617 -1.834 1 97.75 382 ASN B N 1
ATOM 5801 C CA . ASN B 1 382 ? 0.285 12.883 -1.343 1 97.75 382 ASN B CA 1
ATOM 5802 C C . ASN B 1 382 ? 0.812 13.75 -2.482 1 97.75 382 ASN B C 1
ATOM 5804 O O . ASN B 1 382 ? 1.628 14.648 -2.26 1 97.75 382 ASN B O 1
ATOM 5808 N N . GLY B 1 383 ? 0.379 13.375 -3.701 1 97.38 383 GLY B N 1
ATOM 5809 C CA . GLY B 1 383 ? 0.781 14.18 -4.844 1 97.38 383 GLY B CA 1
ATOM 5810 C C . GLY B 1 383 ? 2.125 13.766 -5.418 1 97.38 383 GLY B C 1
ATOM 5811 O O . GLY B 1 383 ? 2.701 14.484 -6.238 1 97.38 383 GLY B O 1
ATOM 5812 N N . PHE B 1 384 ? 2.654 12.672 -4.977 1 97.12 384 PHE B N 1
ATOM 5813 C CA . PHE B 1 384 ? 3.898 12.133 -5.523 1 97.12 384 PHE B CA 1
ATOM 5814 C C . PHE B 1 384 ? 3.617 11.109 -6.613 1 97.12 384 PHE B C 1
ATOM 5816 O O . PHE B 1 384 ? 3.094 10.031 -6.336 1 97.12 384 PHE B O 1
ATOM 5823 N N . ALA B 1 385 ? 4.047 11.391 -7.789 1 94.44 385 ALA B N 1
ATOM 5824 C CA . ALA B 1 385 ? 3.766 10.562 -8.961 1 94.44 385 ALA B CA 1
ATOM 5825 C C . ALA B 1 385 ? 4.57 9.273 -8.922 1 94.44 385 ALA B C 1
ATOM 5827 O O . ALA B 1 385 ? 5.637 9.211 -8.305 1 94.44 385 ALA B O 1
ATOM 5828 N N . PRO B 1 386 ? 4.047 8.234 -9.586 1 95.31 386 PRO B N 1
ATOM 5829 C CA . PRO B 1 386 ? 4.879 7.043 -9.773 1 95.31 386 PRO B CA 1
ATOM 5830 C C . PRO B 1 386 ? 6.176 7.344 -10.523 1 95.31 386 PRO B C 1
ATOM 5832 O O . PRO B 1 386 ? 6.211 8.25 -11.359 1 95.31 386 PRO B O 1
ATOM 5835 N N . LEU B 1 387 ? 7.199 6.555 -10.273 1 96.31 387 LEU B N 1
ATOM 5836 C CA . LEU B 1 387 ? 8.461 6.723 -10.977 1 96.31 387 LEU B CA 1
ATOM 5837 C C . LEU B 1 387 ? 8.352 6.223 -12.414 1 96.31 387 LEU B C 1
ATOM 5839 O O . LEU B 1 387 ? 7.82 5.137 -12.664 1 96.31 387 LEU B O 1
ATOM 5843 N N . PRO B 1 388 ? 8.812 7.023 -13.312 1 95.56 388 PRO B N 1
ATOM 5844 C CA . PRO B 1 388 ? 9.008 6.441 -14.641 1 95.56 388 PRO B CA 1
ATOM 5845 C C . PRO B 1 388 ? 10.117 5.391 -14.672 1 95.56 388 PRO B C 1
ATOM 5847 O O . PRO B 1 388 ? 10.961 5.359 -13.781 1 95.56 388 PRO B O 1
ATOM 5850 N N . TYR B 1 389 ? 10.07 4.449 -15.594 1 95.62 389 TYR B N 1
ATOM 5851 C CA . TYR B 1 389 ? 11.148 3.471 -15.672 1 95.62 389 TYR B CA 1
ATOM 5852 C C . TYR B 1 389 ? 11.844 3.537 -17.031 1 95.62 389 TYR B C 1
ATOM 5854 O O . TYR B 1 389 ? 11.273 4.016 -18 1 95.62 389 TYR B O 1
ATOM 5862 N N . ALA B 1 390 ? 13.102 3.186 -17.016 1 96.88 390 ALA B N 1
ATOM 5863 C CA . ALA B 1 390 ? 13.977 3.119 -18.188 1 96.88 390 ALA B CA 1
ATOM 5864 C C . ALA B 1 390 ? 14.773 1.818 -18.203 1 96.88 390 ALA B C 1
ATOM 5866 O O . ALA B 1 390 ? 14.648 0.997 -17.297 1 96.88 390 ALA B O 1
ATOM 5867 N N . PHE B 1 391 ? 15.523 1.634 -19.312 1 97.06 391 PHE B N 1
ATOM 5868 C CA . PHE B 1 391 ? 16.281 0.398 -19.484 1 97.06 391 PHE B CA 1
ATOM 5869 C C . PHE B 1 391 ? 17.75 0.695 -19.734 1 97.06 391 PHE B C 1
ATOM 5871 O O . PHE B 1 391 ? 18.078 1.562 -20.547 1 97.06 391 PHE B O 1
ATOM 5878 N N . ALA B 1 392 ? 18.547 -0.004 -19.016 1 94.88 392 ALA B N 1
ATOM 5879 C CA . ALA B 1 392 ? 19.984 0.179 -19.172 1 94.88 392 ALA B CA 1
ATOM 5880 C C . ALA B 1 392 ? 20.422 -0.095 -20.609 1 94.88 392 ALA B C 1
ATOM 5882 O O . ALA B 1 392 ? 20.047 -1.113 -21.203 1 94.88 392 ALA B O 1
ATOM 5883 N N . GLY B 1 393 ? 21.234 0.809 -21.141 1 89.88 393 GLY B N 1
ATOM 5884 C CA . GLY B 1 393 ? 21.766 0.63 -22.484 1 89.88 393 GLY B CA 1
ATOM 5885 C C . GLY B 1 393 ? 20.797 1.062 -23.578 1 89.88 393 GLY B C 1
ATOM 5886 O O . GLY B 1 393 ? 21.094 0.922 -24.766 1 89.88 393 GLY B O 1
ATOM 5887 N N . ARG B 1 394 ? 19.609 1.508 -23.234 1 86.94 394 ARG B N 1
ATOM 5888 C CA . ARG B 1 394 ? 18.641 1.999 -24.219 1 86.94 394 ARG B CA 1
ATOM 5889 C C . ARG B 1 394 ? 18.344 3.479 -24 1 86.94 394 ARG B C 1
ATOM 5891 O O . ARG B 1 394 ? 18.406 3.965 -22.859 1 86.94 394 ARG B O 1
ATOM 5898 N N . PRO B 1 395 ? 18.156 4.094 -25.156 1 76.25 395 PRO B N 1
ATOM 5899 C CA . PRO B 1 395 ? 17.844 5.512 -24.984 1 76.25 395 PRO B CA 1
ATOM 5900 C C . PRO B 1 395 ? 16.547 5.738 -24.203 1 76.25 395 PRO B C 1
ATOM 5902 O O . PRO B 1 395 ? 15.656 4.883 -24.219 1 76.25 395 PRO B O 1
ATOM 5905 N N . GLU B 1 396 ? 16.484 6.707 -23.438 1 67.38 396 GLU B N 1
ATOM 5906 C CA . GLU B 1 396 ? 15.305 7.051 -22.656 1 67.38 396 GLU B CA 1
ATOM 5907 C C . GLU B 1 396 ? 14.125 7.383 -23.578 1 67.38 396 GLU B C 1
ATOM 5909 O O . GLU B 1 396 ? 14.297 8.016 -24.609 1 67.38 396 GLU B O 1
ATOM 5914 N N . ARG B 1 397 ? 13.109 6.5 -23.656 1 52.91 397 ARG B N 1
ATOM 5915 C CA . ARG B 1 397 ? 11.938 6.906 -24.422 1 52.91 397 ARG B CA 1
ATOM 5916 C C . ARG B 1 397 ? 11.234 8.094 -23.766 1 52.91 397 ARG B C 1
ATOM 5918 O O . ARG B 1 397 ? 11 8.078 -22.547 1 52.91 397 ARG B O 1
ATOM 5925 N N . THR B 1 398 ? 11.453 9.219 -24.109 1 44.78 398 THR B N 1
ATOM 5926 C CA . THR B 1 398 ? 10.672 10.359 -23.656 1 44.78 398 THR B CA 1
ATOM 5927 C C . THR B 1 398 ? 9.195 10.164 -23.969 1 44.78 398 THR B C 1
ATOM 5929 O O . THR B 1 398 ? 8.844 9.664 -25.047 1 44.78 398 THR B O 1
ATOM 5932 N N . GLY B 1 399 ? 8.406 9.688 -23 1 38.38 399 GLY B N 1
ATOM 5933 C CA . GLY B 1 399 ? 6.965 9.523 -23.078 1 38.38 399 GLY B CA 1
ATOM 5934 C C . GLY B 1 399 ? 6.305 10.492 -24.031 1 38.38 399 GLY B C 1
ATOM 5935 O O . GLY B 1 399 ? 5.074 10.547 -24.125 1 38.38 399 GLY B O 1
ATOM 5936 N N . ALA B 1 400 ? 6.742 11.594 -24.547 1 34.09 400 ALA B N 1
ATOM 5937 C CA . ALA B 1 400 ? 6.02 12.484 -25.438 1 34.09 400 ALA B CA 1
ATOM 5938 C C . ALA B 1 400 ? 5.652 11.773 -26.734 1 34.09 400 ALA B C 1
ATOM 5940 O O . ALA B 1 400 ? 4.934 12.328 -27.578 1 34.09 400 ALA B O 1
ATOM 5941 N N . ASP B 1 401 ? 6.438 10.789 -27.156 1 32.16 401 ASP B N 1
ATOM 5942 C CA . ASP B 1 401 ? 6.168 10.32 -28.516 1 32.16 401 ASP B CA 1
ATOM 5943 C C . ASP B 1 401 ? 4.957 9.391 -28.531 1 32.16 401 ASP B C 1
ATOM 5945 O O . ASP B 1 401 ? 4.629 8.82 -29.578 1 32.16 401 ASP B O 1
ATOM 5949 N N . ASP B 1 402 ? 4.508 8.789 -27.469 1 26.95 402 ASP B N 1
ATOM 5950 C CA . ASP B 1 402 ? 3.227 8.172 -27.812 1 26.95 402 ASP B CA 1
ATOM 5951 C C . ASP B 1 402 ? 2.092 9.188 -27.734 1 26.95 402 ASP B C 1
ATOM 5953 O O . ASP B 1 402 ? 2.045 10.008 -26.797 1 26.95 402 ASP B O 1
#

Radius of gyration: 27.35 Å; Cα contacts (8 Å, |Δi|>4): 2025; chains: 2; bounding box: 66×83×56 Å

pLDDT: mean 94.44, std 10.13, range [26.52, 98.94]

Foldseek 3Di:
DAADALVLADPLQSVVLVPDQDWFKAFALVQLLVLVVVVCVLPPQAAEAAACLFPVDLSNLLSVVVSVHHHADQFLVSLVSSVVSPHDLDRYENEHQDDDLVGLLSSLVSPHQEYEHADLVSLLSCLVRPNQGEYAYEAFFQLPQALFSPGDVHHDHLVVSLVNLVSNVVSRYADAEYEYDNYAQRQELVSLVVVLVSRLVSLLVNVVVVHQHAEYEDEEHQHAFQWAWLQGHGRHGPNSVNSVSNNVSVVVSCVSRVDHYHYYYHYYLSSTQQRMKIKWWWQDWDWDQDPVRDIAIATEIQDFCAAQHVPSATIAWRKDQNVDSDDAWDWHWYAYDAPDPVRTRDRVRRTDTDHPPGDGGGIMMTGRRGTNRVSRHDCAHRNRHHRHYYYRPDDDPPVPPD/DAADALVLADPLQSVVLVPDQDWFKAFALVQLLVLLVVVCVLPPQAAEAAACLFPLDLSNLLSVVVSPHHHADQFLVSLVSSVVSPHDLDRYENEHQDDDLVGLLSSLVSPHQEYEHADLVSLLSCLVRPNQGEYAYEAFFQLPQALFSPGDVHHDHLVVSLVNLVSNVVSRYADAEYEYDNYAQRQELVSLVVVLVSRLVSLLVNVVVVHQHAEYEDEEHQHAFQWAWLQGHGRHGPNSVNSVSNNVSVVVSCVSRVDHYHYYYHYYLSSTQQRMKIKWWWQDWDWDQDPVRDIAIATEIQDFCAAQHVCSATIAFRKDQNVDSDDAWDWHWYAYDAPDPVRTRDRVRRTDTDHPPGDGGGIMMTGRRGTNRVSRHDCAHRNRHHRHYYYRPDDDPPVPPD

Solvent-accessible surface area (backbone atoms only — not comparable to full-atom values): 39398 Å² total; per-residue (Å²): 128,80,81,58,55,72,80,80,44,57,68,56,48,42,52,39,51,70,68,50,90,60,65,26,34,37,32,26,62,67,55,27,49,50,43,48,53,49,48,43,66,66,40,71,82,50,42,48,21,33,27,36,57,24,43,76,42,60,70,57,47,26,52,39,26,73,74,66,30,24,33,32,23,48,33,49,49,31,44,53,50,42,46,74,32,59,28,55,40,89,41,32,32,40,57,32,61,56,60,28,58,66,44,45,31,50,31,34,71,69,48,37,48,39,36,34,30,52,34,62,60,53,43,56,44,38,37,71,41,34,66,61,27,31,32,24,36,29,35,49,48,82,12,63,58,22,80,40,29,65,44,80,78,48,42,21,47,52,79,50,42,49,55,39,40,51,52,27,41,76,55,53,27,38,48,34,28,41,29,37,47,38,12,41,48,28,48,52,48,62,41,57,54,54,49,43,52,46,51,43,54,36,50,54,54,28,48,78,72,72,46,75,48,48,35,39,30,61,25,34,21,54,42,52,69,57,43,20,34,52,62,59,46,76,42,79,51,57,58,70,58,32,45,49,50,50,53,52,38,52,54,49,45,33,60,70,65,70,54,76,63,45,42,32,35,24,46,28,39,44,40,30,10,71,30,10,30,31,32,38,27,32,23,37,63,41,68,43,59,40,98,84,62,46,80,40,36,36,35,28,23,68,51,22,28,57,36,36,35,57,60,40,81,64,28,33,66,45,62,29,42,80,88,52,85,68,77,64,62,39,62,18,26,44,25,18,45,58,88,46,50,77,26,34,38,46,81,86,55,20,52,41,80,38,61,67,80,63,48,57,66,40,55,31,35,38,42,42,39,28,36,35,16,77,23,58,13,16,59,33,46,51,38,44,61,52,59,52,73,45,46,38,92,48,80,76,77,64,75,78,78,112,129,79,80,57,55,71,80,81,42,58,68,55,48,42,51,40,52,69,68,51,90,58,65,28,34,36,31,26,61,68,55,28,48,50,42,49,52,50,49,42,66,68,40,70,81,50,42,48,20,35,25,36,58,22,45,77,40,58,69,57,49,26,52,39,27,74,74,66,29,26,33,32,23,48,34,49,49,31,43,53,49,43,44,75,31,59,26,55,42,88,41,31,33,38,56,32,60,56,61,28,58,68,46,43,30,49,32,32,70,69,48,39,45,38,36,32,30,52,35,61,59,53,42,56,43,38,38,71,42,33,64,60,26,29,33,25,38,28,35,49,47,82,12,64,59,22,80,41,30,66,44,79,78,48,44,21,47,51,76,50,42,46,54,39,40,53,51,27,41,75,56,52,27,37,50,34,28,40,29,38,46,38,11,41,48,30,47,49,47,61,39,56,54,51,48,42,51,48,49,42,53,37,49,52,53,26,48,76,71,72,45,74,47,48,36,40,30,62,24,34,22,55,42,52,69,57,43,18,34,52,62,60,47,77,43,79,49,58,57,70,58,32,46,49,50,51,53,51,38,51,54,51,44,33,61,69,65,70,55,76,64,44,40,32,35,24,46,27,39,45,41,30,11,69,30,11,31,31,33,37,28,32,22,38,66,41,67,44,58,40,98,87,63,45,80,40,34,36,35,28,23,67,49,22,28,55,36,36,36,56,60,41,80,65,27,35,64,47,62,30,41,81,90,53,86,68,76,64,61,39,63,18,26,46,26,19,46,58,88,47,51,77,26,35,39,45,79,85,55,20,52,40,79,38,62,67,80,63,48,56,66,41,56,30,36,36,41,43,40,27,34,34,17,76,22,57,13,16,60,33,44,49,39,45,61,52,58,53,72,45,46,38,92,49,81,76,76,65,75,77,76,111